Protein 7R3W (pdb70)

Radius of gyration: 42.76 Å; Cα contacts (8 Å, |Δi|>4): 1778; chains: 4; bounding box: 138×113×103 Å

Secondary structure (DSSP, 8-state):
--SPPHHHHHHHHHHHHHHHHHHHHHHSTTS---HHHHHHHTTS-TTTHHHHHHHHHSS-HHHHHHHHHHHHHHHHHHH-TTS-HHHHHHHTT-S-HHHHHHHHHHHTSS-HHHHHHS--HHHHHHT-----EEEEEEPPEEEEEEEEES-TTHHHHHHHHHHHHHHHS---TTSSS-EEEEE-S-TTTS-TTT-EEEEEEE-SS-----TTS-EEEEE--EEEEEEEEES-GGGHHHHHHHIIIIIHHHH---B-SS-EEEEESS-TTTS-GGG-EEEEEEEB-/-HHHHHHHHHHHHHHHHHHHHHHHTTTS---HHHHHHHTTS-HHHHHHHHHHHHSS-HHHHHHHHHHHHHHHHHHH-TTS-HHHHHHHHT-SSHHHHHHHHHHHHSS-HHHHHHS--HHHHHHH-----EEEEEEPPEEEEEEEEES-HHHHHHHHHHHHHHHHHHT--SSSS--EEEEE-S-TTTS-TTT-EEEEEEE-SS-----TT--EEEEE--EEEEEEEEES-STTHHHHHHHHHHHHHHHH-PPB-SS-EEEE-SS-BTTB-TTT-EEEEEEEB-/--HHHHHHHHHHHHHHHHHHHHHHTTTS---HHHHHHHTTS-TTTHHHHHHHHHSS-HHHHHHHHHHHHHHHHHHT-TTS-HHHHHHHTT-SSHHHHHHHHHHHHSS-HHHHHHS--HHHHHHH-----EEEEEEPPEEEEEEEE-S-GGGHHHHHHHHHHHHHHH--S-STT--EEEEE-S-TTTS-TTT--EEEEEE-SSPPBP-SS--EEEEE--EEEEEEEEES-GGGHHHHHHHIIIIIHHHH-PPBPSS-EEEEE-S-TTTS-STT-EEEEEEEB-/----HHHHHHHHHHHHHHHHHHHHHHSSSS---HHHHHHHHTS-TTTHHHHHHHHTSS-HHHHHHHHHHHHHHHHHHS-TTS-HHHHHHHTT-SSHHHHHHHHHHHHSS-HHHHHHS--HHHHHHHSTT------EEEEE--EEEEEEEEES-GGGHHHHHHHHHHHHHTT---TTTTS-EEEEE-S-TTTS-TTT-EEEEEEE-SSPPPP-SS--EEEEE--EEEEEEEEES-TTTHHHHHHHIIIIIHHHH-PPBPSS--EEEESS-TTTS-TTT-EEEEEEEE-

Sequence (1136 aa):
FQGASMNDLISAAYSERLRRVCDHIERHLDEPLSIEALSRMAHSSPFHFHRQFTTWSGLPLYRYIQWLRLRRASWRLAFNPQDKVIDIALDAGFQNPESFTRAFKTAFGQSPRRFRQSPDWLAWHQRVPVMDVKIVEFPPTRVAMLTHLGHPDKVNASAAKFIAWRRETGQSPIASSQTFGIAWHDPQTTPPAQFRFDICGSVRQPIAENDVGVVNSEIPGGRCAVVRHQGSLDSLPESVWYLFREWLPASGETPRDFPVFFQYLNFVHEVAEHELLTDIYLPLRASMNDLISAAYSERLRRVCDHIERHLDEPLSIEALSRMAHSSPFHFHRQFTTWSGLPLYRYIQWLRLRRASWRLAFNPQDKVIDIALDAGFQNPESFTRAFKTAFGQSPRRFRQSPDWLAWHQRVPVMDVKIVEFPPTRVAMLTHLGHPDKVNASAAKFIAWRRETGQSPIASSQTFGIAWHDPQTTPPAQFRFDICGSVRQPIAENDVGVVNSEIPGGRCAVVRHQGSLDSLPESVWYLFREWLPASGETPRDFPVFFQYLNFVHEVAEHELLTDIYLPLRASMNDLISAAYSERLRRVCDHIERHLDEPLSIEALSRMAHSSPFHFHRQFTTWSGLPLYRYIQWLRLRRASWRLAFNPQDKVIDIALDAGFQNPESFTRAFKTAFGQSPRRFRQSPDWLAWHQRVPVMDVKIVEFPPTRVAMLTHLGHPDKVNASAAKFIAWRRETGQSPIASSQTFGIAWHDPQTTPPAQFRFDICGSVRQPIAENDVGVVNSEIPGGRCAVVRHQGSLDSLPESVWYLFREWLPASGETPRDFPVFFQYLNFVHEVAEHELLTDIYLPLRQGASMNDLISAAYSERLRRVCDHIERHLDEPLSIEALSRMAHSSPFHFHRQFTTWSGLPLYRYIQWLRLRRASWRLAFNPQDKVIDIALDAGFQNPESFTRAFKTAFGQSPRRFRQSPDWLAWHQRVPKLHVMDVKIVEFPPTRVAMLTHLGHPDKVNASAAKFIAWRRETGQSPIASSQTFGIAWHDPQTTPPAQFRFDICGSVRQPIAENDVGVVNSEIPGGRCAVVRHQGSLDSLPESVWYLFREWLPASGETPRDFPVFFQYLNFVHEVAEHELLTDIYLPLR

InterPro domains:
  IPR009057 Homedomain-like superfamily [SSF46689] (10-61)
  IPR009057 Homedomain-like superfamily [SSF46689] (63-120)
  IPR010499 Bacterial transcription activator, effector binding [SM00871] (134-288)
  IPR011256 Regulatory factor, effector binding domain superfamily [G3DSA:3.20.80.10] (134-288)
  IPR011256 Regulatory factor, effector binding domain superfamily [SSF55136] (134-288)
  IPR018060 AraC-like, DNA binding HTH domain [PF12833] (33-112)
  IPR018060 AraC-like, DNA binding HTH domain [PS01124] (14-113)
  IPR018060 AraC-like, DNA binding HTH domain [SM00342] (27-111)
  IPR018062 HTH domain AraC-type, conserved site [PS00041] (64-107)
  IPR020449 Transcription regulator HTH, AraC- type, HTH domain [PR00032] (80-95)
  IPR020449 Transcription regulator HTH, AraC- type, HTH domain [PR00032] (95-111)
  IPR029442 GyrI-like small molecule binding domain [PF06445] (134-288)
  IPR050908 DNA gyrase inhibitor-like [PTHR40055] (1-288)

Solvent-accessible surface area: 65097 Å² total; per-residue (Å²): 227,166,39,96,47,128,77,87,99,44,39,51,54,27,26,102,78,6,128,155,1,12,66,51,0,86,179,74,31,100,85,133,48,56,60,115,53,4,0,136,40,1,110,7,1,28,88,0,4,73,17,3,4,8,17,97,38,59,37,11,17,86,102,33,32,75,51,35,57,4,41,146,5,0,135,74,0,22,135,53,87,156,34,133,23,104,63,3,0,98,90,8,54,23,144,70,31,98,15,0,38,143,25,0,120,109,17,18,37,65,28,6,143,139,3,50,143,74,51,81,58,138,44,69,116,130,119,72,143,186,93,102,6,123,70,58,136,13,87,88,24,124,1,0,12,17,51,16,131,16,92,34,104,141,21,121,66,14,25,54,117,1,72,39,10,36,169,129,46,61,61,61,3,85,50,98,16,81,14,3,1,5,7,58,60,26,40,156,34,12,69,61,79,107,12,75,29,1,19,0,0,9,16,173,128,89,20,85,164,53,156,56,37,3,85,69,50,86,0,59,23,21,125,0,0,12,1,123,10,112,9,24,69,123,37,6,55,114,12,10,114,32,3,6,134,75,59,4,20,32,36,46,41,52,2,28,84,25,2,2,0,15,24,37,91,54,66,54,106,50,33,40,102,139,91,2,49,1,1,0,21,0,0,2,211,100,81,126,70,94,121,58,36,62,49,52,38,102,97,6,146,180,2,9,80,38,0,51,175,78,13,74,89,122,47,56,86,100,42,6,1,166,72,15,117,25,4,33,57,1,3,70,18,7,2,7,16,82,40,65,49,23,15,89,110,38,25,47,68,3,36,8,73,103,8,2,162,56,1,20,112,46,79,142,45,139,55,100,62,4,0,102,61,3,46,22,174,96,40,128,63,0,33,177,30,0,83,98,33,2,27,46,24,10,201,168,1,39,136,73,45,60,107,136,35,44,122,118,121,46,132,193,86,92,11,128,78,58,142,16,92,103,23,142,0,0,24,15,63,25,93,6,87,77,96,102,20,79,57,12,30,54,104,3,58,49,12,15,194,141,61,53,21,37,62,154,55,54,12,84,19,5,0,4,8,81,47,8,44,149,20,28,43,71,74,104,5,60,27,3,20,1,1,17,12,190,134,103,22,94,161,77,152,35,43,7,89,69,39,96,0,55,19,34,88,0,0,17,2,136,19,97,17,29,60,123,47,5,34,85,12,6,50,45,0,3,118,96,60,10,24,35,38,48,58,61,4,30,94,24,1,1,0,12,30,34,74,45,46,62,182,123,46,57,97,149,76,8,35,2,7,0,20,0,0,3,209,127,68,117,91,84,104,75,35,55,52,28,39,74,95,4,152,162,2,14,62,56,0,68,164,63,16,98,92,137,67,64,66,99,48,8,0,152,80,7,91,14,7,35,72,0,1,60,25,3,4,26,21,95,48,61,47,25,9,149,120,28,28,42,85,5,61,9,111,114,4,8,164,48,1,26,117,40,90,152,34,159,52,109,74,1,1,98,66,8,48,36,175,75,66,110,51,0,43,159,27,0,108,107,45,6,36,36,21,9,189,157,1,50,156,71,37,53,112,131,33,77,113,116,105,60,135,182,56,121,25,137,68,65,128,14,87,95,20,107,0,0,25,24,36,27,116,15,108,39,124,121,33,121,52,14,20,52,112,7,85,47,9,29,205,150,45,40,54,18,75,112,72,84,26,91,40,1,0,4,11,64,58,20,38,121,17,13,50,78,83,112,9,50,24,1,22,0,1,13,11,210,103,23,9,20,93,57,158,49,39,5,91,41,36,100,0,50,25,16,93,0,0,11,1,126,21,125,14,29,64,131,49,10,32,126,2,18,43,45,1,1,133,118,73,6,20,26,35,47,45,60,6,38,75,19,2,2,0,11,45,45,70,38,84,73,153,125,67,49,98,139,104,7,43,1,4,0,21,0,0,0,195,246,66,87,45,137,67,79,99,58,34,57,56,22,21,105,105,0,125,154,0,16,63,49,0,76,175,86,4,93,69,118,56,68,58,108,52,7,1,189,42,2,113,17,7,44,66,0,0,80,17,3,1,20,33,96,46,53,42,15,12,116,112,29,24,56,49,0,57,6,51,102,2,0,131,74,3,18,137,82,95,128,38,72,22,44,52,2,1,105,67,7,48,40,151,76,29,118,45,6,54,187,21,0,96,89,8,8,31,51,28,13,96,149,2,56,146,80,49,66,65,125,39,8,117,108,105,25,102,176,96,161,75,109,100,7,114,26,26,84,16,25,90,29,114,1,0,20,14,53,36,116,7,80,41,121,97,21,99,61,1,16,49,108,4,60,32,8,19,186,141,41,63,34,46,72,146,94,92,11,74,14,4,0,10,9,62,56,6,62,166,20,18,51,96,64,90,9,67,23,0,16,0,1,14,8,233,134,93,34,60,179,64,151,69,33,12,71,59,40,100,0,58,24,22,52,0,0,17,1,115,19,122,16,25,106,121,28,6,46,136,12,3,36,50,1,1,112,94,59,9,12,31,30,48,54,49,8,38,78,19,6,2,1,19,23,27,80,63,56,37,151,135,62,42,90,92,81,8,38,10,6,2,16,0,0,0,196

B-factor: mean 133.56, std 21.01, range [83.93, 202.9]

Foldseek 3Di:
DPDDDPVVVVVVVLVVLVVVLVVVCVVQQVHPDDLCVSCVSSVHDSVCPQVVCCVPVVHGPVVVLLVSLLVVLLCCLQPVVVDDLQRSCVSSVHPGSVVNQVVCCVQQVDGSVVCSVPNPVVSRVVRPDDFDKDKDWFAKFKKKKAKDAAAPVCVVVVVVLVVVVCVPLVFPLPPPKWWKKFFQDDRVVDDRRGGIIITIMTGPDASPDDPSRIHIDMDHTGIKMKTKDFFDPVCVVVVVVVCVVPVCVVVVFAADPGGKMKIFPDDDPVDHRRGTIIMIITHTD/DVVVVVVVVVLVVLVVVLLVVLVVQQLHDDDQCVSCVSSPHDSVVVQVVNCVVVVDGDCVSSLVSLLVVLLCCLQPVVPDDLQVSQVSSPHPDSVVVQVVSCQQQVDGSVRCNVPNPVVSRVVRHDPFDKDKDWFAKFKKKKDKDAAADVVVVVVVVVVVVVCVVQPLDPVDQKFWKKFQQDDRPPDPRRGGMIMTIMTHPDFRPDDPPRIHIDMDHTGMKMKGKDQAAPVCVVVVVVVCCVPPCVVPVFAADPGGKMKTFPPDPPVDDRNGGMIMIITHTD/DPVVVVVVVVLVVLLVVLVVVCLVVLVPDDDLCVSCVSSVHDSVCVQVVCCVVVVHGPVVSSLVSLLVVLLCCQAVVPVDDQVNSCVSSPHPDSVVSQVVNCVQAVDGSVRCRVPNPVVSRVVRNDDWDKDKDWFAKFKKWKDKDQAAPVCPVVVVVLVVVVCVVQVFADVPVKWWKKFFQDDHPPDDRNGGMIITIMTGPDAGDDDPSRIHIDMDHTGMKMKIKDQAAPVCVVVSVVVCVPPVVVVVPFAFDPGGKMKIFPDDPVPDDRNGGMIMIITHTD/DDDDPVNVVVVVLLVLLVQLVVVCLVVLVPDDDQVVSCVSNVHDSVCPQVVNCVRVVDGPVVVSLLSLLVVLLVCLQPVPVDDLQNSCVSSPHDDSVVSQVVNCVQQVDGSNRCNVPNDVVSRVVSNVVPPQPPWDKDWFAKFKKWKAKDWAAPVCVVVLVVVVVVVCVPWPLDPPPNKWWKKFFQDDRVVDDRGGGMIMTIMTDPDDGDDDPSRTDIDIDHTGMKIKTKDQAAPVCVVVVVVVCVPPVCVVVVFAFDPGGKMKIWPPDPPPDDRRRTMMIIITHTD

Organism: Salmonella typhimurium (strain LT2 / SGSC1412 / ATCC 700720) (NCBI:txid99287)

Structure (mmCIF, N/CA/C/O backbone):
data_7R3W
#
_entry.id   7R3W
#
_cell.length_a   120.650
_cell.length_b   244.920
_cell.length_c   139.320
_cell.angle_alpha   90.000
_cell.angle_beta   90.000
_cell.angle_gamma   90.000
#
_symmetry.space_group_name_H-M   'C 2 2 21'
#
loop_
_atom_site.group_PDB
_atom_site.id
_atom_site.type_symbol
_atom_site.label_atom_id
_atom_site.label_alt_id
_atom_site.label_comp_id
_atom_site.label_asym_id
_atom_site.label_entity_id
_atom_site.label_seq_id
_atom_site.pdbx_PDB_ins_code
_atom_site.Cartn_x
_atom_site.Cartn_y
_atom_site.Cartn_z
_atom_site.occupancy
_atom_site.B_iso_or_equiv
_atom_site.auth_seq_id
_atom_site.auth_comp_id
_atom_site.auth_asym_id
_atom_site.auth_atom_id
_atom_site.pdbx_PDB_model_num
ATOM 1 N N . PHE A 1 28 ? 10.89670 -58.22469 48.27642 1.000 163.09640 -5 PHE A N 1
ATOM 2 C CA . PHE A 1 28 ? 11.96681 -57.72077 49.12678 1.000 163.43212 -5 PHE A CA 1
ATOM 3 C C . PHE A 1 28 ? 12.37039 -56.34272 48.57265 1.000 163.16696 -5 PHE A C 1
ATOM 4 O O . PHE A 1 28 ? 12.31079 -56.11367 47.36127 1.000 162.49709 -5 PHE A O 1
ATOM 12 N N . GLN A 1 29 ? 12.75936 -55.42382 49.45813 1.000 166.91078 -4 GLN A N 1
ATOM 13 C CA . GLN A 1 29 ? 13.28482 -54.11470 49.09078 1.000 166.94684 -4 GLN A CA 1
ATOM 14 C C . GLN A 1 29 ? 14.80737 -54.08145 49.01955 1.000 166.19872 -4 GLN A C 1
ATOM 15 O O . GLN A 1 29 ? 15.37342 -53.04600 48.65611 1.000 166.11467 -4 GLN A O 1
ATOM 21 N N . GLY A 1 30 ? 15.48250 -55.18259 49.35574 1.000 158.17659 -3 GLY A N 1
ATOM 22 C CA . GLY A 1 30 ? 16.92771 -55.18679 49.41609 1.000 157.56663 -3 GLY A CA 1
ATOM 23 C C . GLY A 1 30 ? 17.58886 -55.35699 48.06100 1.000 156.74088 -3 GLY A C 1
ATOM 24 O O . GLY A 1 30 ? 16.95110 -55.63546 47.04567 1.000 156.56442 -3 GLY A O 1
ATOM 25 N N . ALA A 1 31 ? 18.90770 -55.17672 48.05866 1.000 145.35420 -2 ALA A N 1
ATOM 26 C CA . ALA A 1 31 ? 19.68837 -55.35763 46.84297 1.000 144.66129 -2 ALA A CA 1
ATOM 27 C C . ALA A 1 31 ? 19.76207 -56.83711 46.48339 1.000 144.13160 -2 ALA A C 1
ATOM 28 O O . ALA A 1 31 ? 20.04530 -57.68310 47.33823 1.000 144.06508 -2 ALA A O 1
ATOM 30 N N . SER A 1 32 ? 19.50171 -57.15004 45.21771 1.000 139.23197 -1 SER A N 1
ATOM 31 C CA . SER A 1 32 ? 19.49076 -58.52624 44.74649 1.000 139.93483 -1 SER A CA 1
ATOM 32 C C . SER A 1 32 ? 20.83859 -58.88515 44.13558 1.000 139.89023 -1 SER A C 1
ATOM 33 O O . SER A 1 32 ? 21.45557 -58.07503 43.43781 1.000 139.87753 -1 SER A O 1
ATOM 36 N N . MET A 1 33 ? 21.28958 -60.10721 44.42315 1.000 133.79529 0 MET A N 1
ATOM 37 C CA . MET A 1 33 ? 22.51355 -60.64404 43.83567 1.000 133.89633 0 MET A CA 1
ATOM 38 C C . MET A 1 33 ? 22.49941 -60.55495 42.31191 1.000 135.12894 0 MET A C 1
ATOM 39 O O . MET A 1 33 ? 23.51899 -60.23675 41.68365 1.000 135.07049 0 MET A O 1
ATOM 44 N N . ASN A 1 34 ? 21.34278 -60.82696 41.70571 1.000 137.22069 1 ASN A N 1
ATOM 45 C CA . ASN A 1 34 ? 21.20336 -60.77559 40.25356 1.000 138.32711 1 ASN A CA 1
ATOM 46 C C . ASN A 1 34 ? 21.51074 -59.37503 39.72510 1.000 138.15270 1 ASN A C 1
ATOM 47 O O . ASN A 1 34 ? 22.30901 -59.20001 38.78937 1.000 138.59356 1 ASN A O 1
ATOM 52 N N . ASP A 1 35 ? 20.88927 -58.35966 40.33062 1.000 133.81702 2 ASP A N 1
ATOM 53 C CA . ASP A 1 35 ? 21.11420 -56.98403 39.90404 1.000 133.89971 2 ASP A CA 1
ATOM 54 C C . ASP A 1 35 ? 22.54689 -56.54587 40.18335 1.000 133.26880 2 ASP A C 1
ATOM 55 O O . ASP A 1 35 ? 23.13004 -55.78570 39.40236 1.000 133.82450 2 ASP A O 1
ATOM 60 N N . LEU A 1 36 ? 23.13211 -57.01807 41.28826 1.000 126.47984 3 LEU A N 1
ATOM 61 C CA . LEU A 1 36 ? 24.53034 -56.71032 41.57869 1.000 125.79142 3 LEU A CA 1
ATOM 62 C C . LEU A 1 36 ? 25.44758 -57.24075 40.48510 1.000 126.56326 3 LEU A C 1
ATOM 63 O O . LEU A 1 36 ? 26.38238 -56.55199 40.05296 1.000 126.74270 3 LEU A O 1
ATOM 68 N N . ILE A 1 37 ? 25.19287 -58.46763 40.02727 1.000 127.83338 4 ILE A N 1
ATOM 69 C CA . ILE A 1 37 ? 26.01768 -59.06093 38.98128 1.000 128.60620 4 ILE A CA 1
ATOM 70 C C . ILE A 1 37 ? 25.86362 -58.28157 37.67899 1.000 129.67857 4 ILE A C 1
ATOM 71 O O . ILE A 1 37 ? 26.85346 -57.98749 36.98928 1.000 130.09421 4 ILE A O 1
ATOM 76 N N . SER A 1 38 ? 24.62123 -57.92868 37.32438 1.000 117.30231 5 SER A N 1
ATOM 77 C CA . SER A 1 38 ? 24.40649 -57.13939 36.11204 1.000 118.02096 5 SER A CA 1
ATOM 78 C C . SER A 1 38 ? 25.11525 -55.79044 36.19971 1.000 118.01180 5 SER A C 1
ATOM 79 O O . SER A 1 38 ? 25.68528 -55.31196 35.21003 1.000 118.93588 5 SER A O 1
ATOM 82 N N . ALA A 1 39 ? 25.10848 -55.17396 37.38549 1.000 120.85876 6 ALA A N 1
ATOM 83 C CA . ALA A 1 39 ? 25.78702 -53.89464 37.57302 1.000 120.96183 6 ALA A CA 1
ATOM 84 C C . ALA A 1 39 ? 27.29752 -54.03406 37.42229 1.000 120.86773 6 ALA A C 1
ATOM 85 O O . ALA A 1 39 ? 27.94414 -53.19019 36.78817 1.000 121.77019 6 ALA A O 1
ATOM 87 N N . ALA A 1 40 ? 27.87968 -55.08453 38.00561 1.000 114.18674 7 ALA A N 1
ATOM 88 C CA . ALA A 1 40 ? 29.31749 -55.29731 37.86045 1.000 113.98693 7 ALA A CA 1
ATOM 89 C C . ALA A 1 40 ? 29.69674 -55.50896 36.39938 1.000 115.34998 7 ALA A C 1
ATOM 90 O O . ALA A 1 40 ? 30.71056 -54.97814 35.92897 1.000 115.86200 7 ALA A O 1
ATOM 92 N N . TYR A 1 41 ? 28.88206 -56.27035 35.66414 1.000 116.56473 8 TYR A N 1
ATOM 93 C CA . TYR A 1 41 ? 29.13563 -56.50479 34.24185 1.000 117.80805 8 TYR A CA 1
ATOM 94 C C . TYR A 1 41 ? 29.05958 -55.20192 33.44294 1.000 119.02030 8 TYR A C 1
ATOM 95 O O . TYR A 1 41 ? 29.94375 -54.89610 32.62178 1.000 119.86668 8 TYR A O 1
ATOM 104 N N . SER A 1 42 ? 28.01089 -54.41080 33.68942 1.000 108.71216 9 SER A N 1
ATOM 105 C CA . SER A 1 42 ? 27.85383 -53.13611 32.99801 1.000 110.00804 9 SER A CA 1
ATOM 106 C C . SER A 1 42 ? 29.01664 -52.19457 33.28821 1.000 110.29821 9 SER A C 1
ATOM 107 O O . SER A 1 42 ? 29.49148 -51.48869 32.38958 1.000 111.72968 9 SER A O 1
ATOM 110 N N . GLU A 1 43 ? 29.49836 -52.17176 34.53387 1.000 104.43505 10 GLU A N 1
ATOM 111 C CA . GLU A 1 43 ? 30.59744 -51.26858 34.86101 1.000 104.81895 10 GLU A CA 1
ATOM 112 C C . GLU A 1 43 ? 31.93590 -51.76199 34.32965 1.000 104.73612 10 GLU A C 1
ATOM 113 O O . GLU A 1 43 ? 32.80818 -50.94341 34.01892 1.000 105.24089 10 GLU A O 1
ATOM 119 N N . ARG A 1 44 ? 32.11591 -53.07907 34.21669 1.000 108.25918 11 ARG A N 1
ATOM 120 C CA . ARG A 1 44 ? 33.22355 -53.62340 33.43649 1.000 108.78900 11 ARG A CA 1
ATOM 121 C C . ARG A 1 44 ? 33.24016 -53.01745 32.04050 1.000 110.76209 11 ARG A C 1
ATOM 122 O O . ARG A 1 44 ? 34.24070 -52.43438 31.59111 1.000 111.75382 11 ARG A O 1
ATOM 130 N N . LEU A 1 45 ? 32.11839 -53.16009 31.33358 1.000 105.13745 12 LEU A N 1
ATOM 131 C CA . LEU A 1 45 ? 32.08079 -52.66105 29.96371 1.000 106.96584 12 LEU A CA 1
ATOM 132 C C . LEU A 1 45 ? 32.19257 -51.14045 29.91044 1.000 108.17871 12 LEU A C 1
ATOM 133 O O . LEU A 1 45 ? 32.68906 -50.59791 28.91987 1.000 109.78987 12 LEU A O 1
ATOM 138 N N . ARG A 1 46 ? 31.77025 -50.43771 30.96531 1.000 103.24853 13 ARG A N 1
ATOM 139 C CA . ARG A 1 46 ? 31.95162 -48.98661 30.99589 1.000 104.59434 13 ARG A CA 1
ATOM 140 C C . ARG A 1 46 ? 33.42105 -48.61153 31.15736 1.000 104.95305 13 ARG A C 1
ATOM 141 O O . ARG A 1 46 ? 33.89284 -47.64425 30.54330 1.000 106.83070 13 ARG A O 1
ATOM 149 N N . ARG A 1 47 ? 34.14994 -49.34315 32.00409 1.000 102.49312 14 ARG A N 1
ATOM 150 C CA . ARG A 1 47 ? 35.60424 -49.21997 32.03699 1.000 102.77663 14 ARG A CA 1
ATOM 151 C C . ARG A 1 47 ? 36.19442 -49.37483 30.64244 1.000 103.25897 14 ARG A C 1
ATOM 152 O O . ARG A 1 47 ? 37.07618 -48.60796 30.23103 1.000 104.70711 14 ARG A O 1
ATOM 160 N N . VAL A 1 48 ? 35.72579 -50.38635 29.90760 1.000 104.76120 15 VAL A N 1
ATOM 161 C CA . VAL A 1 48 ? 36.25566 -50.62299 28.56343 1.000 105.16079 15 VAL A CA 1
ATOM 162 C C . VAL A 1 48 ? 35.94050 -49.44765 27.63926 1.000 106.07911 15 VAL A C 1
ATOM 163 O O . VAL A 1 48 ? 36.78994 -49.01502 26.84512 1.000 106.86578 15 VAL A O 1
ATOM 167 N N . CYS A 1 49 ? 34.71021 -48.92697 27.71072 1.000 96.45045 16 CYS A N 1
ATOM 168 C CA . CYS A 1 49 ? 34.35122 -47.76405 26.89981 1.000 97.39470 16 CYS A CA 1
ATOM 169 C C . CYS A 1 49 ? 35.25845 -46.58419 27.20118 1.000 98.38901 16 CYS A C 1
ATOM 170 O O . CYS A 1 49 ? 35.69674 -45.87958 26.28544 1.000 99.38208 16 CYS A O 1
ATOM 173 N N . ASP A 1 50 ? 35.53786 -46.34088 28.48056 1.000 106.64431 17 ASP A N 1
ATOM 174 C CA . ASP A 1 50 ? 36.39232 -45.21049 28.81972 1.000 107.97319 17 ASP A CA 1
ATOM 175 C C . ASP A 1 50 ? 37.81615 -45.43380 28.32262 1.000 108.48633 17 ASP A C 1
ATOM 176 O O . ASP A 1 50 ? 38.47265 -44.48850 27.86763 1.000 110.65448 17 ASP A O 1
ATOM 181 N N . HIS A 1 51 ? 38.30639 -46.67719 28.38297 1.000 102.81852 18 HIS A N 1
ATOM 182 C CA . HIS A 1 51 ? 39.62099 -46.96489 27.81279 1.000 103.23391 18 HIS A CA 1
ATOM 183 C C . HIS A 1 51 ? 39.65043 -46.66897 26.32006 1.000 104.08642 18 HIS A C 1
ATOM 184 O O . HIS A 1 51 ? 40.64368 -46.14219 25.80397 1.000 105.08759 18 HIS A O 1
ATOM 191 N N . ILE A 1 52 ? 38.57550 -47.01318 25.60728 1.000 108.12983 19 ILE A N 1
ATOM 192 C CA . ILE A 1 52 ? 38.51155 -46.71195 24.17646 1.000 110.50761 19 ILE A CA 1
ATOM 193 C C . ILE A 1 52 ? 38.51333 -45.20428 23.95295 1.000 113.17099 19 ILE A C 1
ATOM 194 O O . ILE A 1 52 ? 39.22951 -44.68645 23.08691 1.000 115.38660 19 ILE A O 1
ATOM 199 N N . GLU A 1 53 ? 37.70840 -44.48031 24.73687 1.000 106.46265 20 GLU A N 1
ATOM 200 C CA . GLU A 1 53 ? 37.64201 -43.02649 24.61160 1.000 109.17046 20 GLU A CA 1
ATOM 201 C C . GLU A 1 53 ? 39.00956 -42.38981 24.82544 1.000 110.32959 20 GLU A C 1
ATOM 202 O O . GLU A 1 53 ? 39.35669 -41.40736 24.15895 1.000 113.25910 20 GLU A O 1
ATOM 208 N N . ARG A 1 54 ? 39.80164 -42.93603 25.74969 1.000 114.58324 21 ARG A N 1
ATOM 209 C CA . ARG A 1 54 ? 41.15227 -42.42219 25.94984 1.000 115.34325 21 ARG A CA 1
ATOM 210 C C . ARG A 1 54 ? 42.06512 -42.83459 24.80493 1.000 116.39004 21 ARG A C 1
ATOM 211 O O . ARG A 1 54 ? 42.71492 -41.99042 24.17691 1.000 118.94333 21 ARG A O 1
ATOM 219 N N . HIS A 1 55 ? 42.12303 -44.13288 24.51835 1.000 119.71938 22 HIS A N 1
ATOM 220 C CA . HIS A 1 55 ? 43.07481 -44.68163 23.55602 1.000 120.24348 22 HIS A CA 1
ATOM 221 C C . HIS A 1 55 ? 42.50658 -44.76620 22.14820 1.000 122.17006 22 HIS A C 1
ATOM 222 O O . HIS A 1 55 ? 42.79441 -45.71363 21.41084 1.000 121.59926 22 HIS A O 1
ATOM 229 N N . LEU A 1 56 ? 41.69365 -43.79251 21.74614 1.000 119.57040 23 LEU A N 1
ATOM 230 C CA . LEU A 1 56 ? 41.36839 -43.64240 20.33911 1.000 121.87434 23 LEU A CA 1
ATOM 231 C C . LEU A 1 56 ? 42.62732 -43.26538 19.56102 1.000 123.82169 23 LEU A C 1
ATOM 232 O O . LEU A 1 56 ? 43.66979 -42.93322 20.13383 1.000 123.65349 23 LEU A O 1
ATOM 237 N N . ASP A 1 57 ? 42.52449 -43.32793 18.23435 1.000 128.12559 24 ASP A N 1
ATOM 238 C CA . ASP A 1 57 ? 43.64540 -43.06005 17.33588 1.000 129.87096 24 ASP A CA 1
ATOM 239 C C . ASP A 1 57 ? 44.83205 -43.97831 17.60837 1.000 127.58165 24 ASP A C 1
ATOM 240 O O . ASP A 1 57 ? 45.96398 -43.66902 17.22334 1.000 128.25327 24 ASP A O 1
ATOM 245 N N . GLU A 1 58 ? 44.59763 -45.10213 18.27171 1.000 130.37599 25 GLU A N 1
ATOM 246 C CA . GLU A 1 58 ? 45.62588 -46.05748 18.64295 1.000 128.00471 25 GLU A CA 1
ATOM 247 C C . GLU A 1 58 ? 45.28534 -47.44444 18.11566 1.000 126.57435 25 GLU A C 1
ATOM 248 O O . GLU A 1 58 ? 44.11412 -47.75747 17.86656 1.000 126.57195 25 GLU A O 1
ATOM 254 N N . PRO A 1 59 ? 46.29428 -48.30062 17.91926 1.000 125.16890 26 PRO A N 1
ATOM 255 C CA . PRO A 1 59 ? 46.01996 -49.71294 17.62734 1.000 123.64255 26 PRO A CA 1
ATOM 256 C C . PRO A 1 59 ? 45.23064 -50.36446 18.74838 1.000 121.35700 26 PRO A C 1
ATOM 257 O O . PRO A 1 59 ? 45.77496 -50.63509 19.82343 1.000 119.50538 26 PRO A O 1
ATOM 261 N N . LEU A 1 60 ? 43.94914 -50.61484 18.51222 1.000 116.38742 27 LEU A N 1
ATOM 262 C CA . LEU A 1 60 ? 43.05190 -51.13954 19.53534 1.000 114.33989 27 LEU A CA 1
ATOM 263 C C . LEU A 1 60 ? 42.91961 -52.64285 19.32698 1.000 112.86803 27 LEU A C 1
ATOM 264 O O . LEU A 1 60 ? 42.10712 -53.10050 18.51892 1.000 113.38890 27 LEU A O 1
ATOM 269 N N . SER A 1 61 ? 43.72682 -53.40822 20.06083 1.000 118.10341 28 SER A N 1
ATOM 270 C CA . SER A 1 61 ? 43.71679 -54.86310 19.96265 1.000 116.84630 28 SER A CA 1
ATOM 271 C C . SER A 1 61 ? 42.49149 -55.41502 20.67924 1.000 115.43981 28 SER A C 1
ATOM 272 O O . SER A 1 61 ? 42.29157 -55.15223 21.86965 1.000 114.18731 28 SER A O 1
ATOM 275 N N . ILE A 1 62 ? 41.67539 -56.18312 19.95409 1.000 105.94836 29 ILE A N 1
ATOM 276 C CA . ILE A 1 62 ? 40.44723 -56.71608 20.53256 1.000 104.94294 29 ILE A CA 1
ATOM 277 C C . ILE A 1 62 ? 40.75476 -57.74049 21.61431 1.000 104.31956 29 ILE A C 1
ATOM 278 O O . ILE A 1 62 ? 39.96072 -57.93567 22.54011 1.000 103.49906 29 ILE A O 1
ATOM 283 N N . GLU A 1 63 ? 41.90114 -58.40883 21.52172 1.000 115.36613 30 GLU A N 1
ATOM 284 C CA . GLU A 1 63 ? 42.28814 -59.37123 22.54587 1.000 113.55634 30 GLU A CA 1
ATOM 285 C C . GLU A 1 63 ? 42.37989 -58.70131 23.91507 1.000 112.22524 30 GLU A C 1
ATOM 286 O O . GLU A 1 63 ? 41.79182 -59.17350 24.89804 1.000 110.82272 30 GLU A O 1
ATOM 292 N N . ALA A 1 64 ? 43.07194 -57.56031 23.97826 1.000 109.71893 31 ALA A N 1
ATOM 293 C CA . ALA A 1 64 ? 43.24421 -56.83274 25.23270 1.000 109.29845 31 ALA A CA 1
ATOM 294 C C . ALA A 1 64 ? 41.91432 -56.32246 25.77900 1.000 108.62001 31 ALA A C 1
ATOM 295 O O . ALA A 1 64 ? 41.60124 -56.52328 26.95865 1.000 107.89983 31 ALA A O 1
ATOM 297 N N . LEU A 1 65 ? 41.12911 -55.63531 24.94257 1.000 102.12260 32 LEU A N 1
ATOM 298 C CA . LEU A 1 65 ? 39.85052 -55.09670 25.40127 1.000 101.60974 32 LEU A CA 1
ATOM 299 C C . LEU A 1 65 ? 38.91642 -56.21219 25.84516 1.000 100.76956 32 LEU A C 1
ATOM 300 O O . LEU A 1 65 ? 38.15275 -56.05139 26.80487 1.000 100.18619 32 LEU A O 1
ATOM 305 N N . SER A 1 66 ? 38.95861 -57.34926 25.14794 1.000 111.71734 33 SER A N 1
ATOM 306 C CA . SER A 1 66 ? 38.19019 -58.51422 25.56556 1.000 110.62306 33 SER A CA 1
ATOM 307 C C . SER A 1 66 ? 38.62924 -58.98238 26.94266 1.000 108.86123 33 SER A C 1
ATOM 308 O O . SER A 1 66 ? 37.79617 -59.34864 27.78020 1.000 107.83380 33 SER A O 1
ATOM 311 N N . ARG A 1 67 ? 39.93981 -58.97489 27.19504 1.000 112.76478 34 ARG A N 1
ATOM 312 C CA . ARG A 1 67 ? 40.42918 -59.36911 28.51158 1.000 110.98817 34 ARG A CA 1
ATOM 313 C C . ARG A 1 67 ? 39.95273 -58.39575 29.58413 1.000 110.11799 34 ARG A C 1
ATOM 314 O O . ARG A 1 67 ? 39.56806 -58.81105 30.68425 1.000 108.64797 34 ARG A O 1
ATOM 322 N N . MET A 1 68 ? 39.94880 -57.09615 29.27308 1.000 104.77773 35 MET A N 1
ATOM 323 C CA . MET A 1 68 ? 39.48890 -56.09165 30.22701 1.000 104.51273 35 MET A CA 1
ATOM 324 C C . MET A 1 68 ? 38.01097 -56.21478 30.55999 1.000 103.99120 35 MET A C 1
ATOM 325 O O . MET A 1 68 ? 37.56216 -55.59437 31.53107 1.000 103.70193 35 MET A O 1
ATOM 330 N N . ALA A 1 69 ? 37.24536 -56.97317 29.78192 1.000 96.54342 36 ALA A N 1
ATOM 331 C CA . ALA A 1 69 ? 35.83584 -57.19395 30.06019 1.000 96.11387 36 ALA A CA 1
ATOM 332 C C . ALA A 1 69 ? 35.57446 -58.55195 30.69267 1.000 95.65505 36 ALA A C 1
ATOM 333 O O . ALA A 1 69 ? 34.40990 -58.92239 30.87230 1.000 95.34931 36 ALA A O 1
ATOM 335 N N . HIS A 1 70 ? 36.63054 -59.29192 31.03970 1.000 107.92998 37 HIS A N 1
ATOM 336 C CA . HIS A 1 70 ? 36.52168 -60.65296 31.57289 1.000 107.15665 37 HIS A CA 1
ATOM 337 C C . HIS A 1 70 ? 35.57117 -61.49998 30.73085 1.000 108.12834 37 HIS A C 1
ATOM 338 O O . HIS A 1 70 ? 34.68844 -62.19049 31.24648 1.000 107.81042 37 HIS A O 1
ATOM 345 N N . SER A 1 71 ? 35.75668 -61.43479 29.41282 1.000 99.72309 38 SER A N 1
ATOM 346 C CA . SER A 1 71 ? 34.89705 -62.14676 28.47787 1.000 100.69169 38 SER A CA 1
ATOM 347 C C . SER A 1 71 ? 35.72900 -62.61319 27.29079 1.000 101.57066 38 SER A C 1
ATOM 348 O O . SER A 1 71 ? 36.92358 -62.32248 27.18855 1.000 101.43159 38 SER A O 1
ATOM 351 N N . SER A 1 72 ? 35.07781 -63.33613 26.38361 1.000 100.75433 39 SER A N 1
ATOM 352 C CA . SER A 1 72 ? 35.77400 -64.00745 25.29416 1.000 101.53135 39 SER A CA 1
ATOM 353 C C . SER A 1 72 ? 36.08042 -63.02735 24.16430 1.000 102.70282 39 SER A C 1
ATOM 354 O O . SER A 1 72 ? 35.24882 -62.17611 23.84009 1.000 103.15521 39 SER A O 1
ATOM 357 N N . PRO A 1 73 ? 37.26467 -63.12179 23.55464 1.000 94.58695 40 PRO A N 1
ATOM 358 C CA . PRO A 1 73 ? 37.52329 -62.33583 22.33927 1.000 95.08868 40 PRO A CA 1
ATOM 359 C C . PRO A 1 73 ? 36.49089 -62.55575 21.25208 1.000 95.24550 40 PRO A C 1
ATOM 360 O O . PRO A 1 73 ? 36.21590 -61.63747 20.46958 1.000 95.45330 40 PRO A O 1
ATOM 364 N N . PHE A 1 74 ? 35.89672 -63.74805 21.18995 1.000 107.69977 41 PHE A N 1
ATOM 365 C CA . PHE A 1 74 ? 34.94229 -64.07423 20.14028 1.000 108.43302 41 PHE A CA 1
ATOM 366 C C . PHE A 1 74 ? 33.55692 -63.50731 20.40408 1.000 107.97095 41 PHE A C 1
ATOM 367 O O . PHE A 1 74 ? 32.74602 -63.43713 19.47434 1.000 108.36425 41 PHE A O 1
ATOM 375 N N . HIS A 1 75 ? 33.27082 -63.09909 21.63725 1.000 103.12857 42 HIS A N 1
ATOM 376 C CA . HIS A 1 75 ? 31.95531 -62.59661 21.99814 1.000 102.75530 42 HIS A CA 1
ATOM 377 C C . HIS A 1 75 ? 31.97329 -61.14061 22.43477 1.000 102.67988 42 HIS A C 1
ATOM 378 O O . HIS A 1 75 ? 30.92354 -60.61056 22.81705 1.000 102.39886 42 HIS A O 1
ATOM 385 N N . PHE A 1 76 ? 33.13227 -60.48151 22.38272 1.000 104.39778 43 PHE A N 1
ATOM 386 C CA . PHE A 1 76 ? 33.23681 -59.09755 22.83498 1.000 104.53115 43 PHE A CA 1
ATOM 387 C C . PHE A 1 76 ? 32.39547 -58.16816 21.96800 1.000 105.61139 43 PHE A C 1
ATOM 388 O O . PHE A 1 76 ? 31.70928 -57.27201 22.48236 1.000 105.46821 43 PHE A O 1
ATOM 396 N N . HIS A 1 77 ? 32.43691 -58.36826 20.64831 1.000 102.50227 44 HIS A N 1
ATOM 397 C CA . HIS A 1 77 ? 31.71611 -57.48053 19.74530 1.000 103.60271 44 HIS A CA 1
ATOM 398 C C . HIS A 1 77 ? 30.21674 -57.55476 19.97916 1.000 102.86512 44 HIS A C 1
ATOM 399 O O . HIS A 1 77 ? 29.53134 -56.52714 19.97881 1.000 103.20585 44 HIS A O 1
ATOM 406 N N . ARG A 1 78 ? 29.68452 -58.76322 20.16776 1.000 102.74767 45 ARG A N 1
ATOM 407 C CA . ARG A 1 78 ? 28.24744 -58.88928 20.37035 1.000 102.34181 45 ARG A CA 1
ATOM 408 C C . ARG A 1 78 ? 27.81365 -58.26911 21.68877 1.000 101.93162 45 ARG A C 1
ATOM 409 O O . ARG A 1 78 ? 26.73303 -57.68479 21.76128 1.000 101.78538 45 ARG A O 1
ATOM 417 N N . GLN A 1 79 ? 28.65109 -58.34176 22.72349 1.000 109.21460 46 GLN A N 1
ATOM 418 C CA . GLN A 1 79 ? 28.31185 -57.70485 23.99335 1.000 108.40297 46 GLN A CA 1
ATOM 419 C C . GLN A 1 79 ? 28.31866 -56.18509 23.86559 1.000 109.18379 46 GLN A C 1
ATOM 420 O O . GLN A 1 79 ? 27.40547 -55.50219 24.35590 1.000 108.88385 46 GLN A O 1
ATOM 426 N N . PHE A 1 80 ? 29.35104 -55.63457 23.21909 1.000 107.29708 47 PHE A N 1
ATOM 427 C CA . PHE A 1 80 ? 29.40121 -54.18854 23.02567 1.000 107.78073 47 PHE A CA 1
ATOM 428 C C . PHE A 1 80 ? 28.22568 -53.70923 22.18236 1.000 107.92274 47 PHE A C 1
ATOM 429 O O . PHE A 1 80 ? 27.58746 -52.70134 22.50109 1.000 108.08955 47 PHE A O 1
ATOM 437 N N . THR A 1 81 ? 27.92982 -54.42330 21.09420 1.000 113.62628 48 THR A N 1
ATOM 438 C CA . THR A 1 81 ? 26.76338 -54.11173 20.27440 1.000 114.04970 48 THR A CA 1
ATOM 439 C C . THR A 1 81 ? 25.47785 -54.20427 21.08649 1.000 112.86441 48 THR A C 1
ATOM 440 O O . THR A 1 81 ? 24.56489 -53.38592 20.92328 1.000 113.20792 48 THR A O 1
ATOM 444 N N . THR A 1 82 ? 25.39673 -55.19839 21.97009 1.000 122.36872 49 THR A N 1
ATOM 445 C CA . THR A 1 82 ? 24.21442 -55.40131 22.79285 1.000 121.29984 49 THR A CA 1
ATOM 446 C C . THR A 1 82 ? 23.96647 -54.20828 23.69979 1.000 121.23856 49 THR A C 1
ATOM 447 O O . THR A 1 82 ? 22.84008 -53.70802 23.79821 1.000 121.14587 49 THR A O 1
ATOM 451 N N . TRP A 1 83 ? 25.01039 -53.73863 24.37646 1.000 122.12368 50 TRP A N 1
ATOM 452 C CA . TRP A 1 83 ? 24.80757 -52.76238 25.43980 1.000 121.94258 50 TRP A CA 1
ATOM 453 C C . TRP A 1 83 ? 24.96865 -51.32336 24.95651 1.000 123.52412 50 TRP A C 1
ATOM 454 O O . TRP A 1 83 ? 24.10652 -50.48474 25.22795 1.000 123.64902 50 TRP A O 1
ATOM 465 N N . SER A 1 84 ? 26.05207 -51.01839 24.23714 1.000 116.99452 51 SER A N 1
ATOM 466 C CA . SER A 1 84 ? 26.20664 -49.69012 23.65292 1.000 118.75266 51 SER A CA 1
ATOM 467 C C . SER A 1 84 ? 25.12296 -49.39588 22.62218 1.000 119.35033 51 SER A C 1
ATOM 468 O O . SER A 1 84 ? 24.74169 -48.23368 22.43647 1.000 120.45395 51 SER A O 1
ATOM 471 N N . GLY A 1 85 ? 24.61492 -50.42567 21.94552 1.000 113.50208 52 GLY A N 1
ATOM 472 C CA . GLY A 1 85 ? 23.62595 -50.25191 20.90468 1.000 114.01627 52 GLY A CA 1
ATOM 473 C C . GLY A 1 85 ? 24.19041 -50.07367 19.51160 1.000 115.46229 52 GLY A C 1
ATOM 474 O O . GLY A 1 85 ? 23.41415 -50.02225 18.54771 1.000 115.77446 52 GLY A O 1
ATOM 475 N N . LEU A 1 86 ? 25.51506 -49.97797 19.37220 1.000 116.76620 53 LEU A N 1
ATOM 476 C CA . LEU A 1 86 ? 26.16341 -49.79703 18.08410 1.000 118.30024 53 LEU A CA 1
ATOM 477 C C . LEU A 1 86 ? 27.53334 -50.45558 18.14821 1.000 118.25934 53 LEU A C 1
ATOM 478 O O . LEU A 1 86 ? 28.18997 -50.39941 19.19894 1.000 117.65000 53 LEU A O 1
ATOM 483 N N . PRO A 1 87 ? 27.98342 -51.08520 17.06594 1.000 112.43610 54 PRO A N 1
ATOM 484 C CA . PRO A 1 87 ? 29.25436 -51.81860 17.10427 1.000 112.36345 54 PRO A CA 1
ATOM 485 C C . PRO A 1 87 ? 30.44825 -50.88839 17.26739 1.000 113.86994 54 PRO A C 1
ATOM 486 O O . PRO A 1 87 ? 30.34533 -49.66296 17.18880 1.000 115.34445 54 PRO A O 1
ATOM 490 N N . LEU A 1 88 ? 31.60932 -51.51018 17.49604 1.000 109.95753 55 LEU A N 1
ATOM 491 C CA . LEU A 1 88 ? 32.81765 -50.74649 17.79445 1.000 111.32010 55 LEU A CA 1
ATOM 492 C C . LEU A 1 88 ? 33.21444 -49.83218 16.64397 1.000 113.85241 55 LEU A C 1
ATOM 493 O O . LEU A 1 88 ? 33.70150 -48.72110 16.87317 1.000 115.53695 55 LEU A O 1
ATOM 498 N N . TYR A 1 89 ? 33.03453 -50.27882 15.40053 1.000 119.19688 56 TYR A N 1
ATOM 499 C CA . TYR A 1 89 ? 33.44438 -49.43810 14.28052 1.000 121.61858 56 TYR A CA 1
ATOM 500 C C . TYR A 1 89 ? 32.55014 -48.20756 14.15970 1.000 122.87884 56 TYR A C 1
ATOM 501 O O . TYR A 1 89 ? 33.05314 -47.08552 14.01568 1.000 124.90125 56 TYR A O 1
ATOM 510 N N . ARG A 1 90 ? 31.23022 -48.38331 14.28130 1.000 121.42698 57 ARG A N 1
ATOM 511 C CA . ARG A 1 90 ? 30.33230 -47.23094 14.28864 1.000 122.54781 57 ARG A CA 1
ATOM 512 C C . ARG A 1 90 ? 30.57744 -46.34399 15.50314 1.000 122.82717 57 ARG A C 1
ATOM 513 O O . ARG A 1 90 ? 30.54540 -45.11381 15.39536 1.000 124.81840 57 ARG A O 1
ATOM 521 N N . TYR A 1 91 ? 30.82383 -46.94854 16.66838 1.000 111.80299 58 TYR A N 1
ATOM 522 C CA . TYR A 1 91 ? 31.05919 -46.16342 17.87768 1.000 111.82969 58 TYR A CA 1
ATOM 523 C C . TYR A 1 91 ? 32.31086 -45.30718 17.74417 1.000 114.08007 58 TYR A C 1
ATOM 524 O O . TYR A 1 91 ? 32.29705 -44.11330 18.06123 1.000 115.68989 58 TYR A O 1
ATOM 533 N N . ILE A 1 92 ? 33.40784 -45.90803 17.28388 1.000 108.74467 59 ILE A N 1
ATOM 534 C CA . ILE A 1 92 ? 34.66114 -45.17572 17.12390 1.000 109.94521 59 ILE A CA 1
ATOM 535 C C . ILE A 1 92 ? 34.49532 -44.07570 16.08258 1.000 111.29998 59 ILE A C 1
ATOM 536 O O . ILE A 1 92 ? 34.91767 -42.92784 16.28710 1.000 112.47387 59 ILE A O 1
ATOM 541 N N . GLN A 1 93 ? 33.85756 -44.40689 14.95389 1.000 117.98288 60 GLN A N 1
ATOM 542 C CA . GLN A 1 93 ? 33.60248 -43.40650 13.92354 1.000 120.73028 60 GLN A CA 1
ATOM 543 C C . GLN A 1 93 ? 32.81198 -42.22802 14.47639 1.000 121.75119 60 GLN A C 1
ATOM 544 O O . GLN A 1 93 ? 33.15443 -41.06870 14.22911 1.000 124.50887 60 GLN A O 1
ATOM 550 N N . TRP A 1 94 ? 31.75281 -42.50302 15.23718 1.000 117.93885 61 TRP A N 1
ATOM 551 C CA . TRP A 1 94 ? 30.85124 -41.43382 15.64409 1.000 118.43776 61 TRP A CA 1
ATOM 552 C C . TRP A 1 94 ? 31.43515 -40.60798 16.78391 1.000 119.07570 61 TRP A C 1
ATOM 553 O O . TRP A 1 94 ? 31.21999 -39.39255 16.83175 1.000 120.28673 61 TRP A O 1
ATOM 564 N N . LEU A 1 95 ? 32.19971 -41.23246 17.68326 1.000 113.49681 62 LEU A N 1
ATOM 565 C CA . LEU A 1 95 ? 32.98088 -40.46787 18.65110 1.000 114.34017 62 LEU A CA 1
ATOM 566 C C . LEU A 1 95 ? 33.96145 -39.53881 17.94502 1.000 117.83985 62 LEU A C 1
ATOM 567 O O . LEU A 1 95 ? 34.12132 -38.37029 18.33121 1.000 119.93821 62 LEU A O 1
ATOM 572 N N . ARG A 1 96 ? 34.62703 -40.04515 16.90125 1.000 110.13304 63 ARG A N 1
ATOM 573 C CA . ARG A 1 96 ? 35.56550 -39.22779 16.14152 1.000 113.58974 63 ARG A CA 1
ATOM 574 C C . ARG A 1 96 ? 34.84372 -38.07817 15.44886 1.000 116.27494 63 ARG A C 1
ATOM 575 O O . ARG A 1 96 ? 35.36774 -36.96071 15.36100 1.000 119.37182 63 ARG A O 1
ATOM 583 N N . LEU A 1 97 ? 33.62679 -38.34013 14.96242 1.000 112.05143 64 LEU A N 1
ATOM 584 C CA . LEU A 1 97 ? 32.81768 -37.30414 14.32761 1.000 114.15347 64 LEU A CA 1
ATOM 585 C C . LEU A 1 97 ? 32.41462 -36.22502 15.32382 1.000 115.06005 64 LEU A C 1
ATOM 586 O O . LEU A 1 97 ? 32.40306 -35.03937 14.98475 1.000 118.01445 64 LEU A O 1
ATOM 591 N N . ARG A 1 98 ? 32.06552 -36.61370 16.55361 1.000 111.06554 65 ARG A N 1
ATOM 592 C CA . ARG A 1 98 ? 31.73575 -35.61531 17.57033 1.000 111.77127 65 ARG A CA 1
ATOM 593 C C . ARG A 1 98 ? 32.95525 -34.76994 17.92035 1.000 114.57828 65 ARG A C 1
ATOM 594 O O . ARG A 1 98 ? 32.84791 -33.54671 18.09770 1.000 117.15674 65 ARG A O 1
ATOM 602 N N . ARG A 1 99 ? 34.12591 -35.40493 18.02669 1.000 108.06916 66 ARG A N 1
ATOM 603 C CA . ARG A 1 99 ? 35.34698 -34.63877 18.25918 1.000 109.58144 66 ARG A CA 1
ATOM 604 C C . ARG A 1 99 ? 35.58966 -33.64779 17.12487 1.000 111.64301 66 ARG A C 1
ATOM 605 O O . ARG A 1 99 ? 35.91125 -32.47423 17.36342 1.000 113.43397 66 ARG A O 1
ATOM 613 N N . ALA A 1 100 ? 35.41555 -34.09921 15.88007 1.000 112.39478 67 ALA A N 1
ATOM 614 C CA . ALA A 1 100 ? 35.56306 -33.20491 14.73732 1.000 115.62950 67 ALA A CA 1
ATOM 615 C C . ALA A 1 100 ? 34.51224 -32.10408 14.74526 1.000 117.18407 67 ALA A C 1
ATOM 616 O O . ALA A 1 100 ? 34.76640 -31.00751 14.24557 1.000 120.19916 67 ALA A O 1
ATOM 618 N N . SER A 1 101 ? 33.33331 -32.37226 15.30742 1.000 106.57125 68 SER A N 1
ATOM 619 C CA . SER A 1 101 ? 32.29347 -31.35028 15.38360 1.000 107.62040 68 SER A CA 1
ATOM 620 C C . SER A 1 101 ? 32.68057 -30.24921 16.36211 1.000 109.12204 68 SER A C 1
ATOM 621 O O . SER A 1 101 ? 32.50299 -29.05517 16.07605 1.000 111.13079 68 SER A O 1
ATOM 624 N N . TRP A 1 102 ? 33.18618 -30.63604 17.53865 1.000 115.92025 69 TRP A N 1
ATOM 625 C CA . TRP A 1 102 ? 33.77462 -29.64135 18.43467 1.000 117.84887 69 TRP A CA 1
ATOM 626 C C . TRP A 1 102 ? 34.86142 -28.84288 17.72802 1.000 121.80767 69 TRP A C 1
ATOM 627 O O . TRP A 1 102 ? 34.92781 -27.61567 17.86553 1.000 124.58984 69 TRP A O 1
ATOM 638 N N . ARG A 1 103 ? 35.72280 -29.52192 16.96345 1.000 117.11828 70 ARG A N 1
ATOM 639 C CA . ARG A 1 103 ? 36.81156 -28.80979 16.29782 1.000 120.12361 70 ARG A CA 1
ATOM 640 C C . ARG A 1 103 ? 36.30154 -27.86790 15.21195 1.000 122.33385 70 ARG A C 1
ATOM 641 O O . ARG A 1 103 ? 36.90103 -26.81296 14.97584 1.000 124.80141 70 ARG A O 1
ATOM 649 N N . LEU A 1 104 ? 35.21370 -28.23227 14.53527 1.000 116.75554 71 LEU A N 1
ATOM 650 C CA . LEU A 1 104 ? 34.61652 -27.33411 13.55302 1.000 118.19751 71 LEU A CA 1
ATOM 651 C C . LEU A 1 104 ? 34.04874 -26.09552 14.22718 1.000 119.87742 71 LEU A C 1
ATOM 652 O O . LEU A 1 104 ? 34.35663 -24.96561 13.83307 1.000 122.48000 71 LEU A O 1
ATOM 657 N N . ALA A 1 105 ? 33.22160 -26.28916 15.25598 1.000 113.66384 72 ALA A N 1
ATOM 658 C CA . ALA A 1 105 ? 32.51484 -25.15391 15.83974 1.000 115.17390 72 ALA A CA 1
ATOM 659 C C . ALA A 1 105 ? 33.45535 -24.23826 16.61511 1.000 117.03054 72 ALA A C 1
ATOM 660 O O . ALA A 1 105 ? 33.33414 -23.01005 16.53471 1.000 119.38520 72 ALA A O 1
ATOM 662 N N . PHE A 1 106 ? 34.40214 -24.80659 17.36474 1.000 119.47371 73 PHE A N 1
ATOM 663 C CA . PHE A 1 106 ? 35.17090 -24.03132 18.33120 1.000 121.53710 73 PHE A CA 1
ATOM 664 C C . PHE A 1 106 ? 36.65637 -23.95072 18.00093 1.000 123.48730 73 PHE A C 1
ATOM 665 O O . PHE A 1 106 ? 37.44471 -23.52080 18.85079 1.000 125.19240 73 PHE A O 1
ATOM 673 N N . ASN A 1 107 ? 37.06240 -24.34968 16.79938 1.000 132.65036 74 ASN A N 1
ATOM 674 C CA . ASN A 1 107 ? 38.43463 -24.16137 16.32413 1.000 133.93619 74 ASN A CA 1
ATOM 675 C C . ASN A 1 107 ? 38.37412 -23.70187 14.87309 1.000 134.87949 74 ASN A C 1
ATOM 676 O O . ASN A 1 107 ? 38.73498 -24.44243 13.95074 1.000 133.56910 74 ASN A O 1
ATOM 681 N N . PRO A 1 108 ? 37.91632 -22.46725 14.63497 1.000 137.48674 75 PRO A N 1
ATOM 682 C CA . PRO A 1 108 ? 37.70794 -22.01300 13.24837 1.000 138.32514 75 PRO A CA 1
ATOM 683 C C . PRO A 1 108 ? 38.98455 -21.93047 12.43932 1.000 139.12005 75 PRO A C 1
ATOM 684 O O . PRO A 1 108 ? 38.91919 -21.90889 11.20321 1.000 139.11940 75 PRO A O 1
ATOM 688 N N . GLN A 1 109 ? 40.14184 -21.88435 13.09955 1.000 150.78246 76 GLN A N 1
ATOM 689 C CA . GLN A 1 109 ? 41.41248 -21.76726 12.39529 1.000 151.43164 76 GLN A CA 1
ATOM 690 C C . GLN A 1 109 ? 41.78209 -23.05025 11.66225 1.000 148.76471 76 GLN A C 1
ATOM 691 O O . GLN A 1 109 ? 42.52556 -23.00260 10.67680 1.000 148.97723 76 GLN A O 1
ATOM 697 N N . ASP A 1 110 ? 41.27432 -24.19152 12.11633 1.000 140.71462 77 ASP A N 1
ATOM 698 C CA . ASP A 1 110 ? 41.67910 -25.46864 11.55071 1.000 138.13289 77 ASP A CA 1
ATOM 699 C C . ASP A 1 110 ? 41.04254 -25.68897 10.18310 1.000 137.65205 77 ASP A C 1
ATOM 700 O O . ASP A 1 110 ? 39.86404 -25.39073 9.96965 1.000 137.90407 77 ASP A O 1
ATOM 705 N N . LYS A 1 111 ? 41.83673 -26.21511 9.25306 1.000 138.75620 78 LYS A N 1
ATOM 706 C CA . LYS A 1 111 ? 41.35723 -26.47946 7.90379 1.000 138.28009 78 LYS A CA 1
ATOM 707 C C . LYS A 1 111 ? 40.47610 -27.72426 7.88184 1.000 135.71327 78 LYS A C 1
ATOM 708 O O . LYS A 1 111 ? 40.70066 -28.68536 8.62261 1.000 133.84103 78 LYS A O 1
ATOM 714 N N . VAL A 1 112 ? 39.46459 -27.70136 7.01096 1.000 131.45844 79 VAL A N 1
ATOM 715 C CA . VAL A 1 112 ? 38.48771 -28.78645 6.98631 1.000 129.16733 79 VAL A CA 1
ATOM 716 C C . VAL A 1 112 ? 39.12212 -30.06952 6.45853 1.000 126.98681 79 VAL A C 1
ATOM 717 O O . VAL A 1 112 ? 38.79412 -31.17161 6.91200 1.000 124.87787 79 VAL A O 1
ATOM 721 N N . ILE A 1 113 ? 40.04058 -29.95290 5.49733 1.000 138.64637 80 ILE A N 1
ATOM 722 C CA . ILE A 1 113 ? 40.78529 -31.12680 5.04841 1.000 136.61893 80 ILE A CA 1
ATOM 723 C C . ILE A 1 113 ? 41.60718 -31.69746 6.19791 1.000 135.44463 80 ILE A C 1
ATOM 724 O O . ILE A 1 113 ? 41.65641 -32.91706 6.40812 1.000 133.23385 80 ILE A O 1
ATOM 729 N N . ASP A 1 114 ? 42.25134 -30.81952 6.96884 1.000 136.31155 81 ASP A N 1
ATOM 730 C CA . ASP A 1 114 ? 43.05594 -31.26168 8.10125 1.000 135.27992 81 ASP A CA 1
ATOM 731 C C . ASP A 1 114 ? 42.18876 -31.94066 9.15774 1.000 133.92507 81 ASP A C 1
ATOM 732 O O . ASP A 1 114 ? 42.56151 -32.98663 9.70780 1.000 131.86267 81 ASP A O 1
ATOM 737 N N . ILE A 1 115 ? 41.01533 -31.36822 9.43721 1.000 133.46592 82 ILE A N 1
ATOM 738 C CA . ILE A 1 115 ? 40.10965 -31.94697 10.42429 1.000 132.20816 82 ILE A CA 1
ATOM 739 C C . ILE A 1 115 ? 39.59550 -33.29801 9.94727 1.000 129.69292 82 ILE A C 1
ATOM 740 O O . ILE A 1 115 ? 39.49360 -34.25208 10.72790 1.000 127.71804 82 ILE A O 1
ATOM 745 N N . ALA A 1 116 ? 39.26510 -33.39935 8.65833 1.000 129.46547 83 ALA A N 1
ATOM 746 C CA . ALA A 1 116 ? 38.78494 -34.65469 8.09616 1.000 127.19271 83 ALA A CA 1
ATOM 747 C C . ALA A 1 116 ? 39.85704 -35.73353 8.12960 1.000 125.43819 83 ALA A C 1
ATOM 748 O O . ALA A 1 116 ? 39.54153 -36.91287 8.32481 1.000 123.27527 83 ALA A O 1
ATOM 750 N N . LEU A 1 117 ? 41.12136 -35.35532 7.92963 1.000 135.75703 84 LEU A N 1
ATOM 751 C CA . LEU A 1 117 ? 42.20500 -36.32449 8.05761 1.000 134.04596 84 LEU A CA 1
ATOM 752 C C . LEU A 1 117 ? 42.39443 -36.75343 9.50737 1.000 132.97314 84 LEU A C 1
ATOM 753 O O . LEU A 1 117 ? 42.67542 -37.92647 9.78059 1.000 130.88929 84 LEU A O 1
ATOM 758 N N . ASP A 1 118 ? 42.24646 -35.81771 10.45121 1.000 133.38883 85 ASP A N 1
ATOM 759 C CA . ASP A 1 118 ? 42.43074 -36.15990 11.85888 1.000 132.38302 85 ASP A CA 1
ATOM 760 C C . ASP A 1 118 ? 41.36696 -37.13713 12.34627 1.000 130.77643 85 ASP A C 1
ATOM 761 O O . ASP A 1 118 ? 41.62792 -37.93957 13.25027 1.000 128.66749 85 ASP A O 1
ATOM 766 N N . ALA A 1 119 ? 40.16988 -37.09207 11.76369 1.000 131.12973 86 ALA A N 1
ATOM 767 C CA . ALA A 1 119 ? 39.08640 -37.98972 12.14693 1.000 128.90231 86 ALA A CA 1
ATOM 768 C C . ALA A 1 119 ? 39.16622 -39.35205 11.46358 1.000 126.74014 86 ALA A C 1
ATOM 769 O O . ALA A 1 119 ? 38.20236 -40.12123 11.54044 1.000 124.28571 86 ALA A O 1
ATOM 771 N N . GLY A 1 120 ? 40.27489 -39.66532 10.79681 1.000 138.13375 87 GLY A N 1
ATOM 772 C CA . GLY A 1 120 ? 40.46408 -40.96996 10.19477 1.000 136.25714 87 GLY A CA 1
ATOM 773 C C . GLY A 1 120 ? 39.91158 -41.14106 8.79757 1.000 136.14790 87 GLY A C 1
ATOM 774 O O . GLY A 1 120 ? 39.85833 -42.27659 8.30910 1.000 134.48556 87 GLY A O 1
ATOM 775 N N . PHE A 1 121 ? 39.50694 -40.06039 8.13598 1.000 138.75843 88 PHE A N 1
ATOM 776 C CA . PHE A 1 121 ? 38.92366 -40.12836 6.80349 1.000 138.79785 88 PHE A CA 1
ATOM 777 C C . PHE A 1 121 ? 39.97307 -39.77731 5.75658 1.000 139.83846 88 PHE A C 1
ATOM 778 O O . PHE A 1 121 ? 40.76505 -38.84875 5.94275 1.000 141.48149 88 PHE A O 1
ATOM 786 N N . GLN A 1 122 ? 39.97285 -40.52703 4.65151 1.000 143.90297 89 GLN A N 1
ATOM 787 C CA . GLN A 1 122 ? 40.99005 -40.32524 3.62364 1.000 144.54246 89 GLN A CA 1
ATOM 788 C C . GLN A 1 122 ? 40.72476 -39.06136 2.81379 1.000 146.63393 89 GLN A C 1
ATOM 789 O O . GLN A 1 122 ? 41.66372 -38.34640 2.44412 1.000 148.00243 89 GLN A O 1
ATOM 795 N N . ASN A 1 123 ? 39.45816 -38.76858 2.52689 1.000 142.00880 90 ASN A N 1
ATOM 796 C CA . ASN A 1 123 ? 39.11215 -37.64266 1.67833 1.000 143.94559 90 ASN A CA 1
ATOM 797 C C . ASN A 1 123 ? 38.12047 -36.72808 2.38324 1.000 145.17396 90 ASN A C 1
ATOM 798 O O . ASN A 1 123 ? 37.23083 -37.20862 3.09597 1.000 143.99719 90 ASN A O 1
ATOM 803 N N . PRO A 1 124 ? 38.25129 -35.40799 2.21149 1.000 143.42635 91 PRO A N 1
ATOM 804 C CA . PRO A 1 124 ? 37.24216 -34.49405 2.77477 1.000 144.70006 91 PRO A CA 1
ATOM 805 C C . PRO A 1 124 ? 35.84276 -34.75736 2.25185 1.000 143.95290 91 PRO A C 1
ATOM 806 O O . PRO A 1 124 ? 34.86094 -34.48364 2.95441 1.000 144.00174 91 PRO A O 1
ATOM 810 N N . GLU A 1 125 ? 35.72754 -35.29026 1.03384 1.000 146.60619 92 GLU A N 1
ATOM 811 C CA . GLU A 1 125 ? 34.42041 -35.62628 0.48172 1.000 145.73786 92 GLU A CA 1
ATOM 812 C C . GLU A 1 125 ? 33.74775 -36.73742 1.28139 1.000 143.46220 92 GLU A C 1
ATOM 813 O O . GLU A 1 125 ? 32.54780 -36.6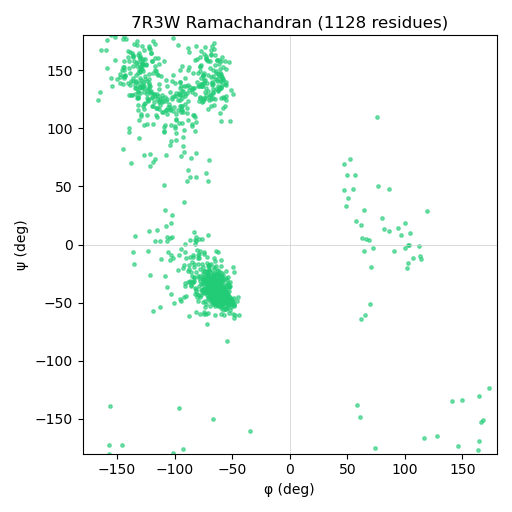6462 1.56958 1.000 143.01747 92 GLU A O 1
ATOM 819 N N . SER A 1 126 ? 34.50710 -37.76824 1.66327 1.000 147.08090 93 SER A N 1
ATOM 820 C CA . SER A 1 126 ? 33.93373 -38.85838 2.44925 1.000 144.76650 93 SER A CA 1
ATOM 821 C C . SER A 1 126 ? 33.58914 -38.40367 3.86457 1.000 144.94938 93 SER A C 1
ATOM 822 O O . SER A 1 126 ? 32.57180 -38.82632 4.43343 1.000 143.40523 93 SER A O 1
ATOM 825 N N . PHE A 1 127 ? 34.42607 -37.54364 4.44714 1.000 137.69809 94 PHE A N 1
ATOM 826 C CA . PHE A 1 127 ? 34.10046 -36.94076 5.73450 1.000 138.18282 94 PHE A CA 1
ATOM 827 C C . PHE A 1 127 ? 32.79741 -36.15717 5.65259 1.000 138.92259 94 PHE A C 1
ATOM 828 O O . PHE A 1 127 ? 31.94997 -36.24788 6.54955 1.000 137.74623 94 PHE A O 1
ATOM 836 N N . THR A 1 128 ? 32.62340 -35.38225 4.57871 1.000 138.68989 95 THR A N 1
ATOM 837 C CA . THR A 1 128 ? 31.38220 -34.64193 4.37972 1.000 139.38965 95 THR A CA 1
ATOM 838 C C . THR A 1 128 ? 30.19688 -35.58489 4.21482 1.000 136.70892 95 THR A C 1
ATOM 839 O O . THR A 1 128 ? 29.10278 -35.31265 4.72562 1.000 135.87436 95 THR A O 1
ATOM 843 N N . ARG A 1 129 ? 30.39426 -36.69218 3.49147 1.000 145.27983 96 ARG A N 1
ATOM 844 C CA . ARG A 1 129 ? 29.35699 -37.71497 3.38349 1.000 142.64256 96 ARG A CA 1
ATOM 845 C C . ARG A 1 129 ? 28.90772 -38.17704 4.76254 1.000 140.56096 96 ARG A C 1
ATOM 846 O O . ARG A 1 129 ? 27.71374 -38.16211 5.08125 1.000 139.16866 96 ARG A O 1
ATOM 854 N N . ALA A 1 130 ? 29.86386 -38.60895 5.58901 1.000 139.08447 97 ALA A N 1
ATOM 855 C CA . ALA A 1 130 ? 29.52054 -39.15544 6.89927 1.000 136.89884 97 ALA A CA 1
ATOM 856 C C . ALA A 1 130 ? 28.86399 -38.10239 7.78329 1.000 137.54811 97 ALA A C 1
ATOM 857 O O . ALA A 1 130 ? 27.90752 -38.39820 8.51440 1.000 135.40476 97 ALA A O 1
ATOM 859 N N . PHE A 1 131 ? 29.36658 -36.86668 7.72940 1.000 132.50679 98 PHE A N 1
ATOM 860 C CA . PHE A 1 131 ? 28.77546 -35.78241 8.50572 1.000 133.35608 98 PHE A CA 1
ATOM 861 C C . PHE A 1 131 ? 27.32159 -35.55639 8.11285 1.000 132.32601 98 PHE A C 1
ATOM 862 O O . PHE A 1 131 ? 26.42995 -35.54706 8.96933 1.000 130.60974 98 PHE A O 1
ATOM 870 N N . LYS A 1 132 ? 27.06230 -35.37595 6.81395 1.000 146.27679 99 LYS A N 1
ATOM 871 C CA . LYS A 1 132 ? 25.69340 -35.16493 6.35398 1.000 145.27555 99 LYS A CA 1
ATOM 872 C C . LYS A 1 132 ? 24.80824 -36.36501 6.66027 1.000 141.86499 99 LYS A C 1
ATOM 873 O O . LYS A 1 132 ? 23.60031 -36.20823 6.87366 1.000 140.50410 99 LYS A O 1
ATOM 879 N N . THR A 1 133 ? 25.38850 -37.56590 6.69216 1.000 150.01766 100 THR A N 1
ATOM 880 C CA . THR A 1 133 ? 24.59534 -38.76586 6.92847 1.000 146.84239 100 THR A CA 1
ATOM 881 C C . THR A 1 133 ? 24.14750 -38.85395 8.38190 1.000 144.94278 100 THR A C 1
ATOM 882 O O . THR A 1 133 ? 22.95839 -39.03789 8.66695 1.000 143.03621 100 THR A O 1
ATOM 886 N N . ALA A 1 134 ? 25.08324 -38.71640 9.31742 1.000 142.29940 101 ALA A N 1
ATOM 887 C CA . ALA A 1 134 ? 24.75662 -38.94911 10.71883 1.000 140.29245 101 ALA A CA 1
ATOM 888 C C . ALA A 1 134 ? 24.20498 -37.71731 11.42322 1.000 141.35264 101 ALA A C 1
ATOM 889 O O . ALA A 1 134 ? 23.37050 -37.85231 12.32707 1.000 139.42716 101 ALA A O 1
ATOM 891 N N . PHE A 1 135 ? 24.63175 -36.52186 11.02237 1.000 138.25209 102 PHE A N 1
ATOM 892 C CA . PHE A 1 135 ? 24.35439 -35.31926 11.79409 1.000 139.50533 102 PHE A CA 1
ATOM 893 C C . PHE A 1 135 ? 23.07436 -34.61684 11.35230 1.000 139.56271 102 PHE A C 1
ATOM 894 O O . PHE A 1 135 ? 22.26732 -34.21491 12.19732 1.000 138.63565 102 PHE A O 1
ATOM 902 N N . GLY A 1 136 ? 22.86581 -34.46774 10.04558 1.000 132.43871 103 GLY A N 1
ATOM 903 C CA . GLY A 1 136 ? 21.73343 -33.73704 9.51116 1.000 132.68881 103 GLY A CA 1
ATOM 904 C C . GLY A 1 136 ? 22.08662 -32.38909 8.92309 1.000 135.98057 103 GLY A C 1
ATOM 905 O O . GLY A 1 136 ? 21.23882 -31.78057 8.25727 1.000 136.40843 103 GLY A O 1
ATOM 906 N N . GLN A 1 137 ? 23.30468 -31.90202 9.15056 1.000 132.56189 104 GLN A N 1
ATOM 907 C CA . GLN A 1 137 ? 23.77887 -30.64485 8.59328 1.000 135.84924 104 GLN A CA 1
ATOM 908 C C . GLN A 1 137 ? 25.10562 -30.88206 7.88668 1.000 137.64302 104 GLN A C 1
ATOM 909 O O . GLN A 1 137 ? 25.83529 -31.82768 8.19445 1.000 136.65865 104 GLN A O 1
ATOM 915 N N . SER A 1 138 ? 25.41463 -30.01029 6.93080 1.000 123.88491 105 SER A N 1
ATOM 916 C CA . SER A 1 138 ? 26.70287 -30.07662 6.26830 1.000 124.76046 105 SER A CA 1
ATOM 917 C C . SER A 1 138 ? 27.79875 -29.61793 7.22769 1.000 125.68264 105 SER A C 1
ATOM 918 O O . SER A 1 138 ? 27.52265 -28.93829 8.21854 1.000 126.22771 105 SER A O 1
ATOM 921 N N . PRO A 1 139 ? 29.05192 -30.00336 6.96976 1.000 125.45594 106 PRO A N 1
ATOM 922 C CA . PRO A 1 139 ? 30.14295 -29.54285 7.84900 1.000 127.03685 106 PRO A CA 1
ATOM 923 C C . PRO A 1 139 ? 30.28671 -28.03053 7.90084 1.000 129.94229 106 PRO A C 1
ATOM 924 O O . PRO A 1 139 ? 30.40939 -27.45232 8.99182 1.000 130.76396 106 PRO A O 1
ATOM 928 N N . ARG A 1 140 ? 30.27515 -27.36614 6.74375 1.000 131.02031 107 ARG A N 1
ATOM 929 C CA . ARG A 1 140 ? 30.53507 -25.93082 6.72701 1.000 133.92378 107 ARG A CA 1
ATOM 930 C C . ARG A 1 140 ? 29.36939 -25.15024 7.31893 1.000 134.10644 107 ARG A C 1
ATOM 931 O O . ARG A 1 140 ? 29.57695 -24.16583 8.03852 1.000 136.03641 107 ARG A O 1
ATOM 939 N N . ARG A 1 141 ? 28.13573 -25.57556 7.03502 1.000 133.06548 108 ARG A N 1
ATOM 940 C CA . ARG A 1 141 ? 26.98518 -24.93996 7.66615 1.000 132.67770 108 ARG A CA 1
ATOM 941 C C . ARG A 1 141 ? 27.00283 -25.13567 9.17282 1.000 131.59006 108 ARG A C 1
ATOM 942 O O . ARG A 1 141 ? 26.53721 -24.26581 9.91903 1.000 132.23213 108 ARG A O 1
ATOM 950 N N . PHE A 1 142 ? 27.52326 -26.27192 9.63875 1.000 124.37010 109 PHE A N 1
ATOM 951 C CA . PHE A 1 142 ? 27.70433 -26.45636 11.07214 1.000 123.50325 109 PHE A CA 1
ATOM 952 C C . PHE A 1 142 ? 28.72416 -25.46851 11.61786 1.000 126.51478 109 PHE A C 1
ATOM 953 O O . PHE A 1 142 ? 28.50007 -24.84284 12.65783 1.000 126.88222 109 PHE A O 1
ATOM 961 N N . ARG A 1 143 ? 29.85395 -25.30920 10.92256 1.000 122.10256 110 ARG A N 1
ATOM 962 C CA . ARG A 1 143 ? 30.82244 -24.29715 11.33537 1.000 124.36586 110 ARG A CA 1
ATOM 963 C C . ARG A 1 143 ? 30.20428 -22.90476 11.36749 1.000 126.75759 110 ARG A C 1
ATOM 964 O O . ARG A 1 143 ? 30.60952 -22.06360 12.17876 1.000 128.26735 110 ARG A O 1
ATOM 972 N N . GLN A 1 144 ? 29.22465 -22.64377 10.50178 1.000 129.66345 111 GLN A N 1
ATOM 973 C CA . GLN A 1 144 ? 28.59404 -21.32802 10.46472 1.000 131.57518 111 GLN A CA 1
ATOM 974 C C . GLN A 1 144 ? 27.59578 -21.15376 11.60765 1.000 130.07938 111 GLN A C 1
ATOM 975 O O . GLN A 1 144 ? 27.74760 -20.25711 12.44503 1.000 131.81797 111 GLN A O 1
ATOM 981 N N . SER A 1 145 ? 26.57072 -22.00533 11.66556 1.000 129.70613 112 SER A N 1
ATOM 982 C CA . SER A 1 145 ? 25.55763 -21.94560 12.72040 1.000 127.78895 112 SER A CA 1
ATOM 983 C C . SER A 1 145 ? 25.35460 -23.33758 13.30151 1.000 124.36662 112 SER A C 1
ATOM 984 O O . SER A 1 145 ? 24.53872 -24.12069 12.79479 1.000 122.00951 112 SER A O 1
ATOM 987 N N . PRO A 1 146 ? 26.08329 -23.68525 14.36261 1.000 116.06301 113 PRO A N 1
ATOM 988 C CA . PRO A 1 146 ? 25.87130 -24.98743 15.00903 1.000 113.25918 113 PRO A CA 1
ATOM 989 C C . PRO A 1 146 ? 24.49725 -25.05687 15.66082 1.000 112.42493 113 PRO A C 1
ATOM 990 O O . PRO A 1 146 ? 24.13177 -24.19726 16.46487 1.000 113.68566 113 PRO A O 1
ATOM 994 N N . ASP A 1 147 ? 23.73385 -26.08707 15.30860 1.000 130.11089 114 ASP A N 1
ATOM 995 C CA . ASP A 1 147 ? 22.45864 -26.37775 15.96117 1.000 127.27255 114 ASP A CA 1
ATOM 996 C C . ASP A 1 147 ? 22.68382 -27.62120 16.81806 1.000 124.35190 114 ASP A C 1
ATOM 997 O O . ASP A 1 147 ? 22.28621 -28.73015 16.46267 1.000 121.76657 114 ASP A O 1
ATOM 1002 N N . TRP A 1 148 ? 23.33864 -27.41957 17.96649 1.000 140.90336 115 TRP A N 1
ATOM 1003 C CA . TRP A 1 148 ? 23.78330 -28.54069 18.78926 1.000 138.46942 115 TRP A CA 1
ATOM 1004 C C . TRP A 1 148 ? 22.61343 -29.31698 19.37978 1.000 134.93628 115 TRP A C 1
ATOM 1005 O O . TRP A 1 148 ? 22.73458 -30.52462 19.62836 1.000 132.41205 115 TRP A O 1
ATOM 1016 N N . LEU A 1 149 ? 21.49567 -28.63753 19.64284 1.000 149.40089 116 LEU A N 1
ATOM 1017 C CA . LEU A 1 149 ? 20.31951 -29.30591 20.18755 1.000 146.30308 116 LEU A CA 1
ATOM 1018 C C . LEU A 1 149 ? 19.89507 -30.46423 19.28821 1.000 144.32898 116 LEU A C 1
ATOM 1019 O O . LEU A 1 149 ? 19.65366 -31.58949 19.75646 1.000 141.54845 116 LEU A O 1
ATOM 1024 N N . ALA A 1 150 ? 19.83248 -30.20749 17.97921 1.000 143.24332 117 ALA A N 1
ATOM 1025 C CA . ALA A 1 150 ? 19.55897 -31.27192 17.02317 1.000 141.60734 117 ALA A CA 1
ATOM 1026 C C . ALA A 1 150 ? 20.58817 -32.38883 17.13161 1.000 140.50102 117 ALA A C 1
ATOM 1027 O O . ALA A 1 150 ? 20.22590 -33.56845 17.11735 1.000 138.08596 117 ALA A O 1
ATOM 1029 N N . TRP A 1 151 ? 21.87439 -32.04149 17.26241 1.000 146.85336 118 TRP A N 1
ATOM 1030 C CA . TRP A 1 151 ? 22.90282 -33.07713 17.33990 1.000 145.81758 118 TRP A CA 1
ATOM 1031 C C . TRP A 1 151 ? 22.65869 -34.00295 18.52264 1.000 142.82123 118 TRP A C 1
ATOM 1032 O O . TRP A 1 151 ? 22.76057 -35.22928 18.39298 1.000 140.64490 118 TRP A O 1
ATOM 1043 N N . HIS A 1 152 ? 22.34324 -33.43284 19.69037 1.000 164.51318 119 HIS A N 1
ATOM 1044 C CA . HIS A 1 152 ? 22.08793 -34.27084 20.85802 1.000 161.69444 119 HIS A CA 1
ATOM 1045 C C . HIS A 1 152 ? 20.83236 -35.10619 20.66585 1.000 159.14391 119 HIS A C 1
ATOM 1046 O O . HIS A 1 152 ? 20.74981 -36.22571 21.18526 1.000 156.67275 119 HIS A O 1
ATOM 1053 N N . GLN A 1 153 ? 19.85556 -34.59319 19.91407 1.000 163.82120 120 GLN A N 1
ATOM 1054 C CA . GLN A 1 153 ? 18.66149 -35.38844 19.64893 1.000 161.63353 120 GLN A CA 1
ATOM 1055 C C . GLN A 1 153 ? 18.85107 -36.42413 18.54157 1.000 160.95050 120 GLN A C 1
ATOM 1056 O O . GLN A 1 153 ? 17.98944 -37.29613 18.38608 1.000 158.88379 120 GLN A O 1
ATOM 1062 N N . ARG A 1 154 ? 19.94429 -36.36174 17.77768 1.000 157.12121 121 ARG A N 1
ATOM 1063 C CA . ARG A 1 154 ? 20.18728 -37.27633 16.66623 1.000 156.81616 121 ARG A CA 1
ATOM 1064 C C . ARG A 1 154 ? 21.18302 -38.37998 17.00937 1.000 155.33291 121 ARG A C 1
ATOM 1065 O O . ARG A 1 154 ? 21.82952 -38.91778 16.10350 1.000 155.10633 121 ARG A O 1
ATOM 1073 N N . VAL A 1 155 ? 21.31625 -38.73365 18.29106 1.000 161.72947 122 VAL A N 1
ATOM 1074 C CA . VAL A 1 155 ? 22.31322 -39.73566 18.68127 1.000 160.37528 122 VAL A CA 1
ATOM 1075 C C . VAL A 1 155 ? 22.05905 -41.09019 18.03123 1.000 157.81114 122 VAL A C 1
ATOM 1076 O O . VAL A 1 155 ? 23.03525 -41.75905 17.65453 1.000 156.21084 122 VAL A O 1
ATOM 1080 N N . PRO A 1 156 ? 20.80353 -41.57459 17.87404 1.000 155.08407 123 PRO A N 1
ATOM 1081 C CA . PRO A 1 156 ? 20.47914 -42.78553 17.10655 1.000 153.02190 123 PRO A CA 1
ATOM 1082 C C . PRO A 1 156 ? 21.35090 -43.03407 15.87142 1.000 152.07611 123 PRO A C 1
ATOM 1083 O O . PRO A 1 156 ? 21.81673 -44.15762 15.68122 1.000 151.69303 123 PRO A O 1
ATOM 1087 N N . VAL A 1 165 ? 10.25676 -54.03662 7.82752 1.000 162.29043 132 VAL A N 1
ATOM 1088 C CA . VAL A 1 165 ? 11.06593 -55.08607 7.22212 1.000 161.77422 132 VAL A CA 1
ATOM 1089 C C . VAL A 1 165 ? 11.02047 -55.02873 5.69355 1.000 162.10394 132 VAL A C 1
ATOM 1090 O O . VAL A 1 165 ? 12.06302 -54.97292 5.04283 1.000 162.77858 132 VAL A O 1
ATOM 1094 N N . MET A 1 166 ? 9.81996 -55.02672 5.12082 1.000 158.22748 133 MET A N 1
ATOM 1095 C CA . MET A 1 166 ? 9.63754 -55.02948 3.67552 1.000 158.42519 133 MET A CA 1
ATOM 1096 C C . MET A 1 166 ? 9.42836 -53.60687 3.17860 1.000 159.17180 133 MET A C 1
ATOM 1097 O O . MET A 1 166 ? 8.58734 -52.87406 3.71087 1.000 159.06117 133 MET A O 1
ATOM 1102 N N . ASP A 1 167 ? 10.18538 -53.22772 2.15369 1.000 154.77735 134 ASP A N 1
ATOM 1103 C CA . ASP A 1 167 ? 10.05525 -51.90202 1.56467 1.000 155.82137 134 ASP A CA 1
ATOM 1104 C C . ASP A 1 167 ? 8.80361 -51.84073 0.69750 1.000 155.37925 134 ASP A C 1
ATOM 1105 O O . ASP A 1 167 ? 8.64686 -52.63279 -0.23811 1.000 154.85841 134 ASP A O 1
ATOM 1110 N N . VAL A 1 168 ? 7.91110 -50.90648 1.01501 1.000 144.33653 135 VAL A N 1
ATOM 1111 C CA . VAL A 1 168 ? 6.71167 -50.64325 0.22990 1.000 144.10631 135 VAL A CA 1
ATOM 1112 C C . VAL A 1 168 ? 6.77019 -49.19454 -0.22839 1.000 145.44833 135 VAL A C 1
ATOM 1113 O O . VAL A 1 168 ? 7.03897 -48.29570 0.57771 1.000 146.16444 135 VAL A O 1
ATOM 1117 N N . LYS A 1 169 ? 6.52673 -48.96736 -1.51479 1.000 131.16879 136 LYS A N 1
ATOM 1118 C CA . LYS A 1 169 ? 6.69787 -47.64040 -2.08892 1.000 132.68144 136 LYS A CA 1
ATOM 1119 C C . LYS A 1 169 ? 5.39478 -47.13763 -2.69401 1.000 132.43919 136 LYS A C 1
ATOM 1120 O O . LYS A 1 169 ? 4.42515 -47.87855 -2.85084 1.000 131.12546 136 LYS A O 1
ATOM 1126 N N . ILE A 1 170 ? 5.38695 -45.84778 -3.01890 1.000 131.05099 137 ILE A N 1
ATOM 1127 C CA . ILE A 1 170 ? 4.25398 -45.18099 -3.65070 1.000 131.12912 137 ILE A CA 1
ATOM 1128 C C . ILE A 1 170 ? 4.69507 -44.73609 -5.03677 1.000 132.53231 137 ILE A C 1
ATOM 1129 O O . ILE A 1 170 ? 5.61239 -43.91568 -5.16617 1.000 134.26507 137 ILE A O 1
ATOM 1134 N N . VAL A 1 171 ? 4.05437 -45.27828 -6.07521 1.000 113.51510 138 VAL A N 1
ATOM 1135 C CA . VAL A 1 171 ? 4.33900 -44.88098 -7.44648 1.000 114.20261 138 VAL A CA 1
ATOM 1136 C C . VAL A 1 171 ? 3.02911 -44.50791 -8.12495 1.000 114.20365 138 VAL A C 1
ATOM 1137 O O . VAL A 1 171 ? 1.94184 -44.90057 -7.69708 1.000 113.48515 138 VAL A O 1
ATOM 1141 N N . GLU A 1 172 ? 3.14521 -43.74091 -9.20221 1.000 117.47338 139 GLU A N 1
ATOM 1142 C CA . GLU A 1 172 ? 1.99159 -43.35101 -10.00636 1.000 117.22234 139 GLU A CA 1
ATOM 1143 C C . GLU A 1 172 ? 1.95057 -44.26927 -11.22364 1.000 116.46413 139 GLU A C 1
ATOM 1144 O O . GLU A 1 172 ? 2.70747 -44.09329 -12.18164 1.000 117.74714 139 GLU A O 1
ATOM 1150 N N . PHE A 1 173 ? 1.06335 -45.25049 -11.17069 1.000 109.03321 140 PHE A N 1
ATOM 1151 C CA . PHE A 1 173 ? 0.95120 -46.23112 -12.24302 1.000 108.06886 140 PHE A CA 1
ATOM 1152 C C . PHE A 1 173 ? 0.28902 -45.59406 -13.45951 1.000 108.50453 140 PHE A C 1
ATOM 1153 O O . PHE A 1 173 ? -0.80522 -45.02909 -13.33746 1.000 108.08416 140 PHE A O 1
ATOM 1161 N N . PRO A 1 174 ? 0.90967 -45.65649 -14.63514 1.000 109.79380 141 PRO A N 1
ATOM 1162 C CA . PRO A 1 174 ? 0.30993 -45.05308 -15.82679 1.000 110.25874 141 PRO A CA 1
ATOM 1163 C C . PRO A 1 174 ? -0.80535 -45.92534 -16.37046 1.000 108.13868 141 PRO A C 1
ATOM 1164 O O . PRO A 1 174 ? -0.67416 -47.15848 -16.41052 1.000 106.74093 141 PRO A O 1
ATOM 1168 N N . PRO A 1 175 ? -1.91894 -45.32457 -16.78952 1.000 113.07398 142 PRO A N 1
ATOM 1169 C CA . PRO A 1 175 ? -3.02739 -46.11671 -17.33861 1.000 111.02807 142 PRO A CA 1
ATOM 1170 C C . PRO A 1 175 ? -2.56794 -46.94318 -18.52850 1.000 110.56609 142 PRO A C 1
ATOM 1171 O O . PRO A 1 175 ? -1.97839 -46.42335 -19.47821 1.000 111.93853 142 PRO A O 1
ATOM 1175 N N . THR A 1 176 ? -2.83986 -48.24274 -18.46930 1.000 113.89135 143 THR A N 1
ATOM 1176 C CA . THR A 1 176 ? -2.32951 -49.18781 -19.45300 1.000 113.30241 143 THR A CA 1
ATOM 1177 C C . THR A 1 176 ? -3.49611 -49.87205 -20.14873 1.000 111.30439 143 THR A C 1
ATOM 1178 O O . THR A 1 176 ? -4.30404 -50.53972 -19.49430 1.000 109.86437 143 THR A O 1
ATOM 1182 N N . ARG A 1 177 ? -3.59007 -49.69462 -21.46660 1.000 120.45138 144 ARG A N 1
ATOM 1183 C CA . ARG A 1 177 ? -4.52040 -50.48873 -22.25852 1.000 118.45483 144 ARG A CA 1
ATOM 1184 C C . ARG A 1 177 ? -4.03948 -51.92946 -22.30860 1.000 117.36593 144 ARG A C 1
ATOM 1185 O O . ARG A 1 177 ? -2.87752 -52.19603 -22.62890 1.000 118.22304 144 ARG A O 1
ATOM 1193 N N . VAL A 1 178 ? -4.93156 -52.86396 -21.98632 1.000 115.42448 145 VAL A N 1
ATOM 1194 C CA . VAL A 1 178 ? -4.59945 -54.27908 -21.96461 1.000 114.50597 145 VAL A CA 1
ATOM 1195 C C . VAL A 1 178 ? -5.74469 -55.06933 -22.57289 1.000 112.58996 145 VAL A C 1
ATOM 1196 O O . VAL A 1 178 ? -6.85466 -54.56709 -22.76371 1.000 111.82354 145 VAL A O 1
ATOM 1200 N N . ALA A 1 179 ? -5.44974 -56.32423 -22.87769 1.000 105.96295 146 ALA A N 1
ATOM 1201 C CA . ALA A 1 179 ? -6.44396 -57.29793 -23.29389 1.000 104.23729 146 ALA A CA 1
ATOM 1202 C C . ALA A 1 179 ? -6.52371 -58.36648 -22.21740 1.000 104.06771 146 ALA A C 1
ATOM 1203 O O . ALA A 1 179 ? -5.49325 -58.91318 -21.81505 1.000 104.95533 146 ALA A O 1
ATOM 1205 N N . MET A 1 180 ? -7.73399 -58.64994 -21.73773 1.000 101.44796 147 MET A N 1
ATOM 1206 C CA . MET A 1 180 ? -7.88810 -59.50172 -20.56888 1.000 101.23160 147 MET A CA 1
ATOM 1207 C C . MET A 1 180 ? -9.00071 -60.51927 -20.76009 1.000 101.07979 147 MET A C 1
ATOM 1208 O O . MET A 1 180 ? -9.94575 -60.31520 -21.53033 1.000 100.90071 147 MET A O 1
ATOM 1213 N N . LEU A 1 181 ? -8.85235 -61.62726 -20.03944 1.000 102.99169 148 LEU A N 1
ATOM 1214 C CA . LEU A 1 181 ? -9.86534 -62.66193 -19.90932 1.000 102.97953 148 LEU A CA 1
ATOM 1215 C C . LEU A 1 181 ? -10.27420 -62.74764 -18.44742 1.000 102.75412 148 LEU A C 1
ATOM 1216 O O . LEU A 1 181 ? -9.41613 -62.86443 -17.56216 1.000 102.87386 148 LEU A O 1
ATOM 1221 N N . THR A 1 182 ? -11.57887 -62.66889 -18.20088 1.000 115.03846 149 THR A N 1
ATOM 1222 C CA . THR A 1 182 ? -12.12280 -62.74070 -16.85319 1.000 115.61216 149 THR A CA 1
ATOM 1223 C C . THR A 1 182 ? -12.54392 -64.16827 -16.53843 1.000 115.90475 149 THR A C 1
ATOM 1224 O O . THR A 1 182 ? -13.28271 -64.79108 -17.30908 1.000 115.10586 149 THR A O 1
ATOM 1228 N N . HIS A 1 183 ? -12.07207 -64.67842 -15.40677 1.000 108.57831 150 HIS A N 1
ATOM 1229 C CA . HIS A 1 183 ? -12.48664 -65.96754 -14.88384 1.000 109.28449 150 HIS A CA 1
ATOM 1230 C C . HIS A 1 183 ? -13.48055 -65.73959 -13.75642 1.000 109.55803 150 HIS A C 1
ATOM 1231 O O . HIS A 1 183 ? -13.19361 -64.99392 -12.81125 1.000 110.13237 150 HIS A O 1
ATOM 1238 N N . LEU A 1 184 ? -14.64095 -66.38322 -13.86792 1.000 110.97438 151 LEU A N 1
ATOM 1239 C CA . LEU A 1 184 ? -15.69035 -66.37089 -12.85123 1.000 111.35368 151 LEU A CA 1
ATOM 1240 C C . LEU A 1 184 ? -16.02743 -67.82681 -12.54059 1.000 112.45723 151 LEU A C 1
ATOM 1241 O O . LEU A 1 184 ? -16.71749 -68.48988 -13.32068 1.000 111.91929 151 LEU A O 1
ATOM 1246 N N . GLY A 1 185 ? -15.53213 -68.32432 -11.41270 1.000 114.82215 152 GLY A N 1
ATOM 1247 C CA . GLY A 1 185 ? -15.80005 -69.69739 -11.02512 1.000 116.27580 152 GLY A CA 1
ATOM 1248 C C . GLY A 1 185 ? -14.86821 -70.12356 -9.90689 1.000 118.01568 152 GLY A C 1
ATOM 1249 O O . GLY A 1 185 ? -14.38912 -69.29240 -9.13400 1.000 118.03275 152 GLY A O 1
ATOM 1250 N N . HIS A 1 186 ? -14.61378 -71.42618 -9.84322 1.000 120.59516 153 HIS A N 1
ATOM 1251 C CA . HIS A 1 186 ? -13.77440 -71.96789 -8.78398 1.000 122.30200 153 HIS A CA 1
ATOM 1252 C C . HIS A 1 186 ? -12.35541 -71.40988 -8.87809 1.000 121.82488 153 HIS A C 1
ATOM 1253 O O . HIS A 1 186 ? -11.83153 -71.22444 -9.98175 1.000 120.85650 153 HIS A O 1
ATOM 1260 N N . PRO A 1 187 ? -11.70623 -71.13259 -7.74395 1.000 120.80449 154 PRO A N 1
ATOM 1261 C CA . PRO A 1 187 ? -10.33665 -70.59189 -7.79225 1.000 120.29647 154 PRO A CA 1
ATOM 1262 C C . PRO A 1 187 ? -9.33198 -71.48771 -8.49853 1.000 120.75366 154 PRO A C 1
ATOM 1263 O O . PRO A 1 187 ? -8.33501 -70.97840 -9.02326 1.000 120.04425 154 PRO A O 1
ATOM 1267 N N . ASP A 1 188 ? -9.54929 -72.80408 -8.51783 1.000 126.35250 155 ASP A N 1
ATOM 1268 C CA . ASP A 1 188 ? -8.58631 -73.70255 -9.14879 1.000 126.97497 155 ASP A CA 1
ATOM 1269 C C . ASP A 1 188 ? -8.68351 -73.62705 -10.66896 1.000 125.84149 155 ASP A C 1
ATOM 1270 O O . ASP A 1 188 ? -7.67022 -73.44472 -11.36194 1.000 125.65336 155 ASP A O 1
ATOM 1275 N N . LYS A 1 189 ? -9.90705 -73.73788 -11.20227 1.000 128.45639 156 LYS A N 1
ATOM 1276 C CA . LYS A 1 189 ? -10.14247 -73.61943 -12.63896 1.000 127.20917 156 LYS A CA 1
ATOM 1277 C C . LYS A 1 189 ? -9.47893 -72.39119 -13.25019 1.000 125.72770 156 LYS A C 1
ATOM 1278 O O . LYS A 1 189 ? -9.27343 -72.35501 -14.46959 1.000 124.78082 156 LYS A O 1
ATOM 1284 N N . VAL A 1 190 ? -9.13541 -71.39376 -12.42678 1.000 127.39472 157 VAL A N 1
ATOM 1285 C CA . VAL A 1 190 ? -8.44059 -70.19949 -12.90830 1.000 126.29495 157 VAL A CA 1
ATOM 1286 C C . VAL A 1 190 ? -7.23470 -70.58597 -13.75315 1.000 126.42980 157 VAL A C 1
ATOM 1287 O O . VAL A 1 190 ? -7.03022 -70.05299 -14.85169 1.000 125.56336 157 VAL A O 1
ATOM 1291 N N . ASN A 1 191 ? -6.42337 -71.52956 -13.25918 1.000 119.69635 158 ASN A N 1
ATOM 1292 C CA . ASN A 1 191 ? -5.25509 -71.95634 -14.02642 1.000 120.29650 158 ASN A CA 1
ATOM 1293 C C . ASN A 1 191 ? -5.65167 -72.34331 -15.44298 1.000 120.73804 158 ASN A C 1
ATOM 1294 O O . ASN A 1 191 ? -5.05511 -71.87215 -16.41925 1.000 120.67038 158 ASN A O 1
ATOM 1299 N N . ALA A 1 192 ? -6.69496 -73.16769 -15.56822 1.000 129.39651 159 ALA A N 1
ATOM 1300 C CA . ALA A 1 192 ? -7.20551 -73.54264 -16.88169 1.000 128.67561 159 ALA A CA 1
ATOM 1301 C C . ALA A 1 192 ? -7.47346 -72.31121 -17.73814 1.000 126.92061 159 ALA A C 1
ATOM 1302 O O . ALA A 1 192 ? -6.98354 -72.20878 -18.86965 1.000 126.16388 159 ALA A O 1
ATOM 1304 N N . SER A 1 193 ? -8.22453 -71.34650 -17.19577 1.000 121.17911 160 SER A N 1
ATOM 1305 C CA . SER A 1 193 ? -8.52443 -70.13381 -17.95110 1.000 119.65689 160 SER A CA 1
ATOM 1306 C C . SER A 1 193 ? -7.24506 -69.40624 -18.34682 1.000 119.55346 160 SER A C 1
ATOM 1307 O O . SER A 1 193 ? -7.13791 -68.88993 -19.46712 1.000 118.64384 160 SER A O 1
ATOM 1310 N N . ALA A 1 194 ? -6.25174 -69.37925 -17.45008 1.000 122.16569 161 ALA A N 1
ATOM 1311 C CA . ALA A 1 194 ? -4.97222 -68.76910 -17.79548 1.000 122.27914 161 ALA A CA 1
ATOM 1312 C C . ALA A 1 194 ? -4.39710 -69.40027 -19.05439 1.000 122.33715 161 ALA A C 1
ATOM 1313 O O . ALA A 1 194 ? -3.93270 -68.69185 -19.95766 1.000 121.91965 161 ALA A O 1
ATOM 1315 N N . ALA A 1 195 ? -4.46035 -70.73242 -19.14701 1.000 136.73931 162 ALA A N 1
ATOM 1316 C CA . ALA A 1 195 ? -4.00227 -71.42195 -20.34769 1.000 136.75786 162 ALA A CA 1
ATOM 1317 C C . ALA A 1 195 ? -4.66542 -70.84383 -21.58947 1.000 135.24859 162 ALA A C 1
ATOM 1318 O O . ALA A 1 195 ? -3.99093 -70.54333 -22.58300 1.000 134.74355 162 ALA A O 1
ATOM 1320 N N . LYS A 1 196 ? -5.99017 -70.65203 -21.53364 1.000 131.82870 163 LYS A N 1
ATOM 1321 C CA . LYS A 1 196 ? -6.70344 -70.03492 -22.64779 1.000 130.27925 163 LYS A CA 1
ATOM 1322 C C . LYS A 1 196 ? -5.99410 -68.76635 -23.09596 1.000 129.75889 163 LYS A C 1
ATOM 1323 O O . LYS A 1 196 ? -5.62832 -68.62566 -24.26996 1.000 129.04749 163 LYS A O 1
ATOM 1329 N N . PHE A 1 197 ? -5.72485 -67.86331 -22.14803 1.000 133.00711 164 PHE A N 1
ATOM 1330 C CA . PHE A 1 197 ? -5.03306 -66.62403 -22.48251 1.000 132.88936 164 PHE A CA 1
ATOM 1331 C C . PHE A 1 197 ? -3.71450 -66.91481 -23.18769 1.000 133.43650 164 PHE A C 1
ATOM 1332 O O . PHE A 1 197 ? -3.44500 -66.37425 -24.26842 1.000 133.03462 164 PHE A O 1
ATOM 1340 N N . ILE A 1 198 ? -2.89779 -67.80336 -22.61026 1.000 136.15269 165 ILE A N 1
ATOM 1341 C CA . ILE A 1 198 ? -1.62459 -68.15339 -23.23613 1.000 136.74819 165 ILE A CA 1
ATOM 1342 C C . ILE A 1 198 ? -1.85819 -68.63343 -24.66177 1.000 135.89313 165 ILE A C 1
ATOM 1343 O O . ILE A 1 198 ? -1.18205 -68.19675 -25.60307 1.000 135.70049 165 ILE A O 1
ATOM 1348 N N . ALA A 1 199 ? -2.85182 -69.50875 -24.84596 1.000 142.33553 166 ALA A N 1
ATOM 1349 C CA . ALA A 1 199 ? -3.16514 -69.99685 -26.18402 1.000 141.40917 166 ALA A CA 1
ATOM 1350 C C . ALA A 1 199 ? -3.46936 -68.83501 -27.11638 1.000 140.13353 166 ALA A C 1
ATOM 1351 O O . ALA A 1 199 ? -2.93874 -68.75855 -28.23294 1.000 139.62378 166 ALA A O 1
ATOM 1353 N N . TRP A 1 200 ? -4.29013 -67.89270 -26.64447 1.000 138.03404 167 TRP A N 1
ATOM 1354 C CA . TRP A 1 200 ? -4.62353 -66.71768 -27.43803 1.000 137.02382 167 TRP A CA 1
ATOM 1355 C C . TRP A 1 200 ? -3.35920 -65.99024 -27.88095 1.000 137.81893 167 TRP A C 1
ATOM 1356 O O . TRP A 1 200 ? -3.23221 -65.60391 -29.05031 1.000 137.27991 167 TRP A O 1
ATOM 1367 N N . ARG A 1 201 ? -2.37672 -65.86933 -26.98080 1.000 141.87796 168 ARG A N 1
ATOM 1368 C CA . ARG A 1 201 ? -1.15505 -65.14867 -27.32607 1.000 142.78982 168 ARG A CA 1
ATOM 1369 C C . ARG A 1 201 ? -0.39707 -65.84550 -28.44783 1.000 142.75417 168 ARG A C 1
ATOM 1370 O O . ARG A 1 201 ? 0.22477 -65.18361 -29.28818 1.000 142.82907 168 ARG A O 1
ATOM 1378 N N . ARG A 1 202 ? -0.43685 -67.18053 -28.48733 1.000 139.79272 169 ARG A N 1
ATOM 1379 C CA . ARG A 1 202 ? 0.23102 -67.86406 -29.58756 1.000 139.70286 169 ARG A CA 1
ATOM 1380 C C . ARG A 1 202 ? -0.55917 -67.72588 -30.87828 1.000 138.19735 169 ARG A C 1
ATOM 1381 O O . ARG A 1 202 ? 0.02742 -67.71207 -31.96609 1.000 138.17428 169 ARG A O 1
ATOM 1389 N N . GLU A 1 203 ? -1.88300 -67.60625 -30.77903 1.000 141.66078 170 GLU A N 1
ATOM 1390 C CA . GLU A 1 203 ? -2.73020 -67.77522 -31.95230 1.000 140.83964 170 GLU A CA 1
ATOM 1391 C C . GLU A 1 203 ? -2.96121 -66.46942 -32.70068 1.000 140.41034 170 GLU A C 1
ATOM 1392 O O . GLU A 1 203 ? -2.87476 -66.44384 -33.93330 1.000 140.97989 170 GLU A O 1
ATOM 1398 N N . THR A 1 204 ? -3.24816 -65.38302 -31.98351 1.000 146.56126 171 THR A N 1
ATOM 1399 C CA . THR A 1 204 ? -3.53760 -64.10797 -32.62637 1.000 146.09880 171 THR A CA 1
ATOM 1400 C C . THR A 1 204 ? -2.28827 -63.36096 -33.06572 1.000 147.16636 171 THR A C 1
ATOM 1401 O O . THR A 1 204 ? -2.40766 -62.34574 -33.75969 1.000 146.89744 171 THR A O 1
ATOM 1405 N N . GLY A 1 205 ? -1.10162 -63.82240 -32.68276 1.000 148.13994 172 GLY A N 1
ATOM 1406 C CA . GLY A 1 205 ? 0.09934 -63.06258 -32.94842 1.000 149.41269 172 GLY A CA 1
ATOM 1407 C C . GLY A 1 205 ? 0.26444 -61.82543 -32.09819 1.000 150.63461 172 GLY A C 1
ATOM 1408 O O . GLY A 1 205 ? 1.28221 -61.13516 -32.23381 1.000 151.90268 172 GLY A O 1
ATOM 1409 N N . GLN A 1 206 ? -0.71202 -61.50592 -31.24887 1.000 154.45335 173 GLN A N 1
ATOM 1410 C CA . GLN A 1 206 ? -0.52531 -60.46014 -30.25545 1.000 155.71454 173 GLN A CA 1
ATOM 1411 C C . GLN A 1 206 ? 0.59157 -60.87692 -29.31290 1.000 157.00389 173 GLN A C 1
ATOM 1412 O O . GLN A 1 206 ? 0.61464 -62.01142 -28.82530 1.000 156.58637 173 GLN A O 1
ATOM 1418 N N . SER A 1 207 ? 1.52640 -59.96642 -29.05638 1.000 155.33422 174 SER A N 1
ATOM 1419 C CA . SER A 1 207 ? 2.73653 -60.29754 -28.31232 1.000 156.56254 174 SER A CA 1
ATOM 1420 C C . SER A 1 207 ? 2.80440 -59.51351 -27.00615 1.000 157.69279 174 SER A C 1
ATOM 1421 O O . SER A 1 207 ? 3.60839 -58.58195 -26.87691 1.000 159.13542 174 SER A O 1
ATOM 1424 N N . PRO A 1 208 ? 1.98796 -59.86781 -26.00748 1.000 158.76722 175 PRO A N 1
ATOM 1425 C CA . PRO A 1 208 ? 2.29927 -59.43214 -24.63844 1.000 159.78393 175 PRO A CA 1
ATOM 1426 C C . PRO A 1 208 ? 3.61767 -59.98447 -24.12289 1.000 160.78260 175 PRO A C 1
ATOM 1427 O O . PRO A 1 208 ? 4.05557 -59.58159 -23.03868 1.000 161.63089 175 PRO A O 1
ATOM 1431 N N . ILE A 1 209 ? 4.26438 -60.87710 -24.87504 1.000 159.23420 176 ILE A N 1
ATOM 1432 C CA . ILE A 1 209 ? 5.48701 -61.52365 -24.41130 1.000 160.10498 176 ILE A CA 1
ATOM 1433 C C . ILE A 1 209 ? 6.64133 -60.53019 -24.35060 1.000 161.72950 176 ILE A C 1
ATOM 1434 O O . ILE A 1 209 ? 7.45206 -60.55687 -23.41634 1.000 162.64297 176 ILE A O 1
ATOM 1439 N N . ALA A 1 210 ? 6.73697 -59.64046 -25.33420 1.000 157.21226 177 ALA A N 1
ATOM 1440 C CA . ALA A 1 210 ? 7.82301 -58.67644 -25.40878 1.000 158.94374 177 ALA A CA 1
ATOM 1441 C C . ALA A 1 210 ? 7.25738 -57.28742 -25.65581 1.000 159.33089 177 ALA A C 1
ATOM 1442 O O . ALA A 1 210 ? 6.20454 -57.13308 -26.28170 1.000 158.13093 177 ALA A O 1
ATOM 1444 N N . SER A 1 211 ? 7.97866 -56.27942 -25.15520 1.000 161.80930 178 SER A N 1
ATOM 1445 C CA . SER A 1 211 ? 7.55779 -54.87690 -25.21970 1.000 162.65290 178 SER A CA 1
ATOM 1446 C C . SER A 1 211 ? 6.11769 -54.70456 -24.74725 1.000 161.34882 178 SER A C 1
ATOM 1447 O O . SER A 1 211 ? 5.37896 -53.85228 -25.24615 1.000 161.11098 178 SER A O 1
ATOM 1450 N N . SER A 1 212 ? 5.71796 -55.52843 -23.78564 1.000 155.16490 179 SER A N 1
ATOM 1451 C CA . SER A 1 212 ? 4.39042 -55.47309 -23.19598 1.000 153.88077 179 SER A CA 1
ATOM 1452 C C . SER A 1 212 ? 4.46340 -56.16875 -21.84594 1.000 153.46714 179 SER A C 1
ATOM 1453 O O . SER A 1 212 ? 5.43929 -56.85492 -21.53016 1.000 153.57390 179 SER A O 1
ATOM 1456 N N . GLN A 1 213 ? 3.42005 -55.98300 -21.04715 1.000 134.92763 180 GLN A N 1
ATOM 1457 C CA . GLN A 1 213 ? 3.40669 -56.49159 -19.68767 1.000 134.66977 180 GLN A CA 1
ATOM 1458 C C . GLN A 1 213 ? 2.23827 -57.44755 -19.50202 1.000 133.02495 180 GLN A C 1
ATOM 1459 O O . GLN A 1 213 ? 1.31281 -57.49897 -20.31536 1.000 132.14575 180 GLN A O 1
ATOM 1465 N N . THR A 1 214 ? 2.29878 -58.21654 -18.41958 1.000 126.52963 181 THR A N 1
ATOM 1466 C CA . THR A 1 214 ? 1.28764 -59.21885 -18.10789 1.000 125.26464 181 THR A CA 1
ATOM 1467 C C . THR A 1 214 ? 0.86394 -59.05206 -16.65660 1.000 125.28626 181 THR A C 1
ATOM 1468 O O . THR A 1 214 ? 1.67714 -59.23609 -15.74431 1.000 125.93184 181 THR A O 1
ATOM 1472 N N . PHE A 1 215 ? -0.40255 -58.70307 -16.44697 1.000 113.09644 182 PHE A N 1
ATOM 1473 C CA . PHE A 1 215 ? -0.93548 -58.42896 -15.12408 1.000 112.56686 182 PHE A CA 1
ATOM 1474 C C . PHE A 1 215 ? -2.03786 -59.41893 -14.76723 1.000 112.17093 182 PHE A C 1
ATOM 1475 O O . PHE A 1 215 ? -2.64397 -60.06821 -15.62892 1.000 112.23176 182 PHE A O 1
ATOM 1483 N N . GLY A 1 216 ? -2.28855 -59.50498 -13.46606 1.000 101.51123 183 GLY A N 1
ATOM 1484 C CA . GLY A 1 216 ? -3.40703 -60.23852 -12.91713 1.000 101.19559 183 GLY A CA 1
ATOM 1485 C C . GLY A 1 216 ? -4.19123 -59.37858 -11.94891 1.000 100.80652 183 GLY A C 1
ATOM 1486 O O . GLY A 1 216 ? -3.67988 -58.99917 -10.89082 1.000 100.74990 183 GLY A O 1
ATOM 1487 N N . ILE A 1 217 ? -5.41947 -59.03323 -12.32329 1.000 100.34165 184 ILE A N 1
ATOM 1488 C CA . ILE A 1 217 ? -6.31751 -58.28117 -11.45469 1.000 100.05593 184 ILE A CA 1
ATOM 1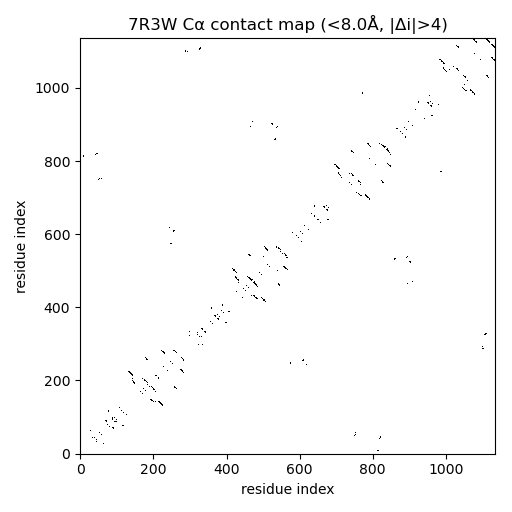489 C C . ILE A 1 217 ? -6.98727 -59.27663 -10.51769 1.000 99.93843 184 ILE A C 1
ATOM 1490 O O . ILE A 1 217 ? -7.79337 -60.10532 -10.95582 1.000 99.93920 184 ILE A O 1
ATOM 1495 N N . ALA A 1 218 ? -6.64362 -59.19977 -9.23023 1.000 98.41035 185 ALA A N 1
ATOM 1496 C CA . ALA A 1 218 ? -7.16760 -60.09359 -8.20090 1.000 98.40611 185 ALA A CA 1
ATOM 1497 C C . ALA A 1 218 ? -8.29435 -59.35595 -7.49057 1.000 98.25167 185 ALA A C 1
ATOM 1498 O O . ALA A 1 218 ? -8.08029 -58.64841 -6.50467 1.000 98.22739 185 ALA A O 1
ATOM 1500 N N . TRP A 1 219 ? -9.50941 -59.53034 -8.00808 1.000 103.62541 186 TRP A N 1
ATOM 1501 C CA . TRP A 1 219 ? -10.66171 -58.83966 -7.44500 1.000 103.48712 186 TRP A CA 1
ATOM 1502 C C . TRP A 1 219 ? -10.94277 -59.29619 -6.02072 1.000 104.11382 186 TRP A C 1
ATOM 1503 O O . TRP A 1 219 ? -11.26938 -58.48036 -5.15101 1.000 104.35782 186 TRP A O 1
ATOM 1514 N N . HIS A 1 220 ? -10.81762 -60.59346 -5.76101 1.000 108.09568 187 HIS A N 1
ATOM 1515 C CA . HIS A 1 220 ? -11.26941 -61.17488 -4.50985 1.000 108.82944 187 HIS A CA 1
ATOM 1516 C C . HIS A 1 220 ? -10.17976 -62.05786 -3.91990 1.000 109.55423 187 HIS A C 1
ATOM 1517 O O . HIS A 1 220 ? -9.22747 -62.45197 -4.59914 1.000 109.43591 187 HIS A O 1
ATOM 1524 N N . ASP A 1 221 ? -10.33091 -62.35879 -2.63254 1.000 121.68898 188 ASP A N 1
ATOM 1525 C CA . ASP A 1 221 ? -9.49148 -63.34510 -1.97348 1.000 122.45295 188 ASP A CA 1
ATOM 1526 C C . ASP A 1 221 ? -10.22489 -64.67567 -1.98937 1.000 123.19603 188 ASP A C 1
ATOM 1527 O O . ASP A 1 221 ? -11.36874 -64.74085 -1.51341 1.000 123.62556 188 ASP A O 1
ATOM 1532 N N . PRO A 1 222 ? -9.62786 -65.74870 -2.51622 1.000 120.91912 189 PRO A N 1
ATOM 1533 C CA . PRO A 1 222 ? -10.41098 -66.97163 -2.76960 1.000 121.69465 189 PRO A CA 1
ATOM 1534 C C . PRO A 1 222 ? -10.96771 -67.62527 -1.51597 1.000 123.07348 189 PRO A C 1
ATOM 1535 O O . PRO A 1 222 ? -12.05834 -68.20791 -1.57430 1.000 123.68437 189 PRO A O 1
ATOM 1539 N N . GLN A 1 223 ? -10.25926 -67.55331 -0.38440 1.000 129.46559 190 GLN A N 1
ATOM 1540 C CA . GLN A 1 223 ? -10.75701 -68.18187 0.83771 1.000 130.92819 190 GLN A CA 1
ATOM 1541 C C . GLN A 1 223 ? -11.96167 -67.43440 1.39675 1.000 131.01556 190 GLN A C 1
ATOM 1542 O O . GLN A 1 223 ? -12.97380 -68.04870 1.75211 1.000 132.23847 190 GLN A O 1
ATOM 1548 N N . THR A 1 224 ? -11.87137 -66.10620 1.48346 1.000 125.87820 191 THR A N 1
ATOM 1549 C CA . THR A 1 224 ? -12.94172 -65.32347 2.09092 1.000 125.95324 191 THR A CA 1
ATOM 1550 C C . THR A 1 224 ? -14.15557 -65.18498 1.17824 1.000 125.41013 191 THR A C 1
ATOM 1551 O O . THR A 1 224 ? -15.28943 -65.13846 1.66830 1.000 125.93265 191 THR A O 1
ATOM 1555 N N . THR A 1 225 ? -13.94638 -65.11629 -0.13685 1.000 133.26216 192 THR A N 1
ATOM 1556 C CA . THR A 1 225 ? -14.98092 -64.86292 -1.13681 1.000 132.34188 192 THR A CA 1
ATOM 1557 C C . THR A 1 225 ? -15.60422 -66.17438 -1.61747 1.000 132.92090 192 THR A C 1
ATOM 1558 O O . THR A 1 225 ? -14.88599 -67.15009 -1.85608 1.000 133.67061 192 THR A O 1
ATOM 1562 N N . PRO A 1 226 ? -16.93051 -66.21872 -1.74260 1.000 134.46602 193 PRO A N 1
ATOM 1563 C CA . PRO A 1 226 ? -17.59845 -67.41031 -2.28875 1.000 134.67072 193 PRO A CA 1
ATOM 1564 C C . PRO A 1 226 ? -17.07431 -67.75325 -3.67070 1.000 133.94549 193 PRO A C 1
ATOM 1565 O O . PRO A 1 226 ? -17.08141 -66.90248 -4.57521 1.000 132.38906 193 PRO A O 1
ATOM 1569 N N . PRO A 1 227 ? -16.61855 -68.99356 -3.87730 1.000 132.62249 194 PRO A N 1
ATOM 1570 C CA . PRO A 1 227 ? -16.04320 -69.35885 -5.18179 1.000 131.98982 194 PRO A CA 1
ATOM 1571 C C . PRO A 1 227 ? -17.03710 -69.30466 -6.33493 1.000 130.55876 194 PRO A C 1
ATOM 1572 O O . PRO A 1 227 ? -16.63278 -69.49114 -7.49169 1.000 129.83755 194 PRO A O 1
ATOM 1576 N N . ALA A 1 228 ? -18.32037 -69.05215 -6.06870 1.000 132.30412 195 ALA A N 1
ATOM 1577 C CA . ALA A 1 228 ? -19.26198 -68.83165 -7.15975 1.000 130.55868 195 ALA A CA 1
ATOM 1578 C C . ALA A 1 228 ? -19.08996 -67.45026 -7.78088 1.000 128.85032 195 ALA A C 1
ATOM 1579 O O . ALA A 1 228 ? -19.41706 -67.25863 -8.95842 1.000 127.44623 195 ALA A O 1
ATOM 1581 N N . GLN A 1 229 ? -18.56497 -66.48997 -7.01704 1.000 128.43287 196 GLN A N 1
ATOM 1582 C CA . GLN A 1 229 ? -18.37448 -65.12212 -7.48031 1.000 127.13404 196 GLN A CA 1
ATOM 1583 C C . GLN A 1 229 ? -16.92389 -64.77740 -7.78527 1.000 127.32342 196 GLN A C 1
ATOM 1584 O O . GLN A 1 229 ? -16.66686 -63.67199 -8.27574 1.000 126.44022 196 GLN A O 1
ATOM 1590 N N . PHE A 1 230 ? -15.97637 -65.67065 -7.49260 1.000 117.68457 197 PHE A N 1
ATOM 1591 C CA . PHE A 1 230 ? -14.56554 -65.32666 -7.61800 1.000 117.80062 197 PHE A CA 1
ATOM 1592 C C . PHE A 1 230 ? -14.25495 -64.83536 -9.02227 1.000 116.50685 197 PHE A C 1
ATOM 1593 O O . PHE A 1 230 ? -14.53036 -65.51881 -10.01133 1.000 115.99222 197 PHE A O 1
ATOM 1601 N N . ARG A 1 231 ? -13.69178 -63.63568 -9.10065 1.000 102.28619 198 ARG A N 1
ATOM 1602 C CA . ARG A 1 231 ? -13.33172 -63.01473 -10.36414 1.000 101.98613 198 ARG A CA 1
ATOM 1603 C C . ARG A 1 231 ? -11.82859 -62.79864 -10.39779 1.000 101.93939 198 ARG A C 1
ATOM 1604 O O . ARG A 1 231 ? -11.25223 -62.25584 -9.44971 1.000 101.81563 198 ARG A O 1
ATOM 1612 N N . PHE A 1 232 ? -11.19719 -63.24034 -11.47926 1.000 102.15002 199 PHE A N 1
ATOM 1613 C CA . PHE A 1 232 ? -9.77755 -62.97991 -11.68429 1.000 102.52082 199 PHE A CA 1
ATOM 1614 C C . PHE A 1 232 ? -9.54611 -62.61235 -13.13902 1.000 101.72968 199 PHE A C 1
ATOM 1615 O O . PHE A 1 232 ? -9.97239 -63.34149 -14.03601 1.000 101.13639 199 PHE A O 1
ATOM 1623 N N . ASP A 1 233 ? -8.87074 -61.49401 -13.38038 1.000 99.53035 200 ASP A N 1
ATOM 1624 C CA . ASP A 1 233 ? -8.65332 -61.01751 -14.74213 1.000 99.57443 200 ASP A CA 1
ATOM 1625 C C . ASP A 1 233 ? -7.19553 -61.22809 -15.13044 1.000 99.93495 200 ASP A C 1
ATOM 1626 O O . ASP A 1 233 ? -6.29881 -60.63585 -14.52599 1.000 99.95388 200 ASP A O 1
ATOM 1631 N N . ILE A 1 234 ? -6.96366 -62.07300 -16.13023 1.000 105.54145 201 ILE A N 1
ATOM 1632 C CA . ILE A 1 234 ? -5.63085 -62.29955 -16.68135 1.000 106.11744 201 ILE A CA 1
ATOM 1633 C C . ILE A 1 234 ? -5.49190 -61.37289 -17.88080 1.000 105.78275 201 ILE A C 1
ATOM 1634 O O . ILE A 1 234 ? -6.20667 -61.53281 -18.87524 1.000 104.82701 201 ILE A O 1
ATOM 1639 N N . CYS A 1 235 ? -4.59222 -60.38875 -17.80549 1.000 103.58700 202 CYS A N 1
ATOM 1640 C CA . CYS A 1 235 ? -4.48061 -59.39076 -18.85863 1.000 103.72662 202 CYS A CA 1
ATOM 1641 C C . CYS A 1 235 ? -3.04163 -59.25449 -19.32899 1.000 104.32225 202 CYS A C 1
ATOM 1642 O O . CYS A 1 235 ? -2.09600 -59.54086 -18.59260 1.000 104.50837 202 CYS A O 1
ATOM 1645 N N . GLY A 1 236 ? -2.90338 -58.82246 -20.56988 1.000 114.73539 203 GLY A N 1
ATOM 1646 C CA . GLY A 1 236 ? -1.59959 -58.52554 -21.13928 1.000 115.77628 203 GLY A CA 1
ATOM 1647 C C . GLY A 1 236 ? -1.63273 -57.19537 -21.85710 1.000 116.33882 203 GLY A C 1
ATOM 1648 O O . GLY A 1 236 ? -2.61710 -56.85534 -22.51361 1.000 115.50536 203 GLY A O 1
ATOM 1649 N N . SER A 1 237 ? -0.54791 -56.43868 -21.71369 1.000 128.06681 204 SER A N 1
ATOM 1650 C CA . SER A 1 237 ? -0.49666 -55.09114 -22.26349 1.000 129.06639 204 SER A CA 1
ATOM 1651 C C . SER A 1 237 ? -0.49916 -55.12270 -23.78634 1.000 128.68314 204 SER A C 1
ATOM 1652 O O . SER A 1 237 ? 0.14132 -55.97350 -24.40933 1.000 128.40413 204 SER A O 1
ATOM 1655 N N . VAL A 1 238 ? -1.24030 -54.18974 -24.38326 1.000 123.80158 205 VAL A N 1
ATOM 1656 C CA . VAL A 1 238 ? -1.32352 -54.04199 -25.82979 1.000 123.44505 205 VAL A CA 1
ATOM 1657 C C . VAL A 1 238 ? -1.07485 -52.58304 -26.18714 1.000 125.20394 205 VAL A C 1
ATOM 1658 O O . VAL A 1 238 ? -1.39564 -51.66936 -25.41986 1.000 126.22666 205 VAL A O 1
ATOM 1662 N N . ARG A 1 239 ? -0.47728 -52.36782 -27.35868 1.000 129.97575 206 ARG A N 1
ATOM 1663 C CA . ARG A 1 239 ? -0.23079 -51.01755 -27.84610 1.000 131.79574 206 ARG A CA 1
ATOM 1664 C C . ARG A 1 239 ? -1.41975 -50.43954 -28.59799 1.000 130.97232 206 ARG A C 1
ATOM 1665 O O . ARG A 1 239 ? -1.54270 -49.21274 -28.68805 1.000 132.48220 206 ARG A O 1
ATOM 1673 N N . GLN A 1 240 ? -2.28365 -51.28717 -29.13935 1.000 119.09942 207 GLN A N 1
ATOM 1674 C CA . GLN A 1 240 ? -3.49241 -50.88573 -29.83927 1.000 118.80320 207 GLN A CA 1
ATOM 1675 C C . GLN A 1 240 ? -4.57149 -51.90910 -29.52612 1.000 117.71133 207 GLN A C 1
ATOM 1676 O O . GLN A 1 240 ? -4.26136 -53.03806 -29.13178 1.000 117.40243 207 GLN A O 1
ATOM 1682 N N . PRO A 1 241 ? -5.85761 -51.54130 -29.67760 1.000 115.97084 208 PRO A N 1
ATOM 1683 C CA . PRO A 1 241 ? -6.93375 -52.52563 -29.48022 1.000 113.61686 208 PRO A CA 1
ATOM 1684 C C . PRO A 1 241 ? -6.73962 -53.78575 -30.30768 1.000 112.00094 208 PRO A C 1
ATOM 1685 O O . PRO A 1 241 ? -6.04797 -53.76597 -31.32958 1.000 112.18075 208 PRO A O 1
ATOM 1689 N N . ILE A 1 242 ? -7.34568 -54.88633 -29.87609 1.000 127.78065 209 ILE A N 1
ATOM 1690 C CA . ILE A 1 242 ? -7.06296 -56.20081 -30.43562 1.000 126.55193 209 ILE A CA 1
ATOM 1691 C C . ILE A 1 242 ? -8.21265 -56.70450 -31.30561 1.000 124.24899 209 ILE A C 1
ATOM 1692 O O . ILE A 1 242 ? -8.27548 -57.89720 -31.61046 1.000 123.06897 209 ILE A O 1
ATOM 1697 N N . ALA A 1 243 ? -9.11887 -55.81846 -31.70551 1.000 152.71268 210 ALA A N 1
ATOM 1698 C CA . ALA A 1 243 ? -10.34244 -56.19052 -32.43156 1.000 150.39345 210 ALA A CA 1
ATOM 1699 C C . ALA A 1 243 ? -11.15586 -57.12575 -31.53180 1.000 149.31614 210 ALA A C 1
ATOM 1700 O O . ALA A 1 243 ? -11.10938 -57.01175 -30.29973 1.000 150.31469 210 ALA A O 1
ATOM 1702 N N . GLU A 1 244 ? -11.90248 -58.05241 -32.12492 1.000 141.09469 211 GLU A N 1
ATOM 1703 C CA . GLU A 1 244 ? -12.77062 -58.93893 -31.37017 1.000 140.54063 211 GLU A CA 1
ATOM 1704 C C . GLU A 1 244 ? -12.43055 -60.38794 -31.69167 1.000 140.95514 211 GLU A C 1
ATOM 1705 O O . GLU A 1 244 ? -11.89293 -60.70558 -32.75672 1.000 141.52348 211 GLU A O 1
ATOM 1711 N N . ASN A 1 245 ? -12.74283 -61.26463 -30.74145 1.000 143.00145 212 ASN A N 1
ATOM 1712 C CA . ASN A 1 245 ? -12.31975 -62.65213 -30.81128 1.000 143.50674 212 ASN A CA 1
ATOM 1713 C C . ASN A 1 245 ? -13.28978 -63.49679 -29.99606 1.000 143.18218 212 ASN A C 1
ATOM 1714 O O . ASN A 1 245 ? -13.76729 -63.05743 -28.94598 1.000 142.58840 212 ASN A O 1
ATOM 1719 N N . ASP A 1 246 ? -13.56724 -64.71133 -30.48120 1.000 143.25171 213 ASP A N 1
ATOM 1720 C CA . ASP A 1 246 ? -14.56421 -65.58825 -29.87108 1.000 143.15490 213 ASP A CA 1
ATOM 1721 C C . ASP A 1 246 ? -14.08098 -66.29337 -28.60994 1.000 143.30488 213 ASP A C 1
ATOM 1722 O O . ASP A 1 246 ? -14.88469 -66.97458 -27.96531 1.000 143.23789 213 ASP A O 1
ATOM 1727 N N . VAL A 1 247 ? -12.80412 -66.16068 -28.24246 1.000 133.36651 214 VAL A N 1
ATOM 1728 C CA . VAL A 1 247 ? -12.30370 -66.85473 -27.06058 1.000 134.04389 214 VAL A CA 1
ATOM 1729 C C . VAL A 1 247 ? -12.80277 -66.20985 -25.77332 1.000 134.59549 214 VAL A C 1
ATOM 1730 O O . VAL A 1 247 ? -12.85539 -66.87338 -24.73028 1.000 135.65299 214 VAL A O 1
ATOM 1734 N N . GLY A 1 248 ? -13.19042 -64.93713 -25.81956 1.000 124.59392 215 GLY A N 1
ATOM 1735 C CA . GLY A 1 248 ? -13.64265 -64.21547 -24.64756 1.000 125.13535 215 GLY A CA 1
ATOM 1736 C C . GLY A 1 248 ? -12.72555 -63.09754 -24.20656 1.000 126.25060 215 GLY A C 1
ATOM 1737 O O . GLY A 1 248 ? -13.11002 -62.31596 -23.32750 1.000 126.67145 215 GLY A O 1
ATOM 1738 N N . VAL A 1 249 ? -11.52587 -62.99802 -24.77827 1.000 119.32384 216 VAL A N 1
ATOM 1739 C CA . VAL A 1 249 ? -10.62005 -61.90699 -24.44402 1.000 120.47099 216 VAL A CA 1
ATOM 1740 C C . VAL A 1 249 ? -11.21177 -60.59588 -24.94098 1.000 119.77987 216 VAL A C 1
ATOM 1741 O O . VAL A 1 249 ? -11.63633 -60.48846 -26.09938 1.000 118.52537 216 VAL A O 1
ATOM 1745 N N . VAL A 1 250 ? -11.25787 -59.59269 -24.06006 1.000 107.64908 217 VAL A N 1
ATOM 1746 C CA . VAL A 1 250 ? -11.80835 -58.28738 -24.39893 1.000 107.36643 217 VAL A CA 1
ATOM 1747 C C . VAL A 1 250 ? -10.81568 -57.20551 -23.99584 1.000 109.12259 217 VAL A C 1
ATOM 1748 O O . VAL A 1 250 ? -9.92101 -57.41914 -23.17532 1.000 110.34499 217 VAL A O 1
ATOM 1752 N N . ASN A 1 251 ? -10.99086 -56.02689 -24.58707 1.000 117.76974 218 ASN A N 1
ATOM 1753 C CA . ASN A 1 251 ? -10.15080 -54.88304 -24.26509 1.000 119.60926 218 ASN A CA 1
ATOM 1754 C C . ASN A 1 251 ? -10.57533 -54.26650 -22.93997 1.000 120.31149 218 ASN A C 1
ATOM 1755 O O . ASN A 1 251 ? -11.76667 -54.20388 -22.62217 1.000 119.30755 218 ASN A O 1
ATOM 1760 N N . SER A 1 252 ? -9.59669 -53.80624 -22.16824 1.000 103.49862 219 SER A N 1
ATOM 1761 C CA . SER A 1 252 ? -9.87300 -53.02158 -20.97398 1.000 103.40828 219 SER A CA 1
ATOM 1762 C C . SER A 1 252 ? -8.63125 -52.20074 -20.65765 1.000 103.95272 219 SER A C 1
ATOM 1763 O O . SER A 1 252 ? -7.66968 -52.17038 -21.43223 1.000 104.43311 219 SER A O 1
ATOM 1766 N N . GLU A 1 253 ? -8.64893 -51.53728 -19.50928 1.000 104.83947 220 GLU A N 1
ATOM 1767 C CA . GLU A 1 253 ? -7.58044 -50.63048 -19.13219 1.000 106.77384 220 GLU A CA 1
ATOM 1768 C C . GLU A 1 253 ? -7.35658 -50.72875 -17.63252 1.000 107.21069 220 GLU A C 1
ATOM 1769 O O . GLU A 1 253 ? -8.29592 -50.94348 -16.86232 1.000 106.37044 220 GLU A O 1
ATOM 1775 N N . ILE A 1 254 ? -6.09757 -50.59250 -17.22814 1.000 105.32914 221 ILE A N 1
ATOM 1776 C CA . ILE A 1 254 ? -5.73632 -50.45190 -15.82225 1.000 105.96471 221 ILE A CA 1
ATOM 1777 C C . ILE A 1 254 ? -5.52568 -48.96103 -15.55335 1.000 107.57330 221 ILE A C 1
ATOM 1778 O O . ILE A 1 254 ? -4.57299 -48.37574 -16.09651 1.000 108.99404 221 ILE A O 1
ATOM 1783 N N . PRO A 1 255 ? -6.38096 -48.31786 -14.76115 1.000 99.37684 222 PRO A N 1
ATOM 1784 C CA . PRO A 1 255 ? -6.22796 -46.87870 -14.51549 1.000 100.18045 222 PRO A CA 1
ATOM 1785 C C . PRO A 1 255 ? -4.94325 -46.55408 -13.77072 1.000 100.88961 222 PRO A C 1
ATOM 1786 O O . PRO A 1 255 ? -4.39341 -47.37691 -13.03477 1.000 100.45481 222 PRO A O 1
ATOM 1790 N N . GLY A 1 256 ? -4.47121 -45.32206 -13.96543 1.000 102.87274 223 GLY A N 1
ATOM 1791 C CA . GLY A 1 256 ? -3.27024 -44.84534 -13.32001 1.000 103.46716 223 GLY A CA 1
ATOM 1792 C C . GLY A 1 256 ? -3.56234 -43.95593 -12.11877 1.000 104.05033 223 GLY A C 1
ATOM 1793 O O . GLY A 1 256 ? -4.70636 -43.65931 -11.78206 1.000 103.68730 223 GLY A O 1
ATOM 1794 N N . GLY A 1 257 ? -2.47527 -43.52797 -11.46528 1.000 116.67729 224 GLY A N 1
ATOM 1795 C CA . GLY A 1 257 ? -2.52166 -42.67220 -10.29971 1.000 117.41184 224 GLY A CA 1
ATOM 1796 C C . GLY A 1 257 ? -1.71407 -43.26608 -9.16418 1.000 117.04306 224 GLY A C 1
ATOM 1797 O O . GLY A 1 257 ? -0.90488 -44.17782 -9.36585 1.000 116.71496 224 GLY A O 1
ATOM 1798 N N . ARG A 1 258 ? -1.94519 -42.74276 -7.95846 1.000 125.43011 225 ARG A N 1
ATOM 1799 C CA . ARG A 1 258 ? -1.24592 -43.23665 -6.77813 1.000 125.07082 225 ARG A CA 1
ATOM 1800 C C . ARG A 1 258 ? -1.49987 -44.72595 -6.59739 1.000 123.25198 225 ARG A C 1
ATOM 1801 O O . ARG A 1 258 ? -2.60715 -45.21903 -6.82897 1.000 122.02879 225 ARG A O 1
ATOM 1809 N N . CYS A 1 259 ? -0.46076 -45.44426 -6.18103 1.000 123.59545 226 CYS A N 1
ATOM 1810 C CA . CYS A 1 259 ? -0.55660 -46.88953 -6.06642 1.000 122.06498 226 CYS A CA 1
ATOM 1811 C C . CYS A 1 259 ? 0.61610 -47.38155 -5.23250 1.000 122.20579 226 CYS A C 1
ATOM 1812 O O . CYS A 1 259 ? 1.76818 -47.00491 -5.48190 1.000 123.39618 226 CYS A O 1
ATOM 1815 N N . ALA A 1 260 ? 0.31229 -48.21414 -4.24394 1.000 117.07884 227 ALA A N 1
ATOM 1816 C CA . ALA A 1 260 ? 1.32115 -48.80951 -3.37949 1.000 117.04740 227 ALA A CA 1
ATOM 1817 C C . ALA A 1 260 ? 1.90192 -50.05133 -4.04314 1.000 116.49215 227 ALA A C 1
ATOM 1818 O O . ALA A 1 260 ? 1.15919 -50.89425 -4.54910 1.000 115.51032 227 ALA A O 1
ATOM 1820 N N . VAL A 1 261 ? 3.22453 -50.17402 -4.01740 1.000 132.92196 228 VAL A N 1
ATOM 1821 C CA . VAL A 1 261 ? 3.93263 -51.28082 -4.64865 1.000 132.64739 228 VAL A CA 1
ATOM 1822 C C . VAL A 1 261 ? 4.72199 -52.02431 -3.58377 1.000 132.35749 228 VAL A C 1
ATOM 1823 O O . VAL A 1 261 ? 5.44725 -51.40257 -2.79549 1.000 133.07974 228 VAL A O 1
ATOM 1827 N N . VAL A 1 262 ? 4.57390 -53.34936 -3.55857 1.000 131.39970 229 VAL A N 1
ATOM 1828 C CA . VAL A 1 262 ? 5.41046 -54.21356 -2.73111 1.000 131.19481 229 VAL A CA 1
ATOM 1829 C C . VAL A 1 262 ? 5.97816 -55.32036 -3.61102 1.000 131.07470 229 VAL A C 1
ATOM 1830 O O . VAL A 1 262 ? 5.25944 -55.90860 -4.42795 1.000 130.55378 229 VAL A O 1
ATOM 1834 N N . ARG A 1 263 ? 7.27266 -55.58419 -3.46030 1.000 141.21921 230 ARG A N 1
ATOM 1835 C CA . ARG A 1 263 ? 7.96428 -56.58992 -4.25567 1.000 141.31518 230 ARG A CA 1
ATOM 1836 C C . ARG A 1 263 ? 7.87619 -57.93538 -3.54837 1.000 140.51705 230 ARG A C 1
ATOM 1837 O O . ARG A 1 263 ? 8.38891 -58.08833 -2.43439 1.000 140.51067 230 ARG A O 1
ATOM 1845 N N . HIS A 1 264 ? 7.22715 -58.90402 -4.18552 1.000 144.92556 231 HIS A N 1
ATOM 1846 C CA . HIS A 1 264 ? 7.10765 -60.24700 -3.64757 1.000 144.41694 231 HIS A CA 1
ATOM 1847 C C . HIS A 1 264 ? 8.01302 -61.18751 -4.43340 1.000 144.73843 231 HIS A C 1
ATOM 1848 O O . HIS A 1 264 ? 8.06671 -61.13516 -5.66934 1.000 145.00481 231 HIS A O 1
ATOM 1855 N N . GLN A 1 265 ? 8.72199 -62.04574 -3.70575 1.000 157.46817 232 GLN A N 1
ATOM 1856 C CA . GLN A 1 265 ? 9.73731 -62.93734 -4.26016 1.000 157.86080 232 GLN A CA 1
ATOM 1857 C C . GLN A 1 265 ? 9.30955 -64.37886 -4.00486 1.000 157.55195 232 GLN A C 1
ATOM 1858 O O . GLN A 1 265 ? 9.42301 -64.87324 -2.87899 1.000 157.53278 232 GLN A O 1
ATOM 1864 N N . GLY A 1 266 ? 8.81418 -65.05460 -5.03983 1.000 150.16039 233 GLY A N 1
ATOM 1865 C CA . GLY A 1 266 ? 8.57363 -66.47901 -4.91820 1.000 150.15250 233 GLY A CA 1
ATOM 1866 C C . GLY A 1 266 ? 7.31947 -67.02338 -5.57047 1.000 149.94809 233 GLY A C 1
ATOM 1867 O O . GLY A 1 266 ? 6.99096 -66.68643 -6.71204 1.000 149.86472 233 GLY A O 1
ATOM 1868 N N . SER A 1 267 ? 6.61107 -67.87251 -4.83317 1.000 147.28681 234 SER A N 1
ATOM 1869 C CA . SER A 1 267 ? 5.52230 -68.66466 -5.38193 1.000 147.37219 234 SER A CA 1
ATOM 1870 C C . SER A 1 267 ? 4.25051 -67.84224 -5.54278 1.000 146.80464 234 SER A C 1
ATOM 1871 O O . SER A 1 267 ? 3.98512 -66.90878 -4.78079 1.000 146.55396 234 SER A O 1
ATOM 1874 N N . LEU A 1 268 ? 3.45254 -68.21248 -6.54934 1.000 140.44392 235 LEU A N 1
ATOM 1875 C CA . LEU A 1 268 ? 2.12205 -67.63078 -6.69160 1.000 139.88542 235 LEU A CA 1
ATOM 1876 C C . LEU A 1 268 ? 1.22359 -68.01612 -5.52295 1.000 140.07394 235 LEU A C 1
ATOM 1877 O O . LEU A 1 268 ? 0.28026 -67.28654 -5.19653 1.000 139.61679 235 LEU A O 1
ATOM 1882 N N . ASP A 1 269 ? 1.49886 -69.15564 -4.88194 1.000 147.89403 236 ASP A N 1
ATOM 1883 C CA . ASP A 1 269 ? 0.78797 -69.51836 -3.66203 1.000 148.29108 236 ASP A CA 1
ATOM 1884 C C . ASP A 1 269 ? 1.18422 -68.63292 -2.48839 1.000 148.05612 236 ASP A C 1
ATOM 1885 O O . ASP A 1 269 ? 0.44862 -68.56917 -1.49734 1.000 148.15756 236 ASP A O 1
ATOM 1890 N N . SER A 1 270 ? 2.32433 -67.94892 -2.58079 1.000 149.31748 237 SER A N 1
ATOM 1891 C CA . SER A 1 270 ? 2.83755 -67.12489 -1.49541 1.000 149.09626 237 SER A CA 1
ATOM 1892 C C . SER A 1 270 ? 2.34923 -65.68123 -1.54945 1.000 148.48023 237 SER A C 1
ATOM 1893 O O . SER A 1 270 ? 2.53036 -64.94769 -0.57187 1.000 148.34646 237 SER A O 1
ATOM 1896 N N . LEU A 1 271 ? 1.73029 -65.25942 -2.65332 1.000 144.17135 238 LEU A N 1
ATOM 1897 C CA . LEU A 1 271 ? 1.30517 -63.87354 -2.83612 1.000 143.68757 238 LEU A CA 1
ATOM 1898 C C . LEU A 1 271 ? 0.19583 -63.43818 -1.87738 1.000 143.51249 238 LEU A C 1
ATOM 1899 O O . LEU A 1 271 ? 0.26339 -62.31416 -1.36049 1.000 143.37025 238 LEU A O 1
ATOM 1904 N N . PRO A 1 272 ? -0.84642 -64.25126 -1.63230 1.000 135.85244 239 PRO A N 1
ATOM 1905 C CA . PRO A 1 272 ? -1.89919 -63.81106 -0.69775 1.000 135.82405 239 PRO A CA 1
ATOM 1906 C C . PRO A 1 272 ? -1.38551 -63.38549 0.66940 1.000 135.99502 239 PRO A C 1
ATOM 1907 O O . PRO A 1 272 ? -1.94754 -62.46033 1.27188 1.000 135.82851 239 PRO A O 1
ATOM 1911 N N . GLU A 1 273 ? -0.32194 -64.01543 1.17305 1.000 139.17642 240 GLU A N 1
ATOM 1912 C CA . GLU A 1 273 ? 0.21925 -63.61189 2.46739 1.000 139.26856 240 GLU A CA 1
ATOM 1913 C C . GLU A 1 273 ? 0.85375 -62.22568 2.40079 1.000 138.93860 240 GLU A C 1
ATOM 1914 O O . GLU A 1 273 ? 0.69593 -61.42417 3.32710 1.000 138.84957 240 GLU A O 1
ATOM 1920 N N . SER A 1 274 ? 1.55790 -61.90963 1.30971 1.000 130.32204 241 SER A N 1
ATOM 1921 C CA . SER A 1 274 ? 2.12067 -60.56666 1.17750 1.000 130.30117 241 SER A CA 1
ATOM 1922 C C . SER A 1 274 ? 1.03728 -59.52643 0.90208 1.000 130.11048 241 SER A C 1
ATOM 1923 O O . SER A 1 274 ? 1.19659 -58.35380 1.26258 1.000 130.23982 241 SER A O 1
ATOM 1926 N N . VAL A 1 275 ? -0.07330 -59.93502 0.28439 1.000 129.45717 242 VAL A N 1
ATOM 1927 C CA . VAL A 1 275 ? -1.22543 -59.04355 0.15022 1.000 129.26955 242 VAL A CA 1
ATOM 1928 C C . VAL A 1 275 ? -1.80137 -58.72309 1.52662 1.000 129.34764 242 VAL A C 1
ATOM 1929 O O . VAL A 1 275 ? -2.11174 -57.56428 1.84734 1.000 129.40015 242 VAL A O 1
ATOM 1933 N N . TRP A 1 276 ? -1.96195 -59.75850 2.35618 1.000 132.26399 243 TRP A N 1
ATOM 1934 C CA . TRP A 1 276 ? -2.35681 -59.55780 3.74685 1.000 132.42251 243 TRP A CA 1
ATOM 1935 C C . TRP A 1 276 ? -1.37329 -58.64975 4.47677 1.000 132.45815 243 TRP A C 1
ATOM 1936 O O . TRP A 1 276 ? -1.77583 -57.83468 5.31357 1.000 132.46345 243 TRP A O 1
ATOM 1947 N N . TYR A 1 277 ? -0.07682 -58.79881 4.18963 1.000 129.74423 244 TYR A N 1
ATOM 1948 C CA . TYR A 1 277 ? 0.93791 -57.91272 4.75928 1.000 129.90629 244 TYR A CA 1
ATOM 1949 C C . TYR A 1 277 ? 0.67255 -56.46042 4.39139 1.000 130.03867 244 TYR A C 1
ATOM 1950 O O . TYR A 1 277 ? 0.69671 -55.57234 5.25461 1.000 130.19103 244 TYR A O 1
ATOM 1959 N N . LEU A 1 278 ? 0.47845 -56.19706 3.09730 1.000 127.13872 245 LEU A N 1
ATOM 1960 C CA . LEU A 1 278 ? 0.13501 -54.85032 2.65144 1.000 127.41825 245 LEU A CA 1
ATOM 1961 C C . LEU A 1 278 ? -1.04501 -54.30371 3.44088 1.000 127.33710 245 LEU A C 1
ATOM 1962 O O . LEU A 1 278 ? -0.96088 -53.22458 4.03695 1.000 127.70199 245 LEU A O 1
ATOM 1967 N N . PHE A 1 279 ? -2.13606 -55.06932 3.50152 1.000 126.40085 246 PHE A N 1
ATOM 1968 C CA . PHE A 1 279 ? -3.34032 -54.57311 4.16471 1.000 126.41573 246 PHE A CA 1
ATOM 1969 C C . PHE A 1 279 ? -3.12660 -54.33455 5.65751 1.000 126.59719 246 PHE A C 1
ATOM 1970 O O . PHE A 1 279 ? -3.63380 -53.35030 6.21048 1.000 126.83672 246 PHE A O 1
ATOM 1978 N N . ARG A 1 280 ? -2.38229 -55.21465 6.33022 1.000 129.99819 247 ARG A N 1
ATOM 1979 C CA . ARG A 1 280 ? -2.23001 -55.07690 7.77566 1.000 130.08146 247 ARG A CA 1
ATOM 1980 C C . ARG A 1 280 ? -1.28958 -53.93379 8.13278 1.000 130.31759 247 ARG A C 1
ATOM 1981 O O . ARG A 1 280 ? -1.51611 -53.22705 9.12155 1.000 130.45931 247 ARG A O 1
ATOM 1989 N N . GLU A 1 281 ? -0.22863 -53.73503 7.35285 1.000 137.55976 248 GLU A N 1
ATOM 1990 C CA . GLU A 1 281 ? 0.83537 -52.83051 7.76872 1.000 137.96855 248 GLU A CA 1
ATOM 1991 C C . GLU A 1 281 ? 0.80881 -51.47660 7.06626 1.000 138.54117 248 GLU A C 1
ATOM 1992 O O . GLU A 1 281 ? 1.01225 -50.45039 7.72275 1.000 138.95707 248 GLU A O 1
ATOM 1998 N N . TRP A 1 282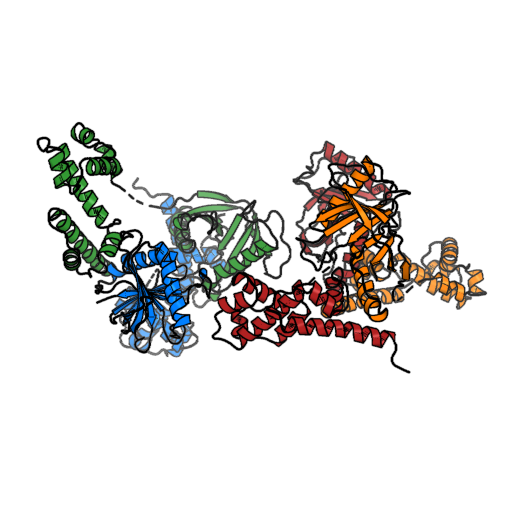 ? 0.56890 -51.43065 5.75115 1.000 136.48603 249 TRP A N 1
ATOM 1999 C CA . TRP A 1 282 ? 0.70380 -50.16799 5.03441 1.000 137.24022 249 TRP A CA 1
ATOM 2000 C C . TRP A 1 282 ? -0.52390 -49.28042 5.19189 1.000 137.37857 249 TRP A C 1
ATOM 2001 O O . TRP A 1 282 ? -0.39123 -48.05757 5.30434 1.000 138.17004 249 TRP A O 1
ATOM 2012 N N . LEU A 1 283 ? -1.72374 -49.87104 5.20076 1.000 134.42950 250 LEU A N 1
ATOM 2013 C CA . LEU A 1 283 ? -2.93501 -49.05046 5.20470 1.000 134.61547 250 LEU A CA 1
ATOM 2014 C C . LEU A 1 283 ? -3.08726 -48.23574 6.48435 1.000 134.97722 250 LEU A C 1
ATOM 2015 O O . LEU A 1 283 ? -3.34355 -47.02180 6.38851 1.000 135.65825 250 LEU A O 1
ATOM 2020 N N . PRO A 1 284 ? -2.96000 -48.80401 7.69021 1.000 124.07079 251 PRO A N 1
ATOM 2021 C CA . PRO A 1 284 ? -3.04979 -47.94725 8.88271 1.000 124.45937 251 PRO A CA 1
ATOM 2022 C C . PRO A 1 284 ? -1.93996 -46.91516 8.95899 1.000 125.21867 251 PRO A C 1
ATOM 2023 O O . PRO A 1 284 ? -2.20301 -45.75183 9.28352 1.000 125.89736 251 PRO A O 1
ATOM 2027 N N . ALA A 1 285 ? -0.70096 -47.30724 8.65261 1.000 128.23490 252 ALA A N 1
ATOM 2028 C CA . ALA A 1 285 ? 0.42931 -46.40387 8.84430 1.000 129.09123 252 ALA A CA 1
ATOM 2029 C C . ALA A 1 285 ? 0.42914 -45.27325 7.82296 1.000 130.09655 252 ALA A C 1
ATOM 2030 O O . ALA A 1 285 ? 0.74541 -44.12722 8.16095 1.000 130.95090 252 ALA A O 1
ATOM 2032 N N . SER A 1 286 ? 0.08338 -45.56988 6.56928 1.000 136.04221 253 SER A N 1
ATOM 2033 C CA . SER A 1 286 ? 0.18746 -44.55253 5.52790 1.000 137.09443 253 SER A CA 1
ATOM 2034 C C . SER A 1 286 ? -0.89520 -43.49342 5.65876 1.000 137.55945 253 SER A C 1
ATOM 2035 O O . SER A 1 286 ? -0.66755 -42.32931 5.31095 1.000 138.78474 253 SER A O 1
ATOM 2038 N N . GLY A 1 287 ? -2.07295 -43.87138 6.14738 1.000 134.98366 254 GLY A N 1
ATOM 2039 C CA . GLY A 1 287 ? -3.19999 -42.96616 6.16049 1.000 135.37065 254 GLY A CA 1
ATOM 2040 C C . GLY A 1 287 ? -3.76923 -42.63094 4.80221 1.000 135.62822 254 GLY A C 1
ATOM 2041 O O . GLY A 1 287 ? -4.68518 -41.80510 4.72511 1.000 136.13513 254 GLY A O 1
ATOM 2042 N N . GLU A 1 288 ? -3.25847 -43.23399 3.73093 1.000 127.75523 255 GLU A N 1
ATOM 2043 C CA . GLU A 1 288 ? -3.80142 -43.01118 2.40147 1.000 127.91640 255 GLU A CA 1
ATOM 2044 C C . GLU A 1 288 ? -5.04428 -43.86828 2.18177 1.000 126.74589 255 GLU A C 1
ATOM 2045 O O . GLU A 1 288 ? -5.26990 -44.86974 2.86563 1.000 125.81997 255 GLU A O 1
ATOM 2051 N N . THR A 1 289 ? -5.85863 -43.45750 1.20749 1.000 121.31333 256 THR A N 1
ATOM 2052 C CA . THR A 1 289 ? -7.13567 -44.10367 0.94649 1.000 120.34011 256 THR A CA 1
ATOM 2053 C C . THR A 1 289 ? -7.09611 -44.84161 -0.38256 1.000 119.75907 256 THR A C 1
ATOM 2054 O O . THR A 1 289 ? -6.69356 -44.25703 -1.39764 1.000 120.38931 256 THR A O 1
ATOM 2058 N N . PRO A 1 290 ? -7.47962 -46.11708 -0.41588 1.000 118.10671 257 PRO A N 1
ATOM 2059 C CA . PRO A 1 290 ? -7.51530 -46.84472 -1.68942 1.000 117.50560 257 PRO A CA 1
ATOM 2060 C C . PRO A 1 290 ? -8.62691 -46.33242 -2.59267 1.000 117.38942 257 PRO A C 1
ATOM 2061 O O . PRO A 1 290 ? -9.65515 -45.83531 -2.12713 1.000 117.41512 257 PRO A O 1
ATOM 2065 N N . ARG A 1 291 ? -8.41332 -46.46461 -3.90251 1.000 105.46395 258 ARG A N 1
ATOM 2066 C CA . ARG A 1 291 ? -9.39855 -46.05170 -4.89035 1.000 105.25064 258 ARG A CA 1
ATOM 2067 C C . ARG A 1 291 ? -10.14741 -47.27457 -5.41975 1.000 103.90955 258 ARG A C 1
ATOM 2068 O O . ARG A 1 291 ? -9.89855 -48.41547 -5.02137 1.000 103.29908 258 ARG A O 1
ATOM 2076 N N . ASP A 1 292 ? -11.06862 -47.02602 -6.34886 1.000 99.96790 259 ASP A N 1
ATOM 2077 C CA . ASP A 1 292 ? -12.04872 -48.02761 -6.76850 1.000 98.67828 259 ASP A CA 1
ATOM 2078 C C . ASP A 1 292 ? -11.51231 -48.89758 -7.91055 1.000 98.03122 259 ASP A C 1
ATOM 2079 O O . ASP A 1 292 ? -12.03421 -48.91565 -9.02534 1.000 97.25032 259 ASP A O 1
ATOM 2084 N N . PHE A 1 293 ? -10.45321 -49.64867 -7.60391 1.000 96.24808 260 PHE A N 1
ATOM 2085 C CA . PHE A 1 293 ? -9.93657 -50.63999 -8.53183 1.000 95.83922 260 PHE A CA 1
ATOM 2086 C C . PHE A 1 293 ? -9.37996 -51.78310 -7.69928 1.000 95.50427 260 PHE A C 1
ATOM 2087 O O . PHE A 1 293 ? -8.85370 -51.53806 -6.60645 1.000 95.66161 260 PHE A O 1
ATOM 2095 N N . PRO A 1 294 ? -9.51583 -53.02564 -8.15478 1.000 93.74837 261 PRO A N 1
ATOM 2096 C CA . PRO A 1 294 ? -8.98420 -54.15822 -7.38784 1.000 93.54374 261 PRO A CA 1
ATOM 2097 C C . PRO A 1 294 ? -7.46209 -54.16858 -7.35468 1.000 93.64968 261 PRO A C 1
ATOM 2098 O O . PRO A 1 294 ? -6.78296 -53.51831 -8.15304 1.000 93.86119 261 PRO A O 1
ATOM 2102 N N . VAL A 1 295 ? -6.93115 -54.93828 -6.40012 1.000 97.49890 262 VAL A N 1
ATOM 2103 C CA . VAL A 1 295 ? -5.49575 -55.17040 -6.33658 1.000 97.57977 262 VAL A CA 1
ATOM 2104 C C . VAL A 1 295 ? -5.04244 -55.82856 -7.63577 1.000 97.60840 262 VAL A C 1
ATOM 2105 O O . VAL A 1 295 ? -5.78331 -56.60193 -8.25544 1.000 97.47862 262 VAL A O 1
ATOM 2109 N N . PHE A 1 296 ? -3.81869 -55.52240 -8.06725 1.000 106.91713 263 PHE A N 1
ATOM 2110 C CA . PHE A 1 296 ? -3.32368 -56.17479 -9.27397 1.000 106.74800 263 PHE A CA 1
ATOM 2111 C C . PHE A 1 296 ? -1.83170 -56.45173 -9.16987 1.000 107.41131 263 PHE A C 1
ATOM 2112 O O . PHE A 1 296 ? -1.07687 -55.65980 -8.60205 1.000 108.11744 263 PHE A O 1
ATOM 2120 N N . PHE A 1 297 ? -1.41632 -57.59030 -9.71569 1.000 110.08278 264 PHE A N 1
ATOM 2121 C CA . PHE A 1 297 ? -0.01554 -57.98449 -9.73416 1.000 110.41478 264 PHE A CA 1
ATOM 2122 C C . PHE A 1 297 ? 0.55025 -57.85747 -11.13997 1.000 110.84308 264 PHE A C 1
ATOM 2123 O O . PHE A 1 297 ? -0.13015 -58.15795 -12.12419 1.000 110.84964 264 PHE A O 1
ATOM 2131 N N . GLN A 1 298 ? 1.79947 -57.41474 -11.22362 1.000 126.83544 265 GLN A N 1
ATOM 2132 C CA . GLN A 1 298 ? 2.55047 -57.39445 -12.47189 1.000 127.36394 265 GLN A CA 1
ATOM 2133 C C . GLN A 1 298 ? 3.68722 -58.39881 -12.34817 1.000 127.57344 265 GLN A C 1
ATOM 2134 O O . GLN A 1 298 ? 4.52212 -58.28674 -11.44213 1.000 128.07571 265 GLN A O 1
ATOM 2140 N N . TYR A 1 299 ? 3.70287 -59.38893 -13.23835 1.000 130.06971 266 TYR A N 1
ATOM 2141 C CA . TYR A 1 299 ? 4.73332 -60.42519 -13.22976 1.000 130.29505 266 TYR A CA 1
ATOM 2142 C C . TYR A 1 299 ? 5.86507 -59.97800 -14.14674 1.000 131.26982 266 TYR A C 1
ATOM 2143 O O . TYR A 1 299 ? 5.78503 -60.12214 -15.36914 1.000 131.29128 266 TYR A O 1
ATOM 2152 N N . LEU A 1 300 ? 6.92434 -59.42222 -13.55329 1.000 137.02516 267 LEU A N 1
ATOM 2153 C CA . LEU A 1 300 ? 8.10191 -59.06093 -14.33612 1.000 138.07885 267 LEU A CA 1
ATOM 2154 C C . LEU A 1 300 ? 8.82977 -60.30574 -14.82780 1.000 137.88964 267 LEU A C 1
ATOM 2155 O O . LEU A 1 300 ? 9.32743 -60.33566 -15.95903 1.000 138.09018 267 LEU A O 1
ATOM 2160 N N . ASN A 1 301 ? 8.90431 -61.33796 -13.99061 1.000 149.19204 268 ASN A N 1
ATOM 2161 C CA . ASN A 1 301 ? 9.40929 -62.64884 -14.38045 1.000 149.00783 268 ASN A CA 1
ATOM 2162 C C . ASN A 1 301 ? 8.22148 -63.58577 -14.55268 1.000 148.02043 268 ASN A C 1
ATOM 2163 O O . ASN A 1 301 ? 7.48082 -63.83241 -13.59418 1.000 147.58751 268 ASN A O 1
ATOM 2168 N N . PHE A 1 302 ? 8.03630 -64.10147 -15.76490 1.000 166.88228 269 PHE A N 1
ATOM 2169 C CA . PHE A 1 302 ? 6.91407 -64.99514 -15.99514 1.000 166.00543 269 PHE A CA 1
ATOM 2170 C C . PHE A 1 302 ? 7.12607 -66.31292 -15.25482 1.000 166.03638 269 PHE A C 1
ATOM 2171 O O . PHE A 1 302 ? 8.23500 -66.64840 -14.82960 1.000 166.49186 269 PHE A O 1
ATOM 2179 N N . VAL A 1 303 ? 6.03542 -67.06796 -15.12319 1.000 176.90376 270 VAL A N 1
ATOM 2180 C CA . VAL A 1 303 ? 5.93415 -68.19916 -14.20426 1.000 177.10576 270 VAL A CA 1
ATOM 2181 C C . VAL A 1 303 ? 7.04109 -69.22739 -14.41296 1.000 177.22776 270 VAL A C 1
ATOM 2182 O O . VAL A 1 303 ? 8.05518 -69.21353 -13.70642 1.000 176.59330 270 VAL A O 1
ATOM 2186 N N . HIS A 1 304 ? 6.85552 -70.12899 -15.37633 1.000 175.66552 271 HIS A N 1
ATOM 2187 C CA . HIS A 1 304 ? 7.67522 -71.33286 -15.44348 1.000 175.97160 271 HIS A CA 1
ATOM 2188 C C . HIS A 1 304 ? 9.00888 -71.15213 -16.15868 1.000 176.46397 271 HIS A C 1
ATOM 2189 O O . HIS A 1 304 ? 9.83521 -72.07096 -16.11074 1.000 177.20439 271 HIS A O 1
ATOM 2196 N N . GLU A 1 305 ? 9.25225 -70.01794 -16.81956 1.000 167.90106 272 GLU A N 1
ATOM 2197 C CA . GLU A 1 305 ? 10.52927 -69.86101 -17.51179 1.000 168.43369 272 GLU A CA 1
ATOM 2198 C C . GLU A 1 305 ? 11.70105 -69.83178 -16.53564 1.000 169.21497 272 GLU A C 1
ATOM 2199 O O . GLU A 1 305 ? 12.79949 -70.28658 -16.87656 1.000 169.80506 272 GLU A O 1
ATOM 2205 N N . VAL A 1 306 ? 11.48912 -69.31741 -15.32455 1.000 161.10184 273 VAL A N 1
ATOM 2206 C CA . VAL A 1 306 ? 12.47832 -69.36390 -14.25527 1.000 161.74108 273 VAL A CA 1
ATOM 2207 C C . VAL A 1 306 ? 11.82231 -70.08076 -13.06926 1.000 161.66899 273 VAL A C 1
ATOM 2208 O O . VAL A 1 306 ? 10.61504 -70.32786 -13.06378 1.000 161.31353 273 VAL A O 1
ATOM 2212 N N . ALA A 1 307 ? 12.63261 -70.42905 -12.06862 1.000 159.22188 274 ALA A N 1
ATOM 2213 C CA . ALA A 1 307 ? 12.17387 -71.24148 -10.94970 1.000 159.33934 274 ALA A CA 1
ATOM 2214 C C . ALA A 1 307 ? 11.26242 -70.44918 -10.01186 1.000 158.76344 274 ALA A C 1
ATOM 2215 O O . ALA A 1 307 ? 11.23215 -69.21566 -10.02132 1.000 158.41607 274 ALA A O 1
ATOM 2217 N N . GLU A 1 308 ? 10.51098 -71.19142 -9.18901 1.000 155.87443 275 GLU A N 1
ATOM 2218 C CA . GLU A 1 308 ? 9.63923 -70.56387 -8.19823 1.000 155.37075 275 GLU A CA 1
ATOM 2219 C C . GLU A 1 308 ? 10.44082 -69.74998 -7.19117 1.000 155.35408 275 GLU A C 1
ATOM 2220 O O . GLU A 1 308 ? 9.98331 -68.70264 -6.71692 1.000 154.85954 275 GLU A O 1
ATOM 2226 N N . HIS A 1 309 ? 11.63519 -70.22483 -6.83812 1.000 164.91688 276 HIS A N 1
ATOM 2227 C CA . HIS A 1 309 ? 12.44642 -69.53164 -5.84405 1.000 164.95043 276 HIS A CA 1
ATOM 2228 C C . HIS A 1 309 ? 12.99577 -68.20554 -6.35987 1.000 164.94947 276 HIS A C 1
ATOM 2229 O O . HIS A 1 309 ? 13.33596 -67.33558 -5.55135 1.000 164.85924 276 HIS A O 1
ATOM 2236 N N . GLU A 1 310 ? 13.08389 -68.02723 -7.67831 1.000 158.46584 277 GLU A N 1
ATOM 2237 C CA . GLU A 1 310 ? 13.55921 -66.78353 -8.27256 1.000 158.70032 277 GLU A CA 1
ATOM 2238 C C . GLU A 1 310 ? 12.44101 -65.96703 -8.90882 1.000 158.18192 277 GLU A C 1
ATOM 2239 O O . GLU A 1 310 ? 12.72104 -64.95098 -9.55413 1.000 158.46399 277 GLU A O 1
ATOM 2245 N N . LEU A 1 311 ? 11.18766 -66.38706 -8.75075 1.000 153.73229 278 LEU A N 1
ATOM 2246 C CA . LEU A 1 311 ? 10.07367 -65.66539 -9.35087 1.000 153.21038 278 LEU A CA 1
ATOM 2247 C C . LEU A 1 311 ? 9.89511 -64.30384 -8.69205 1.000 153.18912 278 LEU A C 1
ATOM 2248 O O . LEU A 1 311 ? 9.99814 -64.16664 -7.46991 1.000 153.19347 278 LEU A O 1
ATOM 2253 N N . LEU A 1 312 ? 9.61875 -63.29363 -9.51441 1.000 142.71853 279 LEU A N 1
ATOM 2254 C CA . LEU A 1 312 ? 9.47184 -61.91516 -9.06277 1.000 142.93437 279 LEU A CA 1
ATOM 2255 C C . LEU A 1 312 ? 8.10067 -61.40117 -9.47670 1.000 142.33749 279 LEU A C 1
ATOM 2256 O O . LEU A 1 312 ? 7.74911 -61.44506 -10.66046 1.000 142.18862 279 LEU A O 1
ATOM 2261 N N . THR A 1 313 ? 7.32946 -60.91552 -8.50747 1.000 140.78155 280 THR A N 1
ATOM 2262 C CA . THR A 1 313 ? 6.02744 -60.32789 -8.77247 1.000 140.21610 280 THR A CA 1
ATOM 2263 C C . THR A 1 313 ? 5.94077 -59.00084 -8.03138 1.000 140.52058 280 THR A C 1
ATOM 2264 O O . THR A 1 313 ? 6.55281 -58.82554 -6.97479 1.000 140.67810 280 THR A O 1
ATOM 2268 N N . ASP A 1 314 ? 5.21868 -58.04561 -8.61062 1.000 126.80104 281 ASP A N 1
ATOM 2269 C CA . ASP A 1 314 ? 4.98276 -56.75662 -7.97426 1.000 127.18283 281 ASP A CA 1
ATOM 2270 C C . ASP A 1 314 ? 3.50134 -56.62875 -7.65528 1.000 126.32782 281 ASP A C 1
ATOM 2271 O O . ASP A 1 314 ? 2.66786 -56.63146 -8.56695 1.000 125.89532 281 ASP A O 1
ATOM 2276 N N . ILE A 1 315 ? 3.17641 -56.52738 -6.36683 1.000 122.09811 282 ILE A N 1
ATOM 2277 C CA . ILE A 1 315 ? 1.80456 -56.30934 -5.92710 1.000 121.43638 282 ILE A CA 1
ATOM 2278 C C . ILE A 1 315 ? 1.53065 -54.81350 -5.91356 1.000 121.96048 282 ILE A C 1
ATOM 2279 O O . ILE A 1 315 ? 2.34652 -54.01690 -5.42115 1.000 122.73598 282 ILE A O 1
ATOM 2284 N N . TYR A 1 316 ? 0.36272 -54.43768 -6.43673 1.000 104.01500 283 TYR A N 1
ATOM 2285 C CA . TYR A 1 316 ? -0.03086 -53.05268 -6.64406 1.000 104.48973 283 TYR A CA 1
ATOM 2286 C C . TYR A 1 316 ? -1.39265 -52.84887 -5.99921 1.000 104.00955 283 TYR A C 1
ATOM 2287 O O . TYR A 1 316 ? -2.36981 -53.50844 -6.38049 1.000 103.70655 283 TYR A O 1
ATOM 2296 N N . LEU A 1 317 ? -1.44601 -51.94257 -5.02495 1.000 100.94040 284 LEU A N 1
ATOM 2297 C CA . LEU A 1 317 ? -2.67652 -51.55415 -4.35767 1.000 100.84438 284 LEU A CA 1
ATOM 2298 C C . LEU A 1 317 ? -3.11575 -50.19410 -4.87162 1.000 101.35784 284 LEU A C 1
ATOM 2299 O O . LEU A 1 317 ? -2.39115 -49.20329 -4.66866 1.000 101.88697 284 LEU A O 1
ATOM 2304 N N . PRO A 1 318 ? -4.26604 -50.08979 -5.53402 1.000 105.02063 285 PRO A N 1
ATOM 2305 C CA . PRO A 1 318 ? -4.71275 -48.78442 -6.03887 1.000 105.76038 285 PRO A CA 1
ATOM 2306 C C . PRO A 1 318 ? -4.99060 -47.82097 -4.89525 1.000 106.24552 285 PRO A C 1
ATOM 2307 O O . PRO A 1 318 ? -5.64613 -48.17047 -3.91150 1.000 105.53808 285 PRO A O 1
ATOM 2311 N N . LEU A 1 319 ? -4.48768 -46.59759 -5.03767 1.000 106.31101 286 LEU A N 1
ATOM 2312 C CA . LEU A 1 319 ? -4.56032 -45.58828 -3.99391 1.000 106.88514 286 LEU A CA 1
ATOM 2313 C C . LEU A 1 319 ? -5.09677 -44.29325 -4.58155 1.000 107.71155 286 LEU A C 1
ATOM 2314 O O . LEU A 1 319 ? -4.67580 -43.87161 -5.66345 1.000 108.03747 286 LEU A O 1
ATOM 2319 N N . ARG A 1 320 ? -6.02474 -43.66347 -3.86922 1.000 110.57458 287 ARG A N 1
ATOM 2320 C CA . ARG A 1 320 ? -6.65259 -42.44967 -4.37928 1.000 111.47194 287 ARG A CA 1
ATOM 2321 C C . ARG A 1 320 ? -5.90790 -41.21083 -3.90358 1.000 113.12874 287 ARG A C 1
ATOM 2322 O O . ARG A 1 320 ? -5.55602 -40.34535 -4.70242 1.000 114.52711 287 ARG A O 1
ATOM 2331 N N . ALA B 1 31 ? 46.41249 -87.95762 -19.62229 1.000 157.30004 -2 ALA B N 1
ATOM 2332 C CA . ALA B 1 31 ? 46.32641 -86.50186 -19.63990 1.000 159.44901 -2 ALA B CA 1
ATOM 2333 C C . ALA B 1 31 ? 47.71388 -85.88062 -19.54573 1.000 160.25957 -2 ALA B C 1
ATOM 2334 O O . ALA B 1 31 ? 48.69918 -86.57612 -19.30123 1.000 158.92927 -2 ALA B O 1
ATOM 2336 N N . SER B 1 32 ? 47.78204 -84.56233 -19.73574 1.000 155.48053 -1 SER B N 1
ATOM 2337 C CA . SER B 1 32 ? 49.06973 -83.87601 -19.73332 1.000 156.49154 -1 SER B CA 1
ATOM 2338 C C . SER B 1 32 ? 49.66899 -83.83108 -18.33134 1.000 155.82804 -1 SER B C 1
ATOM 2339 O O . SER B 1 32 ? 50.77313 -84.33478 -18.10142 1.000 154.91496 -1 SER B O 1
ATOM 2342 N N . MET B 1 33 ? 48.94308 -83.23674 -17.37994 1.000 143.03605 0 MET B N 1
ATOM 2343 C CA . MET B 1 33 ? 49.45004 -83.05085 -16.02083 1.000 142.81159 0 MET B CA 1
ATOM 2344 C C . MET B 1 33 ? 49.92134 -84.35841 -15.39503 1.000 140.55308 0 MET B C 1
ATOM 2345 O O . MET B 1 33 ? 50.99224 -84.41830 -14.77320 1.000 140.35634 0 MET B O 1
ATOM 2350 N N . ASN B 1 34 ? 49.10085 -85.40545 -15.50676 1.000 145.37958 1 ASN B N 1
ATOM 2351 C CA . ASN B 1 34 ? 49.43969 -86.68245 -14.89099 1.000 143.19754 1 ASN B CA 1
ATOM 2352 C C . ASN B 1 34 ? 50.73461 -87.23542 -15.46774 1.000 142.66189 1 ASN B C 1
ATOM 2353 O O . ASN B 1 34 ? 51.59929 -87.72106 -14.72716 1.000 141.84585 1 ASN B O 1
ATOM 2358 N N . ASP B 1 35 ? 50.89156 -87.14930 -16.79039 1.000 142.63141 2 ASP B N 1
ATOM 2359 C CA . ASP B 1 35 ? 52.11807 -87.61413 -17.42544 1.000 142.40026 2 ASP B CA 1
ATOM 2360 C C . ASP B 1 35 ? 53.31430 -86.77579 -16.98848 1.000 143.64579 2 ASP B C 1
ATOM 2361 O O . ASP B 1 35 ? 54.40481 -87.31166 -16.76678 1.000 143.03202 2 ASP B O 1
ATOM 2366 N N . LEU B 1 36 ? 53.12330 -85.46133 -16.83932 1.000 135.51235 3 LEU B N 1
ATOM 2367 C CA . LEU B 1 36 ? 54.20552 -84.59184 -16.38229 1.000 136.80761 3 LEU B CA 1
ATOM 2368 C C . LEU B 1 36 ? 54.70204 -85.02480 -15.00767 1.000 135.94410 3 LEU B C 1
ATOM 2369 O O . LEU B 1 36 ? 55.90784 -85.23268 -14.79198 1.000 135.81121 3 LEU B O 1
ATOM 2374 N N . ILE B 1 37 ? 53.77145 -85.16951 -14.06259 1.000 136.80967 4 ILE B N 1
ATOM 2375 C CA . ILE B 1 37 ? 54.15364 -85.48495 -12.69053 1.000 136.15494 4 ILE B CA 1
ATOM 2376 C C . ILE B 1 37 ? 54.73956 -86.89232 -12.61267 1.000 134.18408 4 ILE B C 1
ATOM 2377 O O . ILE B 1 37 ? 55.71112 -87.13464 -11.88601 1.000 133.99113 4 ILE B O 1
ATOM 2382 N N . SER B 1 38 ? 54.18526 -87.83678 -13.38309 1.000 135.51109 5 SER B N 1
ATOM 2383 C CA . SER B 1 38 ? 54.72586 -89.19310 -13.38922 1.000 133.55762 5 SER B CA 1
ATOM 2384 C C . SER B 1 38 ? 56.11709 -89.24912 -14.01133 1.000 134.05966 5 SER B C 1
ATOM 2385 O O . SER B 1 38 ? 56.95053 -90.05632 -13.58655 1.000 132.51150 5 SER B O 1
ATOM 2388 N N . ALA B 1 39 ? 56.39562 -88.39971 -15.00277 1.000 135.05458 6 ALA B N 1
ATOM 2389 C CA . ALA B 1 39 ? 57.74042 -88.34430 -15.56611 1.000 135.25815 6 ALA B CA 1
ATOM 2390 C C . ALA B 1 39 ? 58.73292 -87.77545 -14.56191 1.000 135.49242 6 ALA B C 1
ATOM 2391 O O . ALA B 1 39 ? 59.86163 -88.27216 -14.44361 1.000 134.21601 6 ALA B O 1
ATOM 2393 N N . ALA B 1 40 ? 58.33537 -86.72514 -13.83819 1.000 134.68558 7 ALA B N 1
ATOM 2394 C CA . ALA B 1 40 ? 59.18747 -86.22706 -12.76107 1.000 135.08841 7 ALA B CA 1
ATOM 2395 C C . ALA B 1 40 ? 59.44686 -87.31729 -11.72587 1.000 132.99223 7 ALA B C 1
ATOM 2396 O O . ALA B 1 40 ? 60.57276 -87.47093 -11.23399 1.000 132.25372 7 ALA B O 1
ATOM 2398 N N . TYR B 1 41 ? 58.40974 -88.08916 -11.39731 1.000 134.46150 8 TYR B N 1
ATOM 2399 C CA . TYR B 1 41 ? 58.54089 -89.22153 -10.48450 1.000 132.07651 8 TYR B CA 1
ATOM 2400 C C . TYR B 1 41 ? 59.57208 -90.22508 -11.00053 1.000 130.21389 8 TYR B C 1
ATOM 2401 O O . TYR B 1 41 ? 60.49747 -90.62633 -10.27644 1.000 129.21045 8 TYR B O 1
ATOM 2410 N N . SER B 1 42 ? 59.44570 -90.61312 -12.27216 1.000 133.69423 9 SER B N 1
ATOM 2411 C CA . SER B 1 42 ? 60.34368 -91.61260 -12.83946 1.000 132.52856 9 SER B CA 1
ATOM 2412 C C . SER B 1 42 ? 61.77846 -91.10663 -12.90431 1.000 133.55274 9 SER B C 1
ATOM 2413 O O . SER B 1 42 ? 62.72079 -91.88838 -12.73856 1.000 132.83253 9 SER B O 1
ATOM 2416 N N . GLU B 1 43 ? 61.97626 -89.80589 -13.12271 1.000 137.29888 10 GLU B N 1
ATOM 2417 C CA . GLU B 1 43 ? 63.34932 -89.31422 -13.17069 1.000 137.99847 10 GLU B CA 1
ATOM 2418 C C . GLU B 1 43 ? 63.93816 -89.14438 -11.77773 1.000 137.87152 10 GLU B C 1
ATOM 2419 O O . GLU B 1 43 ? 65.15432 -89.27218 -11.60768 1.000 137.66302 10 GLU B O 1
ATOM 2425 N N . ARG B 1 44 ? 63.10791 -88.86363 -10.77173 1.000 134.91906 11 ARG B N 1
ATOM 2426 C CA . ARG B 1 44 ? 63.58802 -88.98099 -9.39983 1.000 134.36577 11 ARG B CA 1
ATOM 2427 C C . ARG B 1 44 ? 64.08922 -90.39452 -9.13928 1.000 132.08140 11 ARG B C 1
ATOM 2428 O O . ARG B 1 44 ? 65.16087 -90.59091 -8.54903 1.000 131.75107 11 ARG B O 1
ATOM 2436 N N . LEU B 1 45 ? 63.33310 -91.39135 -9.60679 1.000 144.01622 12 LEU B N 1
ATOM 2437 C CA . LEU B 1 45 ? 63.76418 -92.78168 -9.47303 1.000 142.00788 12 LEU B CA 1
ATOM 2438 C C . LEU B 1 45 ? 65.07560 -93.03551 -10.21401 1.000 141.98725 12 LEU B C 1
ATOM 2439 O O . LEU B 1 45 ? 65.94846 -93.76082 -9.72015 1.000 141.12045 12 LEU B O 1
ATOM 2444 N N . ARG B 1 46 ? 65.22504 -92.45534 -11.40750 1.000 140.95841 13 ARG B N 1
ATOM 2445 C CA . ARG B 1 46 ? 66.46354 -92.62144 -12.16608 1.000 141.19324 13 ARG B CA 1
ATOM 2446 C C . ARG B 1 46 ? 67.65007 -91.99137 -11.44363 1.000 142.20054 13 ARG B C 1
ATOM 2447 O O . ARG B 1 46 ? 68.74599 -92.56317 -11.42520 1.000 141.83295 13 ARG B O 1
ATOM 2455 N N . ARG B 1 47 ? 67.45094 -90.81582 -10.84374 1.000 139.45621 14 ARG B N 1
ATOM 2456 C CA . ARG B 1 47 ? 68.50699 -90.19655 -10.04776 1.000 140.46820 14 ARG B CA 1
ATOM 2457 C C . ARG B 1 47 ? 68.88439 -91.07263 -8.85949 1.000 139.13491 14 ARG B C 1
ATOM 2458 O O . ARG B 1 47 ? 70.07021 -91.21905 -8.53460 1.000 139.34720 14 ARG B O 1
ATOM 2466 N N . VAL B 1 48 ? 67.88809 -91.67132 -8.20272 1.000 139.33880 15 VAL B N 1
ATOM 2467 C CA . VAL B 1 48 ? 68.17809 -92.53742 -7.06264 1.000 138.17001 15 VAL B CA 1
ATOM 2468 C C . VAL B 1 48 ? 68.97258 -93.76271 -7.50577 1.000 136.98697 15 VAL B C 1
ATOM 2469 O O . VAL B 1 48 ? 69.94983 -94.15767 -6.85355 1.000 136.89660 15 VAL B O 1
ATOM 2473 N N . CYS B 1 49 ? 68.56684 -94.38744 -8.61590 1.000 139.45951 16 CYS B N 1
ATOM 2474 C CA . CYS B 1 49 ? 69.29853 -95.55065 -9.11379 1.000 138.55466 16 CYS B CA 1
ATOM 2475 C C . CYS B 1 49 ? 70.71760 -95.17786 -9.52525 1.000 139.79410 16 CYS B C 1
ATOM 2476 O O . CYS B 1 49 ? 71.66129 -95.94146 -9.28904 1.000 139.53912 16 CYS B O 1
ATOM 2479 N N . ASP B 1 50 ? 70.89447 -94.00052 -10.12910 1.000 153.64932 17 ASP B N 1
ATOM 2480 C CA . ASP B 1 50 ? 72.23398 -93.57861 -10.52290 1.000 155.01465 17 ASP B CA 1
ATOM 2481 C C . ASP B 1 50 ? 73.10664 -93.28560 -9.30968 1.000 155.63841 17 ASP B C 1
ATOM 2482 O O . ASP B 1 50 ? 74.32039 -93.51119 -9.35580 1.000 156.16802 17 ASP B O 1
ATOM 2487 N N . HIS B 1 51 ? 72.51880 -92.79196 -8.21542 1.000 153.60296 18 HIS B N 1
ATOM 2488 C CA . HIS B 1 51 ? 73.31772 -92.59794 -7.00852 1.000 154.17547 18 HIS B CA 1
ATOM 2489 C C . HIS B 1 51 ? 73.67683 -93.92822 -6.36179 1.000 152.87180 18 HIS B C 1
ATOM 2490 O O . HIS B 1 51 ? 74.76919 -94.07317 -5.79974 1.000 153.48418 18 HIS B O 1
ATOM 2497 N N . ILE B 1 52 ? 72.76471 -94.90297 -6.40724 1.000 153.77805 19 ILE B N 1
ATOM 2498 C CA . ILE B 1 52 ? 73.12116 -96.25115 -5.96758 1.000 152.70205 19 ILE B CA 1
ATOM 2499 C C . ILE B 1 52 ? 74.28641 -96.78158 -6.79625 1.000 153.19000 19 ILE B C 1
ATOM 2500 O O . ILE B 1 52 ? 75.22144 -97.39138 -6.26238 1.000 153.46414 19 ILE B O 1
ATOM 2505 N N . GLU B 1 53 ? 74.25387 -96.54182 -8.11262 1.000 151.30886 20 GLU B N 1
ATOM 2506 C CA . GLU B 1 53 ? 75.36571 -96.92683 -8.98059 1.000 152.04891 20 GLU B CA 1
ATOM 2507 C C . GLU B 1 53 ? 76.64777 -96.18701 -8.61972 1.000 153.82166 20 GLU B C 1
ATOM 2508 O O . GLU B 1 53 ? 77.74481 -96.74204 -8.75625 1.000 154.51528 20 GLU B O 1
ATOM 2514 N N . ARG B 1 54 ? 76.53087 -94.93391 -8.17389 1.000 151.67896 21 ARG B N 1
ATOM 2515 C CA . ARG B 1 54 ? 77.70627 -94.17952 -7.75177 1.000 153.43462 21 ARG B CA 1
ATOM 2516 C C . ARG B 1 54 ? 78.33521 -94.78781 -6.50678 1.000 153.34709 21 ARG B C 1
ATOM 2517 O O . ARG B 1 54 ? 79.56366 -94.89764 -6.41513 1.000 154.38806 21 ARG B O 1
ATOM 2525 N N . HIS B 1 55 ? 77.51249 -95.18526 -5.53665 1.000 162.12316 22 HIS B N 1
ATOM 2526 C CA . HIS B 1 55 ? 77.99942 -95.67774 -4.25544 1.000 162.15655 22 HIS B CA 1
ATOM 2527 C C . HIS B 1 55 ? 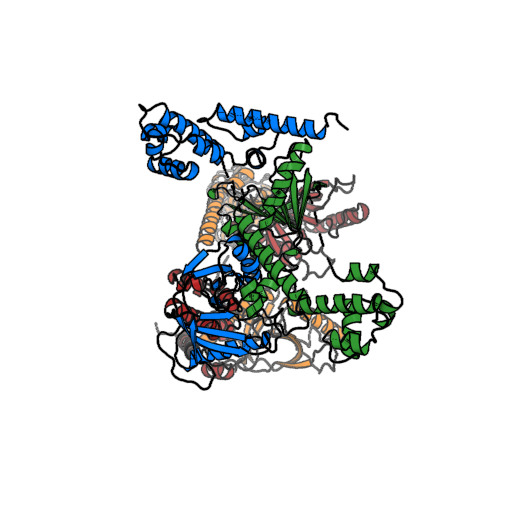77.79067 -97.18312 -4.10498 1.000 160.63767 22 HIS B C 1
ATOM 2528 O O . HIS B 1 55 ? 77.59608 -97.68003 -2.99397 1.000 159.83112 22 HIS B O 1
ATOM 2535 N N . LEU B 1 56 ? 77.80783 -97.91433 -5.21922 1.000 162.23002 23 LEU B N 1
ATOM 2536 C CA . LEU B 1 56 ? 77.96013 -99.36107 -5.15906 1.000 161.17817 23 LEU B CA 1
ATOM 2537 C C . LEU B 1 56 ? 79.28091 -99.69117 -4.48052 1.000 162.07811 23 LEU B C 1
ATOM 2538 O O . LEU B 1 56 ? 80.28882 -99.02164 -4.70976 1.000 162.27763 23 LEU B O 1
ATOM 2543 N N . ASP B 1 57 ? 79.27343 -100.72591 -3.63892 1.000 168.71983 24 ASP B N 1
ATOM 2544 C CA . ASP B 1 57 ? 80.38745 -101.10192 -2.76813 1.000 169.86398 24 ASP B CA 1
ATOM 2545 C C . ASP B 1 57 ? 80.65858 -100.05580 -1.69316 1.000 170.52420 24 ASP B C 1
ATOM 2546 O O . ASP B 1 57 ? 81.63678 -100.18332 -0.94475 1.000 171.72284 24 ASP B O 1
ATOM 2551 N N . GLU B 1 58 ? 79.82481 -99.01949 -1.60127 1.000 168.11923 25 GLU B N 1
ATOM 2552 C CA . GLU B 1 58 ? 79.83915 -98.01259 -0.55535 1.000 168.68076 25 GLU B CA 1
ATOM 2553 C C . GLU B 1 58 ? 78.52725 -98.08890 0.21822 1.000 167.22615 25 GLU B C 1
ATOM 2554 O O . GLU B 1 58 ? 77.51273 -98.53376 -0.32866 1.000 165.86070 25 GLU B O 1
ATOM 2560 N N . PRO B 1 59 ? 78.51377 -97.68002 1.48712 1.000 160.04588 26 PRO B N 1
ATOM 2561 C CA . PRO B 1 59 ? 77.31407 -97.88195 2.31080 1.000 158.88991 26 PRO B CA 1
ATOM 2562 C C . PRO B 1 59 ? 76.08326 -97.20446 1.72280 1.000 158.14385 26 PRO B C 1
ATOM 2563 O O . PRO B 1 59 ? 76.13980 -96.07060 1.24169 1.000 159.22261 26 PRO B O 1
ATOM 2567 N N . LEU B 1 60 ? 74.96473 -97.92634 1.76127 1.000 153.60101 27 LEU B N 1
ATOM 2568 C CA . LEU B 1 60 ? 73.67420 -97.45425 1.26247 1.000 152.78116 27 LEU B CA 1
ATOM 2569 C C . LEU B 1 60 ? 72.66814 -97.55982 2.40428 1.000 152.24845 27 LEU B C 1
ATOM 2570 O O . LEU B 1 60 ? 72.19474 -98.65515 2.72430 1.000 151.11934 27 LEU B O 1
ATOM 2575 N N . SER B 1 61 ? 72.34135 -96.42527 3.01617 1.000 150.51384 28 SER B N 1
ATOM 2576 C CA . SER B 1 61 ? 71.39476 -96.39159 4.12111 1.000 150.32341 28 SER B CA 1
ATOM 2577 C C . SER B 1 61 ? 69.98404 -96.16129 3.59535 1.000 149.61880 28 SER B C 1
ATOM 2578 O O . SER B 1 61 ? 69.78036 -95.41232 2.63574 1.000 150.12439 28 SER B O 1
ATOM 2581 N N . ILE B 1 62 ? 69.00819 -96.80841 4.23721 1.000 140.44026 29 ILE B N 1
ATOM 2582 C CA . ILE B 1 62 ? 67.64194 -96.77219 3.72519 1.000 140.23046 29 ILE B CA 1
ATOM 2583 C C . ILE B 1 62 ? 67.03663 -95.38081 3.86717 1.000 140.98055 29 ILE B C 1
ATOM 2584 O O . ILE B 1 62 ? 66.26126 -94.94576 3.00588 1.000 141.00976 29 ILE B O 1
ATOM 2589 N N . GLU B 1 63 ? 67.38472 -94.65202 4.93132 1.000 149.61718 30 GLU B N 1
ATOM 2590 C CA . GLU B 1 63 ? 66.78598 -93.33756 5.14720 1.000 151.06992 30 GLU B CA 1
ATOM 2591 C C . GLU B 1 63 ? 67.21048 -92.35359 4.06337 1.000 152.05819 30 GLU B C 1
ATOM 2592 O O . GLU B 1 63 ? 66.37677 -91.62898 3.51193 1.000 152.69795 30 GLU B O 1
ATOM 2598 N N . ALA B 1 64 ? 68.50454 -92.31875 3.73489 1.000 148.88943 31 ALA B N 1
ATOM 2599 C CA . ALA B 1 64 ? 68.97577 -91.38629 2.71435 1.000 149.94928 31 ALA B CA 1
ATOM 2600 C C . ALA B 1 64 ? 68.42882 -91.74680 1.33777 1.000 148.98774 31 ALA B C 1
ATOM 2601 O O . ALA B 1 64 ? 67.99966 -90.86353 0.58298 1.000 149.91895 31 ALA B O 1
ATOM 2603 N N . LEU B 1 65 ? 68.43821 -93.03922 0.99357 1.000 145.76267 32 LEU B N 1
ATOM 2604 C CA . LEU B 1 65 ? 67.88269 -93.47194 -0.28496 1.000 144.84753 32 LEU B CA 1
ATOM 2605 C C . LEU B 1 65 ? 66.39658 -93.15807 -0.37971 1.000 144.84689 32 LEU B C 1
ATOM 2606 O O . LEU B 1 65 ? 65.89420 -92.84849 -1.46624 1.000 145.05513 32 LEU B O 1
ATOM 2611 N N . SER B 1 66 ? 65.67711 -93.23309 0.74196 1.000 143.04151 33 SER B N 1
ATOM 2612 C CA . SER B 1 66 ? 64.28163 -92.81077 0.75115 1.000 143.43181 33 SER B CA 1
ATOM 2613 C C . SER B 1 66 ? 64.15525 -91.29806 0.61968 1.000 145.46678 33 SER B C 1
ATOM 2614 O O . SER B 1 66 ? 63.18621 -90.80486 0.03153 1.000 146.06783 33 SER B O 1
ATOM 2617 N N . ARG B 1 67 ? 65.12103 -90.55295 1.16142 1.000 141.57068 34 ARG B N 1
ATOM 2618 C CA . ARG B 1 67 ? 65.08541 -89.09679 1.07633 1.000 143.71241 34 ARG B CA 1
ATOM 2619 C C . ARG B 1 67 ? 65.29337 -88.61906 -0.35415 1.000 144.25110 34 ARG B C 1
ATOM 2620 O O . ARG B 1 67 ? 64.67917 -87.63344 -0.77903 1.000 145.74525 34 ARG B O 1
ATOM 2628 N N . MET B 1 68 ? 66.16098 -89.30220 -1.10830 1.000 141.37035 35 MET B N 1
ATOM 2629 C CA . MET B 1 68 ? 66.47328 -88.86018 -2.46643 1.000 141.97192 35 MET B CA 1
ATOM 2630 C C . MET B 1 68 ? 65.23849 -88.83058 -3.35783 1.000 141.83607 35 MET B C 1
ATOM 2631 O O . MET B 1 68 ? 65.15234 -88.00025 -4.26989 1.000 143.11929 35 MET B O 1
ATOM 2636 N N . ALA B 1 69 ? 64.27999 -89.71760 -3.11811 1.000 130.75160 36 ALA B N 1
ATOM 2637 C CA . ALA B 1 69 ? 63.03879 -89.72670 -3.87711 1.000 129.95104 36 ALA B CA 1
ATOM 2638 C C . ALA B 1 69 ? 61.95307 -88.86904 -3.24358 1.000 131.23268 36 ALA B C 1
ATOM 2639 O O . ALA B 1 69 ? 60.85078 -88.78819 -3.79636 1.000 130.81800 36 ALA B O 1
ATOM 2641 N N . HIS B 1 70 ? 62.24193 -88.22118 -2.11567 1.000 135.13047 37 HIS B N 1
ATOM 2642 C CA . HIS B 1 70 ? 61.24033 -87.51137 -1.32327 1.000 136.59465 37 HIS B CA 1
ATOM 2643 C C . HIS B 1 70 ? 60.05384 -88.43176 -1.02646 1.000 135.27464 37 HIS B C 1
ATOM 2644 O O . HIS B 1 70 ? 58.97434 -88.32156 -1.60666 1.000 135.85791 37 HIS B O 1
ATOM 2651 N N . SER B 1 71 ? 60.30484 -89.36610 -0.11117 1.000 142.47381 38 SER B N 1
ATOM 2652 C CA . SER B 1 71 ? 59.32185 -90.37792 0.25467 1.000 141.11525 38 SER B CA 1
ATOM 2653 C C . SER B 1 71 ? 59.73744 -91.01991 1.57171 1.000 140.28814 38 SER B C 1
ATOM 2654 O O . SER B 1 71 ? 60.86483 -90.85107 2.04291 1.000 140.57741 38 SER B O 1
ATOM 2657 N N . SER B 1 72 ? 58.80271 -91.77516 2.15688 1.000 140.98186 39 SER B N 1
ATOM 2658 C CA . SER B 1 72 ? 59.01978 -92.44760 3.42893 1.000 140.37137 39 SER B CA 1
ATOM 2659 C C . SER B 1 72 ? 59.72357 -93.78788 3.21894 1.000 138.37583 39 SER B C 1
ATOM 2660 O O . SER B 1 72 ? 59.52270 -94.44403 2.19357 1.000 137.12000 39 SER B O 1
ATOM 2663 N N . PRO B 1 73 ? 60.56006 -94.20797 4.17777 1.000 138.93272 40 PRO B N 1
ATOM 2664 C CA . PRO B 1 73 ? 61.35687 -95.43427 3.97500 1.000 137.30212 40 PRO B CA 1
ATOM 2665 C C . PRO B 1 73 ? 60.52728 -96.65759 3.61988 1.000 135.84866 40 PRO B C 1
ATOM 2666 O O . PRO B 1 73 ? 60.84224 -97.37046 2.65296 1.000 134.53931 40 PRO B O 1
ATOM 2670 N N . PHE B 1 74 ? 59.47117 -96.91275 4.39510 1.000 137.24755 41 PHE B N 1
ATOM 2671 C CA . PHE B 1 74 ? 58.56100 -98.02580 4.14908 1.000 136.02798 41 PHE B CA 1
ATOM 2672 C C . PHE B 1 74 ? 58.11748 -98.03768 2.69157 1.000 135.30458 41 PHE B C 1
ATOM 2673 O O . PHE B 1 74 ? 58.35613 -98.99181 1.92717 1.000 134.14344 41 PHE B O 1
ATOM 2681 N N . HIS B 1 75 ? 57.48874 -96.93889 2.28741 1.000 129.82333 42 HIS B N 1
ATOM 2682 C CA . HIS B 1 75 ? 56.85780 -96.89469 0.98457 1.000 129.32127 42 HIS B CA 1
ATOM 2683 C C . HIS B 1 75 ? 57.88851 -96.81080 -0.12831 1.000 129.19736 42 HIS B C 1
ATOM 2684 O O . HIS B 1 75 ? 57.63899 -97.32667 -1.21147 1.000 128.92206 42 HIS B O 1
ATOM 2691 N N . PHE B 1 76 ? 59.05688 -96.20409 0.10861 1.000 138.73357 43 PHE B N 1
ATOM 2692 C CA . PHE B 1 76 ? 60.10463 -96.23829 -0.91358 1.000 138.59306 43 PHE B CA 1
ATOM 2693 C C . PHE B 1 76 ? 60.56652 -97.66350 -1.18179 1.000 136.89171 43 PHE B C 1
ATOM 2694 O O . PHE B 1 76 ? 60.71711 -98.07898 -2.34359 1.000 136.47343 43 PHE B O 1
ATOM 2702 N N . HIS B 1 77 ? 60.83725 -98.41754 -0.11072 1.000 132.67377 44 HIS B N 1
ATOM 2703 C CA . HIS B 1 77 ? 61.29037 -99.79067 -0.28909 1.000 131.27953 44 HIS B CA 1
ATOM 2704 C C . HIS B 1 77 ? 60.23886 -100.62798 -0.99695 1.000 130.40655 44 HIS B C 1
ATOM 2705 O O . HIS B 1 77 ? 60.57661 -101.60586 -1.67376 1.000 129.72393 44 HIS B O 1
ATOM 2712 N N . ARG B 1 78 ? 58.96059 -100.26754 -0.86097 1.000 125.26197 45 ARG B N 1
ATOM 2713 C CA . ARG B 1 78 ? 57.98434 -100.98587 -1.68000 1.000 125.00173 45 ARG B CA 1
ATOM 2714 C C . ARG B 1 78 ? 57.85297 -100.42781 -3.10489 1.000 125.10752 45 ARG B C 1
ATOM 2715 O O . ARG B 1 78 ? 57.56616 -101.19645 -4.02919 1.000 124.83348 45 ARG B O 1
ATOM 2723 N N . GLN B 1 79 ? 58.05505 -99.11853 -3.31623 1.000 133.36636 46 GLN B N 1
ATOM 2724 C CA . GLN B 1 79 ? 57.85241 -98.51966 -4.64240 1.000 134.08505 46 GLN B CA 1
ATOM 2725 C C . GLN B 1 79 ? 58.93200 -98.91995 -5.63042 1.000 133.65789 46 GLN B C 1
ATOM 2726 O O . GLN B 1 79 ? 58.66185 -99.03347 -6.83598 1.000 133.54708 46 GLN B O 1
ATOM 2732 N N . PHE B 1 80 ? 60.18000 -98.99173 -5.16312 1.000 131.74228 47 PHE B N 1
ATOM 2733 C CA . PHE B 1 80 ? 61.27684 -99.34009 -6.05923 1.000 131.33037 47 PHE B CA 1
ATOM 2734 C C . PHE B 1 80 ? 60.96079 -100.63614 -6.79419 1.000 130.00239 47 PHE B C 1
ATOM 2735 O O . PHE B 1 80 ? 61.25489 -100.78367 -7.98973 1.000 129.61456 47 PHE B O 1
ATOM 2743 N N . THR B 1 81 ? 60.31027 -101.56839 -6.09589 1.000 136.27657 48 THR B N 1
ATOM 2744 C CA . THR B 1 81 ? 59.89066 -102.81693 -6.71457 1.000 135.11635 48 THR B CA 1
ATOM 2745 C C . THR B 1 81 ? 58.79915 -102.58578 -7.75335 1.000 135.14677 48 THR B C 1
ATOM 2746 O O . THR B 1 81 ? 58.81002 -103.21453 -8.81758 1.000 134.64407 48 THR B O 1
ATOM 2750 N N . THR B 1 82 ? 57.84481 -101.69469 -7.46523 1.000 125.64185 49 THR B N 1
ATOM 2751 C CA . THR B 1 82 ? 56.74879 -101.46626 -8.40395 1.000 125.74961 49 THR B CA 1
ATOM 2752 C C . THR B 1 82 ? 57.23382 -100.85618 -9.70902 1.000 125.91935 49 THR B C 1
ATOM 2753 O O . THR B 1 82 ? 56.67657 -101.15591 -10.77074 1.000 125.87229 49 THR B O 1
ATOM 2757 N N . TRP B 1 83 ? 58.25295 -99.99965 -9.65402 1.000 139.31245 50 TRP B N 1
ATOM 2758 C CA . TRP B 1 83 ? 58.67930 -99.33614 -10.88208 1.000 140.11208 50 TRP B CA 1
ATOM 2759 C C . TRP B 1 83 ? 59.77190 -100.10414 -11.61753 1.000 139.37555 50 TRP B C 1
ATOM 2760 O O . TRP B 1 83 ? 59.77694 -100.11304 -12.85380 1.000 139.31507 50 TRP B O 1
ATOM 2771 N N . SER B 1 84 ? 60.69452 -100.74733 -10.89653 1.000 145.03631 51 SER B N 1
ATOM 2772 C CA . SER B 1 84 ? 61.76212 -101.50090 -11.54318 1.000 144.61707 51 SER B CA 1
ATOM 2773 C C . SER B 1 84 ? 61.35155 -102.92723 -11.89333 1.000 143.35166 51 SER B C 1
ATOM 2774 O O . SER B 1 84 ? 61.78429 -103.45811 -12.92208 1.000 143.21365 51 SER B O 1
ATOM 2777 N N . GLY B 1 85 ? 60.51644 -103.55410 -11.06679 1.000 139.10283 52 GLY B N 1
ATOM 2778 C CA . GLY B 1 85 ? 60.14617 -104.93893 -11.22988 1.000 138.02165 52 GLY B CA 1
ATOM 2779 C C . GLY B 1 85 ? 60.84131 -105.89080 -10.27692 1.000 137.49658 52 GLY B C 1
ATOM 2780 O O . GLY B 1 85 ? 60.38518 -107.02986 -10.11521 1.000 136.71843 52 GLY B O 1
ATOM 2781 N N . LEU B 1 86 ? 61.92134 -105.45419 -9.63884 1.000 139.82984 53 LEU B N 1
ATOM 2782 C CA . LEU B 1 86 ? 62.69144 -106.28201 -8.72638 1.000 139.56622 53 LEU B CA 1
ATOM 2783 C C . LEU B 1 86 ? 62.91808 -105.54119 -7.41735 1.000 139.97447 53 LEU B C 1
ATOM 2784 O O . LEU B 1 86 ? 62.99112 -104.30849 -7.40107 1.000 140.71027 53 LEU B O 1
ATOM 2789 N N . PRO B 1 87 ? 63.01870 -106.26398 -6.30379 1.000 138.03012 54 PRO B N 1
ATOM 2790 C CA . PRO B 1 87 ? 63.23766 -105.60513 -5.00996 1.000 138.48345 54 PRO B CA 1
ATOM 2791 C C . PRO B 1 87 ? 64.59688 -104.92366 -4.95179 1.000 139.42705 54 PRO B C 1
ATOM 2792 O O . PRO B 1 87 ? 65.43989 -105.05335 -5.84129 1.000 139.72594 54 PRO B O 1
ATOM 2796 N N . LEU B 1 88 ? 64.80104 -104.18606 -3.85863 1.000 143.66974 55 LEU B N 1
ATOM 2797 C CA . LEU B 1 88 ? 65.98835 -103.34517 -3.73619 1.000 144.71141 55 LEU B CA 1
ATOM 2798 C C . LEU B 1 88 ? 67.25731 -104.18497 -3.63224 1.000 144.81093 55 LEU B C 1
ATOM 2799 O O . LEU B 1 88 ? 68.25696 -103.90882 -4.31479 1.000 145.58082 55 LEU B O 1
ATOM 2804 N N . TYR B 1 89 ? 67.23848 -105.21572 -2.77901 1.000 140.29979 56 TYR B N 1
ATOM 2805 C CA . TYR B 1 89 ? 68.42976 -106.03971 -2.61513 1.000 140.47401 56 TYR B CA 1
ATOM 2806 C C . TYR B 1 89 ? 68.78579 -106.74396 -3.91474 1.000 140.03060 56 TYR B C 1
ATOM 2807 O O . TYR B 1 89 ? 69.96819 -106.94528 -4.20272 1.000 140.66005 56 TYR B O 1
ATOM 2816 N N . ARG B 1 90 ? 67.78540 -107.06483 -4.73969 1.000 149.58519 57 ARG B N 1
ATOM 2817 C CA . ARG B 1 90 ? 68.05745 -107.69171 -6.03032 1.000 149.64189 57 ARG B CA 1
ATOM 2818 C C . ARG B 1 90 ? 68.79538 -106.74093 -6.96840 1.000 150.47792 57 ARG B C 1
ATOM 2819 O O . ARG B 1 90 ? 69.78611 -107.12731 -7.59827 1.000 151.13824 57 ARG B O 1
ATOM 2827 N N . TYR B 1 91 ? 68.32557 -105.49378 -7.08216 1.000 140.50293 58 TYR B N 1
ATOM 2828 C CA . TYR B 1 91 ? 69.00010 -104.52780 -7.94804 1.000 141.44861 58 TYR B CA 1
ATOM 2829 C C . TYR B 1 91 ? 70.42499 -104.26888 -7.47350 1.000 142.56093 58 TYR B C 1
ATOM 2830 O O . TYR B 1 91 ? 71.37651 -104.33630 -8.26474 1.000 143.34449 58 TYR B O 1
ATOM 2839 N N . ILE B 1 92 ? 70.59560 -103.98357 -6.17671 1.000 138.21469 59 ILE B N 1
ATOM 2840 C CA . ILE B 1 92 ? 71.93795 -103.70072 -5.66734 1.000 139.42948 59 ILE B CA 1
ATOM 2841 C C . ILE B 1 92 ? 72.85224 -104.90693 -5.84663 1.000 139.71062 59 ILE B C 1
ATOM 2842 O O . ILE B 1 92 ? 74.01888 -104.76179 -6.22918 1.000 140.89624 59 ILE B O 1
ATOM 2847 N N . GLN B 1 93 ? 72.33828 -106.11722 -5.60178 1.000 147.21192 60 GLN B N 1
ATOM 2848 C CA . GLN B 1 93 ? 73.18314 -107.30318 -5.67149 1.000 147.68631 60 GLN B CA 1
ATOM 2849 C C . GLN B 1 93 ? 73.55390 -107.64305 -7.10822 1.000 148.10159 60 GLN B C 1
ATOM 2850 O O . GLN B 1 93 ? 74.70042 -108.00643 -7.38265 1.000 149.33325 60 GLN B O 1
ATOM 2856 N N . TRP B 1 94 ? 72.60830 -107.52967 -8.04467 1.000 146.13325 61 TRP B N 1
ATOM 2857 C CA . TRP B 1 94 ? 72.94017 -107.83116 -9.43155 1.000 146.57424 61 TRP B CA 1
ATOM 2858 C C . TRP B 1 94 ? 73.88709 -106.78523 -10.00335 1.000 147.87963 61 TRP B C 1
ATOM 2859 O O . TRP B 1 94 ? 74.76958 -107.11928 -10.80134 1.000 148.94743 61 TRP B O 1
ATOM 2870 N N . LEU B 1 95 ? 73.73787 -105.52005 -9.59535 1.000 142.09857 62 LEU B N 1
ATOM 2871 C CA . LEU B 1 95 ? 74.67702 -104.49215 -10.03319 1.000 143.52859 62 LEU B CA 1
ATOM 2872 C C . LEU B 1 95 ? 76.06341 -104.73375 -9.44884 1.000 144.88113 62 LEU B C 1
ATOM 2873 O O . LEU B 1 95 ? 77.07945 -104.58519 -10.14502 1.000 146.23684 62 LEU B O 1
ATOM 2878 N N . ARG B 1 96 ? 76.11914 -105.09586 -8.16433 1.000 139.83443 63 ARG B N 1
ATOM 2879 C CA . ARG B 1 96 ? 77.37935 -105.45203 -7.52895 1.000 141.23391 63 ARG B CA 1
ATOM 2880 C C . ARG B 1 96 ? 78.02573 -106.62727 -8.24717 1.000 141.91836 63 ARG B C 1
ATOM 2881 O O . ARG B 1 96 ? 79.24584 -106.65949 -8.43168 1.000 143.59981 63 ARG B O 1
ATOM 2889 N N . LEU B 1 97 ? 77.20986 -107.59084 -8.68477 1.000 143.55971 64 LEU B N 1
ATOM 2890 C CA . LEU B 1 97 ? 77.72404 -108.75332 -9.39989 1.000 144.29495 64 LEU B CA 1
ATOM 2891 C C . LEU B 1 97 ? 78.23597 -108.37195 -10.78156 1.000 145.23805 64 LEU B C 1
ATOM 2892 O O . LEU B 1 97 ? 79.24257 -108.91481 -11.24366 1.000 146.81979 64 LEU B O 1
ATOM 2897 N N . ARG B 1 98 ? 77.55153 -107.44793 -11.45999 1.000 139.28585 65 ARG B N 1
ATOM 2898 C CA . ARG B 1 98 ? 78.05556 -106.93343 -12.73196 1.000 140.25224 65 ARG B CA 1
ATOM 2899 C C . ARG B 1 98 ? 79.42970 -106.30150 -12.55945 1.000 142.14163 65 ARG B C 1
ATOM 2900 O O . ARG B 1 98 ? 80.36944 -106.60169 -13.30964 1.000 143.66387 65 ARG B O 1
ATOM 2908 N N . ARG B 1 99 ? 79.54984 -105.38797 -11.59246 1.000 136.48894 66 ARG B N 1
ATOM 2909 C CA . ARG B 1 99 ? 80.81732 -104.69299 -11.39568 1.000 138.35491 66 ARG B CA 1
ATOM 2910 C C . ARG B 1 99 ? 81.90877 -105.66103 -10.95283 1.000 139.82014 66 ARG B C 1
ATOM 2911 O O . ARG B 1 99 ? 83.06780 -105.53415 -11.36840 1.000 141.73122 66 ARG B O 1
ATOM 2919 N N . ALA B 1 100 ? 81.54717 -106.66066 -10.14482 1.000 139.53758 67 ALA B N 1
ATOM 2920 C CA . ALA B 1 100 ? 82.51133 -107.66832 -9.72231 1.000 141.06407 67 ALA B CA 1
ATOM 2921 C C . ALA B 1 100 ? 82.93986 -108.55527 -10.88439 1.000 142.02795 67 ALA B C 1
ATOM 2922 O O . ALA B 1 100 ? 84.10374 -108.95413 -10.96300 1.000 144.12257 67 ALA B O 1
ATOM 2924 N N . SER B 1 101 ? 82.02275 -108.86616 -11.80390 1.000 135.90988 68 SER B N 1
ATOM 2925 C CA . SER B 1 101 ? 82.38301 -109.68634 -12.95568 1.000 136.90611 68 SER B CA 1
ATOM 2926 C C . SER B 1 101 ? 83.27403 -108.91682 -13.92027 1.000 138.66216 68 SER B C 1
ATOM 2927 O O . SER B 1 101 ? 84.19495 -109.49265 -14.51027 1.000 140.61427 68 SER B O 1
ATOM 2930 N N . TRP B 1 102 ? 83.02466 -107.61526 -14.08935 1.000 127.72865 69 TRP B N 1
ATOM 2931 C CA . TRP B 1 102 ? 83.98673 -106.77756 -14.80170 1.000 129.35447 69 TRP B CA 1
ATOM 2932 C C . TRP B 1 102 ? 85.34977 -106.86395 -14.12762 1.000 131.07501 69 TRP B C 1
ATOM 2933 O O . TRP B 1 102 ? 86.33278 -107.31693 -14.72534 1.000 132.55433 69 TRP B O 1
ATOM 2944 N N . ARG B 1 103 ? 85.41348 -106.45420 -12.85654 1.000 135.42768 70 ARG B N 1
ATOM 2945 C CA . ARG B 1 103 ? 86.67341 -106.42640 -12.12051 1.000 137.53090 70 ARG B CA 1
ATOM 2946 C C . ARG B 1 103 ? 87.37399 -107.78038 -12.15546 1.000 139.04785 70 ARG B C 1
ATOM 2947 O O . ARG B 1 103 ? 88.60645 -107.85011 -12.10081 1.000 141.45711 70 ARG B O 1
ATOM 2955 N N . LEU B 1 104 ? 86.60594 -108.86080 -12.28393 1.000 140.76822 71 LEU B N 1
ATOM 2956 C CA . LEU B 1 104 ? 87.16849 -110.20155 -12.34891 1.000 142.24612 71 LEU B CA 1
ATOM 2957 C C . LEU B 1 104 ? 87.73361 -110.50225 -13.73328 1.000 143.93348 71 LEU B C 1
ATOM 2958 O O . LEU B 1 104 ? 88.84294 -111.03231 -13.85826 1.000 146.46480 71 LEU B O 1
ATOM 2963 N N . ALA B 1 105 ? 86.99033 -110.15960 -14.78777 1.000 130.57081 72 ALA B N 1
ATOM 2964 C CA . ALA B 1 105 ? 87.41851 -110.51974 -16.13480 1.000 132.05746 72 ALA B CA 1
ATOM 2965 C C . ALA B 1 105 ? 88.55734 -109.63679 -16.63114 1.000 134.30734 72 ALA B C 1
ATOM 2966 O O . ALA B 1 105 ? 89.41761 -110.10876 -17.38293 1.000 136.58941 72 ALA B O 1
ATOM 2968 N N . PHE B 1 106 ? 88.59021 -108.36596 -16.22208 1.000 135.79365 73 PHE B N 1
ATOM 2969 C CA . PHE B 1 106 ? 89.52470 -107.39849 -16.78295 1.000 137.76731 73 PHE B CA 1
ATOM 2970 C C . PHE B 1 106 ? 90.60453 -106.93644 -15.81478 1.000 139.52803 73 PHE B C 1
ATOM 2971 O O . PHE B 1 106 ? 91.56987 -106.30187 -16.25311 1.000 141.56682 73 PHE B O 1
ATOM 2979 N N . ASN B 1 107 ? 90.47509 -107.22488 -14.52093 1.000 157.15509 74 ASN B N 1
ATOM 2980 C CA . ASN B 1 107 ? 91.48878 -106.88699 -13.52427 1.000 158.89446 74 ASN B CA 1
ATOM 2981 C C . ASN B 1 107 ? 91.98370 -108.18472 -12.89024 1.000 160.11107 74 ASN B C 1
ATOM 2982 O O . ASN B 1 107 ? 91.69686 -108.46513 -11.71811 1.000 159.23491 74 ASN B O 1
ATOM 2987 N N . PRO B 1 108 ? 92.73768 -108.99990 -13.64008 1.000 166.58691 75 PRO B N 1
ATOM 2988 C CA . PRO B 1 108 ? 93.04191 -110.35813 -13.15546 1.000 167.68855 75 PRO B CA 1
ATOM 2989 C C . PRO B 1 108 ? 94.00598 -110.39517 -11.98266 1.000 169.61005 75 PRO B C 1
ATOM 2990 O O . PRO B 1 108 ? 93.96666 -111.35454 -11.20186 1.000 169.72651 75 PRO B O 1
ATOM 2994 N N . GLN B 1 109 ? 94.87253 -109.39265 -11.83666 1.000 168.53801 76 GLN B N 1
ATOM 2995 C CA . GLN B 1 109 ? 95.84139 -109.37580 -10.74767 1.000 170.49998 76 GLN B CA 1
ATOM 2996 C C . GLN B 1 109 ? 95.22130 -109.04874 -9.39556 1.000 168.51787 76 GLN B C 1
ATOM 2997 O O . GLN B 1 109 ? 95.91422 -109.15035 -8.37713 1.000 169.69669 76 GLN B O 1
ATOM 3003 N N . ASP B 1 110 ? 93.95116 -108.65750 -9.35643 1.000 163.42687 77 ASP B N 1
ATOM 3004 C CA . ASP B 1 110 ? 93.27665 -108.40455 -8.09160 1.000 161.49005 77 ASP B CA 1
ATOM 3005 C C . ASP B 1 110 ? 92.73161 -109.70854 -7.52326 1.000 160.67832 77 ASP B C 1
ATOM 3006 O O . ASP B 1 110 ? 92.07362 -110.47714 -8.23206 1.000 159.43536 77 ASP B O 1
ATOM 3011 N N . LYS B 1 111 ? 93.01079 -109.95281 -6.24320 1.000 158.94122 78 LYS B N 1
ATOM 3012 C CA . LYS B 1 111 ? 92.60379 -111.19609 -5.60233 1.000 158.51427 78 LYS B CA 1
ATOM 3013 C C . LYS B 1 111 ? 91.08926 -111.35051 -5.63104 1.000 155.09208 78 LYS B C 1
ATOM 3014 O O . LYS B 1 111 ? 90.34532 -110.38478 -5.44004 1.000 153.14533 78 LYS B O 1
ATOM 3020 N N . VAL B 1 112 ? 90.63468 -112.58317 -5.87249 1.000 161.65573 79 VAL B N 1
ATOM 3021 C CA . VAL B 1 112 ? 89.20420 -112.87153 -5.83154 1.000 158.59889 79 VAL B CA 1
ATOM 3022 C C . VAL B 1 112 ? 88.65499 -112.61751 -4.43389 1.000 157.21583 79 VAL B C 1
ATOM 3023 O O . VAL B 1 112 ? 87.46712 -112.31210 -4.26610 1.000 154.63143 79 VAL B O 1
ATOM 3027 N N . ILE B 1 113 ? 89.51191 -112.71643 -3.41442 1.000 176.60838 80 ILE B N 1
ATOM 3028 C CA . ILE B 1 113 ? 89.08369 -112.48369 -2.03650 1.000 175.53642 80 ILE B CA 1
ATOM 3029 C C . ILE B 1 113 ? 88.61978 -111.04188 -1.85914 1.000 173.89252 80 ILE B C 1
ATOM 3030 O O . ILE B 1 113 ? 87.54977 -110.77792 -1.29596 1.000 171.67355 80 ILE B O 1
ATOM 3035 N N . ASP B 1 114 ? 89.42519 -110.08600 -2.33150 1.000 176.48082 81 ASP B N 1
ATOM 3036 C CA . ASP B 1 114 ? 89.05462 -108.67825 -2.21816 1.000 175.18848 81 ASP B CA 1
ATOM 3037 C C . ASP B 1 114 ? 87.80463 -108.37066 -3.03499 1.000 172.69947 81 ASP B C 1
ATOM 3038 O O . ASP B 1 114 ? 86.92900 -107.61779 -2.58442 1.000 170.89259 81 ASP B O 1
ATOM 3043 N N . ILE B 1 115 ? 87.70428 -108.95479 -4.23350 1.000 166.32437 82 ILE B N 1
ATOM 3044 C CA . ILE B 1 115 ? 86.52783 -108.75665 -5.07820 1.000 164.11694 82 ILE B CA 1
ATOM 3045 C C . ILE B 1 115 ? 85.27292 -109.23291 -4.35752 1.000 161.85815 82 ILE B C 1
ATOM 3046 O O . ILE B 1 115 ? 84.24238 -108.55023 -4.34578 1.000 159.83522 82 ILE B O 1
ATOM 3051 N N . ALA B 1 116 ? 85.34676 -110.41166 -3.73561 1.000 168.65349 83 ALA B N 1
ATOM 3052 C CA . ALA B 1 116 ? 84.18282 -110.96633 -3.05324 1.000 166.74375 83 ALA B CA 1
ATOM 3053 C C . ALA B 1 116 ? 83.83550 -110.16940 -1.80207 1.000 165.88877 83 ALA B C 1
ATOM 3054 O O . ALA B 1 116 ? 82.65317 -109.95933 -1.50360 1.000 163.86912 83 ALA B O 1
ATOM 3056 N N . LEU B 1 117 ? 84.84915 -109.72272 -1.05368 1.000 169.93408 84 LEU B N 1
ATOM 3057 C CA . LEU B 1 117 ? 84.58386 -108.94020 0.14999 1.000 169.34352 84 LEU B CA 1
ATOM 3058 C C . LEU B 1 117 ? 83.92129 -107.61138 -0.19157 1.000 167.99052 84 LEU B C 1
ATOM 3059 O O . LEU B 1 117 ? 82.96826 -107.19772 0.47902 1.000 166.48138 84 LEU B O 1
ATOM 3064 N N . ASP B 1 118 ? 84.40433 -106.92957 -1.23595 1.000 164.23852 85 ASP B N 1
ATOM 3065 C CA . ASP B 1 118 ? 83.73790 -105.71309 -1.68775 1.000 163.12360 85 ASP B CA 1
ATOM 3066 C C . ASP B 1 118 ? 82.38934 -106.00072 -2.33463 1.000 160.91384 85 ASP B C 1
ATOM 3067 O O . ASP B 1 118 ? 81.53149 -105.11156 -2.37237 1.000 159.65452 85 ASP B O 1
ATOM 3072 N N . ALA B 1 119 ? 82.18225 -107.22264 -2.83149 1.000 159.74427 86 ALA B N 1
ATOM 3073 C CA . ALA B 1 119 ? 81.00088 -107.53275 -3.62642 1.000 157.82212 86 ALA B CA 1
ATOM 3074 C C . ALA B 1 119 ? 79.71194 -107.49820 -2.81835 1.000 156.16329 86 ALA B C 1
ATOM 3075 O O . ALA B 1 119 ? 78.62977 -107.42850 -3.40933 1.000 154.58370 86 ALA B O 1
ATOM 3077 N N . GLY B 1 120 ? 79.79492 -107.54403 -1.49629 1.000 165.33695 87 GLY B N 1
ATOM 3078 C CA . GLY B 1 120 ? 78.61511 -107.59662 -0.66423 1.000 163.98423 87 GLY B CA 1
ATOM 3079 C C . GLY B 1 120 ? 78.26405 -108.97016 -0.14547 1.000 163.64329 87 GLY B C 1
ATOM 3080 O O . GLY B 1 120 ? 77.11224 -109.18598 0.24897 1.000 162.37048 87 GLY B O 1
ATOM 3081 N N . PHE B 1 121 ? 79.20924 -109.90484 -0.14907 1.000 163.69211 88 PHE B N 1
ATOM 3082 C CA . PHE B 1 121 ? 79.01672 -111.23293 0.41115 1.000 163.71073 88 PHE B CA 1
ATOM 3083 C C . PHE B 1 121 ? 80.08352 -111.46371 1.47065 1.000 165.54236 88 PHE B C 1
ATOM 3084 O O . PHE B 1 121 ? 81.26502 -111.18471 1.23867 1.000 167.26980 88 PHE B O 1
ATOM 3092 N N . GLN B 1 122 ? 79.66339 -111.97128 2.63119 1.000 166.89258 89 GLN B N 1
ATOM 3093 C CA . GLN B 1 122 ? 80.56535 -112.05241 3.77466 1.000 168.57421 89 GLN B CA 1
ATOM 3094 C C . GLN B 1 122 ? 81.63288 -113.12349 3.58855 1.000 170.54581 89 GLN B C 1
ATOM 3095 O O . GLN B 1 122 ? 82.75831 -112.96148 4.07347 1.000 172.44727 89 GLN B O 1
ATOM 3101 N N . ASN B 1 123 ? 81.30895 -114.21550 2.89629 1.000 167.81649 90 ASN B N 1
ATOM 3102 C CA . ASN B 1 123 ? 82.26907 -115.28315 2.67677 1.000 169.85152 90 ASN B CA 1
ATOM 3103 C C . ASN B 1 123 ? 82.46943 -115.52397 1.18502 1.000 170.00151 90 ASN B C 1
ATOM 3104 O O . ASN B 1 123 ? 81.50907 -115.44483 0.41118 1.000 168.18252 90 ASN B O 1
ATOM 3109 N N . PRO B 1 124 ? 83.69920 -115.82003 0.75338 1.000 163.22398 91 PRO B N 1
ATOM 3110 C CA . PRO B 1 124 ? 83.95504 -115.96612 -0.69089 1.000 163.59533 91 PRO B CA 1
ATOM 3111 C C . PRO B 1 124 ? 83.18264 -117.10007 -1.34138 1.000 162.78999 91 PRO B C 1
ATOM 3112 O O . PRO B 1 124 ? 82.90568 -117.04066 -2.54576 1.000 161.95230 91 PRO B O 1
ATOM 3116 N N . GLU B 1 125 ? 82.80638 -118.12434 -0.57872 1.000 179.25216 92 GLU B N 1
ATOM 3117 C CA . GLU B 1 125 ? 82.18163 -119.30375 -1.16526 1.000 178.84291 92 GLU B CA 1
ATOM 3118 C C . GLU B 1 125 ? 80.69968 -119.06911 -1.43513 1.000 176.00270 92 GLU B C 1
ATOM 3119 O O . GLU B 1 125 ? 80.17601 -119.46905 -2.48777 1.000 175.29727 92 GLU B O 1
ATOM 3125 N N . SER B 1 126 ? 80.01123 -118.43203 -0.48398 1.000 177.62248 93 SER B N 1
ATOM 3126 C CA . SER B 1 126 ? 78.65247 -117.97005 -0.73641 1.000 175.11502 93 SER B CA 1
ATOM 3127 C C . SER B 1 126 ? 78.60718 -117.06722 -1.96159 1.000 174.29054 93 SER B C 1
ATOM 3128 O O . SER B 1 126 ? 77.70256 -117.18713 -2.79816 1.000 172.92129 93 SER B O 1
ATOM 3131 N N . PHE B 1 127 ? 79.59342 -116.17549 -2.09987 1.000 168.71057 94 PHE B N 1
ATOM 3132 C CA . PHE B 1 127 ? 79.64271 -115.31858 -3.27899 1.000 168.29381 94 PHE B CA 1
ATOM 3133 C C . PHE B 1 127 ? 79.88657 -116.13420 -4.53983 1.000 169.01882 94 PHE B C 1
ATOM 3134 O O . PHE B 1 127 ? 79.33575 -115.81973 -5.59666 1.000 168.00102 94 PHE B O 1
ATOM 3142 N N . THR B 1 128 ? 80.72914 -117.16718 -4.45831 1.000 165.55902 95 THR B N 1
ATOM 3143 C CA . THR B 1 128 ? 80.98746 -117.99553 -5.63234 1.000 166.50513 95 THR B CA 1
ATOM 3144 C C . THR B 1 128 ? 79.70327 -118.65196 -6.12358 1.000 164.70314 95 THR B C 1
ATOM 3145 O O . THR B 1 128 ? 79.38237 -118.60307 -7.31882 1.000 164.23632 95 THR B O 1
ATOM 3149 N N . ARG B 1 129 ? 78.93936 -119.25383 -5.20724 1.000 169.52739 96 ARG B N 1
ATOM 3150 C CA . ARG B 1 129 ? 77.69418 -119.89314 -5.63088 1.000 167.92281 96 ARG B CA 1
ATOM 3151 C C . ARG B 1 129 ? 76.66264 -118.86991 -6.10117 1.000 165.72817 96 ARG B C 1
ATOM 3152 O O . ARG B 1 129 ? 75.92428 -119.13017 -7.05863 1.000 164.81529 96 ARG B O 1
ATOM 3160 N N . ALA B 1 130 ? 76.59998 -117.69570 -5.46345 1.000 167.05405 97 ALA B N 1
ATOM 3161 C CA . ALA B 1 130 ? 75.64897 -116.67967 -5.91468 1.000 165.22828 97 ALA B CA 1
ATOM 3162 C C . ALA B 1 130 ? 76.01739 -116.15452 -7.29823 1.000 165.57042 97 ALA B C 1
ATOM 3163 O O . ALA B 1 130 ? 75.14002 -115.91739 -8.13687 1.000 164.33795 97 ALA B O 1
ATOM 3165 N N . PHE B 1 131 ? 77.31397 -115.97202 -7.54728 1.000 165.95130 98 PHE B N 1
ATOM 3166 C CA . PHE B 1 131 ? 77.80860 -115.56715 -8.85750 1.000 166.66441 98 PHE B CA 1
ATOM 3167 C C . PHE B 1 131 ? 77.44543 -116.60271 -9.91403 1.000 166.70788 98 PHE B C 1
ATOM 3168 O O . PHE B 1 131 ? 76.94854 -116.26226 -10.99779 1.000 165.99516 98 PHE B O 1
ATOM 3176 N N . LYS B 1 132 ? 77.68141 -117.88160 -9.60290 1.000 168.25367 99 LYS B N 1
ATOM 3177 C CA . LYS B 1 132 ? 77.29373 -118.96089 -10.50595 1.000 168.44645 99 LYS B CA 1
ATOM 3178 C C . LYS B 1 132 ? 75.80134 -118.91335 -10.80745 1.000 166.25217 99 LYS B C 1
ATOM 3179 O O . LYS B 1 132 ? 75.38425 -119.02747 -11.96489 1.000 165.99347 99 LYS B O 1
ATOM 3185 N N . THR B 1 133 ? 74.97951 -118.73982 -9.77106 1.000 166.09059 100 THR B N 1
ATOM 3186 C CA . THR B 1 133 ? 73.53343 -118.75288 -9.96276 1.000 164.18110 100 THR B CA 1
ATOM 3187 C C . THR B 1 133 ? 73.07309 -117.56825 -10.80167 1.000 163.14164 100 THR B C 1
ATOM 3188 O O . THR B 1 133 ? 72.16570 -117.70178 -11.63034 1.000 162.17503 100 THR B O 1
ATOM 3192 N N . ALA B 1 134 ? 73.68950 -116.40292 -10.60766 1.000 165.47431 101 ALA B N 1
ATOM 3193 C CA . ALA B 1 134 ? 73.22927 -115.21408 -11.31376 1.000 164.61510 101 ALA B CA 1
ATOM 3194 C C . ALA B 1 134 ? 73.66450 -115.23116 -12.77343 1.000 165.47912 101 ALA B C 1
ATOM 3195 O O . ALA B 1 134 ? 72.89592 -114.83659 -13.66027 1.000 164.65304 101 ALA B O 1
ATOM 3197 N N . PHE B 1 135 ? 74.88943 -115.68194 -13.04906 1.000 162.44505 102 PHE B N 1
ATOM 3198 C CA . PHE B 1 135 ? 75.42298 -115.59321 -14.40315 1.000 163.54421 102 PHE B CA 1
ATOM 3199 C C . PHE B 1 135 ? 75.53383 -116.92786 -15.12518 1.000 164.46851 102 PHE B C 1
ATOM 3200 O O . PHE B 1 135 ? 75.47487 -116.95175 -16.35641 1.000 164.78169 102 PHE B O 1
ATOM 3208 N N . GLY B 1 136 ? 75.69042 -118.03387 -14.40418 1.000 162.98557 103 GLY B N 1
ATOM 3209 C CA . GLY B 1 136 ? 75.80149 -119.33578 -15.02569 1.000 164.09011 103 GLY B CA 1
ATOM 3210 C C . GLY B 1 136 ? 77.20328 -119.89704 -15.10518 1.000 166.63243 103 GLY B C 1
ATOM 3211 O O . GLY B 1 136 ? 77.37470 -121.01302 -15.61122 1.000 167.86108 103 GLY B O 1
ATOM 3212 N N . GLN B 1 137 ? 78.20763 -119.16776 -14.62490 1.000 156.99915 104 GLN B N 1
ATOM 3213 C CA . GLN B 1 137 ? 79.58708 -119.62577 -14.65673 1.000 159.66169 104 GLN B CA 1
ATOM 3214 C C . GLN B 1 137 ? 80.24440 -119.38983 -13.30474 1.000 160.18468 104 GLN B C 1
ATOM 3215 O O . GLN B 1 137 ? 79.82810 -118.52819 -12.52648 1.000 158.66324 104 GLN B O 1
ATOM 3221 N N . SER B 1 138 ? 81.28023 -120.17662 -13.03393 1.000 156.66329 105 SER B N 1
ATOM 3222 C CA . SER B 1 138 ? 82.07814 -119.99918 -11.83411 1.000 157.67761 105 SER B CA 1
ATOM 3223 C C . SER B 1 138 ? 83.11090 -118.89887 -12.05618 1.000 158.85872 105 SER B C 1
ATOM 3224 O O . SER B 1 138 ? 83.44199 -118.57134 -13.19803 1.000 159.56723 105 SER B O 1
ATOM 3227 N N . PRO B 1 139 ? 83.62531 -118.29777 -10.97640 1.000 154.00117 106 PRO B N 1
ATOM 3228 C CA . PRO B 1 139 ? 84.59119 -117.19755 -11.15140 1.000 155.26731 106 PRO B CA 1
ATOM 3229 C C . PRO B 1 139 ? 85.80447 -117.56462 -11.99137 1.000 158.23090 106 PRO B C 1
ATOM 3230 O O . PRO B 1 139 ? 86.21052 -116.77473 -12.85173 1.000 158.88989 106 PRO B O 1
ATOM 3234 N N . ARG B 1 140 ? 86.39120 -118.74385 -11.77784 1.000 154.05122 107 ARG B N 1
ATOM 3235 C CA . ARG B 1 140 ? 87.52928 -119.16674 -12.59042 1.000 156.11300 107 ARG B CA 1
ATOM 3236 C C . ARG B 1 140 ? 87.12627 -119.31741 -14.05357 1.000 156.01995 107 ARG B C 1
ATOM 3237 O O . ARG B 1 140 ? 87.80108 -118.80739 -14.96113 1.000 157.26161 107 ARG B O 1
ATOM 3245 N N . ARG B 1 141 ? 86.01062 -120.01312 -14.29307 1.000 164.86624 108 ARG B N 1
ATOM 3246 C CA . ARG B 1 141 ? 85.54905 -120.28471 -15.65052 1.000 164.74377 108 ARG B CA 1
ATOM 3247 C C . ARG B 1 141 ? 85.18745 -118.99708 -16.38076 1.000 163.27404 108 ARG B C 1
ATOM 3248 O O . ARG B 1 141 ? 85.51030 -118.83610 -17.56347 1.000 164.36584 108 ARG B O 1
ATOM 3256 N N . PHE B 1 142 ? 84.51362 -118.07012 -15.69354 1.000 155.41581 109 PHE B N 1
ATOM 3257 C CA . PHE B 1 142 ? 84.17547 -116.79210 -16.31232 1.000 154.11233 109 PHE B CA 1
ATOM 3258 C C . PHE B 1 142 ? 85.41967 -115.94581 -16.54697 1.000 156.13742 109 PHE B C 1
ATOM 3259 O O . PHE B 1 142 ? 85.50884 -115.23643 -17.55459 1.000 156.31662 109 PHE B O 1
ATOM 3267 N N . ARG B 1 143 ? 86.39063 -116.00414 -15.63179 1.000 143.93090 110 ARG B N 1
ATOM 3268 C CA . ARG B 1 143 ? 87.61193 -115.22547 -15.80733 1.000 146.00906 110 ARG B CA 1
ATOM 3269 C C . ARG B 1 143 ? 88.38223 -115.68097 -17.03965 1.000 148.44400 110 ARG B C 1
ATOM 3270 O O . ARG B 1 143 ? 88.81826 -114.85632 -17.85102 1.000 149.16375 110 ARG B O 1
ATOM 3278 N N . GLN B 1 144 ? 88.56276 -116.99372 -17.20323 1.000 144.85485 111 GLN B N 1
ATOM 3279 C CA . GLN B 1 144 ? 89.33821 -117.45787 -18.35222 1.000 146.76599 111 GLN B CA 1
ATOM 3280 C C . GLN B 1 144 ? 88.56605 -117.30687 -19.66020 1.000 146.09337 111 GLN B C 1
ATOM 3281 O O . GLN B 1 144 ? 89.13998 -116.89562 -20.67518 1.000 147.39503 111 GLN B O 1
ATOM 3287 N N . SER B 1 145 ? 87.27453 -117.63198 -19.66539 1.000 154.50631 112 SER B N 1
ATOM 3288 C CA . SER B 1 145 ? 86.44362 -117.49472 -20.86118 1.000 153.38747 112 SER B CA 1
ATOM 3289 C C . SER B 1 145 ? 85.07700 -116.95042 -20.46909 1.000 149.89524 112 SER B C 1
ATOM 3290 O O . SER B 1 145 ? 84.19643 -117.71332 -20.03932 1.000 148.39701 112 SER B O 1
ATOM 3293 N N . PRO B 1 146 ? 84.86493 -115.64067 -20.59071 1.000 158.39266 113 PRO B N 1
ATOM 3294 C CA . PRO B 1 146 ? 83.53478 -115.07861 -20.31877 1.000 155.29988 113 PRO B CA 1
ATOM 3295 C C . PRO B 1 146 ? 82.52893 -115.52820 -21.37045 1.000 154.26655 113 PRO B C 1
ATOM 3296 O O . PRO B 1 146 ? 82.76690 -115.39612 -22.57238 1.000 155.32308 113 PRO B O 1
ATOM 3300 N N . ASP B 1 147 ? 81.39848 -116.06576 -20.90982 1.000 170.70002 114 ASP B N 1
ATOM 3301 C CA . ASP B 1 147 ? 80.29612 -116.42363 -21.80268 1.000 169.59066 114 ASP B CA 1
ATOM 3302 C C . ASP B 1 147 ? 79.31669 -115.25453 -21.83222 1.000 167.40454 114 ASP B C 1
ATOM 3303 O O . ASP B 1 147 ? 78.24761 -115.27562 -21.21937 1.000 165.22596 114 ASP B O 1
ATOM 3308 N N . TRP B 1 148 ? 79.70761 -114.20726 -22.56637 1.000 172.85997 115 TRP B N 1
ATOM 3309 C CA . TRP B 1 148 ? 78.90942 -112.98549 -22.60722 1.000 171.23000 115 TRP B CA 1
ATOM 3310 C C . TRP B 1 148 ? 77.51864 -113.24046 -23.17341 1.000 169.51550 115 TRP B C 1
ATOM 3311 O O . TRP B 1 148 ? 76.55086 -112.59828 -22.74896 1.000 167.64372 115 TRP B O 1
ATOM 3322 N N . LEU B 1 149 ? 77.39821 -114.16820 -24.12697 1.000 194.80179 116 LEU B N 1
ATOM 3323 C CA . LEU B 1 149 ? 76.08250 -114.55646 -24.62784 1.000 193.32440 116 LEU B CA 1
ATOM 3324 C C . LEU B 1 149 ? 75.24218 -115.17113 -23.51462 1.000 191.42337 116 LEU B C 1
ATOM 3325 O O . LEU B 1 149 ? 74.10721 -114.74128 -23.26056 1.000 189.58843 116 LEU B O 1
ATOM 3330 N N . ALA B 1 150 ? 75.79570 -116.17645 -22.83020 1.000 188.35242 117 ALA B N 1
ATOM 3331 C CA . ALA B 1 150 ? 75.11089 -116.76096 -21.68362 1.000 186.76992 117 ALA B CA 1
ATOM 3332 C C . ALA B 1 150 ? 74.81973 -115.70785 -20.62312 1.000 185.30277 117 ALA B C 1
ATOM 3333 O O . ALA B 1 150 ? 73.72322 -115.67339 -20.06332 1.000 183.49723 117 ALA B O 1
ATOM 3335 N N . TRP B 1 151 ? 75.78467 -114.82914 -20.35157 1.000 182.43062 118 TRP B N 1
ATOM 3336 C CA . TRP B 1 151 ? 75.61916 -113.79431 -19.33353 1.000 181.32018 118 TRP B CA 1
ATOM 3337 C C . TRP B 1 151 ? 74.41247 -112.90505 -19.63545 1.000 179.77210 118 TRP B C 1
ATOM 3338 O O . TRP B 1 151 ? 73.49153 -112.76356 -18.81234 1.000 178.10694 118 TRP B O 1
ATOM 3349 N N . HIS B 1 152 ? 74.39780 -112.30729 -20.83113 1.000 191.64976 119 HIS B N 1
ATOM 3350 C CA . HIS B 1 152 ? 73.34101 -111.37740 -21.20808 1.000 190.54712 119 HIS B CA 1
ATOM 3351 C C . HIS B 1 152 ? 72.00261 -112.07691 -21.41560 1.000 189.10301 119 HIS B C 1
ATOM 3352 O O . HIS B 1 152 ? 70.95969 -111.42000 -21.32879 1.000 187.87118 119 HIS B O 1
ATOM 3359 N N . GLN B 1 153 ? 71.99766 -113.38943 -21.67441 1.000 193.49941 120 GLN B N 1
ATOM 3360 C CA . GLN B 1 153 ? 70.73127 -114.11421 -21.67128 1.000 192.21363 120 GLN B CA 1
ATOM 3361 C C . GLN B 1 153 ? 70.27404 -114.50241 -20.26919 1.000 190.90072 120 GLN B C 1
ATOM 3362 O O . GLN B 1 153 ? 69.07423 -114.71671 -20.06279 1.000 189.61574 120 GLN B O 1
ATOM 3368 N N . ARG B 1 154 ? 71.19218 -114.60133 -19.30815 1.000 192.50429 121 ARG B N 1
ATOM 3369 C CA . ARG B 1 154 ? 70.83401 -114.97043 -17.94426 1.000 191.45450 121 ARG B CA 1
ATOM 3370 C C . ARG B 1 154 ? 70.43883 -113.78710 -17.07409 1.000 190.32992 121 ARG B C 1
ATOM 3371 O O . ARG B 1 154 ? 69.82696 -114.00058 -16.02023 1.000 189.19167 121 ARG B O 1
ATOM 3379 N N . VAL B 1 155 ? 70.77782 -112.55817 -17.45761 1.000 192.17107 122 VAL B N 1
ATOM 3380 C CA . VAL B 1 155 ? 70.32868 -111.43263 -16.63360 1.000 191.32117 122 VAL B CA 1
ATOM 3381 C C . VAL B 1 155 ? 68.81981 -111.22242 -16.78174 1.000 190.06125 122 VAL B C 1
ATOM 3382 O O . VAL B 1 155 ? 68.08792 -111.46366 -15.81052 1.000 189.00863 122 VAL B O 1
ATOM 3386 N N . PRO B 1 156 ? 68.28266 -110.78931 -17.94642 1.000 193.45136 123 PRO B N 1
ATOM 3387 C CA . PRO B 1 156 ? 66.83133 -110.59299 -17.89096 1.000 192.35145 123 PRO B CA 1
ATOM 3388 C C . PRO B 1 156 ? 66.04192 -111.79396 -18.40845 1.000 191.94278 123 PRO B C 1
ATOM 3389 O O . PRO B 1 156 ? 66.17450 -112.88900 -17.86260 1.000 191.82706 123 PRO B O 1
ATOM 3393 N N . VAL B 1 165 ? 47.59178 -105.74117 -30.71731 1.000 153.68329 132 VAL B N 1
ATOM 3394 C CA . VAL B 1 165 ? 47.86277 -106.77464 -31.70972 1.000 154.22119 132 VAL B CA 1
ATOM 3395 C C . VAL B 1 165 ? 47.47511 -108.16085 -31.17484 1.000 153.57408 132 VAL B C 1
ATOM 3396 O O . VAL B 1 165 ? 48.11561 -108.70955 -30.27443 1.000 152.41592 132 VAL B O 1
ATOM 3400 N N . MET B 1 166 ? 46.40345 -108.71613 -31.73956 1.000 148.71323 133 MET B N 1
ATOM 3401 C CA . MET B 1 166 ? 45.83982 -109.97708 -31.27877 1.000 148.55798 133 MET B CA 1
ATOM 3402 C C . MET B 1 166 ? 45.24512 -110.71448 -32.47132 1.000 150.13137 133 MET B C 1
ATOM 3403 O O . MET B 1 166 ? 44.73838 -110.09389 -33.41026 1.000 151.36812 133 MET B O 1
ATOM 3408 N N . ASP B 1 167 ? 45.30919 -112.04472 -32.42846 1.000 128.52551 134 ASP B N 1
ATOM 3409 C CA . ASP B 1 167 ? 44.89997 -112.87080 -33.55811 1.000 130.14779 134 ASP B CA 1
ATOM 3410 C C . ASP B 1 167 ? 43.44507 -113.30069 -33.41942 1.000 131.26455 134 ASP B C 1
ATOM 3411 O O . ASP B 1 167 ? 43.02237 -113.77525 -32.35975 1.000 130.60813 134 ASP B O 1
ATOM 3416 N N . VAL B 1 168 ? 42.69097 -113.14095 -34.50178 1.000 119.36402 135 VAL B N 1
ATOM 3417 C CA . VAL B 1 168 ? 41.29253 -113.53687 -34.57569 1.000 119.69320 135 VAL B CA 1
ATOM 3418 C C . VAL B 1 168 ? 41.14815 -114.52957 -35.71677 1.000 119.97894 135 VAL B C 1
ATOM 3419 O O . VAL B 1 168 ? 41.71793 -114.32951 -36.79497 1.000 120.14661 135 VAL B O 1
ATOM 3423 N N . LYS B 1 169 ? 40.39433 -115.59923 -35.48326 1.000 111.38713 136 LYS B N 1
ATOM 3424 C CA . LYS B 1 169 ? 40.16730 -116.60523 -36.50954 1.000 113.33324 136 LYS B CA 1
ATOM 3425 C C . LYS B 1 169 ? 38.69073 -116.66643 -36.87507 1.000 115.61764 136 LYS B C 1
ATOM 3426 O O . LYS B 1 169 ? 37.83621 -116.03962 -36.24393 1.000 115.66924 136 LYS B O 1
ATOM 3432 N N . ILE B 1 170 ? 38.40600 -117.43913 -37.91732 1.000 107.94828 137 ILE B N 1
ATOM 3433 C CA . ILE B 1 170 ? 37.04467 -117.70538 -38.35804 1.000 108.48433 137 ILE B CA 1
ATOM 3434 C C . ILE B 1 170 ? 36.74602 -119.17100 -38.08171 1.000 108.52053 137 ILE B C 1
ATOM 3435 O O . ILE B 1 170 ? 37.62516 -120.03372 -38.18810 1.000 108.46251 137 ILE B O 1
ATOM 3440 N N . VAL B 1 171 ? 35.49373 -119.45353 -37.72444 1.000 108.81871 138 VAL B N 1
ATOM 3441 C CA . VAL B 1 171 ? 35.07875 -120.78752 -37.31701 1.000 108.89040 138 VAL B CA 1
ATOM 3442 C C . VAL B 1 171 ? 33.65025 -120.99490 -37.79725 1.000 109.53291 138 VAL B C 1
ATOM 3443 O O . VAL B 1 171 ? 32.88699 -120.03944 -37.95113 1.000 109.81070 138 VAL B O 1
ATOM 3447 N N . GLU B 1 172 ? 33.30031 -122.24516 -38.08961 1.000 113.96037 139 GLU B N 1
ATOM 3448 C CA . GLU B 1 172 ? 31.91181 -122.60965 -38.35171 1.000 116.94621 139 GLU B CA 1
ATOM 3449 C C . GLU B 1 172 ? 31.38242 -123.30379 -37.10180 1.000 116.41287 139 GLU B C 1
ATOM 3450 O O . GLU B 1 172 ? 31.68321 -124.47103 -36.84311 1.000 116.18567 139 GLU B O 1
ATOM 3456 N N . PHE B 1 173 ? 30.60247 -122.56248 -36.32472 1.000 110.33583 140 PHE B N 1
ATOM 3457 C CA . PHE B 1 173 ? 30.09624 -123.03478 -35.04514 1.000 110.20718 140 PHE B CA 1
ATOM 3458 C C . PHE B 1 173 ? 28.91376 -123.96749 -35.27066 1.000 110.83538 140 PHE B C 1
ATOM 3459 O O . PHE B 1 173 ? 27.93709 -123.56703 -35.91622 1.000 111.40661 140 PHE B O 1
ATOM 3467 N N . PRO B 1 174 ? 28.95973 -125.20096 -34.77639 1.000 117.83367 141 PRO B N 1
ATOM 3468 C CA . PRO B 1 174 ? 27.82935 -126.11853 -34.94591 1.000 120.03890 141 PRO B CA 1
ATOM 3469 C C . PRO B 1 174 ? 26.70010 -125.76622 -33.99602 1.000 120.11132 141 PRO B C 1
ATOM 3470 O O . PRO B 1 174 ? 26.94461 -125.47766 -32.81443 1.000 118.44069 141 PRO B O 1
ATOM 3474 N N . PRO B 1 175 ? 25.45435 -125.78102 -34.47486 1.000 127.85369 142 PRO B N 1
ATOM 3475 C CA . PRO B 1 175 ? 24.32403 -125.37186 -33.63024 1.000 128.04522 142 PRO B CA 1
ATOM 3476 C C . PRO B 1 175 ? 24.28171 -126.16836 -32.33391 1.000 127.24291 142 PRO B C 1
ATOM 3477 O O . PRO B 1 175 ? 24.48774 -127.38382 -32.32366 1.000 127.89334 142 PRO B O 1
ATOM 3481 N N . THR B 1 176 ? 24.02420 -125.47193 -31.22741 1.000 140.21735 143 THR B N 1
ATOM 3482 C CA . THR B 1 176 ? 24.14326 -126.06670 -29.90036 1.000 139.22192 143 THR B CA 1
ATOM 3483 C C . THR B 1 176 ? 22.82709 -125.94271 -29.14436 1.000 140.17983 143 THR B C 1
ATOM 3484 O O . THR B 1 176 ? 22.30834 -124.83368 -28.96599 1.000 139.99127 143 THR B O 1
ATOM 3488 N N . ARG B 1 177 ? 22.29315 -127.08524 -28.71084 1.000 153.20183 144 ARG B N 1
ATOM 3489 C CA . ARG B 1 177 ? 21.16630 -127.10880 -27.78755 1.000 153.98739 144 ARG B CA 1
ATOM 3490 C C . ARG B 1 177 ? 21.64123 -126.70338 -26.39903 1.000 151.99503 144 ARG B C 1
ATOM 3491 O O . ARG B 1 177 ? 22.61508 -127.25972 -25.88226 1.000 150.68152 144 ARG B O 1
ATOM 3499 N N . VAL B 1 178 ? 20.95782 -125.73481 -25.78555 1.000 157.38979 145 VAL B N 1
ATOM 3500 C CA . VAL B 1 178 ? 21.38541 -125.18452 -24.50696 1.000 155.65235 145 VAL B CA 1
ATOM 3501 C C . VAL B 1 178 ? 20.18928 -125.03980 -23.57744 1.000 156.65025 145 VAL B C 1
ATOM 3502 O O . VAL B 1 178 ? 19.03229 -125.04484 -24.00063 1.000 158.52098 145 VAL B O 1
ATOM 3506 N N . ALA B 1 179 ? 20.49396 -124.91119 -22.29024 1.000 158.83212 146 ALA B N 1
ATOM 3507 C CA . ALA B 1 179 ? 19.53421 -124.52213 -21.26707 1.000 159.44965 146 ALA B CA 1
ATOM 3508 C C . ALA B 1 179 ? 20.01982 -123.20796 -20.67802 1.000 157.80656 146 ALA B C 1
ATOM 3509 O O . ALA B 1 179 ? 21.15517 -123.12790 -20.19580 1.000 156.05341 146 ALA B O 1
ATOM 3511 N N . MET B 1 180 ? 19.17637 -122.17856 -20.73552 1.000 162.68732 147 MET B N 1
ATOM 3512 C CA . MET B 1 180 ? 19.59845 -120.82729 -20.40162 1.000 161.33529 147 MET B CA 1
ATOM 3513 C C . MET B 1 180 ? 18.64366 -120.16552 -19.41944 1.000 162.06187 147 MET B C 1
ATOM 3514 O O . MET B 1 180 ? 17.45188 -120.49268 -19.34650 1.000 163.90191 147 MET B O 1
ATOM 3519 N N . LEU B 1 181 ? 19.21351 -119.23414 -18.65689 1.000 155.18587 148 LEU B N 1
ATOM 3520 C CA . LEU B 1 181 ? 18.49989 -118.34680 -17.75079 1.000 155.63302 148 LEU B CA 1
ATOM 3521 C C . LEU B 1 181 ? 18.82835 -116.91950 -18.16336 1.000 154.76071 148 LEU B C 1
ATOM 3522 O O . LEU B 1 181 ? 20.00684 -116.55326 -18.26188 1.000 153.07846 148 LEU B O 1
ATOM 3527 N N . THR B 1 182 ? 17.79237 -116.12987 -18.42948 1.000 154.23674 149 THR B N 1
ATOM 3528 C CA . THR B 1 182 ? 17.95287 -114.74366 -18.84236 1.000 153.65614 149 THR B CA 1
ATOM 3529 C C . THR B 1 182 ? 17.92373 -113.83160 -17.62482 1.000 153.27371 149 THR B C 1
ATOM 3530 O O . THR B 1 182 ? 17.08927 -113.99817 -16.73072 1.000 154.43258 149 THR B O 1
ATOM 3534 N N . HIS B 1 183 ? 18.83688 -112.86388 -17.59247 1.000 151.62505 150 HIS B N 1
ATOM 3535 C CA . HIS B 1 183 ? 18.91090 -111.90102 -16.50648 1.000 151.28784 150 HIS B CA 1
ATOM 3536 C C . HIS B 1 183 ? 18.81003 -110.49460 -17.07821 1.000 151.26557 150 HIS B C 1
ATOM 3537 O O . HIS B 1 183 ? 19.50196 -110.15979 -18.04933 1.000 150.35049 150 HIS B O 1
ATOM 3544 N N . LEU B 1 184 ? 17.95391 -109.67772 -16.46518 1.000 147.65247 151 LEU B N 1
ATOM 3545 C CA . LEU B 1 184 ? 17.69629 -108.30324 -16.88258 1.000 147.92127 151 LEU B CA 1
ATOM 3546 C C . LEU B 1 184 ? 17.96692 -107.38528 -15.69782 1.000 147.60577 151 LEU B C 1
ATOM 3547 O O . LEU B 1 184 ? 17.22510 -107.40516 -14.70929 1.000 148.80476 151 LEU B O 1
ATOM 3552 N N . GLY B 1 185 ? 19.02244 -106.58091 -15.79527 1.000 142.03790 152 GLY B N 1
ATOM 3553 C CA . GLY B 1 185 ? 19.34993 -105.66445 -14.72162 1.000 141.63815 152 GLY B CA 1
ATOM 3554 C C . GLY B 1 185 ? 20.75195 -105.09806 -14.78624 1.000 139.03986 152 GLY B C 1
ATOM 3555 O O . GLY B 1 185 ? 21.19091 -104.60868 -15.83009 1.000 138.08392 152 GLY B O 1
ATOM 3556 N N . HIS B 1 186 ? 21.46220 -105.16942 -13.67172 1.000 152.34854 153 HIS B N 1
ATOM 3557 C CA . HIS B 1 186 ? 22.75552 -104.53777 -13.48230 1.000 149.37309 153 HIS B CA 1
ATOM 3558 C C . HIS B 1 186 ? 23.85611 -105.58054 -13.30725 1.000 147.32119 153 HIS B C 1
ATOM 3559 O O . HIS B 1 186 ? 23.57777 -106.74135 -12.99001 1.000 148.18302 153 HIS B O 1
ATOM 3566 N N . PRO B 1 187 ? 25.12360 -105.20136 -13.52468 1.000 158.98399 154 PRO B N 1
ATOM 3567 C CA . PRO B 1 187 ? 26.20720 -106.20902 -13.51332 1.000 156.98133 154 PRO B CA 1
ATOM 3568 C C . PRO B 1 187 ? 26.31502 -107.03341 -12.23436 1.000 156.20345 154 PRO B C 1
ATOM 3569 O O . PRO B 1 187 ? 26.46522 -108.26498 -12.30656 1.000 155.86249 154 PRO B O 1
ATOM 3573 N N . ASP B 1 188 ? 26.27806 -106.39025 -11.06195 1.000 167.69671 155 ASP B N 1
ATOM 3574 C CA . ASP B 1 188 ? 26.31394 -107.13788 -9.80569 1.000 167.05416 155 ASP B CA 1
ATOM 3575 C C . ASP B 1 188 ? 25.21160 -108.18663 -9.76888 1.000 169.42509 155 ASP B C 1
ATOM 3576 O O . ASP B 1 188 ? 25.42051 -109.32440 -9.31874 1.000 168.83840 155 ASP B O 1
ATOM 3581 N N . LYS B 1 189 ? 24.02882 -107.81917 -10.25979 1.000 161.58636 156 LYS B N 1
ATOM 3582 C CA . LYS B 1 189 ? 22.90263 -108.74005 -10.25169 1.000 164.31981 156 LYS B CA 1
ATOM 3583 C C . LYS B 1 189 ? 23.13006 -109.87139 -11.24770 1.000 164.59332 156 LYS B C 1
ATOM 3584 O O . LYS B 1 189 ? 22.66677 -110.99666 -11.02775 1.000 166.23499 156 LYS B O 1
ATOM 3590 N N . VAL B 1 190 ? 23.86485 -109.59715 -12.33120 1.000 162.70474 157 VAL B N 1
ATOM 3591 C CA . VAL B 1 190 ? 24.26414 -110.65421 -13.25845 1.000 162.90819 157 VAL B CA 1
ATOM 3592 C C . VAL B 1 190 ? 25.17130 -111.65830 -12.55876 1.000 161.35097 157 VAL B C 1
ATOM 3593 O O . VAL B 1 190 ? 25.02667 -112.87288 -12.73210 1.000 162.54152 157 VAL B O 1
ATOM 3597 N N . ASN B 1 191 ? 26.12112 -111.16916 -11.75727 1.000 156.93033 158 ASN B N 1
ATOM 3598 C CA . ASN B 1 191 ? 26.99619 -112.07669 -11.01467 1.000 155.45245 158 ASN B CA 1
ATOM 3599 C C . ASN B 1 191 ? 26.19563 -112.93202 -10.03327 1.000 157.47046 158 ASN B C 1
ATOM 3600 O O . ASN B 1 191 ? 26.41609 -114.15003 -9.91703 1.000 157.64477 158 ASN B O 1
ATOM 3605 N N . ALA B 1 192 ? 25.24613 -112.30974 -9.33020 1.000 161.09340 159 ALA B N 1
ATOM 3606 C CA . ALA B 1 192 ? 24.40214 -113.06038 -8.40143 1.000 163.30852 159 ALA B CA 1
ATOM 3607 C C . ALA B 1 192 ? 23.57297 -114.12244 -9.12439 1.000 165.74747 159 ALA B C 1
ATOM 3608 O O . ALA B 1 192 ? 23.44809 -115.25936 -8.64837 1.000 166.39042 159 ALA B O 1
ATOM 3610 N N . SER B 1 193 ? 22.99929 -113.77976 -10.28092 1.000 160.04564 160 SER B N 1
ATOM 3611 C CA . SER B 1 193 ? 22.23195 -114.77281 -11.02606 1.000 161.68426 160 SER B CA 1
ATOM 3612 C C . SER B 1 193 ? 23.12666 -115.83816 -11.64903 1.000 160.51116 160 SER B C 1
ATOM 3613 O O . SER B 1 193 ? 22.65393 -116.94299 -11.92945 1.000 161.41431 160 SER B O 1
ATOM 3616 N N . ALA B 1 194 ? 24.40747 -115.53565 -11.86793 1.000 159.44605 161 ALA B N 1
ATOM 3617 C CA . ALA B 1 194 ? 25.35125 -116.57925 -12.25336 1.000 158.05024 161 ALA B CA 1
ATOM 3618 C C . ALA B 1 194 ? 25.54884 -117.56997 -11.11631 1.000 157.80122 161 ALA B C 1
ATOM 3619 O O . ALA B 1 194 ? 25.63152 -118.78242 -11.34466 1.000 158.03248 161 ALA B O 1
ATOM 3621 N N . ALA B 1 195 ? 25.62236 -117.06970 -9.88164 1.000 162.12997 162 ALA B N 1
ATOM 3622 C CA . ALA B 1 195 ? 25.60485 -117.97485 -8.73207 1.000 162.20445 162 ALA B CA 1
ATOM 3623 C C . ALA B 1 195 ? 24.31784 -118.80036 -8.70213 1.000 164.97576 162 ALA B C 1
ATOM 3624 O O . ALA B 1 195 ? 24.33572 -119.99494 -8.36967 1.000 165.27398 162 ALA B O 1
ATOM 3626 N N . LYS B 1 196 ? 23.19095 -118.17194 -9.04648 1.000 157.56882 163 LYS B N 1
ATOM 3627 C CA . LYS B 1 196 ? 21.91207 -118.88251 -9.11357 1.000 159.79528 163 LYS B CA 1
ATOM 3628 C C . LYS B 1 196 ? 21.96321 -120.02349 -10.12979 1.000 160.03125 163 LYS B C 1
ATOM 3629 O O . LYS B 1 196 ? 21.51622 -121.14756 -9.85547 1.000 161.02105 163 LYS B O 1
ATOM 3635 N N . PHE B 1 197 ? 22.49423 -119.73935 -11.32099 1.000 162.12935 164 PHE B N 1
ATOM 3636 C CA . PHE B 1 197 ? 22.67776 -120.77288 -12.33671 1.000 162.22620 164 PHE B CA 1
ATOM 3637 C C . PHE B 1 197 ? 23.60552 -121.87531 -11.84775 1.000 161.17577 164 PHE B C 1
ATOM 3638 O O . PHE B 1 197 ? 23.39607 -123.05415 -12.15553 1.000 161.98561 164 PHE B O 1
ATOM 3646 N N . ILE B 1 198 ? 24.66167 -121.50487 -11.12203 1.000 160.19953 165 ILE B N 1
ATOM 3647 C CA . ILE B 1 198 ? 25.56062 -122.50269 -10.54967 1.000 158.92190 165 ILE B CA 1
ATOM 3648 C C . ILE B 1 198 ? 24.77817 -123.45346 -9.65228 1.000 160.46557 165 ILE B C 1
ATOM 3649 O O . ILE B 1 198 ? 24.91163 -124.68144 -9.74367 1.000 160.78541 165 ILE B O 1
ATOM 3654 N N . ALA B 1 199 ? 23.92793 -122.89325 -8.78796 1.000 165.94383 166 ALA B N 1
ATOM 3655 C CA . ALA B 1 199 ? 23.11738 -123.72542 -7.90178 1.000 167.54535 166 ALA B CA 1
ATOM 3656 C C . ALA B 1 199 ? 22.19873 -124.65118 -8.69338 1.000 169.42625 166 ALA B C 1
ATOM 3657 O O . ALA B 1 199 ? 22.08460 -125.84505 -8.38168 1.000 170.11927 166 ALA B O 1
ATOM 3659 N N . TRP B 1 200 ? 21.53916 -124.12330 -9.72717 1.000 164.06855 167 TRP B N 1
ATOM 3660 C CA . TRP B 1 200 ? 20.60856 -124.96063 -10.48211 1.000 165.91318 167 TRP B CA 1
ATOM 3661 C C . TRP B 1 200 ? 21.34160 -126.08408 -11.20990 1.000 165.44920 167 TRP B C 1
ATOM 3662 O O . TRP B 1 200 ? 20.86150 -127.22559 -11.24496 1.000 167.10189 167 TRP B O 1
ATOM 3673 N N . ARG B 1 201 ? 22.50892 -125.78435 -11.78971 1.000 169.09294 168 ARG B N 1
ATOM 3674 C CA . ARG B 1 201 ? 23.30568 -126.83176 -12.42315 1.000 168.52466 168 ARG B CA 1
ATOM 3675 C C . ARG B 1 201 ? 23.74185 -127.87624 -11.40522 1.000 168.31451 168 ARG B C 1
ATOM 3676 O O . ARG B 1 201 ? 23.83562 -129.06688 -11.72737 1.000 168.99850 168 ARG B O 1
ATOM 3684 N N . ARG B 1 202 ? 24.02450 -127.44899 -10.17177 1.000 167.25294 169 ARG B N 1
ATOM 3685 C CA . ARG B 1 202 ? 24.31836 -128.41573 -9.11871 1.000 167.22647 169 ARG B CA 1
ATOM 3686 C C . ARG B 1 202 ? 23.12257 -129.32346 -8.85900 1.000 169.63563 169 ARG B C 1
ATOM 3687 O O . ARG B 1 202 ? 23.28401 -130.52984 -8.64057 1.000 170.18056 169 ARG B O 1
ATOM 3695 N N . GLU B 1 203 ? 21.91217 -128.76139 -8.88427 1.000 167.65966 170 GLU B N 1
ATOM 3696 C CA . GLU B 1 203 ? 20.74334 -129.54915 -8.49655 1.000 169.95028 170 GLU B CA 1
ATOM 3697 C C . GLU B 1 203 ? 20.28856 -130.51681 -9.58902 1.000 171.35999 170 GLU B C 1
ATOM 3698 O O . GLU B 1 203 ? 19.89491 -131.64700 -9.27844 1.000 172.80563 170 GLU B O 1
ATOM 3704 N N . THR B 1 204 ? 20.31778 -130.11764 -10.86412 1.000 171.01383 171 THR B N 1
ATOM 3705 C CA . THR B 1 204 ? 19.82467 -131.02635 -11.90000 1.000 172.45299 171 THR B CA 1
ATOM 3706 C C . THR B 1 204 ? 20.93224 -131.69370 -12.70985 1.000 171.40966 171 THR B C 1
ATOM 3707 O O . THR B 1 204 ? 20.65030 -132.65039 -13.44028 1.000 172.53552 171 THR B O 1
ATOM 3711 N N . GLY B 1 205 ? 22.16945 -131.21571 -12.61563 1.000 167.12679 172 GLY B N 1
ATOM 3712 C CA . GLY B 1 205 ? 23.29407 -131.95337 -13.15945 1.000 166.07702 172 GLY B CA 1
ATOM 3713 C C . GLY B 1 205 ? 23.62050 -131.73235 -14.62251 1.000 165.59333 172 GLY B C 1
ATOM 3714 O O . GLY B 1 205 ? 23.81948 -132.69871 -15.36463 1.000 165.99868 172 GLY B O 1
ATOM 3715 N N . GLN B 1 206 ? 23.68046 -130.47683 -15.05836 1.000 156.66048 173 GLN B N 1
ATOM 3716 C CA . GLN B 1 206 ? 24.29510 -130.15131 -16.34447 1.000 155.93450 173 GLN B CA 1
ATOM 3717 C C . GLN B 1 206 ? 25.79373 -130.07379 -16.10571 1.000 153.50017 173 GLN B C 1
ATOM 3718 O O . GLN B 1 206 ? 26.31045 -129.04876 -15.65720 1.000 151.93065 173 GLN B O 1
ATOM 3724 N N . SER B 1 207 ? 26.48728 -131.16298 -16.40519 1.000 150.98337 174 SER B N 1
ATOM 3725 C CA . SER B 1 207 ? 27.84738 -131.37429 -15.93198 1.000 148.88216 174 SER B CA 1
ATOM 3726 C C . SER B 1 207 ? 28.78809 -130.25809 -16.36863 1.000 147.02876 174 SER B C 1
ATOM 3727 O O . SER B 1 207 ? 28.99261 -130.06814 -17.57633 1.000 147.32486 174 SER B O 1
ATOM 3730 N N . PRO B 1 208 ? 29.37284 -129.50161 -15.43668 1.000 155.20164 175 PRO B N 1
ATOM 3731 C CA . PRO B 1 208 ? 30.43925 -128.56327 -15.81926 1.000 153.13285 175 PRO B CA 1
ATOM 3732 C C . PRO B 1 208 ? 31.65899 -129.24370 -16.41280 1.000 152.01236 175 PRO B C 1
ATOM 3733 O O . PRO B 1 208 ? 32.42535 -128.59007 -17.13278 1.000 150.63251 175 PRO B O 1
ATOM 3737 N N . ILE B 1 209 ? 31.86188 -130.53440 -16.14126 1.000 161.98114 176 ILE B N 1
ATOM 3738 C CA . ILE B 1 209 ? 33.10647 -131.18868 -16.52998 1.000 160.92709 176 ILE B CA 1
ATOM 3739 C C . ILE B 1 209 ? 33.07072 -131.58759 -18.00204 1.000 161.99147 176 ILE B C 1
ATOM 3740 O O . ILE B 1 209 ? 34.04079 -131.37047 -18.73657 1.000 160.80631 176 ILE B O 1
ATOM 3745 N N . ALA B 1 210 ? 31.96371 -132.17221 -18.45740 1.000 159.78488 177 ALA B N 1
ATOM 3746 C CA . ALA B 1 210 ? 31.83640 -132.62214 -19.83894 1.000 161.07416 177 ALA B CA 1
ATOM 3747 C C . ALA B 1 210 ? 30.35619 -132.73964 -20.18070 1.000 163.49271 177 ALA B C 1
ATOM 3748 O O . ALA B 1 210 ? 29.48431 -132.52452 -19.33451 1.000 163.94744 177 ALA B O 1
ATOM 3750 N N . SER B 1 211 ? 30.08351 -133.06821 -21.44777 1.000 165.49119 178 SER B N 1
ATOM 3751 C CA . SER B 1 211 ? 28.73356 -133.22804 -21.98652 1.000 167.77731 178 SER B CA 1
ATOM 3752 C C . SER B 1 211 ? 27.94919 -131.91919 -21.96616 1.000 167.64475 178 SER B C 1
ATOM 3753 O O . SER B 1 211 ? 26.83392 -131.85092 -22.49276 1.000 169.22805 178 SER B O 1
ATOM 3756 N N . SER B 1 212 ? 28.52240 -130.87609 -21.37046 1.000 156.47162 179 SER B N 1
ATOM 3757 C CA . SER B 1 212 ? 27.91227 -129.55721 -21.34207 1.000 156.31716 179 SER B CA 1
ATOM 3758 C C . SER B 1 212 ? 28.98906 -128.50870 -21.57014 1.000 154.14069 179 SER B C 1
ATOM 3759 O O . SER B 1 212 ? 30.16248 -128.72038 -21.25138 1.000 152.38153 179 SER B O 1
ATOM 3762 N N . GLN B 1 213 ? 28.57629 -127.37467 -22.12914 1.000 148.24354 180 GLN B N 1
ATOM 3763 C CA . GLN B 1 213 ? 29.47122 -126.26312 -22.40936 1.000 146.42715 180 GLN B CA 1
ATOM 3764 C C . GLN B 1 213 ? 28.85884 -124.99346 -21.83815 1.000 146.41662 180 GLN B C 1
ATOM 3765 O O . GLN B 1 213 ? 27.65771 -124.75509 -21.99188 1.000 148.19911 180 GLN B O 1
ATOM 3771 N N . THR B 1 214 ? 29.68243 -124.18340 -21.17765 1.000 142.79635 181 THR B N 1
ATOM 3772 C CA . THR B 1 214 ? 29.21980 -122.99001 -20.47742 1.000 142.69635 181 THR B CA 1
ATOM 3773 C C . THR B 1 214 ? 29.36080 -121.77495 -21.38975 1.000 142.46052 181 THR B C 1
ATOM 3774 O O . THR B 1 214 ? 30.47274 -121.43783 -21.81273 1.000 140.73471 181 THR B O 1
ATOM 3778 N N . PHE B 1 215 ? 28.23720 -121.11573 -21.68647 1.000 139.00461 182 PHE B N 1
ATOM 3779 C CA . PHE B 1 215 ? 28.21397 -119.96048 -22.57137 1.000 139.19043 182 PHE B CA 1
ATOM 3780 C C . PHE B 1 215 ? 27.50609 -118.78849 -21.90068 1.000 139.49349 182 PHE B C 1
ATOM 3781 O O . PHE B 1 215 ? 26.65069 -118.96396 -21.02472 1.000 140.17296 182 PHE B O 1
ATOM 3789 N N . GLY B 1 216 ? 27.86844 -117.58791 -22.34729 1.000 126.21654 183 GLY B N 1
ATOM 3790 C CA . GLY B 1 216 ? 27.24255 -116.35220 -21.91749 1.000 126.27563 183 GLY B CA 1
ATOM 3791 C C . GLY B 1 216 ? 26.86247 -115.46059 -23.08387 1.000 126.53259 183 GLY B C 1
ATOM 3792 O O . GLY B 1 216 ? 27.72915 -114.87661 -23.73593 1.000 125.38786 183 GLY B O 1
ATOM 3793 N N . ILE B 1 217 ? 25.56798 -115.36646 -23.36783 1.000 122.95162 184 ILE B N 1
ATOM 3794 C CA . ILE B 1 217 ? 25.05753 -114.58041 -24.48445 1.000 123.62503 184 ILE B CA 1
ATOM 3795 C C . ILE B 1 217 ? 24.97935 -113.12632 -24.03236 1.000 122.91193 184 ILE B C 1
ATOM 3796 O O . ILE B 1 217 ? 24.15013 -112.77667 -23.18568 1.000 123.49544 184 ILE B O 1
ATOM 3801 N N . ALA B 1 218 ? 25.85447 -112.28013 -24.58607 1.000 116.10370 185 ALA B N 1
ATOM 3802 C CA . ALA B 1 218 ? 25.91565 -110.86544 -24.22408 1.000 116.25274 185 ALA B CA 1
ATOM 3803 C C . ALA B 1 218 ? 25.00789 -110.08726 -25.17057 1.000 117.01784 185 ALA B C 1
ATOM 3804 O O . ALA B 1 218 ? 25.44635 -109.45915 -26.13807 1.000 117.06770 185 ALA B O 1
ATOM 3806 N N . TRP B 1 219 ? 23.70803 -110.14041 -24.86494 1.000 126.96725 186 TRP B N 1
ATOM 3807 C CA . TRP B 1 219 ? 22.69553 -109.48690 -25.68939 1.000 128.65656 186 TRP B CA 1
ATOM 3808 C C . TRP B 1 219 ? 23.02595 -108.01732 -25.91647 1.000 128.10237 186 TRP B C 1
ATOM 3809 O O . TRP B 1 219 ? 22.95778 -107.51891 -27.04523 1.000 128.80406 186 TRP B O 1
ATOM 3820 N N . HIS B 1 220 ? 23.39892 -107.31243 -24.85250 1.000 135.23741 187 HIS B N 1
ATOM 3821 C CA . HIS B 1 220 ? 23.68696 -105.88958 -24.91253 1.000 134.64563 187 HIS B CA 1
ATOM 3822 C C . HIS B 1 220 ? 25.04485 -105.62569 -24.27979 1.000 132.30809 187 HIS B C 1
ATOM 3823 O O . HIS B 1 220 ? 25.52635 -106.40035 -23.44821 1.000 131.28749 187 HIS B O 1
ATOM 3830 N N . ASP B 1 221 ? 25.66437 -104.52668 -24.68599 1.000 136.65207 188 ASP B N 1
ATOM 3831 C CA . ASP B 1 221 ? 26.88002 -104.09050 -24.01083 1.000 134.36910 188 ASP B CA 1
ATOM 3832 C C . ASP B 1 221 ? 26.50878 -103.40157 -22.70324 1.000 134.10749 188 ASP B C 1
ATOM 3833 O O . ASP B 1 221 ? 25.69108 -102.47683 -22.70893 1.000 135.35415 188 ASP B O 1
ATOM 3838 N N . PRO B 1 222 ? 27.07481 -103.82602 -21.57091 1.000 144.51991 189 PRO B N 1
ATOM 3839 C CA . PRO B 1 222 ? 26.59899 -103.29050 -20.28360 1.000 144.53162 189 PRO B CA 1
ATOM 3840 C C . PRO B 1 222 ? 26.92345 -101.82200 -20.07323 1.000 143.85347 189 PRO B C 1
ATOM 3841 O O . PRO B 1 222 ? 26.10791 -101.09270 -19.49410 1.000 144.93579 189 PRO B O 1
ATOM 3845 N N . GLN B 1 223 ? 28.08804 -101.36100 -20.53119 1.000 145.57901 190 GLN B N 1
ATOM 3846 C CA . GLN B 1 223 ? 28.51979 -100.00266 -20.21648 1.000 144.93554 190 GLN B CA 1
ATOM 3847 C C . GLN B 1 223 ? 27.76980 -98.95169 -21.02983 1.000 146.78922 190 GLN B C 1
ATOM 3848 O O . GLN B 1 223 ? 27.41541 -97.89473 -20.49723 1.000 147.24399 190 GLN B O 1
ATOM 3854 N N . THR B 1 224 ? 27.51131 -99.22078 -22.30927 1.000 139.67375 191 THR B N 1
ATOM 3855 C CA . THR B 1 224 ? 26.92760 -98.21923 -23.19469 1.000 141.42577 191 THR B CA 1
ATOM 3856 C C . THR B 1 224 ? 25.40499 -98.20991 -23.17586 1.000 143.77792 191 THR B C 1
ATOM 3857 O O . THR B 1 224 ? 24.79921 -97.14542 -23.34764 1.000 145.11544 191 THR B O 1
ATOM 3861 N N . THR B 1 225 ? 24.77297 -99.36236 -22.97833 1.000 147.50193 192 THR B N 1
ATOM 3862 C CA . THR B 1 225 ? 23.31943 -99.49045 -22.95948 1.000 149.77744 192 THR B CA 1
ATOM 3863 C C . THR B 1 225 ? 22.78471 -99.25515 -21.54638 1.000 149.97970 192 THR B C 1
ATOM 3864 O O . THR B 1 225 ? 23.38927 -99.71716 -20.57347 1.000 148.40542 192 THR B O 1
ATOM 3868 N N . PRO B 1 226 ? 21.68296 -98.51328 -21.41939 1.000 151.40505 193 PRO B N 1
ATOM 3869 C CA . PRO B 1 226 ? 21.09140 -98.25266 -20.09738 1.000 151.87761 193 PRO B CA 1
ATOM 3870 C C . PRO B 1 226 ? 20.93698 -99.52900 -19.29117 1.000 151.64696 193 PRO B C 1
ATOM 3871 O O . PRO B 1 226 ? 20.38768 -100.52647 -19.78373 1.000 152.68532 193 PRO B O 1
ATOM 3875 N N . PRO B 1 227 ? 21.40643 -99.53354 -18.03833 1.000 147.50436 194 PRO B N 1
ATOM 3876 C CA . PRO B 1 227 ? 21.35891 -100.75870 -17.22720 1.000 147.30247 194 PRO B CA 1
ATOM 3877 C C . PRO B 1 227 ? 19.95155 -101.14596 -16.79826 1.000 149.76290 194 PRO B C 1
ATOM 3878 O O . PRO B 1 227 ? 19.77396 -102.06266 -15.98919 1.000 149.78291 194 PRO B O 1
ATOM 3882 N N . ALA B 1 228 ? 18.94231 -100.45452 -17.32774 1.000 150.12519 195 ALA B N 1
ATOM 3883 C CA . ALA B 1 228 ? 17.56368 -100.82147 -17.03076 1.000 152.44380 195 ALA B CA 1
ATOM 3884 C C . ALA B 1 228 ? 17.08856 -101.97149 -17.91258 1.000 153.04650 195 ALA B C 1
ATOM 3885 O O . ALA B 1 228 ? 16.35216 -102.84924 -17.44683 1.000 154.03588 195 ALA B O 1
ATOM 3887 N N . GLN B 1 229 ? 17.51118 -101.99266 -19.17845 1.000 153.76219 196 GLN B N 1
ATOM 3888 C CA . GLN B 1 229 ? 17.04914 -102.97822 -20.14806 1.000 154.43981 196 GLN B CA 1
ATOM 3889 C C . GLN B 1 229 ? 18.13692 -103.94344 -20.60201 1.000 152.73048 196 GLN B C 1
ATOM 3890 O O . GLN B 1 229 ? 17.87465 -104.78284 -21.47163 1.000 153.23007 196 GLN B O 1
ATOM 3896 N N . PHE B 1 230 ? 19.34171 -103.85130 -20.04312 1.000 147.63067 197 PHE B N 1
ATOM 3897 C CA . PHE B 1 230 ? 20.44538 -104.69705 -20.48009 1.000 146.01232 197 PHE B CA 1
ATOM 3898 C C . PHE B 1 230 ? 20.17992 -106.15480 -20.11749 1.000 146.42044 197 PHE B C 1
ATOM 3899 O O . PHE B 1 230 ? 19.72562 -106.46524 -19.01286 1.000 146.92915 197 PHE B O 1
ATOM 3907 N N . ARG B 1 231 ? 20.47188 -107.05053 -21.05994 1.000 145.11452 198 ARG B N 1
ATOM 3908 C CA . ARG B 1 231 ? 20.14281 -108.46572 -20.95366 1.000 145.69830 198 ARG B CA 1
ATOM 3909 C C . ARG B 1 231 ? 21.39580 -109.32235 -21.07458 1.000 144.12264 198 ARG B C 1
ATOM 3910 O O . ARG B 1 231 ? 22.26358 -109.05586 -21.91259 1.000 143.16661 198 ARG B O 1
ATOM 3918 N N . PHE B 1 232 ? 21.48012 -110.35958 -20.23996 1.000 141.06510 199 PHE B N 1
ATOM 3919 C CA . PHE B 1 232 ? 22.58396 -111.31104 -20.30323 1.000 139.86316 199 PHE B CA 1
ATOM 3920 C C . PHE B 1 232 ? 22.02306 -112.70957 -20.09189 1.000 140.93763 199 PHE B C 1
ATOM 3921 O O . PHE B 1 232 ? 21.28950 -112.94349 -19.12709 1.000 141.77472 199 PHE B O 1
ATOM 3929 N N . ASP B 1 233 ? 22.36012 -113.63661 -20.98654 1.000 139.27141 200 ASP B N 1
ATOM 3930 C CA . ASP B 1 233 ? 21.79986 -114.98597 -20.95975 1.000 140.37046 200 ASP B CA 1
ATOM 3931 C C . ASP B 1 233 ? 22.88946 -115.96706 -20.53870 1.000 139.24258 200 ASP B C 1
ATOM 3932 O O . ASP B 1 233 ? 23.85922 -116.16734 -21.27180 1.000 138.27446 200 ASP B O 1
ATOM 3937 N N . ILE B 1 234 ? 22.73661 -116.58296 -19.36931 1.000 148.53953 201 ILE B N 1
ATOM 3938 C CA . ILE B 1 234 ? 23.68791 -117.59021 -18.90396 1.000 147.63963 201 ILE B CA 1
ATOM 3939 C C . ILE B 1 234 ? 23.16538 -118.95832 -19.32179 1.000 148.76787 201 ILE B C 1
ATOM 3940 O O . ILE B 1 234 ? 22.07159 -119.35773 -18.91202 1.000 150.13250 201 ILE B O 1
ATOM 3945 N N . CYS B 1 235 ? 23.93567 -119.68571 -20.13353 1.000 147.26037 202 CYS B N 1
ATOM 3946 C CA . CYS B 1 235 ? 23.44574 -120.93991 -20.68719 1.000 148.49965 202 CYS B CA 1
ATOM 3947 C C . CYS B 1 235 ? 24.50236 -122.03214 -20.58923 1.000 147.61526 202 CYS B C 1
ATOM 3948 O O . CYS B 1 235 ? 25.70058 -121.76888 -20.46861 1.000 145.96144 202 CYS B O 1
ATOM 3951 N N . GLY B 1 236 ? 24.02227 -123.27360 -20.63484 1.000 147.59375 203 GLY B N 1
ATOM 3952 C CA . GLY B 1 236 ? 24.87286 -124.44827 -20.62884 1.000 147.06194 203 GLY B CA 1
ATOM 3953 C C . GLY B 1 236 ? 24.38373 -125.49984 -21.60367 1.000 148.67963 203 GLY B C 1
ATOM 3954 O O . GLY B 1 236 ? 23.17960 -125.75202 -21.68795 1.000 150.45139 203 GLY B O 1
ATOM 3955 N N . SER B 1 237 ? 25.29902 -126.11155 -22.35283 1.000 150.48664 204 SER B N 1
ATOM 3956 C CA . SER B 1 237 ? 24.90749 -127.09968 -23.34940 1.000 152.10428 204 SER B CA 1
ATOM 3957 C C . SER B 1 237 ? 24.27239 -128.31433 -22.68341 1.000 153.37186 204 SER B C 1
ATOM 3958 O O . SER B 1 237 ? 24.59434 -128.67020 -21.54741 1.000 152.58251 204 SER B O 1
ATOM 3961 N N . VAL B 1 238 ? 23.34792 -128.94624 -23.40232 1.000 166.35376 205 VAL B N 1
ATOM 3962 C CA . VAL B 1 238 ? 22.62476 -130.11153 -22.90536 1.000 167.88450 205 VAL B CA 1
ATOM 3963 C C . VAL B 1 238 ? 22.52133 -131.14340 -24.02117 1.000 169.54480 205 VAL B C 1
ATOM 3964 O O . VAL B 1 238 ? 22.31497 -130.79547 -25.18940 1.000 170.30602 205 VAL B O 1
ATOM 3968 N N . ARG B 1 239 ? 22.67921 -132.41988 -23.65506 1.000 175.51231 206 ARG B N 1
ATOM 3969 C CA . ARG B 1 239 ? 22.48021 -133.51255 -24.60197 1.000 177.37604 206 ARG B CA 1
ATOM 3970 C C . ARG B 1 239 ? 21.01199 -133.89106 -24.73689 1.000 179.89234 206 ARG B C 1
ATOM 3971 O O . ARG B 1 239 ? 20.59317 -134.36626 -25.79825 1.000 181.74599 206 ARG B O 1
ATOM 3979 N N . GLN B 1 240 ? 20.23152 -133.69604 -23.68518 1.000 181.21282 207 GLN B N 1
ATOM 3980 C CA . GLN B 1 240 ? 18.80841 -133.98424 -23.64483 1.000 183.55010 207 GLN B CA 1
ATOM 3981 C C . GLN B 1 240 ? 18.09106 -132.77374 -23.07201 1.000 183.12911 207 GLN B C 1
ATOM 3982 O O . GLN B 1 240 ? 18.70317 -131.95555 -22.37583 1.000 181.10316 207 GLN B O 1
ATOM 3988 N N . PRO B 1 241 ? 16.79716 -132.61613 -23.35979 1.000 187.84285 208 PRO B N 1
ATOM 3989 C CA . PRO B 1 241 ? 16.01723 -131.57441 -22.68058 1.000 187.70475 208 PRO B CA 1
ATOM 3990 C C . PRO B 1 241 ? 16.07394 -131.73278 -21.16558 1.000 186.94011 208 PRO B C 1
ATOM 3991 O O . PRO B 1 241 ? 16.34766 -132.81094 -20.63439 1.000 187.23317 208 PRO B O 1
ATOM 3995 N N . ILE B 1 242 ? 15.80725 -130.63325 -20.46531 1.000 188.96743 209 ILE B N 1
ATOM 3996 C CA . ILE B 1 242 ? 16.05705 -130.54600 -19.03234 1.000 187.96250 209 ILE B CA 1
ATOM 3997 C C . ILE B 1 242 ? 14.76838 -130.68544 -18.21921 1.000 189.81650 209 ILE B C 1
ATOM 3998 O O . ILE B 1 242 ? 14.74121 -130.31531 -17.04469 1.000 189.24318 209 ILE B O 1
ATOM 4003 N N . ALA B 1 243 ? 13.70948 -131.21727 -18.81993 1.000 195.85640 210 ALA B N 1
ATOM 4004 C CA . ALA B 1 243 ? 12.37473 -131.28715 -18.19606 1.000 197.90701 210 ALA B CA 1
ATOM 4005 C C . ALA B 1 243 ? 11.95878 -129.84879 -17.86782 1.000 197.42798 210 ALA B C 1
ATOM 4006 O O . ALA B 1 243 ? 12.17769 -128.94535 -18.68903 1.000 196.74029 210 ALA B O 1
ATOM 4008 N N . GLU B 1 244 ? 11.37204 -129.59423 -16.69951 1.000 197.09921 211 GLU B N 1
ATOM 4009 C CA . GLU B 1 244 ? 10.97347 -128.24650 -16.32112 1.000 196.85589 211 GLU B CA 1
ATOM 4010 C C . GLU B 1 244 ? 11.30665 -128.01114 -14.85550 1.000 195.90900 211 GLU B C 1
ATOM 4011 O O . GLU B 1 244 ? 11.27236 -128.93455 -14.03817 1.000 196.45777 211 GLU B O 1
ATOM 4017 N N . ASN B 1 245 ? 11.63324 -126.76111 -14.53296 1.000 196.30189 212 ASN B N 1
ATOM 4018 C CA . ASN B 1 245 ? 11.92903 -126.37122 -13.16374 1.000 195.28114 212 ASN B CA 1
ATOM 4019 C C . ASN B 1 245 ? 11.41448 -124.95671 -12.93520 1.000 195.33353 212 ASN B C 1
ATOM 4020 O O . ASN B 1 245 ? 11.32050 -124.15736 -13.87049 1.000 195.11621 212 ASN B O 1
ATOM 4025 N N . ASP B 1 246 ? 11.08409 -124.65521 -11.67684 1.000 197.76891 213 ASP B N 1
ATOM 4026 C CA . ASP B 1 246 ? 10.48292 -123.37263 -11.32497 1.000 198.15925 213 ASP B CA 1
ATOM 4027 C C . ASP B 1 246 ? 11.47581 -122.21663 -11.35134 1.000 195.85511 213 ASP B C 1
ATOM 4028 O O . ASP B 1 246 ? 11.05945 -121.06411 -11.18763 1.000 196.05840 213 ASP B O 1
ATOM 4033 N N . VAL B 1 247 ? 12.76712 -122.49148 -11.55493 1.000 189.54655 214 VAL B N 1
ATOM 4034 C CA . VAL B 1 247 ? 13.78268 -121.44632 -11.49202 1.000 187.40005 214 VAL B CA 1
ATOM 4035 C C . VAL B 1 247 ? 13.69828 -120.48918 -12.67652 1.000 187.14840 214 VAL B C 1
ATOM 4036 O O . VAL B 1 247 ? 14.12128 -119.33241 -12.56412 1.000 185.97368 214 VAL B O 1
ATOM 4040 N N . GLY B 1 248 ? 13.15116 -120.93107 -13.80440 1.000 176.74641 215 GLY B N 1
ATOM 4041 C CA . GLY B 1 248 ? 13.03096 -120.09456 -14.97775 1.000 176.74910 215 GLY B CA 1
ATOM 4042 C C . GLY B 1 248 ? 14.00640 -120.38823 -16.09483 1.000 175.53324 215 GLY B C 1
ATOM 4043 O O . GLY B 1 248 ? 14.09203 -119.59300 -17.03849 1.000 175.41180 215 GLY B O 1
ATOM 4044 N N . VAL B 1 249 ? 14.74458 -121.49372 -16.01956 1.000 170.58745 216 VAL B N 1
ATOM 4045 C CA . VAL B 1 249 ? 15.67448 -121.89496 -17.07080 1.000 169.52705 216 VAL B CA 1
ATOM 4046 C C . VAL B 1 249 ? 14.90543 -122.67597 -18.12835 1.000 171.39337 216 VAL B C 1
ATOM 4047 O O . VAL B 1 249 ? 14.11532 -123.56912 -17.79841 1.000 173.02279 216 VAL B O 1
ATOM 4051 N N . VAL B 1 250 ? 15.13216 -122.34465 -19.40333 1.000 162.74995 217 VAL B N 1
ATOM 4052 C CA . VAL B 1 250 ? 14.40574 -122.97255 -20.50096 1.000 164.62164 217 VAL B CA 1
ATOM 4053 C C . VAL B 1 250 ? 15.38546 -123.43053 -21.57361 1.000 163.74417 217 VAL B C 1
ATOM 4054 O O . VAL B 1 250 ? 16.54625 -123.01779 -21.61189 1.000 161.72441 217 VAL B O 1
ATOM 4058 N N . ASN B 1 251 ? 14.89190 -124.29236 -22.45965 1.000 168.76788 218 ASN B N 1
ATOM 4059 C CA . ASN B 1 251 ? 15.68166 -124.75940 -23.58905 1.000 168.37034 218 ASN B CA 1
ATOM 4060 C C . ASN B 1 251 ? 15.77206 -123.67968 -24.65875 1.000 168.24079 218 ASN B C 1
ATOM 4061 O O . ASN B 1 251 ? 14.82804 -122.91431 -24.87483 1.000 169.49307 218 ASN B O 1
ATOM 4066 N N . SER B 1 252 ? 16.91641 -123.62631 -25.33048 1.000 161.01133 219 SER B N 1
ATOM 4067 C CA . SER B 1 252 ? 17.14579 -122.66508 -26.39891 1.000 160.88613 219 SER B CA 1
ATOM 4068 C C . SER B 1 252 ? 18.24060 -123.20765 -27.30623 1.000 160.21870 219 SER B C 1
ATOM 4069 O O . SER B 1 252 ? 18.78877 -124.29053 -27.07980 1.000 159.91469 219 SER B O 1
ATOM 4072 N N . GLU B 1 253 ? 18.56317 -122.43425 -28.33533 1.000 150.97722 220 GLU B N 1
ATOM 4073 C CA . GLU B 1 253 ? 19.56656 -122.81805 -29.31204 1.000 150.57764 220 GLU B CA 1
ATOM 4074 C C . GLU B 1 253 ? 20.54674 -121.67541 -29.51089 1.000 148.74941 220 GLU B C 1
ATOM 4075 O O . GLU B 1 253 ? 20.15155 -120.50627 -29.55671 1.000 148.77665 220 GLU B O 1
ATOM 4081 N N . ILE B 1 254 ? 21.82661 -122.01823 -29.62030 1.000 138.05223 221 ILE B N 1
ATOM 4082 C CA . ILE B 1 254 ? 22.82713 -121.12350 -30.19086 1.000 136.70099 221 ILE B CA 1
ATOM 4083 C C . ILE B 1 254 ? 23.02772 -121.54623 -31.64718 1.000 138.02390 221 ILE B C 1
ATOM 4084 O O . ILE B 1 254 ? 23.60745 -122.61867 -31.89225 1.000 138.21538 221 ILE B O 1
ATOM 4089 N N . PRO B 1 255 ? 22.54555 -120.77147 -32.61841 1.000 133.99605 222 PRO B N 1
ATOM 4090 C CA . PRO B 1 255 ? 22.60677 -121.20777 -34.01785 1.000 135.63750 222 PRO B CA 1
ATOM 4091 C C . PRO B 1 255 ? 24.03786 -121.40229 -34.49371 1.000 134.42394 222 PRO B C 1
ATOM 4092 O O . PRO B 1 255 ? 24.98816 -120.81611 -33.96988 1.000 132.27510 222 PRO B O 1
ATOM 4096 N N . GLY B 1 256 ? 24.17912 -122.25545 -35.50908 1.000 124.65134 223 GLY B N 1
ATOM 4097 C CA . GLY B 1 256 ? 25.46252 -122.50132 -36.12688 1.000 124.20703 223 GLY B CA 1
ATOM 4098 C C . GLY B 1 256 ? 25.70261 -121.59357 -37.31787 1.000 124.39529 223 GLY B C 1
ATOM 4099 O O . GLY B 1 256 ? 24.90854 -120.71173 -37.64210 1.000 124.84892 223 GLY B O 1
ATOM 4100 N N . GLY B 1 257 ? 26.82691 -121.82541 -37.97682 1.000 131.11099 224 GLY B N 1
ATOM 4101 C CA . GLY B 1 257 ? 27.22999 -121.04531 -39.12729 1.000 131.58460 224 GLY B CA 1
ATOM 4102 C C . GLY B 1 257 ? 28.52001 -120.30076 -38.86200 1.000 129.06101 224 GLY B C 1
ATOM 4103 O O . GLY B 1 257 ? 29.23673 -120.56467 -37.89236 1.000 127.26594 224 GLY B O 1
ATOM 4104 N N . ARG B 1 258 ? 28.81742 -119.35266 -39.74911 1.000 119.20911 225 ARG B N 1
ATOM 4105 C CA . ARG B 1 258 ? 30.05007 -118.58698 -39.63297 1.000 116.71037 225 ARG B CA 1
ATOM 4106 C C . ARG B 1 258 ? 30.07790 -117.83705 -38.30548 1.000 114.48587 225 ARG B C 1
ATOM 4107 O O . ARG B 1 258 ? 29.03949 -117.43317 -37.77308 1.000 114.87970 225 ARG B O 1
ATOM 4115 N N . CYS B 1 259 ? 31.28506 -117.66964 -37.76151 1.000 117.64541 226 CYS B N 1
ATOM 4116 C CA . CYS B 1 259 ? 31.44450 -117.09366 -36.43541 1.000 115.51200 226 CYS B CA 1
ATOM 4117 C C . CYS B 1 259 ? 32.90543 -116.71199 -36.20751 1.000 112.88111 226 CYS B C 1
ATOM 4118 O O . CYS B 1 259 ? 33.80195 -117.54814 -36.35828 1.000 112.38712 226 CYS B O 1
ATOM 4121 N N . ALA B 1 260 ? 33.16324 -115.45305 -35.86347 1.000 109.14299 227 ALA B N 1
ATOM 4122 C CA . ALA B 1 260 ? 34.52462 -114.98149 -35.62839 1.000 108.60551 227 ALA B CA 1
ATOM 4123 C C . ALA B 1 260 ? 34.91328 -115.22492 -34.17465 1.000 108.07288 227 ALA B C 1
ATOM 4124 O O . ALA B 1 260 ? 34.14582 -114.90710 -33.26310 1.000 108.13542 227 ALA B O 1
ATOM 4126 N N . VAL B 1 261 ? 36.10571 -115.77563 -33.95664 1.000 107.58635 228 VAL B N 1
ATOM 4127 C CA . VAL B 1 261 ? 36.53616 -116.21879 -32.63566 1.000 107.09778 228 VAL B CA 1
ATOM 4128 C C . VAL B 1 261 ? 37.81318 -115.48705 -32.24966 1.000 106.63404 228 VAL B C 1
ATOM 4129 O O . VAL B 1 261 ? 38.76805 -115.42849 -33.03628 1.000 106.54744 228 VAL B O 1
ATOM 4133 N N . VAL B 1 262 ? 37.83213 -114.94173 -31.03381 1.000 115.42897 229 VAL B N 1
ATOM 4134 C CA . VAL B 1 262 ? 39.04000 -114.35301 -30.46353 1.000 114.97869 229 VAL B CA 1
ATOM 4135 C C . VAL B 1 262 ? 39.19407 -114.83978 -29.02810 1.000 114.59239 229 VAL B C 1
ATOM 4136 O O . VAL B 1 262 ? 38.21980 -114.90520 -28.27400 1.000 114.71642 229 VAL B O 1
ATOM 4140 N N . ARG B 1 263 ? 40.41905 -115.18499 -28.65025 1.000 138.12602 230 ARG B N 1
ATOM 4141 C CA . ARG B 1 263 ? 40.70208 -115.78234 -27.35126 1.000 136.85901 230 ARG B CA 1
ATOM 4142 C C . ARG B 1 263 ? 41.25198 -114.72399 -26.40266 1.000 135.04090 230 ARG B C 1
ATOM 4143 O O . ARG B 1 263 ? 42.21787 -114.03015 -26.73852 1.000 134.13363 230 ARG B O 1
ATOM 4151 N N . HIS B 1 264 ? 40.64426 -114.60343 -25.22026 1.000 142.69860 231 HIS B N 1
ATOM 4152 C CA . HIS B 1 264 ? 41.02542 -113.59745 -24.23861 1.000 141.20992 231 HIS B CA 1
ATOM 4153 C C . HIS B 1 264 ? 41.46862 -114.28329 -22.95389 1.000 139.94291 231 HIS B C 1
ATOM 4154 O O . HIS B 1 264 ? 40.73295 -115.10719 -22.39181 1.000 140.61579 231 HIS B O 1
ATOM 4161 N N . GLN B 1 265 ? 42.66802 -113.93289 -22.49533 1.000 142.42285 232 GLN B N 1
ATOM 4162 C CA . GLN B 1 265 ? 43.27505 -114.48142 -21.28528 1.000 141.16422 232 GLN B CA 1
ATOM 4163 C C . GLN B 1 265 ? 43.28641 -113.39001 -20.22091 1.000 140.18877 232 GLN B C 1
ATOM 4164 O O . GLN B 1 265 ? 44.13754 -112.49795 -20.24487 1.000 139.23472 232 GLN B O 1
ATOM 4170 N N . GLY B 1 266 ? 42.34146 -113.45926 -19.29022 1.000 131.34845 233 GLY B N 1
ATOM 4171 C CA . GLY B 1 266 ? 42.28973 -112.45341 -18.24070 1.000 130.58993 233 GLY B CA 1
ATOM 4172 C C . GLY B 1 266 ? 41.00126 -112.51368 -17.44932 1.000 131.52016 233 GLY B C 1
ATOM 4173 O O . GLY B 1 266 ? 40.38687 -113.57622 -17.31134 1.000 132.47001 233 GLY B O 1
ATOM 4174 N N . SER B 1 267 ? 40.60278 -111.35592 -16.92985 1.000 132.50178 234 SER B N 1
ATOM 4175 C CA . SER B 1 267 ? 39.44231 -111.27457 -16.05660 1.000 133.30906 234 SER B CA 1
ATOM 4176 C C . SER B 1 267 ? 38.14831 -111.28320 -16.86050 1.000 135.19608 234 SER B C 1
ATOM 4177 O O . SER B 1 267 ? 38.08435 -110.77225 -17.98336 1.000 135.81539 234 SER B O 1
ATOM 4180 N N . LEU B 1 268 ? 37.10545 -111.87160 -16.26461 1.000 134.72200 235 LEU B N 1
ATOM 4181 C CA . LEU B 1 268 ? 35.78264 -111.83782 -16.88132 1.000 136.79664 235 LEU B CA 1
ATOM 4182 C C . LEU B 1 268 ? 35.25694 -110.41331 -17.00099 1.000 137.19228 235 LEU B C 1
ATOM 4183 O O . LEU B 1 268 ? 34.49243 -110.10991 -17.92435 1.000 138.65836 235 LEU B O 1
ATOM 4188 N N . ASP B 1 269 ? 35.64935 -109.52991 -16.08056 1.000 140.65111 236 ASP B N 1
ATOM 4189 C CA . ASP B 1 269 ? 35.22370 -108.13903 -16.15619 1.000 141.08351 236 ASP B CA 1
ATOM 4190 C C . ASP B 1 269 ? 35.96760 -107.36464 -17.23741 1.000 140.61109 236 ASP B C 1
ATOM 4191 O O . ASP B 1 269 ? 35.40151 -106.43437 -17.82176 1.000 141.58259 236 ASP B O 1
ATOM 4196 N N . SER B 1 270 ? 37.21916 -107.72608 -17.51898 1.000 140.43723 237 SER B N 1
ATOM 4197 C CA . SER B 1 270 ? 37.99855 -107.07472 -18.56552 1.000 140.29758 237 SER B CA 1
ATOM 4198 C C . SER B 1 270 ? 37.68364 -107.60702 -19.95668 1.000 141.51957 237 SER B C 1
ATOM 4199 O O . SER B 1 270 ? 38.31311 -107.16994 -20.92664 1.000 141.60861 237 SER B O 1
ATOM 4202 N N . LEU B 1 271 ? 36.72711 -108.53195 -20.07537 1.000 132.67215 238 LEU B N 1
ATOM 4203 C CA . LEU B 1 271 ? 36.42452 -109.12067 -21.37956 1.000 134.10987 238 LEU B CA 1
ATOM 4204 C C . LEU B 1 271 ? 35.80434 -108.11770 -22.34988 1.000 135.59342 238 LEU B C 1
ATOM 4205 O O . LEU B 1 271 ? 36.21174 -108.10125 -23.52655 1.000 136.12374 238 LEU B O 1
ATOM 4210 N N . PRO B 1 272 ? 34.81836 -107.28934 -21.96195 1.000 126.16730 239 PRO B N 1
ATOM 4211 C CA . PRO B 1 272 ? 34.21621 -106.36800 -22.94439 1.000 127.58106 239 PRO B CA 1
ATOM 4212 C C . PRO B 1 272 ? 35.20996 -105.46656 -23.65530 1.000 126.85618 239 PRO B C 1
ATOM 4213 O O . PRO B 1 272 ? 34.96871 -105.08111 -24.80478 1.000 128.01998 239 PRO B O 1
ATOM 4217 N N . GLU B 1 273 ? 36.33036 -105.12693 -23.01991 1.000 130.01348 240 GLU B N 1
ATOM 4218 C CA . GLU B 1 273 ? 37.32144 -104.28863 -23.68565 1.000 129.50058 240 GLU B CA 1
ATOM 4219 C C . GLU B 1 273 ? 38.00609 -105.05272 -24.81932 1.000 129.44347 240 GLU B C 1
ATOM 4220 O O . GLU B 1 273 ? 38.27826 -104.49077 -25.89261 1.000 130.17911 240 GLU B O 1
ATOM 4226 N N . SER B 1 274 ? 38.25128 -106.35061 -24.61682 1.000 126.53026 241 SER B N 1
ATOM 4227 C CA . SER B 1 274 ? 38.74314 -107.18731 -25.70783 1.000 126.73373 241 SER B CA 1
ATOM 4228 C C . SER B 1 274 ? 37.68044 -107.36153 -26.78789 1.000 128.78239 241 SER B C 1
ATOM 4229 O O . SER B 1 274 ? 38.00432 -107.43376 -27.98099 1.000 129.39406 241 SER B O 1
ATOM 4232 N N . VAL B 1 275 ? 36.40740 -107.43834 -26.38661 1.000 121.15121 242 VAL B N 1
ATOM 4233 C CA . VAL B 1 275 ? 35.31525 -107.44327 -27.36030 1.000 123.35161 242 VAL B CA 1
ATOM 4234 C C . VAL B 1 275 ? 35.38866 -106.20050 -28.23923 1.000 123.97136 242 VAL B C 1
ATOM 4235 O O . VAL B 1 275 ? 35.21341 -106.26521 -29.46695 1.000 125.17196 242 VAL B O 1
ATOM 4239 N N . TRP B 1 276 ? 35.64067 -105.04716 -27.61889 1.000 126.38995 243 TRP B N 1
ATOM 4240 C CA . TRP B 1 276 ? 35.80871 -103.81696 -28.38407 1.000 127.06920 243 TRP B CA 1
ATOM 4241 C C . TRP B 1 276 ? 36.96321 -103.93058 -29.36942 1.000 126.63240 243 TRP B C 1
ATOM 4242 O O . TRP B 1 276 ? 36.76035 -103.75062 -30.57487 1.000 127.94308 243 TRP B O 1
ATOM 4253 N N . TYR B 1 277 ? 38.16320 -104.28650 -28.88704 1.000 121.87973 244 TYR B N 1
ATOM 4254 C CA . TYR B 1 277 ? 39.28413 -104.50109 -29.80867 1.000 121.64097 244 TYR B CA 1
ATOM 4255 C C . TYR B 1 277 ? 38.85849 -105.34216 -31.00458 1.000 121.81724 244 TYR B C 1
ATOM 4256 O O . TYR B 1 277 ? 39.15099 -105.00345 -32.16052 1.000 122.04688 244 TYR B O 1
ATOM 4265 N N . LEU B 1 278 ? 38.18333 -106.46273 -30.73290 1.000 119.85692 245 LEU B N 1
ATOM 4266 C CA . LEU B 1 278 ? 37.70636 -107.32428 -31.80809 1.000 121.33826 245 LEU B CA 1
ATOM 4267 C C . LEU B 1 278 ? 36.87449 -106.53656 -32.80673 1.000 123.33523 245 LEU B C 1
ATOM 4268 O O . LEU B 1 278 ? 37.13208 -106.58467 -34.01125 1.000 124.26509 245 LEU B O 1
ATOM 4273 N N . PHE B 1 279 ? 35.88346 -105.78603 -32.32310 1.000 120.37242 246 PHE B N 1
ATOM 4274 C CA . PHE B 1 279 ? 35.03684 -105.02334 -33.23975 1.000 122.37347 246 PHE B CA 1
ATOM 4275 C C . PHE B 1 279 ? 35.86092 -104.02886 -34.05529 1.000 122.38440 246 PHE B C 1
ATOM 4276 O O . PHE B 1 279 ? 35.92399 -104.12110 -35.29097 1.000 123.50941 246 PHE B O 1
ATOM 4284 N N . ARG B 1 280 ? 36.53567 -103.09932 -33.36230 1.000 120.96573 247 ARG B N 1
ATOM 4285 C CA . ARG B 1 280 ? 37.27292 -102.02385 -34.02330 1.000 121.55567 247 ARG B CA 1
ATOM 4286 C C . ARG B 1 280 ? 38.22961 -102.54900 -35.08446 1.000 121.57081 247 ARG B C 1
ATOM 4287 O O . ARG B 1 280 ? 38.30017 -101.99601 -36.18802 1.000 122.85341 247 ARG B O 1
ATOM 4295 N N . GLU B 1 281 ? 38.98327 -103.60996 -34.77604 1.000 125.50060 248 GLU B N 1
ATOM 4296 C CA . GLU B 1 281 ? 40.02759 -104.05089 -35.69445 1.000 125.36558 248 GLU B CA 1
ATOM 4297 C C . GLU B 1 281 ? 39.58341 -105.12759 -36.67712 1.000 126.56546 248 GLU B C 1
ATOM 4298 O O . GLU B 1 281 ? 40.22529 -105.28547 -37.72290 1.000 127.23740 248 GLU B O 1
ATOM 4304 N N . TRP B 1 282 ? 38.50470 -105.85607 -36.39714 1.000 115.16638 249 TRP B N 1
ATOM 4305 C CA . TRP B 1 282 ? 38.08665 -106.93320 -37.27841 1.000 116.47067 249 TRP B CA 1
ATOM 4306 C C . TRP B 1 282 ? 37.02061 -106.48341 -38.26690 1.000 118.79446 249 TRP B C 1
ATOM 4307 O O . TRP B 1 282 ? 37.12419 -106.78309 -39.45972 1.000 120.01705 249 TRP B O 1
ATOM 4318 N N . LEU B 1 283 ? 35.99170 -105.76920 -37.79839 1.000 114.25514 250 LEU B N 1
ATOM 4319 C CA . LEU B 1 283 ? 34.84346 -105.52168 -38.66931 1.000 116.60535 250 LEU B CA 1
ATOM 4320 C C . LEU B 1 283 ? 35.20158 -104.68792 -39.89110 1.000 117.67702 250 LEU B C 1
ATOM 4321 O O . LEU B 1 283 ? 34.76687 -105.04592 -41.00023 1.000 119.46115 250 LEU B O 1
ATOM 4326 N N . PRO B 1 284 ? 35.96118 -103.59249 -39.78398 1.000 118.54357 251 PRO B N 1
ATOM 4327 C CA . PRO B 1 284 ? 36.36417 -102.89133 -41.01679 1.000 119.76470 251 PRO B CA 1
ATOM 4328 C C . PRO B 1 284 ? 37.20674 -103.74802 -41.94933 1.000 119.83806 251 PRO B C 1
ATOM 4329 O O . PRO B 1 284 ? 36.90782 -103.83696 -43.14692 1.000 121.67773 251 PRO B O 1
ATOM 4333 N N . ALA B 1 285 ? 38.24677 -104.39893 -41.42447 1.000 122.65149 252 ALA B N 1
ATOM 4334 C CA . ALA B 1 285 ? 39.21783 -105.06799 -42.28375 1.000 122.64625 252 ALA B CA 1
ATOM 4335 C C . ALA B 1 285 ? 38.63950 -106.32369 -42.92605 1.000 123.85438 252 ALA B C 1
ATOM 4336 O O . ALA B 1 285 ? 38.96820 -106.64540 -44.07459 1.000 125.02764 252 ALA B O 1
ATOM 4338 N N . SER B 1 286 ? 37.77821 -107.04476 -42.20576 1.000 123.77868 253 SER B N 1
ATOM 4339 C CA . SER B 1 286 ? 37.30264 -108.33730 -42.69223 1.000 124.99904 253 SER B CA 1
ATOM 4340 C C . SER B 1 286 ? 36.39205 -108.17939 -43.90359 1.000 127.55936 253 SER B C 1
ATOM 4341 O O . SER B 1 286 ? 36.56597 -108.86573 -44.91694 1.000 128.77082 253 SER B O 1
ATOM 4344 N N . GLY B 1 287 ? 35.41507 -107.28323 -43.81922 1.000 120.55150 254 GLY B N 1
ATOM 4345 C CA . GLY B 1 287 ? 34.42977 -107.16681 -44.86964 1.000 123.08036 254 GLY B CA 1
ATOM 4346 C C . GLY B 1 287 ? 33.30312 -108.17015 -44.79490 1.000 124.47044 254 GLY B C 1
ATOM 4347 O O . GLY B 1 287 ? 32.56180 -108.31965 -45.77403 1.000 126.78379 254 GLY B O 1
ATOM 4348 N N . GLU B 1 288 ? 33.15088 -108.86450 -43.67075 1.000 112.14234 255 GLU B N 1
ATOM 4349 C CA . GLU B 1 288 ? 32.07777 -109.82809 -43.48686 1.000 112.37324 255 GLU B CA 1
ATOM 4350 C C . GLU B 1 288 ? 30.95755 -109.21989 -42.65221 1.000 112.65808 255 GLU B C 1
ATOM 4351 O O . GLU B 1 288 ? 31.19522 -108.41756 -41.74657 1.000 112.40156 255 GLU B O 1
ATOM 4357 N N . THR B 1 289 ? 29.72299 -109.61824 -42.97206 1.000 113.23905 256 THR B N 1
ATOM 4358 C CA . THR B 1 289 ? 28.49815 -109.05579 -42.41517 1.000 113.70816 256 THR B CA 1
ATOM 4359 C C . THR B 1 289 ? 28.01561 -109.88759 -41.23598 1.000 113.43994 256 THR B C 1
ATOM 4360 O O . THR B 1 289 ? 28.00149 -111.12379 -41.32531 1.000 113.30064 256 THR B O 1
ATOM 4364 N N . PRO B 1 290 ? 27.63106 -109.26343 -40.12428 1.000 113.39028 257 PRO B N 1
ATOM 4365 C CA . PRO B 1 290 ? 27.08994 -110.02242 -38.98762 1.000 113.20219 257 PRO B CA 1
ATOM 4366 C C . PRO B 1 290 ? 25.72481 -110.62495 -39.30718 1.000 113.88265 257 PRO B C 1
ATOM 4367 O O . PRO B 1 290 ? 25.06982 -110.27696 -40.29251 1.000 114.56025 257 PRO B O 1
ATOM 4371 N N . ARG B 1 291 ? 25.29256 -111.54097 -38.43649 1.000 114.29242 258 ARG B N 1
ATOM 4372 C CA . ARG B 1 291 ? 23.99201 -112.19689 -38.52465 1.000 114.91162 258 ARG B CA 1
ATOM 4373 C C . ARG B 1 291 ? 23.16692 -111.89066 -37.27699 1.000 115.05240 258 ARG B C 1
ATOM 4374 O O . ARG B 1 291 ? 23.64052 -111.27194 -36.31968 1.000 114.62888 258 ARG B O 1
ATOM 4382 N N . ASP B 1 292 ? 21.91502 -112.34842 -37.29176 1.000 119.51915 259 ASP B N 1
ATOM 4383 C CA . ASP B 1 292 ? 20.92933 -111.97503 -36.27679 1.000 119.94853 259 ASP B CA 1
ATOM 4384 C C . ASP B 1 292 ? 21.07917 -112.80939 -34.99781 1.000 118.50669 259 ASP B C 1
ATOM 4385 O O . ASP B 1 292 ? 20.15396 -113.48523 -34.53723 1.000 119.45707 259 ASP B O 1
ATOM 4390 N N . PHE B 1 293 ? 22.26588 -112.73778 -34.40138 1.000 117.91757 260 PHE B N 1
ATOM 4391 C CA . PHE B 1 293 ? 22.44957 -113.36717 -33.10552 1.000 116.60088 260 PHE B CA 1
ATOM 4392 C C . PHE B 1 293 ? 23.44826 -112.56324 -32.28510 1.000 114.50588 260 PHE B C 1
ATOM 4393 O O . PHE B 1 293 ? 24.45407 -112.08406 -32.82555 1.000 113.53751 260 PHE B O 1
ATOM 4401 N N . PRO B 1 294 ? 23.19030 -112.39465 -30.98841 1.000 112.87143 261 PRO B N 1
ATOM 4402 C CA . PRO B 1 294 ? 24.07897 -111.58432 -30.15177 1.000 112.33493 261 PRO B CA 1
ATOM 4403 C C . PRO B 1 294 ? 25.47722 -112.17797 -30.06979 1.000 111.49334 261 PRO B C 1
ATOM 4404 O O . PRO B 1 294 ? 25.69657 -113.36737 -30.31140 1.000 111.27419 261 PRO B O 1
ATOM 4408 N N . VAL B 1 295 ? 26.43691 -111.31601 -29.72397 1.000 111.06589 262 VAL B N 1
ATOM 4409 C CA . VAL B 1 295 ? 27.76822 -111.79566 -29.39506 1.000 110.27547 262 VAL B CA 1
ATOM 4410 C C . VAL B 1 295 ? 27.64698 -112.74930 -28.21260 1.000 109.96744 262 VAL B C 1
ATOM 4411 O O . VAL B 1 295 ? 26.79041 -112.57779 -27.33324 1.000 110.24027 262 VAL B O 1
ATOM 4415 N N . PHE B 1 296 ? 28.48772 -113.78218 -28.18917 1.000 114.18801 263 PHE B N 1
ATOM 4416 C CA . PHE B 1 296 ? 28.41682 -114.70620 -27.06664 1.000 114.17889 263 PHE B CA 1
ATOM 4417 C C . PHE B 1 296 ? 29.81014 -115.13704 -26.62771 1.000 112.20257 263 PHE B C 1
ATOM 4418 O O . PHE B 1 296 ? 30.81733 -114.88417 -27.29447 1.000 110.79857 263 PHE B O 1
ATOM 4426 N N . PHE B 1 297 ? 29.84386 -115.74175 -25.44470 1.000 130.57732 264 PHE B N 1
ATOM 4427 C CA . PHE B 1 297 ? 31.05899 -116.03691 -24.70735 1.000 128.02104 264 PHE B CA 1
ATOM 4428 C C . PHE B 1 297 ? 31.11201 -117.53259 -24.45152 1.000 128.70714 264 PHE B C 1
ATOM 4429 O O . PHE B 1 297 ? 30.10090 -118.13505 -24.08425 1.000 130.73067 264 PHE B O 1
ATOM 4437 N N . GLN B 1 298 ? 32.28468 -118.13031 -24.62082 1.000 133.73580 265 GLN B N 1
ATOM 4438 C CA . GLN B 1 298 ? 32.50684 -119.51800 -24.23941 1.000 133.77658 265 GLN B CA 1
ATOM 4439 C C . GLN B 1 298 ? 33.53975 -119.51046 -23.12309 1.000 130.99049 265 GLN B C 1
ATOM 4440 O O . GLN B 1 298 ? 34.71083 -119.18665 -23.35630 1.000 128.94461 265 GLN B O 1
ATOM 4446 N N . TYR B 1 299 ? 33.09214 -119.83373 -21.90884 1.000 136.49190 266 TYR B N 1
ATOM 4447 C CA . TYR B 1 299 ? 33.95055 -119.84538 -20.72669 1.000 134.08054 266 TYR B CA 1
ATOM 4448 C C . TYR B 1 299 ? 34.71020 -121.16775 -20.71357 1.000 133.68186 266 TYR B C 1
ATOM 4449 O O . TYR B 1 299 ? 34.36381 -122.11374 -20.00185 1.000 134.67317 266 TYR B O 1
ATOM 4458 N N . LEU B 1 300 ? 35.75914 -121.23559 -21.53985 1.000 142.41073 267 LEU B N 1
ATOM 4459 C CA . LEU B 1 300 ? 36.59001 -122.43671 -21.58238 1.000 141.96027 267 LEU B CA 1
ATOM 4460 C C . LEU B 1 300 ? 37.12315 -122.77298 -20.19623 1.000 140.51185 267 LEU B C 1
ATOM 4461 O O . LEU B 1 300 ? 36.99348 -123.90769 -19.72361 1.000 141.07334 267 LEU B O 1
ATOM 4466 N N . ASN B 1 301 ? 37.72365 -121.79230 -19.52831 1.000 146.52968 268 ASN B N 1
ATOM 4467 C CA . ASN B 1 301 ? 38.21393 -121.95546 -18.16344 1.000 145.17035 268 ASN B CA 1
ATOM 4468 C C . ASN B 1 301 ? 37.12045 -121.48972 -17.21436 1.000 145.98093 268 ASN B C 1
ATOM 4469 O O . ASN B 1 301 ? 36.89054 -120.28825 -17.05427 1.000 145.57707 268 ASN B O 1
ATOM 4474 N N . PHE B 1 302 ? 36.44146 -122.44115 -16.58040 1.000 146.20237 269 PHE B N 1
ATOM 4475 C CA . PHE B 1 302 ? 35.43535 -122.08579 -15.59631 1.000 147.03733 269 PHE B CA 1
ATOM 4476 C C . PHE B 1 302 ? 36.11785 -121.58711 -14.32212 1.000 144.97855 269 PHE B C 1
ATOM 4477 O O . PHE B 1 302 ? 37.33513 -121.68844 -14.15392 1.000 143.21506 269 PHE B O 1
ATOM 4485 N N . VAL B 1 303 ? 35.31482 -121.02861 -13.41768 1.000 157.88281 270 VAL B N 1
ATOM 4486 C CA . VAL B 1 303 ? 35.87557 -120.40475 -12.22509 1.000 156.07741 270 VAL B CA 1
ATOM 4487 C C . VAL B 1 303 ? 36.35458 -121.46706 -11.23741 1.000 155.72447 270 VAL B C 1
ATOM 4488 O O . VAL B 1 303 ? 36.01177 -122.65441 -11.32748 1.000 157.24207 270 VAL B O 1
ATOM 4492 N N . HIS B 1 304 ? 37.17807 -121.01670 -10.28458 1.000 159.79453 271 HIS B N 1
ATOM 4493 C CA . HIS B 1 304 ? 37.74013 -121.82086 -9.20088 1.000 159.19471 271 HIS B CA 1
ATOM 4494 C C . HIS B 1 304 ? 38.76990 -122.83997 -9.67597 1.000 158.85718 271 HIS B C 1
ATOM 4495 O O . HIS B 1 304 ? 39.87239 -122.90427 -9.12078 1.000 157.73414 271 HIS B O 1
ATOM 4502 N N . GLU B 1 305 ? 38.42140 -123.64861 -10.68185 1.000 146.36084 272 GLU B N 1
ATOM 4503 C CA . GLU B 1 305 ? 39.36726 -124.62767 -11.21217 1.000 146.09114 272 GLU B CA 1
ATOM 4504 C C . GLU B 1 305 ? 40.68273 -123.97482 -11.61246 1.000 144.16314 272 GLU B C 1
ATOM 4505 O O . GLU B 1 305 ? 41.74775 -124.59339 -11.50415 1.000 143.53148 272 GLU B O 1
ATOM 4511 N N . VAL B 1 306 ? 40.62336 -122.72572 -12.07689 1.000 145.61762 273 VAL B N 1
ATOM 4512 C CA . VAL B 1 306 ? 41.79660 -121.90321 -12.33600 1.000 143.87533 273 VAL B CA 1
ATOM 4513 C C . VAL B 1 306 ? 41.53578 -120.50138 -11.79929 1.000 143.00866 273 VAL B C 1
ATOM 4514 O O . VAL B 1 306 ? 40.39423 -120.10504 -11.55276 1.000 143.87534 273 VAL B O 1
ATOM 4518 N N . ALA B 1 307 ? 42.61952 -119.75435 -11.60811 1.000 146.31623 274 ALA B N 1
ATOM 4519 C CA . ALA B 1 307 ? 42.54738 -118.39984 -11.08266 1.000 145.44240 274 ALA B CA 1
ATOM 4520 C C . ALA B 1 307 ? 42.35590 -117.39340 -12.21605 1.000 145.78466 274 ALA B C 1
ATOM 4521 O O . ALA B 1 307 ? 42.48586 -117.71808 -13.39841 1.000 146.43613 274 ALA B O 1
ATOM 4523 N N . GLU B 1 308 ? 42.05515 -116.14720 -11.83285 1.000 139.24891 275 GLU B N 1
ATOM 4524 C CA . GLU B 1 308 ? 41.67592 -115.13287 -12.81458 1.000 139.63276 275 GLU B CA 1
ATOM 4525 C C . GLU B 1 308 ? 42.78464 -114.87873 -13.82774 1.000 138.83706 275 GLU B C 1
ATOM 4526 O O . GLU B 1 308 ? 42.51635 -114.74516 -15.02759 1.000 139.52782 275 GLU B O 1
ATOM 4532 N N . HIS B 1 309 ? 44.03573 -114.80319 -13.36907 1.000 140.06853 276 HIS B N 1
ATOM 4533 C CA . HIS B 1 309 ? 45.14906 -114.63841 -14.29654 1.000 139.45433 276 HIS B CA 1
ATOM 4534 C C . HIS B 1 309 ? 45.23000 -115.80010 -15.28107 1.000 140.12193 276 HIS B C 1
ATOM 4535 O O . HIS B 1 309 ? 45.76471 -115.63465 -16.38316 1.000 140.20827 276 HIS B O 1
ATOM 4542 N N . GLU B 1 310 ? 44.68374 -116.96211 -14.91743 1.000 147.87028 277 GLU B N 1
ATOM 4543 C CA . GLU B 1 310 ? 44.68384 -118.13823 -15.77585 1.000 148.73923 277 GLU B CA 1
ATOM 4544 C C . GLU B 1 310 ? 43.39210 -118.31302 -16.56354 1.000 150.40048 277 GLU B C 1
ATOM 4545 O O . GLU B 1 310 ? 43.40713 -119.00596 -17.58615 1.000 151.37785 277 GLU B O 1
ATOM 4551 N N . LEU B 1 311 ? 42.28535 -117.71548 -16.11030 1.000 142.61620 278 LEU B N 1
ATOM 4552 C CA . LEU B 1 311 ? 41.00654 -117.82884 -16.80795 1.000 144.41605 278 LEU B CA 1
ATOM 4553 C C . LEU B 1 311 ? 41.15190 -117.48050 -18.28230 1.000 144.96923 278 LEU B C 1
ATOM 4554 O O . LEU B 1 311 ? 41.76887 -116.47459 -18.64407 1.000 144.11164 278 LEU B O 1
ATOM 4559 N N . LEU B 1 312 ? 40.57896 -118.32716 -19.12900 1.000 138.55759 279 LEU B N 1
ATOM 4560 C CA . LEU B 1 312 ? 40.60380 -118.14811 -20.57062 1.000 139.40107 279 LEU B CA 1
ATOM 4561 C C . LEU B 1 312 ? 39.17942 -118.24483 -21.09259 1.000 141.57593 279 LEU B C 1
ATOM 4562 O O . LEU B 1 312 ? 38.41645 -119.11869 -20.66832 1.000 142.79000 279 LEU B O 1
ATOM 4567 N N . THR B 1 313 ? 38.81603 -117.34105 -22.00203 1.000 127.61280 280 THR B N 1
ATOM 4568 C CA . THR B 1 313 ? 37.46125 -117.32004 -22.53534 1.000 129.85936 280 THR B CA 1
ATOM 4569 C C . THR B 1 313 ? 37.50480 -116.92021 -24.00240 1.000 130.71077 280 THR B C 1
ATOM 4570 O O . THR B 1 313 ? 38.25146 -116.01586 -24.38493 1.000 129.54132 280 THR B O 1
ATOM 4574 N N . ASP B 1 314 ? 36.71130 -117.60104 -24.82389 1.000 119.48902 281 ASP B N 1
ATOM 4575 C CA . ASP B 1 314 ? 36.66538 -117.33060 -26.25553 1.000 120.24545 281 ASP B CA 1
ATOM 4576 C C . ASP B 1 314 ? 35.42129 -116.51701 -26.59541 1.000 121.16252 281 ASP B C 1
ATOM 4577 O O . ASP B 1 314 ? 34.30185 -116.91438 -26.26054 1.000 121.98317 281 ASP B O 1
ATOM 4582 N N . ILE B 1 315 ? 35.62096 -115.37875 -27.25768 1.000 111.29026 282 ILE B N 1
ATOM 4583 C CA . ILE B 1 315 ? 34.53705 -114.50055 -27.67762 1.000 112.88771 282 ILE B CA 1
ATOM 4584 C C . ILE B 1 315 ? 34.15652 -114.84477 -29.10665 1.000 114.92855 282 ILE B C 1
ATOM 4585 O O . ILE B 1 315 ? 35.02964 -115.02146 -29.97527 1.000 114.41910 282 ILE B O 1
ATOM 4590 N N . TYR B 1 316 ? 32.84728 -114.90707 -29.35455 1.000 107.72659 283 TYR B N 1
ATOM 4591 C CA . TYR B 1 316 ? 32.28027 -115.39085 -30.60309 1.000 108.60410 283 TYR B CA 1
ATOM 4592 C C . TYR B 1 316 ? 31.34260 -114.32733 -31.15210 1.000 109.77615 283 TYR B C 1
ATOM 4593 O O . TYR B 1 316 ? 30.37218 -113.94295 -30.48505 1.000 110.40159 283 TYR B O 1
ATOM 4602 N N . LEU B 1 317 ? 31.62972 -113.86887 -32.36463 1.000 108.96907 284 LEU B N 1
ATOM 4603 C CA . LEU B 1 317 ? 30.80928 -112.89948 -33.07539 1.000 109.57566 284 LEU B CA 1
ATOM 4604 C C . LEU B 1 317 ? 30.05835 -113.60966 -34.19053 1.000 110.09764 284 LEU B C 1
ATOM 4605 O O . LEU B 1 317 ? 30.69109 -114.08466 -35.14808 1.000 110.02976 284 LEU B O 1
ATOM 4610 N N . PRO B 1 318 ? 28.73282 -113.72795 -34.10677 1.000 110.65329 285 PRO B N 1
ATOM 4611 C CA . PRO B 1 318 ? 27.96802 -114.43721 -35.14546 1.000 111.20444 285 PRO B CA 1
ATOM 4612 C C . PRO B 1 318 ? 27.98792 -113.67585 -36.46377 1.000 111.61344 285 PRO B C 1
ATOM 4613 O O . PRO B 1 318 ? 27.61695 -112.50197 -36.52121 1.000 111.92776 285 PRO B O 1
ATOM 4617 N N . LEU B 1 319 ? 28.40896 -114.35465 -37.52796 1.000 111.65414 286 LEU B N 1
ATOM 4618 C CA . LEU B 1 319 ? 28.47466 -113.76820 -38.85704 1.000 112.05459 286 LEU B CA 1
ATOM 4619 C C . LEU B 1 319 ? 27.57531 -114.53166 -39.82088 1.000 112.69592 286 LEU B C 1
ATOM 4620 O O . LEU B 1 319 ? 27.23101 -115.69644 -39.59985 1.000 112.71641 286 LEU B O 1
ATOM 4625 N N . ARG B 1 320 ? 27.20090 -113.85510 -40.90130 1.000 113.25695 287 ARG B N 1
ATOM 4626 C CA . ARG B 1 320 ? 26.42241 -114.47398 -41.96496 1.000 113.91888 287 ARG B CA 1
ATOM 4627 C C . ARG B 1 320 ? 27.35040 -114.91656 -43.08513 1.000 113.81363 287 ARG B C 1
ATOM 4628 O O . ARG B 1 320 ? 27.20392 -116.00060 -43.64862 1.000 114.01884 287 ARG B O 1
ATOM 4637 N N . ALA C 1 31 ? 5.82892 -38.22734 18.83451 1.000 175.65207 -2 ALA C N 1
ATOM 4638 C CA . ALA C 1 31 ? 5.64489 -39.40015 19.68261 1.000 175.22642 -2 ALA C CA 1
ATOM 4639 C C . ALA C 1 31 ? 4.79813 -40.46183 18.98739 1.000 173.30584 -2 ALA C C 1
ATOM 4640 O O . ALA C 1 31 ? 3.62388 -40.63664 19.31563 1.000 172.59529 -2 ALA C O 1
ATOM 4642 N N . SER C 1 32 ? 5.40667 -41.16246 18.02643 1.000 177.08410 -1 SER C N 1
ATOM 4643 C CA . SER C 1 32 ? 4.75938 -42.25718 17.29913 1.000 175.28542 -1 SER C CA 1
ATOM 4644 C C . SER C 1 32 ? 3.46873 -41.78480 16.62014 1.000 174.73604 -1 SER C C 1
ATOM 4645 O O . SER C 1 32 ? 2.37499 -42.28936 16.87260 1.000 173.48914 -1 SER C O 1
ATOM 4648 N N . MET C 1 33 ? 3.62666 -40.80417 15.72757 1.000 151.72608 0 MET C N 1
ATOM 4649 C CA . MET C 1 33 ? 2.46730 -40.17293 15.11012 1.000 151.52875 0 MET C CA 1
ATOM 4650 C C . MET C 1 33 ? 1.80686 -41.11856 14.11292 1.000 149.98815 0 MET C C 1
ATOM 4651 O O . MET C 1 33 ? 0.57569 -41.09656 13.92775 1.000 149.37193 0 MET C O 1
ATOM 4656 N N . ASN C 1 34 ? 2.62185 -41.95241 13.46269 1.000 144.82251 1 ASN C N 1
ATOM 4657 C CA . ASN C 1 34 ? 2.10705 -43.04389 12.64728 1.000 143.22957 1 ASN C CA 1
ATOM 4658 C C . ASN C 1 34 ? 1.11373 -43.88260 13.43655 1.000 141.68408 1 ASN C C 1
ATOM 4659 O O . ASN C 1 34 ? 0.11096 -44.36158 12.88822 1.000 140.47386 1 ASN C O 1
ATOM 4664 N N . ASP C 1 35 ? 1.37148 -44.05557 14.73662 1.000 139.53606 2 ASP C N 1
ATOM 4665 C CA . ASP C 1 35 ? 0.44522 -44.79835 15.58323 1.000 138.27227 2 ASP C CA 1
ATOM 4666 C C . ASP C 1 35 ? -0.88347 -44.06434 15.70024 1.000 138.38098 2 ASP C C 1
ATOM 4667 O O . ASP C 1 35 ? -1.94317 -44.69217 15.78457 1.000 137.02919 2 ASP C O 1
ATOM 4672 N N . LEU C 1 36 ? -0.84723 -42.72890 15.71720 1.000 136.49218 3 LEU C N 1
ATOM 4673 C CA . LEU C 1 36 ? -2.09092 -41.96615 15.73991 1.000 136.71726 3 LEU C CA 1
ATOM 4674 C C . LEU C 1 36 ? -2.88743 -42.18764 14.4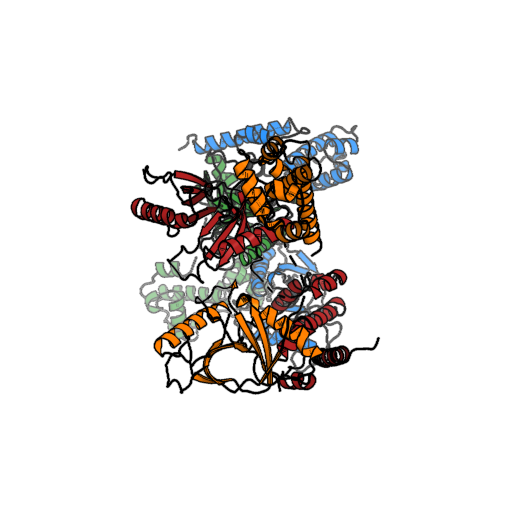6592 1.000 135.78546 3 LEU C C 1
ATOM 4675 O O . LEU C 1 36 ? -4.11474 -42.36071 14.51024 1.000 134.91867 3 LEU C O 1
ATOM 4680 N N . ILE C 1 37 ? -2.20520 -42.19156 13.31975 1.000 129.48773 4 ILE C N 1
ATOM 4681 C CA . ILE C 1 37 ? -2.90622 -42.46066 12.06625 1.000 128.63813 4 ILE C CA 1
ATOM 4682 C C . ILE C 1 37 ? -3.54135 -43.85063 12.09803 1.000 126.49044 4 ILE C C 1
ATOM 4683 O O . ILE C 1 37 ? -4.71301 -44.03295 11.72600 1.000 125.50411 4 ILE C O 1
ATOM 4688 N N . SER C 1 38 ? -2.78878 -44.84683 12.57447 1.000 127.80708 5 SER C N 1
ATOM 4689 C CA . SER C 1 38 ? -3.31088 -46.21206 12.62462 1.000 125.76252 5 SER C CA 1
ATOM 4690 C C . SER C 1 38 ? -4.48206 -46.33078 13.59818 1.000 125.17474 5 SER C C 1
ATOM 4691 O O . SER C 1 38 ? -5.44003 -47.07535 13.34825 1.000 123.70851 5 SER C O 1
ATOM 4694 N N . ALA C 1 39 ? -4.42038 -45.60669 14.71748 1.000 117.22953 6 ALA C N 1
ATOM 4695 C CA . ALA C 1 39 ? -5.49476 -45.65547 15.70240 1.000 116.81644 6 ALA C CA 1
ATOM 4696 C C . ALA C 1 39 ? -6.76783 -45.02295 15.16067 1.000 116.79189 6 ALA C C 1
ATOM 4697 O O . ALA C 1 39 ? -7.87340 -45.51942 15.41344 1.000 115.63176 6 ALA C O 1
ATOM 4699 N N . ALA C 1 40 ? -6.63266 -43.91863 14.42349 1.000 119.30530 7 ALA C N 1
ATOM 4700 C CA . ALA C 1 40 ? -7.79470 -43.34011 13.75802 1.000 119.36666 7 ALA C CA 1
ATOM 4701 C C . ALA C 1 40 ? -8.39734 -44.32230 12.75993 1.000 117.59445 7 ALA C C 1
ATOM 4702 O O . ALA C 1 40 ? -9.62338 -44.46618 12.68222 1.000 116.78024 7 ALA C O 1
ATOM 4704 N N . TYR C 1 41 ? -7.54541 -45.00476 11.98840 1.000 113.31594 8 TYR C N 1
ATOM 4705 C CA . TYR C 1 41 ? -8.00277 -46.06855 11.09143 1.000 111.48145 8 TYR C CA 1
ATOM 4706 C C . TYR C 1 41 ? -8.83823 -47.11666 11.83547 1.000 109.89551 8 TYR C C 1
ATOM 4707 O O . TYR C 1 41 ? -9.96859 -47.45182 11.43565 1.000 108.84361 8 TYR C O 1
ATOM 4716 N N . SER C 1 42 ? -8.28984 -47.63729 12.93586 1.000 108.37871 9 SER C N 1
ATOM 4717 C CA . SER C 1 42 ? -8.95864 -48.70956 13.66808 1.000 107.89042 9 SER C CA 1
ATOM 4718 C C . SER C 1 42 ? -10.26740 -48.23204 14.28842 1.000 108.27970 9 SER C C 1
ATOM 4719 O O . SER C 1 42 ? -11.25629 -48.97752 14.32812 1.000 107.77670 9 SER C O 1
ATOM 4722 N N . GLU C 1 43 ? -10.30303 -46.98662 14.76854 1.000 110.10352 10 GLU C N 1
ATOM 4723 C CA . GLU C 1 43 ? -11.53705 -46.49116 15.36698 1.000 110.18743 10 GLU C CA 1
ATOM 4724 C C . GLU C 1 43 ? -12.59573 -46.23701 14.30048 1.000 109.77832 10 GLU C C 1
ATOM 4725 O O . GLU C 1 43 ? -13.78879 -46.43353 14.55745 1.000 108.96035 10 GLU C O 1
ATOM 4731 N N . ARG C 1 44 ? -12.17595 -45.81010 13.10385 1.000 109.44608 11 ARG C N 1
ATOM 4732 C CA . ARG C 1 44 ? -13.06908 -45.78352 11.94896 1.000 108.90721 11 ARG C CA 1
ATOM 4733 C C . ARG C 1 44 ? -13.75005 -47.13097 11.77322 1.000 106.86487 11 ARG C C 1
ATOM 4734 O O . ARG C 1 44 ? -14.98461 -47.22848 11.68701 1.000 106.19324 11 ARG C O 1
ATOM 4742 N N . LEU C 1 45 ? -12.93893 -48.18922 11.71092 1.000 111.29347 12 LEU C N 1
ATOM 4743 C CA . LEU C 1 45 ? -13.49616 -49.51970 11.48402 1.000 109.47660 12 LEU C CA 1
ATOM 4744 C C . LEU C 1 45 ? -14.40894 -49.94731 12.63150 1.000 108.82218 12 LEU C C 1
ATOM 4745 O O . LEU C 1 45 ? -15.41325 -50.63686 12.41203 1.000 107.65771 12 LEU C O 1
ATOM 4750 N N . ARG C 1 46 ? -14.08903 -49.54373 13.86487 1.000 108.80323 13 ARG C N 1
ATOM 4751 C CA . ARG C 1 46 ? -14.95717 -49.92507 14.97712 1.000 108.94081 13 ARG C CA 1
ATOM 4752 C C . ARG C 1 46 ? -16.30090 -49.20671 14.89544 1.000 109.22713 13 ARG C C 1
ATOM 4753 O O . ARG C 1 46 ? -17.34281 -49.78831 15.22236 1.000 109.04217 13 ARG C O 1
ATOM 4761 N N . ARG C 1 47 ? -16.29644 -47.93264 14.48766 1.000 119.71111 14 ARG C N 1
ATOM 4762 C CA . ARG C 1 47 ? -17.55934 -47.24135 14.23402 1.000 119.82821 14 ARG C CA 1
ATOM 4763 C C . ARG C 1 47 ? -18.37201 -47.97852 13.18051 1.000 118.36874 14 ARG C C 1
ATOM 4764 O O . ARG C 1 47 ? -19.59936 -48.10674 13.29927 1.000 117.68445 14 ARG C O 1
ATOM 4772 N N . VAL C 1 48 ? -17.69823 -48.47159 12.13871 1.000 116.38635 15 VAL C N 1
ATOM 4773 C CA . VAL C 1 48 ? -18.39785 -49.24699 11.11622 1.000 115.54036 15 VAL C CA 1
ATOM 4774 C C . VAL C 1 48 ? -19.00360 -50.51066 11.72165 1.000 115.08330 15 VAL C C 1
ATOM 4775 O O . VAL C 1 48 ? -20.12901 -50.89929 11.38685 1.000 114.92195 15 VAL C O 1
ATOM 4779 N N . CYS C 1 49 ? -18.27053 -51.16894 12.62428 1.000 115.24343 16 CYS C N 1
ATOM 4780 C CA . CYS C 1 49 ? -18.80038 -52.36708 13.27747 1.000 114.16037 16 CYS C CA 1
ATOM 4781 C C . CYS C 1 49 ? -20.03351 -52.04028 14.11192 1.000 114.09394 16 CYS C C 1
ATOM 4782 O O . CYS C 1 49 ? -21.00488 -52.81101 14.14128 1.000 113.10633 16 CYS C O 1
ATOM 4785 N N . ASP C 1 50 ? -20.00051 -50.90809 14.81523 1.000 123.35788 17 ASP C N 1
ATOM 4786 C CA . ASP C 1 50 ? -21.16632 -50.48624 15.58281 1.000 123.41004 17 ASP C CA 1
ATOM 4787 C C . ASP C 1 50 ? -22.35751 -50.24797 14.66434 1.000 122.87710 17 ASP C C 1
ATOM 4788 O O . ASP C 1 50 ? -23.48619 -50.64008 14.98324 1.000 122.12541 17 ASP C O 1
ATOM 4793 N N . HIS C 1 51 ? -22.12147 -49.62101 13.50750 1.000 130.01682 18 HIS C N 1
ATOM 4794 C CA . HIS C 1 51 ? -23.20780 -49.42314 12.54993 1.000 129.59603 18 HIS C CA 1
ATOM 4795 C C . HIS C 1 51 ? -23.71535 -50.74706 11.99126 1.000 128.06211 18 HIS C C 1
ATOM 4796 O O . HIS C 1 51 ? -24.89088 -50.85233 11.62175 1.000 127.45654 18 HIS C O 1
ATOM 4803 N N . ILE C 1 52 ? -22.84571 -51.75512 11.90373 1.000 129.69168 19 ILE C N 1
ATOM 4804 C CA . ILE C 1 52 ? -23.28931 -53.08467 11.48976 1.000 128.42749 19 ILE C CA 1
ATOM 4805 C C . ILE C 1 52 ? -24.23389 -53.67269 12.53041 1.000 127.86729 19 ILE C C 1
ATOM 4806 O O . ILE C 1 52 ? -25.30847 -54.18862 12.19846 1.000 127.10068 19 ILE C O 1
ATOM 4811 N N . GLU C 1 53 ? -23.84246 -53.60679 13.80710 1.000 125.94449 20 GLU C N 1
ATOM 4812 C CA . GLU C 1 53 ? -24.74521 -54.04348 14.87180 1.000 125.59861 20 GLU C CA 1
ATOM 4813 C C . GLU C 1 53 ? -26.03660 -53.23530 14.87359 1.000 125.63932 20 GLU C C 1
ATOM 4814 O O . GLU C 1 53 ? -27.08069 -53.73241 15.31173 1.000 125.04501 20 GLU C O 1
ATOM 4820 N N . ARG C 1 54 ? -25.98149 -51.99245 14.38985 1.000 135.50002 21 ARG C N 1
ATOM 4821 C CA . ARG C 1 54 ? -27.17162 -51.15009 14.31211 1.000 135.70809 21 ARG C CA 1
ATOM 4822 C C . ARG C 1 54 ? -28.19290 -51.72316 13.33638 1.000 134.71748 21 ARG C C 1
ATOM 4823 O O . ARG C 1 54 ? -29.33025 -52.03117 13.71319 1.000 134.17405 21 ARG C O 1
ATOM 4831 N N . HIS C 1 55 ? -27.80442 -51.86323 12.06866 1.000 135.21439 22 HIS C N 1
ATOM 4832 C CA . HIS C 1 55 ? -28.76152 -52.17470 11.01529 1.000 134.57819 22 HIS C CA 1
ATOM 4833 C C . HIS C 1 55 ? -28.58740 -53.59564 10.49708 1.000 133.59733 22 HIS C C 1
ATOM 4834 O O . HIS C 1 55 ? -28.47628 -53.81234 9.28496 1.000 133.32945 22 HIS C O 1
ATOM 4841 N N . LEU C 1 56 ? -28.55913 -54.57089 11.40673 1.000 131.26356 23 LEU C N 1
ATOM 4842 C CA . LEU C 1 56 ? -28.54290 -55.96466 10.97957 1.000 130.54777 23 LEU C CA 1
ATOM 4843 C C . LEU C 1 56 ? -29.81520 -56.31009 10.21771 1.000 129.92607 23 LEU C C 1
ATOM 4844 O O . LEU C 1 56 ? -29.77110 -57.01569 9.20272 1.000 129.61864 23 LEU C O 1
ATOM 4849 N N . ASP C 1 57 ? -30.95653 -55.80436 10.68485 1.000 131.23118 24 ASP C N 1
ATOM 4850 C CA . ASP C 1 57 ? -32.25677 -56.06861 10.08389 1.000 130.69142 24 ASP C CA 1
ATOM 4851 C C . ASP C 1 57 ? -32.53846 -55.19595 8.86528 1.000 130.95154 24 ASP C C 1
ATOM 4852 O O . ASP C 1 57 ? -33.65715 -55.23055 8.34084 1.000 130.59221 24 ASP C O 1
ATOM 4857 N N . GLU C 1 58 ? -31.55946 -54.42007 8.40670 1.000 128.87296 25 GLU C N 1
ATOM 4858 C CA . GLU C 1 58 ? -31.70306 -53.60894 7.21244 1.000 129.35107 25 GLU C CA 1
ATOM 4859 C C . GLU C 1 58 ? -30.74562 -54.10724 6.13594 1.000 129.32135 25 GLU C C 1
ATOM 4860 O O . GLU C 1 58 ? -29.64919 -54.58176 6.45215 1.000 129.33949 25 GLU C O 1
ATOM 4866 N N . PRO C 1 59 ? -31.13962 -54.03257 4.86203 1.000 131.46794 26 PRO C N 1
ATOM 4867 C CA . PRO C 1 59 ? -30.27520 -54.52634 3.77547 1.000 131.48035 26 PRO C CA 1
ATOM 4868 C C . PRO C 1 59 ? -28.91310 -53.85127 3.79660 1.000 132.23289 26 PRO C C 1
ATOM 4869 O O . PRO C 1 59 ? -28.79978 -52.63057 3.66332 1.000 133.07990 26 PRO C O 1
ATOM 4873 N N . LEU C 1 60 ? -27.87328 -54.66004 3.96353 1.000 121.32812 27 LEU C N 1
ATOM 4874 C CA . LEU C 1 60 ? -26.52540 -54.15094 4.16817 1.000 121.05900 27 LEU C CA 1
ATOM 4875 C C . LEU C 1 60 ? -25.82544 -54.00298 2.82321 1.000 121.25137 27 LEU C C 1
ATOM 4876 O O . LEU C 1 60 ? -25.67338 -54.98255 2.08475 1.000 121.14695 27 LEU C O 1
ATOM 4881 N N . SER C 1 61 ? -25.40679 -52.77904 2.50988 1.000 111.24281 28 SER C N 1
ATOM 4882 C CA . SER C 1 61 ? -24.73330 -52.45541 1.25941 1.000 111.71470 28 SER C CA 1
ATOM 4883 C C . SER C 1 61 ? -23.27801 -52.11556 1.54715 1.000 112.38673 28 SER C C 1
ATOM 4884 O O . SER C 1 61 ? -22.99299 -51.23778 2.36903 1.000 113.16097 28 SER C O 1
ATOM 4887 N N . ILE C 1 62 ? -22.36226 -52.80432 0.86002 1.000 108.13939 29 ILE C N 1
ATOM 4888 C CA . ILE C 1 62 ? -20.93877 -52.64854 1.13695 1.000 108.72881 29 ILE C CA 1
ATOM 4889 C C . ILE C 1 62 ? -20.43909 -51.25182 0.78198 1.000 109.97418 29 ILE C C 1
ATOM 4890 O O . ILE C 1 62 ? -19.44701 -50.78858 1.35429 1.000 110.77099 29 ILE C O 1
ATOM 4895 N N . GLU C 1 63 ? -21.11296 -50.55067 -0.13093 1.000 109.46905 30 GLU C N 1
ATOM 4896 C CA . GLU C 1 63 ? -20.66069 -49.21271 -0.50092 1.000 110.80074 30 GLU C CA 1
ATOM 4897 C C . GLU C 1 63 ? -20.83476 -48.23235 0.65250 1.000 111.80382 30 GLU C C 1
ATOM 4898 O O . GLU C 1 63 ? -19.95216 -47.40250 0.91522 1.000 112.99335 30 GLU C O 1
ATOM 4904 N N . ALA C 1 64 ? -21.96335 -48.31921 1.35449 1.000 108.77257 31 ALA C N 1
ATOM 4905 C CA . ALA C 1 64 ? -22.17629 -47.47704 2.52371 1.000 108.92302 31 ALA C CA 1
ATOM 4906 C C . ALA C 1 64 ? -21.08935 -47.70617 3.56913 1.000 108.45407 31 ALA C C 1
ATOM 4907 O O . ALA C 1 64 ? -20.49314 -46.75180 4.08321 1.000 108.85711 31 ALA C O 1
ATOM 4909 N N . LEU C 1 65 ? -20.80824 -48.97283 3.88661 1.000 101.42581 32 LEU C N 1
ATOM 4910 C CA . LEU C 1 65 ? -19.80059 -49.27631 4.89872 1.000 101.36558 32 LEU C CA 1
ATOM 4911 C C . LEU C 1 65 ? -18.41215 -48.83303 4.45169 1.000 101.42532 32 LEU C C 1
ATOM 4912 O O . LEU C 1 65 ? -17.59798 -48.39665 5.27393 1.000 101.55195 32 LEU C O 1
ATOM 4917 N N . SER C 1 66 ? -18.12044 -48.94112 3.15299 1.000 105.38458 33 SER C N 1
ATOM 4918 C CA . SER C 1 66 ? -16.84098 -48.45785 2.64332 1.000 105.63729 33 SER C CA 1
ATOM 4919 C C . SER C 1 66 ? -16.72692 -46.94887 2.80355 1.000 106.43755 33 SER C C 1
ATOM 4920 O O . SER C 1 66 ? -15.65285 -46.42842 3.12919 1.000 106.62010 33 SER C O 1
ATOM 4923 N N . ARG C 1 67 ? -17.82775 -46.22970 2.57620 1.000 113.62217 34 ARG C N 1
ATOM 4924 C CA . ARG C 1 67 ? -17.82524 -44.78585 2.79281 1.000 115.49491 34 ARG C CA 1
ATOM 4925 C C . ARG C 1 67 ? -17.60745 -44.44837 4.26643 1.000 116.11677 34 ARG C C 1
ATOM 4926 O O . ARG C 1 67 ? -16.79463 -43.57789 4.60003 1.000 117.64080 34 ARG C O 1
ATOM 4934 N N . MET C 1 68 ? -18.32099 -45.13537 5.16614 1.000 109.47408 35 MET C N 1
ATOM 4935 C CA . MET C 1 68 ? -18.16137 -44.87123 6.59579 1.000 109.52900 35 MET C CA 1
ATOM 4936 C C . MET C 1 68 ? -16.73337 -45.12604 7.05601 1.000 109.32058 35 MET C C 1
ATOM 4937 O O . MET C 1 68 ? -16.21798 -44.41614 7.92806 1.000 110.02533 35 MET C O 1
ATOM 4942 N N . ALA C 1 69 ? -16.08210 -46.13719 6.49002 1.000 96.81865 36 ALA C N 1
ATOM 4943 C CA . ALA C 1 69 ? -14.69276 -46.42463 6.81427 1.000 96.76092 36 ALA C CA 1
ATOM 4944 C C . ALA C 1 69 ? -13.71501 -45.55649 6.03773 1.000 96.94763 36 ALA C C 1
ATOM 4945 O O . ALA C 1 69 ? -12.50233 -45.70780 6.22394 1.000 96.92452 36 ALA C O 1
ATOM 4947 N N . HIS C 1 70 ? -14.21145 -44.65338 5.19251 1.000 104.96056 37 HIS C N 1
ATOM 4948 C CA . HIS C 1 70 ? -13.38083 -43.84065 4.30538 1.000 105.16125 37 HIS C CA 1
ATOM 4949 C C . HIS C 1 70 ? -12.39435 -44.71103 3.52708 1.000 104.87316 37 HIS C C 1
ATOM 4950 O O . HIS C 1 70 ? -11.17416 -44.55723 3.61108 1.000 104.92681 37 HIS C O 1
ATOM 4957 N N . SER C 1 71 ? -12.95655 -45.64134 2.75967 1.000 113.69921 38 SER C N 1
ATOM 4958 C CA . SER C 1 71 ? -12.17203 -46.50192 1.88322 1.000 112.81395 38 SER C CA 1
ATOM 4959 C C . SER C 1 71 ? -13.06720 -46.97370 0.74240 1.000 111.78699 38 SER C C 1
ATOM 4960 O O . SER C 1 71 ? -14.25358 -46.63791 0.67646 1.000 111.66415 38 SER C O 1
ATOM 4963 N N . SER C 1 72 ? -12.48665 -47.77631 -0.15307 1.000 110.55322 39 SER C N 1
ATOM 4964 C CA . SER C 1 72 ? -13.09146 -48.14386 -1.42975 1.000 109.84870 39 SER C CA 1
ATOM 4965 C C . SER C 1 72 ? -13.82648 -49.47683 -1.32910 1.000 108.23849 39 SER C C 1
ATOM 4966 O O . SER C 1 72 ? -13.32740 -50.41396 -0.69616 1.000 107.51011 39 SER C O 1
ATOM 4969 N N . PRO C 1 73 ? -14.99872 -49.57554 -1.96572 1.000 106.12878 40 PRO C N 1
ATOM 4970 C CA . PRO C 1 73 ? -15.74201 -50.84655 -1.95549 1.000 104.71438 40 PRO C CA 1
ATOM 4971 C C . PRO C 1 73 ? -14.97602 -52.00645 -2.56484 1.000 103.95568 40 PRO C C 1
ATOM 4972 O O . PRO C 1 73 ? -15.33361 -53.16760 -2.32231 1.000 102.96116 40 PRO C O 1
ATOM 4976 N N . PHE C 1 74 ? -13.93643 -51.73378 -3.35161 1.000 111.72287 41 PHE C N 1
ATOM 4977 C CA . PHE C 1 74 ? -13.11076 -52.78069 -3.93955 1.000 111.10753 41 PHE C CA 1
ATOM 4978 C C . PHE C 1 74 ? -12.07977 -53.32969 -2.96558 1.000 110.88834 41 PHE C C 1
ATOM 4979 O O . PHE C 1 74 ? -11.37450 -54.28364 -3.30792 1.000 110.31784 41 PHE C O 1
ATOM 4987 N N . HIS C 1 75 ? -11.98377 -52.75538 -1.76588 1.000 110.59742 42 HIS C N 1
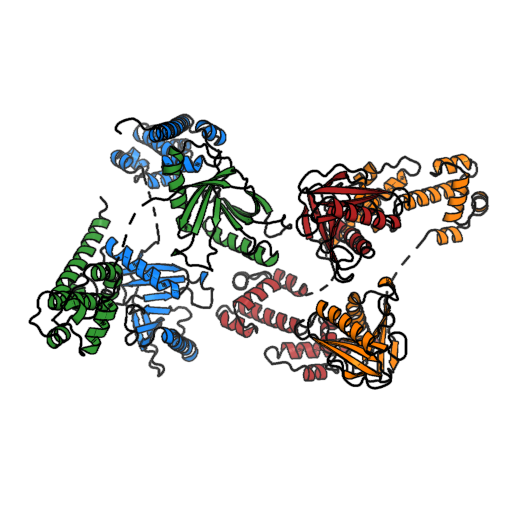ATOM 4988 C CA . HIS C 1 75 ? -10.98617 -53.16714 -0.79109 1.000 110.50767 42 HIS C CA 1
ATOM 4989 C C . HIS C 1 75 ? -11.52150 -53.29838 0.62555 1.000 110.29210 42 HIS C C 1
ATOM 4990 O O . HIS C 1 75 ? -10.77685 -53.76331 1.49357 1.000 110.21731 42 HIS C O 1
ATOM 4997 N N . PHE C 1 76 ? -12.77246 -52.91276 0.89571 1.000 110.12654 43 PHE C N 1
ATOM 4998 C CA . PHE C 1 76 ? -13.28717 -52.95766 2.26187 1.000 109.96667 43 PHE C CA 1
ATOM 4999 C C . PHE C 1 76 ? -13.44613 -54.38888 2.75589 1.000 108.81954 43 PHE C C 1
ATOM 5000 O O . PHE C 1 76 ? -13.23562 -54.66385 3.93932 1.000 108.73793 43 PHE C O 1
ATOM 5008 N N . HIS C 1 77 ? -13.83829 -55.30873 1.87602 1.000 102.31392 44 HIS C N 1
ATOM 5009 C CA . HIS C 1 77 ? -14.08193 -56.67841 2.31012 1.000 101.97900 44 HIS C CA 1
ATOM 5010 C C . HIS C 1 77 ? -12.78149 -57.31077 2.79735 1.000 101.88175 44 HIS C C 1
ATOM 5011 O O . HIS C 1 77 ? -12.70040 -57.83876 3.91882 1.000 101.87820 44 HIS C O 1
ATOM 5018 N N . ARG C 1 78 ? -11.73496 -57.22135 1.97174 1.000 102.82005 45 ARG C N 1
ATOM 5019 C CA . ARG C 1 78 ? -10.40545 -57.64985 2.38580 1.000 102.80436 45 ARG C CA 1
ATOM 5020 C C . ARG C 1 78 ? -9.91008 -56.86412 3.59150 1.000 102.95307 45 ARG C C 1
ATOM 5021 O O . ARG C 1 78 ? -9.21736 -57.42345 4.44588 1.000 102.95739 45 ARG C O 1
ATOM 5029 N N . GLN C 1 79 ? -10.26079 -55.57653 3.68397 1.000 105.38603 46 GLN C N 1
ATOM 5030 C CA . GLN C 1 79 ? -9.83229 -54.75496 4.81750 1.000 105.93288 46 GLN C CA 1
ATOM 5031 C C . GLN C 1 79 ? -10.38987 -55.28288 6.13167 1.000 105.50308 46 GLN C C 1
ATOM 5032 O O . GLN C 1 79 ? -9.65808 -55.44114 7.11653 1.000 105.81339 46 GLN C O 1
ATOM 5038 N N . PHE C 1 80 ? -11.70347 -55.50370 6.17651 1.000 106.64283 47 PHE C N 1
ATOM 5039 C CA . PHE C 1 80 ? -12.33753 -55.99978 7.38791 1.000 106.22996 47 PHE C CA 1
ATOM 5040 C C . PHE C 1 80 ? -11.82126 -57.38587 7.73618 1.000 105.72560 47 PHE C C 1
ATOM 5041 O O . PHE C 1 80 ? -11.59441 -57.69088 8.91351 1.000 105.88109 47 PHE C O 1
ATOM 5049 N N . THR C 1 81 ? -11.61129 -58.23819 6.72404 1.000 107.56638 48 THR C N 1
ATOM 5050 C CA . THR C 1 81 ? -11.04959 -59.55857 7.00502 1.000 107.32645 48 THR C CA 1
ATOM 5051 C C . THR C 1 81 ? -9.63939 -59.44936 7.58630 1.000 107.94673 48 THR C C 1
ATOM 5052 O O . THR C 1 81 ? -9.28025 -60.19710 8.50276 1.000 108.01675 48 THR C O 1
ATOM 5056 N N . THR C 1 82 ? -8.83166 -58.51327 7.07893 1.000 105.96730 49 THR C N 1
ATOM 5057 C CA . THR C 1 82 ? -7.48178 -58.31867 7.60440 1.000 106.63214 49 THR C CA 1
ATOM 5058 C C . THR C 1 82 ? -7.52087 -57.81935 9.04205 1.000 107.15626 49 THR C C 1
ATOM 5059 O O . THR C 1 82 ? -6.83735 -58.35543 9.92205 1.000 107.44825 49 THR C O 1
ATOM 5063 N N . TRP C 1 83 ? -8.32551 -56.78815 9.29349 1.000 106.80519 50 TRP C N 1
ATOM 5064 C CA . TRP C 1 83 ? -8.31821 -56.11120 10.58467 1.000 107.52473 50 TRP C CA 1
ATOM 5065 C C . TRP C 1 83 ? -8.97270 -56.96877 11.66210 1.000 107.06526 50 TRP C C 1
ATOM 5066 O O . TRP C 1 83 ? -8.33315 -57.33166 12.65579 1.000 107.45585 50 TRP C O 1
ATOM 5077 N N . SER C 1 84 ? -10.24903 -57.31482 11.47766 1.000 104.03473 51 SER C N 1
ATOM 5078 C CA . SER C 1 84 ? -10.95637 -58.09014 12.49269 1.000 104.08659 51 SER C CA 1
ATOM 5079 C C . SER C 1 84 ? -10.40136 -59.50756 12.60104 1.000 104.01449 51 SER C C 1
ATOM 5080 O O . SER C 1 84 ? -10.17769 -60.01478 13.70676 1.000 104.17031 51 SER C O 1
ATOM 5083 N N . GLY C 1 85 ? -10.16754 -60.16134 11.46469 1.000 108.94318 52 GLY C N 1
ATOM 5084 C CA . GLY C 1 85 ? -9.72561 -61.54209 11.44110 1.000 108.82105 52 GLY C CA 1
ATOM 5085 C C . GLY C 1 85 ? -10.73616 -62.51749 10.87897 1.000 108.23542 52 GLY C C 1
ATOM 5086 O O . GLY C 1 85 ? -10.43344 -63.71387 10.79432 1.000 108.32614 52 GLY C O 1
ATOM 5087 N N . LEU C 1 86 ? -11.91963 -62.05176 10.49217 1.000 111.42605 53 LEU C N 1
ATOM 5088 C CA . LEU C 1 86 ? -12.97228 -62.88006 9.92614 1.000 110.92536 53 LEU C CA 1
ATOM 5089 C C . LEU C 1 86 ? -13.70231 -62.07654 8.86064 1.000 110.46871 53 LEU C C 1
ATOM 5090 O O . LEU C 1 86 ? -13.72804 -60.84180 8.92382 1.000 110.60798 53 LEU C O 1
ATOM 5095 N N . PRO C 1 87 ? -14.28677 -62.74019 7.86579 1.000 117.46197 54 PRO C N 1
ATOM 5096 C CA . PRO C 1 87 ? -14.99261 -62.00693 6.80969 1.000 117.13176 54 PRO C CA 1
ATOM 5097 C C . PRO C 1 87 ? -16.30559 -61.42198 7.30850 1.000 116.84937 54 PRO C C 1
ATOM 5098 O O . PRO C 1 87 ? -16.87325 -61.85717 8.31308 1.000 116.76896 54 PRO C O 1
ATOM 5102 N N . LEU C 1 88 ? -16.78448 -60.40938 6.57608 1.000 120.50258 55 LEU C N 1
ATOM 5103 C CA . LEU C 1 88 ? -18.04882 -59.76425 6.92601 1.000 120.29396 55 LEU C CA 1
ATOM 5104 C C . LEU C 1 88 ? -19.19055 -60.76811 6.97077 1.000 119.77850 55 LEU C C 1
ATOM 5105 O O . LEU C 1 88 ? -20.09428 -60.65714 7.80963 1.000 119.61819 55 LEU C O 1
ATOM 5110 N N . TYR C 1 89 ? -19.17895 -61.73523 6.05265 1.000 130.58575 56 TYR C N 1
ATOM 5111 C CA . TYR C 1 89 ? -20.08133 -62.87611 6.11010 1.000 130.33692 56 TYR C CA 1
ATOM 5112 C C . TYR C 1 89 ? -20.15546 -63.43661 7.52530 1.000 130.48845 56 TYR C C 1
ATOM 5113 O O . TYR C 1 89 ? -21.21597 -63.43305 8.16485 1.000 130.29239 56 TYR C O 1
ATOM 5122 N N . ARG C 1 90 ? -19.00578 -63.87857 8.04059 1.000 131.24791 57 ARG C N 1
ATOM 5123 C CA . ARG C 1 90 ? -18.97448 -64.52336 9.34651 1.000 131.59165 57 ARG C CA 1
ATOM 5124 C C . ARG C 1 90 ? -19.24802 -63.54603 10.48112 1.000 131.59425 57 ARG C C 1
ATOM 5125 O O . ARG C 1 90 ? -19.83565 -63.93808 11.49309 1.000 131.74217 57 ARG C O 1
ATOM 5133 N N . TYR C 1 91 ? -18.84744 -62.27956 10.34382 1.000 128.92028 58 TYR C N 1
ATOM 5134 C CA . TYR C 1 91 ? -19.09896 -61.32981 11.42434 1.000 129.10596 58 TYR C CA 1
ATOM 5135 C C . TYR C 1 91 ? -20.58666 -61.05976 11.58504 1.000 128.69866 58 TYR C C 1
ATOM 5136 O O . TYR C 1 91 ? -21.11471 -61.10821 12.70061 1.000 128.82161 58 TYR C O 1
ATOM 5145 N N . ILE C 1 92 ? -21.27907 -60.76119 10.48428 1.000 126.47002 59 ILE C N 1
ATOM 5146 C CA . ILE C 1 92 ? -22.72206 -60.55248 10.56729 1.000 126.06604 59 ILE C CA 1
ATOM 5147 C C . ILE C 1 92 ? -23.42317 -61.84227 10.98137 1.000 125.90637 59 ILE C C 1
ATOM 5148 O O . ILE C 1 92 ? -24.39868 -61.81633 11.74676 1.000 125.79007 59 ILE C O 1
ATOM 5153 N N . GLN C 1 93 ? -22.91174 -62.99300 10.52772 1.000 130.76289 60 GLN C N 1
ATOM 5154 C CA . GLN C 1 93 ? -23.47268 -64.26772 10.96315 1.000 130.92978 60 GLN C CA 1
ATOM 5155 C C . GLN C 1 93 ? -23.40451 -64.41215 12.48006 1.000 131.38372 60 GLN C C 1
ATOM 5156 O O . GLN C 1 93 ? -24.41800 -64.67506 13.13607 1.000 131.39206 60 GLN C O 1
ATOM 5162 N N . TRP C 1 94 ? -22.21747 -64.22799 13.06086 1.000 126.95274 61 TRP C N 1
ATOM 5163 C CA . TRP C 1 94 ? -22.06926 -64.45554 14.49384 1.000 127.56384 61 TRP C CA 1
ATOM 5164 C C . TRP C 1 94 ? -22.75909 -63.36761 15.30621 1.000 127.42047 61 TRP C C 1
ATOM 5165 O O . TRP C 1 94 ? -23.24153 -63.63704 16.40997 1.000 127.81362 61 TRP C O 1
ATOM 5176 N N . LEU C 1 95 ? -22.83660 -62.14476 14.77944 1.000 119.45530 62 LEU C N 1
ATOM 5177 C CA . LEU C 1 95 ? -23.58113 -61.09608 15.46762 1.000 119.43911 62 LEU C CA 1
ATOM 5178 C C . LEU C 1 95 ? -25.06039 -61.45137 15.55143 1.000 119.67874 62 LEU C C 1
ATOM 5179 O O . LEU C 1 95 ? -25.68537 -61.33184 16.61537 1.000 120.10491 62 LEU C O 1
ATOM 5184 N N . ARG C 1 96 ? -25.63781 -61.90660 14.43446 1.000 123.16502 63 ARG C N 1
ATOM 5185 C CA . ARG C 1 96 ? -27.02920 -62.34021 14.46073 1.000 122.80828 63 ARG C CA 1
ATOM 5186 C C . ARG C 1 96 ? -27.20938 -63.56298 15.35228 1.000 123.31623 63 ARG C C 1
ATOM 5187 O O . ARG C 1 96 ? -28.24265 -63.69771 16.01694 1.000 123.31861 63 ARG C O 1
ATOM 5195 N N . LEU C 1 97 ? -26.20480 -64.44571 15.40660 1.000 125.77069 64 LEU C N 1
ATOM 5196 C CA . LEU C 1 97 ? -26.29115 -65.61581 16.27941 1.000 126.56419 64 LEU C CA 1
ATOM 5197 C C . LEU C 1 97 ? -26.28816 -65.22044 17.75241 1.000 127.12706 64 LEU C C 1
ATOM 5198 O O . LEU C 1 97 ? -27.04176 -65.78451 18.55055 1.000 127.60395 64 LEU C O 1
ATOM 5203 N N . ARG C 1 98 ? -25.44813 -64.25870 18.13563 1.000 115.07125 65 ARG C N 1
ATOM 5204 C CA . ARG C 1 98 ? -25.41696 -63.82725 19.52956 1.000 115.71607 65 ARG C CA 1
ATOM 5205 C C . ARG C 1 98 ? -26.69388 -63.07979 19.89943 1.000 115.32547 65 ARG C C 1
ATOM 5206 O O . ARG C 1 98 ? -27.20638 -63.22192 21.02090 1.000 115.90305 65 ARG C O 1
ATOM 5214 N N . ARG C 1 99 ? -27.23969 -62.29763 18.96345 1.000 112.71771 66 ARG C N 1
ATOM 5215 C CA . ARG C 1 99 ? -28.51830 -61.64779 19.23011 1.000 112.89833 66 ARG C CA 1
ATOM 5216 C C . ARG C 1 99 ? -29.62895 -62.68239 19.39252 1.000 113.46709 66 ARG C C 1
ATOM 5217 O O . ARG C 1 99 ? -30.49313 -62.55097 20.26969 1.000 113.99008 66 ARG C O 1
ATOM 5225 N N . ALA C 1 100 ? -29.61107 -63.73389 18.56727 1.000 120.98666 67 ALA C N 1
ATOM 5226 C CA . ALA C 1 100 ? -30.57504 -64.81597 18.73035 1.000 121.20617 67 ALA C CA 1
ATOM 5227 C C . ALA C 1 100 ? -30.35065 -65.57179 20.03269 1.000 122.39234 67 ALA C C 1
ATOM 5228 O O . ALA C 1 100 ? -31.30531 -66.08705 20.61685 1.000 122.79196 67 ALA C O 1
ATOM 5230 N N . SER C 1 101 ? -29.10528 -65.64213 20.50378 1.000 113.97443 68 SER C N 1
ATOM 5231 C CA . SER C 1 101 ? -28.83204 -66.25463 21.79976 1.000 114.87801 68 SER C CA 1
ATOM 5232 C C . SER C 1 101 ? -29.49467 -65.46670 22.92269 1.000 115.29200 68 SER C C 1
ATOM 5233 O O . SER C 1 101 ? -30.14526 -66.04468 23.80523 1.000 116.24396 68 SER C O 1
ATOM 5236 N N . TRP C 1 102 ? -29.32657 -64.14016 22.91352 1.000 109.21787 69 TRP C N 1
ATOM 5237 C CA . TRP C 1 102 ? -30.07472 -63.30868 23.85588 1.000 109.63394 69 TRP C CA 1
ATOM 5238 C C . TRP C 1 102 ? -31.57040 -63.57130 23.74165 1.000 109.93528 69 TRP C C 1
ATOM 5239 O O . TRP C 1 102 ? -32.25677 -63.77855 24.74818 1.000 110.80008 69 TRP C O 1
ATOM 5250 N N . ARG C 1 103 ? -32.09827 -63.54645 22.51731 1.000 120.37072 70 ARG C N 1
ATOM 5251 C CA . ARG C 1 103 ? -33.53666 -63.71451 22.33867 1.000 119.90499 70 ARG C CA 1
ATOM 5252 C C . ARG C 1 103 ? -34.01572 -65.08957 22.79241 1.000 120.76105 70 ARG C C 1
ATOM 5253 O O . ARG C 1 103 ? -35.18876 -65.24050 23.14975 1.000 120.81738 70 ARG C O 1
ATOM 5261 N N . LEU C 1 104 ? -33.13153 -66.08958 22.78977 1.000 122.81691 71 LEU C N 1
ATOM 5262 C CA . LEU C 1 104 ? -33.48955 -67.43134 23.23703 1.000 123.98745 71 LEU C CA 1
ATOM 5263 C C . LEU C 1 104 ? -33.48739 -67.53177 24.75579 1.000 125.26709 71 LEU C C 1
ATOM 5264 O O . LEU C 1 104 ? -34.44072 -68.04356 25.35254 1.000 125.90443 71 LEU C O 1
ATOM 5269 N N . ALA C 1 105 ? -32.42135 -67.05117 25.39787 1.000 115.09292 72 ALA C N 1
ATOM 5270 C CA . ALA C 1 105 ? -32.28049 -67.26362 26.83477 1.000 116.21294 72 ALA C CA 1
ATOM 5271 C C . ALA C 1 105 ? -33.17548 -66.33406 27.65005 1.000 116.54082 72 ALA C C 1
ATOM 5272 O O . ALA C 1 105 ? -33.81156 -66.77236 28.61379 1.000 117.69124 72 ALA C O 1
ATOM 5274 N N . PHE C 1 106 ? -33.24521 -65.05656 27.28235 1.000 122.06671 73 PHE C N 1
ATOM 5275 C CA . PHE C 1 106 ? -33.87998 -64.04441 28.11688 1.000 122.39965 73 PHE C CA 1
ATOM 5276 C C . PHE C 1 106 ? -35.28054 -63.66567 27.66189 1.000 122.13103 73 PHE C C 1
ATOM 5277 O O . PHE C 1 106 ? -35.99376 -62.98738 28.40863 1.000 122.54068 73 PHE C O 1
ATOM 5285 N N . ASN C 1 107 ? -35.68853 -64.07642 26.46447 1.000 136.18294 74 ASN C N 1
ATOM 5286 C CA . ASN C 1 107 ? -36.97624 -63.70417 25.88721 1.000 135.13516 74 ASN C CA 1
ATOM 5287 C C . ASN C 1 107 ? -37.76338 -64.97933 25.59855 1.000 135.41317 74 ASN C C 1
ATOM 5288 O O . ASN C 1 107 ? -38.01775 -65.31727 24.43469 1.000 134.63765 74 ASN C O 1
ATOM 5293 N N . PRO C 1 108 ? -38.17240 -65.70904 26.64366 1.000 148.28784 75 PRO C N 1
ATOM 5294 C CA . PRO C 1 108 ? -38.69817 -67.06830 26.43008 1.000 148.98534 75 PRO C CA 1
ATOM 5295 C C . PRO C 1 108 ? -40.05220 -67.10864 25.74739 1.000 148.05939 75 PRO C C 1
ATOM 5296 O O . PRO C 1 108 ? -40.41717 -68.15608 25.19712 1.000 148.33252 75 PRO C O 1
ATOM 5300 N N . GLN C 1 109 ? -40.80666 -66.01119 25.76431 1.000 147.94673 76 GLN C N 1
ATOM 5301 C CA . GLN C 1 109 ? -42.13945 -65.99665 25.17750 1.000 147.11225 76 GLN C CA 1
ATOM 5302 C C . GLN C 1 109 ? -42.11601 -65.95222 23.65685 1.000 145.84749 76 GLN C C 1
ATOM 5303 O O . GLN C 1 109 ? -43.12673 -66.28428 23.02864 1.000 145.35035 76 GLN C O 1
ATOM 5309 N N . ASP C 1 110 ? -41.00048 -65.54263 23.05493 1.000 147.31571 77 ASP C N 1
ATOM 5310 C CA . ASP C 1 110 ? -40.87018 -65.56958 21.60447 1.000 146.30290 77 ASP C CA 1
ATOM 5311 C C . ASP C 1 110 ? -40.65808 -67.00291 21.13839 1.000 147.02563 77 ASP C C 1
ATOM 5312 O O . ASP C 1 110 ? -39.74663 -67.69117 21.61068 1.000 148.06853 77 ASP C O 1
ATOM 5317 N N . LYS C 1 111 ? -41.49814 -67.44967 20.21145 1.000 135.11873 78 LYS C N 1
ATOM 5318 C CA . LYS C 1 111 ? -41.42704 -68.82176 19.73806 1.000 135.92784 78 LYS C CA 1
ATOM 5319 C C . LYS C 1 111 ? -40.26360 -68.98791 18.76758 1.000 135.74162 78 LYS C C 1
ATOM 5320 O O . LYS C 1 111 ? -39.82173 -68.03036 18.12505 1.000 134.75758 78 LYS C O 1
ATOM 5326 N N . VAL C 1 112 ? -39.75926 -70.22188 18.67985 1.000 133.89234 79 VAL C N 1
ATOM 5327 C CA . VAL C 1 112 ? -38.46049 -70.44588 18.05458 1.000 134.00637 79 VAL C CA 1
ATOM 5328 C C . VAL C 1 112 ? -38.54251 -70.25770 16.54185 1.000 132.98644 79 VAL C C 1
ATOM 5329 O O . VAL C 1 112 ? -37.53881 -69.93469 15.89541 1.000 132.59300 79 VAL C O 1
ATOM 5333 N N . ILE C 1 113 ? -39.72173 -70.45187 15.94592 1.000 137.12732 80 ILE C N 1
ATOM 5334 C CA . ILE C 1 113 ? -39.88616 -70.13497 14.52861 1.000 136.19543 80 ILE C CA 1
ATOM 5335 C C . ILE C 1 113 ? -39.63730 -68.64933 14.29209 1.000 135.01584 80 ILE C C 1
ATOM 5336 O O . ILE C 1 113 ? -38.92230 -68.25882 13.36027 1.000 134.57239 80 ILE C O 1
ATOM 5341 N N . ASP C 1 114 ? -40.21465 -67.80092 15.14729 1.000 130.59801 81 ASP C N 1
ATOM 5342 C CA . ASP C 1 114 ? -39.99821 -66.36262 15.03730 1.000 129.71602 81 ASP C CA 1
ATOM 5343 C C . ASP C 1 114 ? -38.52943 -66.01134 15.24570 1.000 129.92445 81 ASP C C 1
ATOM 5344 O O . ASP C 1 114 ? -37.96567 -65.19524 14.50641 1.000 129.37885 81 ASP C O 1
ATOM 5349 N N . ILE C 1 115 ? -37.89187 -66.62655 16.24524 1.000 124.47965 82 ILE C N 1
ATOM 5350 C CA . ILE C 1 115 ? -36.49566 -66.32214 16.54722 1.000 124.74391 82 ILE C CA 1
ATOM 5351 C C . ILE C 1 115 ? -35.59666 -66.73428 15.39115 1.000 124.70334 82 ILE C C 1
ATOM 5352 O O . ILE C 1 115 ? -34.62278 -66.04540 15.06549 1.000 124.42673 82 ILE C O 1
ATOM 5357 N N . ALA C 1 116 ? -35.91169 -67.85952 14.74845 1.000 131.05110 83 ALA C N 1
ATOM 5358 C CA . ALA C 1 116 ? -35.08714 -68.33825 13.64596 1.000 131.14202 83 ALA C CA 1
ATOM 5359 C C . ALA C 1 116 ? -35.30358 -67.50452 12.39034 1.000 130.19224 83 ALA C C 1
ATOM 5360 O O . ALA C 1 116 ? -34.34924 -67.22126 11.65595 1.000 130.06633 83 ALA C O 1
ATOM 5362 N N . LEU C 1 117 ? -36.54929 -67.10129 12.12568 1.000 134.32460 84 LEU C N 1
ATOM 5363 C CA . LEU C 1 117 ? -36.82439 -66.28071 10.95040 1.000 133.60116 84 LEU C CA 1
ATOM 5364 C C . LEU C 1 117 ? -36.19972 -64.89778 11.08916 1.000 133.18561 84 LEU C C 1
ATOM 5365 O O . LEU C 1 117 ? -35.54685 -64.40480 10.16216 1.000 133.04177 84 LEU C O 1
ATOM 5370 N N . ASP C 1 118 ? -36.38664 -64.25516 12.24468 1.000 129.48096 85 ASP C N 1
ATOM 5371 C CA . ASP C 1 118 ? -35.78695 -62.94548 12.46906 1.000 129.30607 85 ASP C CA 1
ATOM 5372 C C . ASP C 1 118 ? -34.26510 -63.00580 12.51092 1.000 129.68643 85 ASP C C 1
ATOM 5373 O O . ASP C 1 118 ? -33.61273 -61.97307 12.32711 1.000 129.64086 85 ASP C O 1
ATOM 5378 N N . ALA C 1 119 ? -33.68692 -64.18653 12.74345 1.000 125.50152 86 ALA C N 1
ATOM 5379 C CA . ALA C 1 119 ? -32.23821 -64.34009 12.77693 1.000 125.13876 86 ALA C CA 1
ATOM 5380 C C . ALA C 1 119 ? -31.61690 -64.39638 11.39009 1.000 124.87182 86 ALA C C 1
ATOM 5381 O O . ALA C 1 119 ? -30.38577 -64.38241 11.28055 1.000 124.53084 86 ALA C O 1
ATOM 5383 N N . GLY C 1 120 ? -32.42955 -64.46389 10.34089 1.000 139.60488 87 GLY C N 1
ATOM 5384 C CA . GLY C 1 120 ? -31.93589 -64.48501 8.98216 1.000 139.56083 87 GLY C CA 1
ATOM 5385 C C . GLY C 1 120 ? -31.80404 -65.85268 8.35116 1.000 139.95085 87 GLY C C 1
ATOM 5386 O O . GLY C 1 120 ? -31.24140 -65.95333 7.25559 1.000 139.90527 87 GLY C O 1
ATOM 5387 N N . PHE C 1 121 ? -32.29724 -66.90415 8.99942 1.000 150.29806 88 PHE C N 1
ATOM 5388 C CA . PHE C 1 121 ? -32.22161 -68.25804 8.46748 1.000 150.92410 88 PHE C CA 1
ATOM 5389 C C . PHE C 1 121 ? -33.58398 -68.66606 7.92304 1.000 150.83823 88 PHE C C 1
ATOM 5390 O O . PHE C 1 121 ? -34.60421 -68.50515 8.60187 1.000 150.62212 88 PHE C O 1
ATOM 5398 N N . GLN C 1 122 ? -33.59276 -69.19587 6.69704 1.000 167.44853 89 GLN C N 1
ATOM 5399 C CA . GLN C 1 122 ? -34.84678 -69.48201 6.00933 1.000 167.34041 89 GLN C CA 1
ATOM 5400 C C . GLN C 1 122 ? -35.53941 -70.72609 6.54770 1.000 167.92311 89 GLN C C 1
ATOM 5401 O O . GLN C 1 122 ? -36.77039 -70.82048 6.47910 1.000 167.72951 89 GLN C O 1
ATOM 5407 N N . ASN C 1 123 ? -34.78313 -71.68396 7.07576 1.000 163.40899 90 ASN C N 1
ATOM 5408 C CA . ASN C 1 123 ? -35.34638 -72.94396 7.51657 1.000 164.27616 90 ASN C CA 1
ATOM 5409 C C . ASN C 1 123 ? -35.03510 -73.16699 8.99017 1.000 164.90236 90 ASN C C 1
ATOM 5410 O O . ASN C 1 123 ? -33.89113 -72.94596 9.41381 1.000 165.03948 90 ASN C O 1
ATOM 5415 N N . PRO C 1 124 ? -36.01450 -73.58574 9.80285 1.000 154.96346 91 PRO C N 1
ATOM 5416 C CA . PRO C 1 124 ? -35.70580 -73.89845 11.21000 1.000 155.80418 91 PRO C CA 1
ATOM 5417 C C . PRO C 1 124 ? -34.60553 -74.93228 11.36099 1.000 157.08485 91 PRO C C 1
ATOM 5418 O O . PRO C 1 124 ? -33.79529 -74.84472 12.29296 1.000 157.56822 91 PRO C O 1
ATOM 5422 N N . GLU C 1 125 ? -34.55173 -75.91143 10.45696 1.000 158.05239 92 GLU C N 1
ATOM 5423 C CA . GLU C 1 125 ? -33.46974 -76.88721 10.49030 1.000 159.33598 92 GLU C CA 1
ATOM 5424 C C . GLU C 1 125 ? -32.12443 -76.22682 10.21094 1.000 158.83993 92 GLU C C 1
ATOM 5425 O O . GLU C 1 125 ? -31.12969 -76.53720 10.87460 1.000 159.67232 92 GLU C O 1
ATOM 5431 N N . SER C 1 126 ? -32.07475 -75.31223 9.23675 1.000 155.38611 93 SER C N 1
ATOM 5432 C CA . SER C 1 126 ? -30.83437 -74.59636 8.94546 1.000 154.90667 93 SER C CA 1
ATOM 5433 C C . SER C 1 126 ? -30.33903 -73.84427 10.17442 1.000 154.68060 93 SER C C 1
ATOM 5434 O O . SER C 1 126 ? -29.15299 -73.90818 10.52668 1.000 155.09638 93 SER C O 1
ATOM 5437 N N . PHE C 1 127 ? -31.24573 -73.12532 10.84039 1.000 156.08071 94 PHE C N 1
ATOM 5438 C CA . PHE C 1 127 ? -30.88141 -72.35870 12.02703 1.000 155.91134 94 PHE C CA 1
ATOM 5439 C C . PHE C 1 127 ? -30.41009 -73.27393 13.14983 1.000 157.31320 94 PHE C C 1
ATOM 5440 O O . PHE C 1 127 ? -29.39600 -73.00094 13.80275 1.000 157.57122 94 PHE C O 1
ATOM 5448 N N . THR C 1 128 ? -31.13946 -74.36728 13.39143 1.000 152.45770 95 THR C N 1
ATOM 5449 C CA . THR C 1 128 ? -30.74725 -75.29921 14.44413 1.000 154.09174 95 THR C CA 1
ATOM 5450 C C . THR C 1 128 ? -29.36903 -75.88943 14.17341 1.000 154.88202 95 THR C C 1
ATOM 5451 O O . THR C 1 128 ? -28.53759 -75.98511 15.08375 1.000 155.67161 95 THR C O 1
ATOM 5455 N N . ARG C 1 129 ? -29.10151 -76.26926 12.92142 1.000 159.33123 96 ARG C N 1
ATOM 5456 C CA . ARG C 1 129 ? -27.81311 -76.86109 12.57432 1.000 160.05946 96 ARG C CA 1
ATOM 5457 C C . ARG C 1 129 ? -26.67908 -75.85654 12.74302 1.000 159.29182 96 ARG C C 1
ATOM 5458 O O . ARG C 1 129 ? -25.63667 -76.17625 13.33062 1.000 160.17571 96 ARG C O 1
ATOM 5466 N N . ALA C 1 130 ? -26.86332 -74.63351 12.23474 1.000 156.74404 97 ALA C N 1
ATOM 5467 C CA . ALA C 1 130 ? -25.82168 -73.61987 12.37238 1.000 156.06593 97 ALA C CA 1
ATOM 5468 C C . ALA C 1 130 ? -25.55936 -73.29232 13.83774 1.000 156.47761 97 ALA C C 1
ATOM 5469 O O . ALA C 1 130 ? -24.40124 -73.14569 14.25286 1.000 156.82406 97 ALA C O 1
ATOM 5471 N N . PHE C 1 131 ? -26.62218 -73.18846 14.64054 1.000 146.91532 98 PHE C N 1
ATOM 5472 C CA . PHE C 1 131 ? -26.45777 -72.90006 16.06097 1.000 147.05066 98 PHE C CA 1
ATOM 5473 C C . PHE C 1 131 ? -25.71655 -74.02586 16.76751 1.000 147.97043 98 PHE C C 1
ATOM 5474 O O . PHE C 1 131 ? -24.79497 -73.77898 17.55360 1.000 147.79218 98 PHE C O 1
ATOM 5482 N N . LYS C 1 132 ? -26.11354 -75.27436 16.50481 1.000 149.60517 99 LYS C N 1
ATOM 5483 C CA . LYS C 1 132 ? -25.43179 -76.41126 17.11302 1.000 151.49613 99 LYS C CA 1
ATOM 5484 C C . LYS C 1 132 ? -23.95356 -76.42385 16.75201 1.000 151.59263 99 LYS C C 1
ATOM 5485 O O . LYS C 1 132 ? -23.09805 -76.66093 17.61293 1.000 152.67805 99 LYS C O 1
ATOM 5491 N N . THR C 1 133 ? -23.63154 -76.16145 15.48422 1.000 157.36070 100 THR C N 1
ATOM 5492 C CA . THR C 1 133 ? -22.23753 -76.22859 15.06100 1.000 157.49522 100 THR C CA 1
ATOM 5493 C C . THR C 1 133 ? -21.41468 -75.09954 15.67027 1.000 156.82272 100 THR C C 1
ATOM 5494 O O . THR C 1 133 ? -20.27905 -75.31944 16.10756 1.000 157.59360 100 THR C O 1
ATOM 5498 N N . ALA C 1 134 ? -21.96922 -73.88737 15.72384 1.000 160.95973 101 ALA C N 1
ATOM 5499 C CA . ALA C 1 134 ? -21.16774 -72.74908 16.15546 1.000 160.32499 101 ALA C CA 1
ATOM 5500 C C . ALA C 1 134 ? -21.09565 -72.62444 17.67230 1.000 161.15251 101 ALA C C 1
ATOM 5501 O O . ALA C 1 134 ? -20.10101 -72.11053 18.19721 1.000 161.35465 101 ALA C O 1
ATOM 5503 N N . PHE C 1 135 ? -22.11169 -73.09583 18.39022 1.000 156.60519 102 PHE C N 1
ATOM 5504 C CA . PHE C 1 135 ? -22.23143 -72.85218 19.82240 1.000 157.30974 102 PHE C CA 1
ATOM 5505 C C . PHE C 1 135 ? -21.92349 -74.06799 20.68249 1.000 159.28955 102 PHE C C 1
ATOM 5506 O O . PHE C 1 135 ? -21.34269 -73.92195 21.76035 1.000 160.03949 102 PHE C O 1
ATOM 5514 N N . GLY C 1 136 ? -22.29307 -75.26749 20.23937 1.000 154.02032 103 GLY C N 1
ATOM 5515 C CA . GLY C 1 136 ? -22.08174 -76.46987 21.01675 1.000 156.11553 103 GLY C CA 1
ATOM 5516 C C . GLY C 1 136 ? -23.29778 -76.97426 21.76199 1.000 157.14781 103 GLY C C 1
ATOM 5517 O O . GLY C 1 136 ? -23.21190 -78.02394 22.41079 1.000 159.12984 103 GLY C O 1
ATOM 5518 N N . GLN C 1 137 ? -24.42124 -76.26265 21.69645 1.000 146.83808 104 GLN C N 1
ATOM 5519 C CA . GLN C 1 137 ? -25.65887 -76.68340 22.33365 1.000 147.69691 104 GLN C CA 1
ATOM 5520 C C . GLN C 1 137 ? -26.80615 -76.54147 21.34681 1.000 146.41654 104 GLN C C 1
ATOM 5521 O O . GLN C 1 137 ? -26.75198 -75.72661 20.42287 1.000 144.65309 104 GLN C O 1
ATOM 5527 N N . SER C 1 138 ? -27.84691 -77.34401 21.54726 1.000 150.57908 105 SER C N 1
ATOM 5528 C CA . SER C 1 138 ? -29.03583 -77.21524 20.72812 1.000 149.49105 105 SER C CA 1
ATOM 5529 C C . SER C 1 138 ? -29.78617 -75.94477 21.11791 1.000 148.03463 105 SER C C 1
ATOM 5530 O O . SER C 1 138 ? -29.56913 -75.39499 22.20042 1.000 148.28986 105 SER C O 1
ATOM 5533 N N . PRO C 1 139 ? -30.66239 -75.44473 20.24077 1.000 156.15565 106 PRO C N 1
ATOM 5534 C CA . PRO C 1 139 ? -31.46864 -74.27058 20.62232 1.000 154.87889 106 PRO C CA 1
ATOM 5535 C C . PRO C 1 139 ? -32.27939 -74.49034 21.88771 1.000 155.99344 106 PRO C C 1
ATOM 5536 O O . PRO C 1 139 ? -32.26307 -73.64193 22.79077 1.000 155.74968 106 PRO C O 1
ATOM 5540 N N . ARG C 1 140 ? -32.98336 -75.61968 21.98700 1.000 156.33003 107 ARG C N 1
ATOM 5541 C CA . ARG C 1 140 ? -33.79233 -75.87105 23.17433 1.000 157.56414 107 ARG C CA 1
ATOM 5542 C C . ARG C 1 140 ? -32.92198 -76.10647 24.40392 1.000 159.15295 107 ARG C C 1
ATOM 5543 O O . ARG C 1 140 ? -33.27523 -75.67560 25.50675 1.000 159.56989 107 ARG C O 1
ATOM 5551 N N . ARG C 1 141 ? -31.77989 -76.78200 24.24022 1.000 161.12184 108 ARG C N 1
ATOM 5552 C CA . ARG C 1 141 ? -30.88666 -76.98675 25.37840 1.000 162.61346 108 ARG C CA 1
ATOM 5553 C C . ARG C 1 141 ? -30.26404 -75.67703 25.84434 1.000 161.39257 108 ARG C C 1
ATOM 5554 O O . ARG C 1 141 ? -30.00736 -75.50579 27.04142 1.000 162.38128 108 ARG C O 1
ATOM 5562 N N . PHE C 1 142 ? -30.01127 -74.74831 24.92050 1.000 155.38148 109 PHE C N 1
ATOM 5563 C CA . PHE C 1 142 ? -29.56912 -73.41652 25.31801 1.000 154.22001 109 PHE C CA 1
ATOM 5564 C C . PHE C 1 142 ? -30.67574 -72.66411 26.04640 1.000 153.82007 109 PHE C C 1
ATOM 5565 O O . PHE C 1 142 ? -30.41828 -71.99440 27.05253 1.000 154.12806 109 PHE C O 1
ATOM 5573 N N . ARG C 1 143 ? -31.91516 -72.76586 25.55786 1.000 150.52649 110 ARG C N 1
ATOM 5574 C CA . ARG C 1 143 ? -33.01575 -72.04004 26.18662 1.000 150.09810 110 ARG C CA 1
ATOM 5575 C C . ARG C 1 143 ? -33.29833 -72.55734 27.59370 1.000 152.00492 110 ARG C C 1
ATOM 5576 O O . ARG C 1 143 ? -33.49934 -71.76579 28.52237 1.000 152.06077 110 ARG C O 1
ATOM 5584 N N . GLN C 1 144 ? -33.31343 -73.87965 27.77436 1.000 150.24107 111 GLN C N 1
ATOM 5585 C CA . GLN C 1 144 ? -33.65619 -74.44383 29.07678 1.000 152.25385 111 GLN C CA 1
ATOM 5586 C C . GLN C 1 144 ? -32.56429 -74.16561 30.10373 1.000 153.20416 111 GLN C C 1
ATOM 5587 O O . GLN C 1 144 ? -32.83843 -73.64221 31.19010 1.000 153.88617 111 GLN C O 1
ATOM 5593 N N . SER C 1 145 ? -31.31943 -74.50939 29.77945 1.000 155.61365 112 SER C N 1
ATOM 5594 C CA . SER C 1 145 ? -30.18132 -74.25026 30.65926 1.000 156.46260 112 SER C CA 1
ATOM 5595 C C . SER C 1 145 ? -29.00449 -73.80160 29.80213 1.000 155.16847 112 SER C C 1
ATOM 5596 O O . SER C 1 145 ? -28.32867 -74.63435 29.17549 1.000 155.54609 112 SER C O 1
ATOM 5599 N N . PRO C 1 146 ? -28.73865 -72.49851 29.73590 1.000 153.39665 113 PRO C N 1
ATOM 5600 C CA . PRO C 1 146 ? -27.60554 -72.00956 28.93607 1.000 152.05691 113 PRO C CA 1
ATOM 5601 C C . PRO C 1 146 ? -26.27732 -72.49044 29.50139 1.000 152.68899 113 PRO C C 1
ATOM 5602 O O . PRO C 1 146 ? -25.96776 -72.27752 30.67574 1.000 153.66335 113 PRO C O 1
ATOM 5606 N N . ASP C 1 147 ? -25.48596 -73.14309 28.65037 1.000 163.95108 114 ASP C N 1
ATOM 5607 C CA . ASP C 1 147 ? -24.12976 -73.55398 29.01594 1.000 165.06955 114 ASP C CA 1
ATOM 5608 C C . ASP C 1 147 ? -23.17045 -72.39469 28.74044 1.000 163.78829 114 ASP C C 1
ATOM 5609 O O . ASP C 1 147 ? -22.40046 -72.38739 27.77787 1.000 162.99782 114 ASP C O 1
ATOM 5614 N N . TRP C 1 148 ? -23.23783 -71.39399 29.62625 1.000 171.52833 115 TRP C N 1
ATOM 5615 C CA . TRP C 1 148 ? -22.49855 -70.14986 29.41594 1.000 170.39937 115 TRP C CA 1
ATOM 5616 C C . TRP C 1 148 ? -20.99763 -70.39444 29.33487 1.000 170.89088 115 TRP C C 1
ATOM 5617 O O . TRP C 1 148 ? -20.30336 -69.78173 28.51258 1.000 169.76073 115 TRP C O 1
ATOM 5628 N N . LEU C 1 149 ? -20.47962 -71.27397 30.19339 1.000 178.86646 116 LEU C N 1
ATOM 5629 C CA . LEU C 1 149 ? -19.06203 -71.61506 30.15943 1.000 179.45999 116 LEU C CA 1
ATOM 5630 C C . LEU C 1 149 ? -18.66241 -72.12459 28.77770 1.000 178.67879 116 LEU C C 1
ATOM 5631 O O . LEU C 1 149 ? -17.68650 -71.64799 28.17636 1.000 177.86962 116 LEU C O 1
ATOM 5636 N N . ALA C 1 150 ? -19.43206 -73.08273 28.25013 1.000 180.17389 117 ALA C N 1
ATOM 5637 C CA . ALA C 1 150 ? -19.14455 -73.64428 26.93509 1.000 179.60274 117 ALA C CA 1
ATOM 5638 C C . ALA C 1 150 ? -19.23150 -72.58595 25.84423 1.000 177.52051 117 ALA C C 1
ATOM 5639 O O . ALA C 1 150 ? -18.37467 -72.53473 24.95869 1.000 176.89942 117 ALA C O 1
ATOM 5641 N N . TRP C 1 151 ? -20.25701 -71.73198 25.88908 1.000 181.46508 118 TRP C N 1
ATOM 5642 C CA . TRP C 1 151 ? -20.40782 -70.69886 24.86600 1.000 179.58150 118 TRP C CA 1
ATOM 5643 C C . TRP C 1 151 ? -19.20790 -69.75519 24.85050 1.000 179.06577 118 TRP C C 1
ATOM 5644 O O . TRP C 1 151 ? -18.62808 -69.47574 23.78625 1.000 178.13733 118 TRP C O 1
ATOM 5655 N N . HIS C 1 152 ? -18.81479 -69.25930 26.03078 1.000 186.36993 119 HIS C N 1
ATOM 5656 C CA . HIS C 1 152 ? -17.72078 -68.29550 26.08963 1.000 186.02721 119 HIS C CA 1
ATOM 5657 C C . HIS C 1 152 ? -16.40383 -68.93011 25.67096 1.000 186.46023 119 HIS C C 1
ATOM 5658 O O . HIS C 1 152 ? -15.56937 -68.26957 25.04401 1.000 185.73633 119 HIS C O 1
ATOM 5665 N N . GLN C 1 153 ? -16.18492 -70.20312 26.01570 1.000 185.70505 120 GLN C N 1
ATOM 5666 C CA . GLN C 1 153 ? -14.97633 -70.86053 25.53292 1.000 186.12070 120 GLN C CA 1
ATOM 5667 C C . GLN C 1 153 ? -15.06751 -71.25847 24.06461 1.000 185.11243 120 GLN C C 1
ATOM 5668 O O . GLN C 1 153 ? -14.03161 -71.52964 23.44595 1.000 184.86318 120 GLN C O 1
ATOM 5674 N N . ARG C 1 154 ? -16.27248 -71.29580 23.49422 1.000 185.60946 121 ARG C N 1
ATOM 5675 C CA . ARG C 1 154 ? -16.45756 -71.71851 22.11203 1.000 184.83147 121 ARG C CA 1
ATOM 5676 C C . ARG C 1 154 ? -16.26779 -70.58521 21.11469 1.000 183.16271 121 ARG C C 1
ATOM 5677 O O . ARG C 1 154 ? -15.75656 -70.82048 20.01193 1.000 182.66966 121 ARG C O 1
ATOM 5685 N N . VAL C 1 155 ? -16.67141 -69.36219 21.47253 1.000 190.12528 122 VAL C N 1
ATOM 5686 C CA . VAL C 1 155 ? -16.52835 -68.23847 20.53894 1.000 188.76953 122 VAL C CA 1
ATOM 5687 C C . VAL C 1 155 ? -15.07802 -67.96373 20.14320 1.000 188.80277 122 VAL C C 1
ATOM 5688 O O . VAL C 1 155 ? -14.81727 -67.76370 18.94561 1.000 188.14526 122 VAL C O 1
ATOM 5692 N N . PRO C 1 156 ? -14.09706 -67.93334 21.06964 1.000 191.18472 123 PRO C N 1
ATOM 5693 C CA . PRO C 1 156 ? -12.75318 -67.51855 20.63714 1.000 191.18654 123 PRO C CA 1
ATOM 5694 C C . PRO C 1 156 ? -12.06246 -68.48518 19.67620 1.000 191.91997 123 PRO C C 1
ATOM 5695 O O . PRO C 1 156 ? -11.34135 -68.01753 18.79358 1.000 192.32878 123 PRO C O 1
ATOM 5699 N N . VAL C 1 165 ? 10.69334 -62.88357 27.34791 1.000 168.84100 132 VAL C N 1
ATOM 5700 C CA . VAL C 1 165 ? 9.66528 -63.91732 27.36913 1.000 168.35358 132 VAL C CA 1
ATOM 5701 C C . VAL C 1 165 ? 10.16510 -65.20890 26.71478 1.000 167.96189 132 VAL C C 1
ATOM 5702 O O . VAL C 1 165 ? 9.38160 -65.99783 26.18194 1.000 167.18497 132 VAL C O 1
ATOM 5706 N N . MET C 1 166 ? 11.47639 -65.43103 26.78390 1.000 164.01674 133 MET C N 1
ATOM 5707 C CA . MET C 1 166 ? 12.11534 -66.60801 26.20834 1.000 163.86063 133 MET C CA 1
ATOM 5708 C C . MET C 1 166 ? 12.80585 -67.40341 27.30805 1.000 165.19832 133 MET C C 1
ATOM 5709 O O . MET C 1 166 ? 13.60904 -66.85129 28.06757 1.000 166.12644 133 MET C O 1
ATOM 5714 N N . ASP C 1 167 ? 12.49631 -68.69554 27.38732 1.000 153.75695 134 ASP C N 1
ATOM 5715 C CA . ASP C 1 167 ? 13.13382 -69.55987 28.37160 1.000 155.17463 134 ASP C CA 1
ATOM 5716 C C . ASP C 1 167 ? 14.56685 -69.87402 27.95889 1.000 155.44833 134 ASP C C 1
ATOM 5717 O O . ASP C 1 167 ? 14.86051 -70.07961 26.77770 1.000 154.57062 134 ASP C O 1
ATOM 5722 N N . VAL C 1 168 ? 15.46352 -69.90969 28.94340 1.000 138.86720 135 VAL C N 1
ATOM 5723 C CA . VAL C 1 168 ? 16.87685 -70.19364 28.72053 1.000 139.27171 135 VAL C CA 1
ATOM 5724 C C . VAL C 1 168 ? 17.29067 -71.33394 29.64002 1.000 140.74887 135 VAL C C 1
ATOM 5725 O O . VAL C 1 168 ? 16.95122 -71.33301 30.82863 1.000 141.79515 135 VAL C O 1
ATOM 5729 N N . LYS C 1 169 ? 18.01861 -72.30212 29.09071 1.000 125.13780 136 LYS C N 1
ATOM 5730 C CA . LYS C 1 169 ? 18.50859 -73.45089 29.83842 1.000 126.59511 136 LYS C CA 1
ATOM 5731 C C . LYS C 1 169 ? 20.02793 -73.51511 29.72972 1.000 127.12310 136 LYS C C 1
ATOM 5732 O O . LYS C 1 169 ? 20.64816 -72.78613 28.95426 1.000 126.22906 136 LYS C O 1
ATOM 5738 N N . ILE C 1 170 ? 20.63315 -74.40350 30.51436 1.000 123.23649 137 ILE C N 1
ATOM 5739 C CA . ILE C 1 170 ? 22.08151 -74.58438 30.53042 1.000 123.88096 137 ILE C CA 1
ATOM 5740 C C . ILE C 1 170 ? 22.38453 -76.07167 30.42942 1.000 124.74645 137 ILE C C 1
ATOM 5741 O O . ILE C 1 170 ? 21.87273 -76.86673 31.22559 1.000 125.79437 137 ILE C O 1
ATOM 5746 N N . VAL C 1 171 ? 23.21569 -76.45079 29.45603 1.000 111.08628 138 VAL C N 1
ATOM 5747 C CA . VAL C 1 171 ? 23.63082 -77.83821 29.28989 1.000 111.99532 138 VAL C CA 1
ATOM 5748 C C . VAL C 1 171 ? 25.14221 -77.88575 29.10154 1.000 112.34786 138 VAL C C 1
ATOM 5749 O O . VAL C 1 171 ? 25.81845 -76.85908 29.03123 1.000 111.69807 138 VAL C O 1
ATOM 5753 N N . GLU C 1 172 ? 25.66819 -79.10616 29.04183 1.000 106.38991 139 GLU C N 1
ATOM 5754 C CA . GLU C 1 172 ? 27.04756 -79.35619 28.63529 1.000 106.68326 139 GLU C CA 1
ATOM 5755 C C . GLU C 1 172 ? 26.98270 -79.99791 27.25541 1.000 106.02394 139 GLU C C 1
ATOM 5756 O O . GLU C 1 172 ? 26.66547 -81.18358 27.12422 1.000 106.90687 139 GLU C O 1
ATOM 5762 N N . PHE C 1 173 ? 27.26789 -79.20775 26.23512 1.000 105.94503 140 PHE C N 1
ATOM 5763 C CA . PHE C 1 173 ? 27.13315 -79.66475 24.86001 1.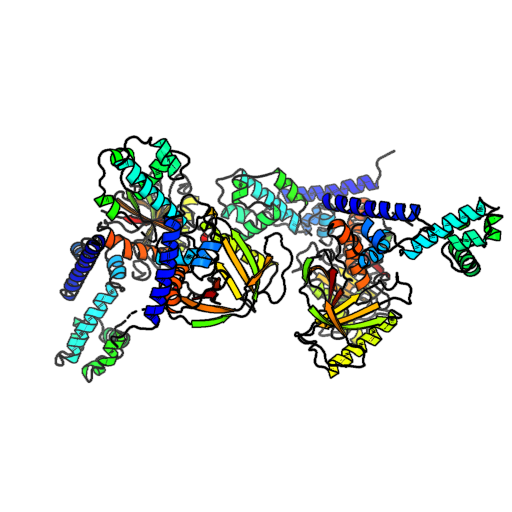000 105.22799 140 PHE C CA 1
ATOM 5764 C C . PHE C 1 173 ? 28.32461 -80.54811 24.50028 1.000 106.13307 140 PHE C C 1
ATOM 5765 O O . PHE C 1 173 ? 29.47409 -80.12329 24.66132 1.000 106.20591 140 PHE C O 1
ATOM 5773 N N . PRO C 1 174 ? 28.09256 -81.77137 24.01867 1.000 108.32390 141 PRO C N 1
ATOM 5774 C CA . PRO C 1 174 ? 29.20179 -82.69831 23.81151 1.000 109.34490 141 PRO C CA 1
ATOM 5775 C C . PRO C 1 174 ? 30.01875 -82.31125 22.58490 1.000 108.33577 141 PRO C C 1
ATOM 5776 O O . PRO C 1 174 ? 29.46977 -81.79161 21.60177 1.000 107.02179 141 PRO C O 1
ATOM 5780 N N . PRO C 1 175 ? 31.32760 -82.55916 22.60583 1.000 105.21258 142 PRO C N 1
ATOM 5781 C CA . PRO C 1 175 ? 32.16619 -82.20550 21.45019 1.000 104.00039 142 PRO C CA 1
ATOM 5782 C C . PRO C 1 175 ? 31.73626 -82.98237 20.21684 1.000 103.29662 142 PRO C C 1
ATOM 5783 O O . PRO C 1 175 ? 31.53590 -84.19812 20.26964 1.000 104.21386 142 PRO C O 1
ATOM 5787 N N . THR C 1 176 ? 31.59616 -82.27645 19.09693 1.000 105.57124 143 THR C N 1
ATOM 5788 C CA . THR C 1 176 ? 31.06329 -82.88341 17.88442 1.000 105.57564 143 THR C CA 1
ATOM 5789 C C . THR C 1 176 ? 32.03934 -82.71136 16.72992 1.000 104.62978 143 THR C C 1
ATOM 5790 O O . THR C 1 176 ? 32.51658 -81.60174 16.47531 1.000 103.13148 143 THR C O 1
ATOM 5794 N N . ARG C 1 177 ? 32.34338 -83.81373 16.04444 1.000 119.15268 144 ARG C N 1
ATOM 5795 C CA . ARG C 1 177 ? 33.05649 -83.75466 14.77468 1.000 117.93930 144 ARG C CA 1
ATOM 5796 C C . ARG C 1 177 ? 32.06197 -83.46209 13.65896 1.000 116.73469 144 ARG C C 1
ATOM 5797 O O . ARG C 1 177 ? 31.02837 -84.13166 13.55172 1.000 117.47637 144 ARG C O 1
ATOM 5805 N N . VAL C 1 178 ? 32.36529 -82.46481 12.82595 1.000 117.01268 145 VAL C N 1
ATOM 5806 C CA . VAL C 1 178 ? 31.46349 -82.03746 11.76661 1.000 115.72363 145 VAL C CA 1
ATOM 5807 C C . VAL C 1 178 ? 32.26463 -81.79280 10.49450 1.000 114.05260 145 VAL C C 1
ATOM 5808 O O . VAL C 1 178 ? 33.49327 -81.69560 10.50562 1.000 113.71356 145 VAL C O 1
ATOM 5812 N N . ALA C 1 179 ? 31.54051 -81.69985 9.38633 1.000 105.53951 146 ALA C N 1
ATOM 5813 C CA . ALA C 1 179 ? 32.08427 -81.23656 8.11612 1.000 105.23961 146 ALA C CA 1
ATOM 5814 C C . ALA C 1 179 ? 31.41414 -79.91291 7.79566 1.000 104.69496 146 ALA C C 1
ATOM 5815 O O . ALA C 1 179 ? 30.18100 -79.84310 7.75052 1.000 104.42982 146 ALA C O 1
ATOM 5817 N N . MET C 1 180 ? 32.21139 -78.86403 7.59717 1.000 109.12076 147 MET C N 1
ATOM 5818 C CA . MET C 1 180 ? 31.64675 -77.53598 7.41876 1.000 108.14447 147 MET C CA 1
ATOM 5819 C C . MET C 1 180 ? 32.20180 -76.85962 6.17672 1.000 106.72639 147 MET C C 1
ATOM 5820 O O . MET C 1 180 ? 33.32516 -77.12560 5.73671 1.000 106.35773 147 MET C O 1
ATOM 5825 N N . LEU C 1 181 ? 31.36939 -75.98945 5.61911 1.000 109.89752 148 LEU C N 1
ATOM 5826 C CA . LEU C 1 181 ? 31.73753 -75.04078 4.58105 1.000 108.80096 148 LEU C CA 1
ATOM 5827 C C . LEU C 1 181 ? 31.62821 -73.64553 5.17925 1.000 108.64130 148 LEU C C 1
ATOM 5828 O O . LEU C 1 181 ? 30.56564 -73.26619 5.68810 1.000 108.85496 148 LEU C O 1
ATOM 5833 N N . THR C 1 182 ? 32.72676 -72.89835 5.14586 1.000 111.17310 149 THR C N 1
ATOM 5834 C CA . THR C 1 182 ? 32.74705 -71.53806 5.66483 1.000 111.16383 149 THR C CA 1
ATOM 5835 C C . THR C 1 182 ? 32.47928 -70.55920 4.53106 1.000 110.65040 149 THR C C 1
ATOM 5836 O O . THR C 1 182 ? 33.12504 -70.62809 3.48033 1.000 110.23028 149 THR C O 1
ATOM 5840 N N . HIS C 1 183 ? 31.52394 -69.65623 4.74056 1.000 110.01134 150 HIS C N 1
ATOM 5841 C CA . HIS C 1 183 ? 31.19315 -68.62394 3.76844 1.000 109.70379 150 HIS C CA 1
ATOM 5842 C C . HIS C 1 183 ? 31.61902 -67.28235 4.34444 1.000 109.77404 150 HIS C C 1
ATOM 5843 O O . HIS C 1 183 ? 31.18935 -66.91119 5.44179 1.000 109.85369 150 HIS C O 1
ATOM 5850 N N . LEU C 1 184 ? 32.47638 -66.56737 3.61165 1.000 116.03070 151 LEU C N 1
ATOM 5851 C CA . LEU C 1 184 ? 33.03683 -65.29142 4.05954 1.000 116.73831 151 LEU C CA 1
ATOM 5852 C C . LEU C 1 184 ? 32.77428 -64.25614 2.97077 1.000 117.15952 151 LEU C C 1
ATOM 5853 O O . LEU C 1 184 ? 33.67243 -63.88935 2.20945 1.000 117.35167 151 LEU C O 1
ATOM 5858 N N . GLY C 1 185 ? 31.53708 -63.78140 2.90169 1.000 123.74306 152 GLY C N 1
ATOM 5859 C CA . GLY C 1 185 ? 31.19466 -62.76671 1.93075 1.000 124.35136 152 GLY C CA 1
ATOM 5860 C C . GLY C 1 185 ? 29.98631 -61.95620 2.33679 1.000 124.68601 152 GLY C C 1
ATOM 5861 O O . GLY C 1 185 ? 29.82529 -61.59429 3.50546 1.000 124.82288 152 GLY C O 1
ATOM 5862 N N . HIS C 1 186 ? 29.13910 -61.67529 1.38486 1.000 131.46307 153 HIS C N 1
ATOM 5863 C CA . HIS C 1 186 ? 27.95300 -60.87846 1.63880 1.000 131.64421 153 HIS C CA 1
ATOM 5864 C C . HIS C 1 186 ? 26.87586 -61.75261 2.27796 1.000 130.59416 153 HIS C C 1
ATOM 5865 O O . HIS C 1 186 ? 26.68471 -62.89851 1.86176 1.000 129.74835 153 HIS C O 1
ATOM 5872 N N . PRO C 1 187 ? 26.18768 -61.25461 3.30862 1.000 131.62922 154 PRO C N 1
ATOM 5873 C CA . PRO C 1 187 ? 25.07872 -62.02627 3.89397 1.000 130.72691 154 PRO C CA 1
ATOM 5874 C C . PRO C 1 187 ? 24.06507 -62.50373 2.86970 1.000 129.80488 154 PRO C C 1
ATOM 5875 O O . PRO C 1 187 ? 23.47797 -63.58277 3.03871 1.000 129.12406 154 PRO C O 1
ATOM 5879 N N . ASP C 1 188 ? 23.86481 -61.72684 1.80052 1.000 141.47205 155 ASP C N 1
ATOM 5880 C CA . ASP C 1 188 ? 22.89540 -62.06234 0.76137 1.000 140.59030 155 ASP C CA 1
ATOM 5881 C C . ASP C 1 188 ? 23.05115 -63.50345 0.29453 1.000 140.14182 155 ASP C C 1
ATOM 5882 O O . ASP C 1 188 ? 22.06681 -64.23923 0.15858 1.000 139.52709 155 ASP C O 1
ATOM 5887 N N . LYS C 1 189 ? 24.28885 -63.92282 0.05205 1.000 143.73091 156 LYS C N 1
ATOM 5888 C CA . LYS C 1 189 ? 24.57613 -65.21860 -0.54239 1.000 143.45788 156 LYS C CA 1
ATOM 5889 C C . LYS C 1 189 ? 24.66246 -66.34416 0.48000 1.000 143.25380 156 LYS C C 1
ATOM 5890 O O . LYS C 1 189 ? 24.96602 -67.47909 0.09418 1.000 143.14682 156 LYS C O 1
ATOM 5896 N N . VAL C 1 190 ? 24.39478 -66.06505 1.76179 1.000 141.25901 157 VAL C N 1
ATOM 5897 C CA . VAL C 1 190 ? 24.55885 -67.08535 2.79905 1.000 141.25607 157 VAL C CA 1
ATOM 5898 C C . VAL C 1 190 ? 23.73954 -68.32384 2.45959 1.000 140.94850 157 VAL C C 1
ATOM 5899 O O . VAL C 1 190 ? 24.26924 -69.44044 2.38344 1.000 141.15816 157 VAL C O 1
ATOM 5903 N N . ASN C 1 191 ? 22.43696 -68.13707 2.22152 1.000 139.51370 158 ASN C N 1
ATOM 5904 C CA . ASN C 1 191 ? 21.58527 -69.26159 1.85060 1.000 139.28570 158 ASN C CA 1
ATOM 5905 C C . ASN C 1 191 ? 22.14312 -69.98506 0.63113 1.000 139.41845 158 ASN C C 1
ATOM 5906 O O . ASN C 1 191 ? 22.14450 -71.22154 0.58038 1.000 139.71013 158 ASN C O 1
ATOM 5911 N N . ALA C 1 192 ? 22.66030 -69.22860 -0.34383 1.000 135.53783 159 ALA C N 1
ATOM 5912 C CA . ALA C 1 192 ? 23.25644 -69.84425 -1.52554 1.000 135.72435 159 ALA C CA 1
ATOM 5913 C C . ALA C 1 192 ? 24.34807 -70.83485 -1.14132 1.000 136.19827 159 ALA C C 1
ATOM 5914 O O . ALA C 1 192 ? 24.39197 -71.95442 -1.66685 1.000 136.39736 159 ALA C O 1
ATOM 5916 N N . SER C 1 193 ? 25.21841 -70.45523 -0.20029 1.000 131.61184 160 SER C N 1
ATOM 5917 C CA . SER C 1 193 ? 26.27765 -71.36464 0.22449 1.000 131.82569 160 SER C CA 1
ATOM 5918 C C . SER C 1 193 ? 25.71242 -72.62146 0.87296 1.000 132.22547 160 SER C C 1
ATOM 5919 O O . SER C 1 193 ? 26.28526 -73.70636 0.71588 1.000 132.47158 160 SER C O 1
ATOM 5922 N N . ALA C 1 194 ? 24.58862 -72.50356 1.58837 1.000 128.16356 161 ALA C N 1
ATOM 5923 C CA . ALA C 1 194 ? 23.92856 -73.69557 2.11076 1.000 128.74454 161 ALA C CA 1
ATOM 5924 C C . ALA C 1 194 ? 23.54092 -74.63539 0.97760 1.000 129.00936 161 ALA C C 1
ATOM 5925 O O . ALA C 1 194 ? 23.67357 -75.86021 1.09989 1.000 129.72284 161 ALA C O 1
ATOM 5927 N N . ALA C 1 195 ? 23.07329 -74.07424 -0.14099 1.000 126.24167 162 ALA C N 1
ATOM 5928 C CA . ALA C 1 195 ? 22.84800 -74.87385 -1.33831 1.000 126.44665 162 ALA C CA 1
ATOM 5929 C C . ALA C 1 195 ? 24.10746 -75.64249 -1.71299 1.000 126.08579 162 ALA C C 1
ATOM 5930 O O . ALA C 1 195 ? 24.06464 -76.85735 -1.94536 1.000 126.00311 162 ALA C O 1
ATOM 5932 N N . LYS C 1 196 ? 25.25135 -74.94929 -1.73603 1.000 120.19044 163 LYS C N 1
ATOM 5933 C CA . LYS C 1 196 ? 26.51323 -75.61431 -2.03932 1.000 119.83948 163 LYS C CA 1
ATOM 5934 C C . LYS C 1 196 ? 26.78377 -76.75676 -1.07581 1.000 120.38025 163 LYS C C 1
ATOM 5935 O O . LYS C 1 196 ? 27.36783 -77.77309 -1.46742 1.000 120.28888 163 LYS C O 1
ATOM 5941 N N . PHE C 1 197 ? 26.36133 -76.61291 0.18187 1.000 119.79736 164 PHE C N 1
ATOM 5942 C CA . PHE C 1 197 ? 26.49322 -77.71378 1.12849 1.000 120.60945 164 PHE C CA 1
ATOM 5943 C C . PHE C 1 197 ? 25.51404 -78.82940 0.79477 1.000 121.02438 164 PHE C C 1
ATOM 5944 O O . PHE C 1 197 ? 25.89367 -80.00724 0.76536 1.000 121.45577 164 PHE C O 1
ATOM 5952 N N . ILE C 1 198 ? 24.25933 -78.46895 0.50340 1.000 123.52273 165 ILE C N 1
ATOM 5953 C CA . ILE C 1 198 ? 23.23052 -79.47093 0.22790 1.000 123.78307 165 ILE C CA 1
ATOM 5954 C C . ILE C 1 198 ? 23.66148 -80.36930 -0.92400 1.000 123.18374 165 ILE C C 1
ATOM 5955 O O . ILE C 1 198 ? 23.60309 -81.60236 -0.82959 1.000 123.60639 165 ILE C O 1
ATOM 5960 N N . ALA C 1 199 ? 24.10863 -79.75961 -2.02671 1.000 129.96061 166 ALA C N 1
ATOM 5961 C CA . ALA C 1 199 ? 24.64178 -80.52427 -3.14985 1.000 129.40371 166 ALA C CA 1
ATOM 5962 C C . ALA C 1 199 ? 25.69606 -81.51695 -2.68110 1.000 129.75931 166 ALA C C 1
ATOM 5963 O O . ALA C 1 199 ? 25.64570 -82.70454 -3.02462 1.000 129.89311 166 ALA C O 1
ATOM 5965 N N . TRP C 1 200 ? 26.64850 -81.04531 -1.87032 1.000 126.63486 167 TRP C N 1
ATOM 5966 C CA . TRP C 1 200 ? 27.66856 -81.93102 -1.31953 1.000 127.08420 167 TRP C CA 1
ATOM 5967 C C . TRP C 1 200 ? 27.02350 -83.11834 -0.61785 1.000 128.23241 167 TRP C C 1
ATOM 5968 O O . TRP C 1 200 ? 27.37193 -84.27745 -0.87634 1.000 128.53309 167 TRP C O 1
ATOM 5979 N N . ARG C 1 201 ? 26.03287 -82.84343 0.23580 1.000 130.69661 168 ARG C N 1
ATOM 5980 C CA . ARG C 1 201 ? 25.38211 -83.91086 0.98532 1.000 131.91228 168 ARG C CA 1
ATOM 5981 C C . ARG C 1 201 ? 24.73484 -84.92930 0.05900 1.000 131.74009 168 ARG C C 1
ATOM 5982 O O . ARG C 1 201 ? 24.63945 -86.11143 0.40674 1.000 132.54478 168 ARG C O 1
ATOM 5990 N N . ARG C 1 202 ? 24.28924 -84.49713 -1.12322 1.000 128.02147 169 ARG C N 1
ATOM 5991 C CA . ARG C 1 202 ? 23.66059 -85.43295 -2.04562 1.000 127.78085 169 ARG C CA 1
ATOM 5992 C C . ARG C 1 202 ? 24.68383 -86.29040 -2.77314 1.000 127.49898 169 ARG C C 1
ATOM 5993 O O . ARG C 1 202 ? 24.36634 -87.41643 -3.17132 1.000 127.72833 169 ARG C O 1
ATOM 6001 N N . GLU C 1 203 ? 25.90656 -85.79231 -2.94817 1.000 122.17083 170 GLU C N 1
ATOM 6002 C CA . GLU C 1 203 ? 26.92056 -86.56302 -3.65775 1.000 121.83525 170 GLU C CA 1
ATOM 6003 C C . GLU C 1 203 ? 27.67819 -87.48334 -2.70711 1.000 122.84198 170 GLU C C 1
ATOM 6004 O O . GLU C 1 203 ? 27.63606 -88.70869 -2.85101 1.000 123.33964 170 GLU C O 1
ATOM 6010 N N . THR C 1 204 ? 28.36547 -86.90551 -1.72237 1.000 129.33599 171 THR C N 1
ATOM 6011 C CA . THR C 1 204 ? 29.18755 -87.71561 -0.83720 1.000 130.43516 171 THR C CA 1
ATOM 6012 C C . THR C 1 204 ? 28.30819 -88.54180 0.09025 1.000 131.84265 171 THR C C 1
ATOM 6013 O O . THR C 1 204 ? 28.78097 -89.51056 0.69170 1.000 133.10545 171 THR C O 1
ATOM 6017 N N . GLY C 1 205 ? 27.03195 -88.17509 0.19517 1.000 128.93945 172 GLY C N 1
ATOM 6018 C CA . GLY C 1 205 ? 26.03845 -88.94538 0.91359 1.000 130.23690 172 GLY C CA 1
ATOM 6019 C C . GLY C 1 205 ? 26.26386 -89.07051 2.40141 1.000 131.66738 172 GLY C C 1
ATOM 6020 O O . GLY C 1 205 ? 25.85588 -90.07377 2.99291 1.000 133.03115 172 GLY C O 1
ATOM 6021 N N . GLN C 1 206 ? 26.88922 -88.07724 3.02940 1.000 133.99958 173 GLN C N 1
ATOM 6022 C CA . GLN C 1 206 ? 27.24342 -88.14328 4.44137 1.000 135.48510 173 GLN C CA 1
ATOM 6023 C C . GLN C 1 206 ? 26.15264 -87.50536 5.28488 1.000 136.05007 173 GLN C C 1
ATOM 6024 O O . GLN C 1 206 ? 25.79916 -86.34089 5.07263 1.000 135.16775 173 GLN C O 1
ATOM 6030 N N . SER C 1 207 ? 25.65155 -88.26375 6.25893 1.000 140.50030 174 SER C N 1
ATOM 6031 C CA . SER C 1 207 ? 24.67352 -87.81205 7.24055 1.000 141.23361 174 SER C CA 1
ATOM 6032 C C . SER C 1 207 ? 23.52563 -87.05800 6.58018 1.000 140.65436 174 SER C C 1
ATOM 6033 O O . SER C 1 207 ? 23.41372 -85.83785 6.74069 1.000 140.70081 174 SER C O 1
ATOM 6036 N N . PRO C 1 208 ? 22.67161 -87.73137 5.81126 1.000 147.50135 175 PRO C N 1
ATOM 6037 C CA . PRO C 1 208 ? 21.50385 -87.04694 5.24639 1.000 146.89713 175 PRO C CA 1
ATOM 6038 C C . PRO C 1 208 ? 20.26733 -87.25224 6.10432 1.000 148.07209 175 PRO C C 1
ATOM 6039 O O . PRO C 1 208 ? 19.67621 -88.33713 6.09811 1.000 149.17769 175 PRO C O 1
ATOM 6043 N N . ILE C 1 209 ? 19.88495 -86.22085 6.85802 1.000 150.64931 176 ILE C N 1
ATOM 6044 C CA . ILE C 1 209 ? 18.71002 -86.24345 7.72695 1.000 151.52746 176 ILE C CA 1
ATOM 6045 C C . ILE C 1 209 ? 18.85739 -87.32209 8.79636 1.000 153.17821 176 ILE C C 1
ATOM 6046 O O . ILE C 1 209 ? 18.91211 -87.01657 9.99296 1.000 154.08760 176 ILE C O 1
ATOM 6051 N N . ALA C 1 210 ? 18.91961 -88.58595 8.38162 1.000 146.06495 177 ALA C N 1
ATOM 6052 C CA . ALA C 1 210 ? 19.06522 -89.67767 9.33581 1.000 147.63506 177 ALA C CA 1
ATOM 6053 C C . ALA C 1 210 ? 20.48818 -89.73282 9.87690 1.000 148.52140 177 ALA C C 1
ATOM 6054 O O . ALA C 1 210 ? 21.45932 -89.55839 9.13371 1.000 147.73441 177 ALA C O 1
ATOM 6056 N N . SER C 1 211 ? 20.60286 -89.98554 11.18357 1.000 143.89544 178 SER C N 1
ATOM 6057 C CA . SER C 1 211 ? 21.89206 -89.99361 11.87813 1.000 144.89460 178 SER C CA 1
ATOM 6058 C C . SER C 1 211 ? 22.68368 -88.72583 11.57225 1.000 143.90888 178 SER C C 1
ATOM 6059 O O . SER C 1 211 ? 23.90145 -88.75604 11.37422 1.000 144.09900 178 SER C O 1
ATOM 6062 N N . SER C 1 212 ? 21.97903 -87.59724 11.53050 1.000 139.73002 179 SER C N 1
ATOM 6063 C CA . SER C 1 212 ? 22.56798 -86.34271 11.09465 1.000 138.91839 179 SER C CA 1
ATOM 6064 C C . SER C 1 212 ? 21.99914 -85.18318 11.89200 1.000 138.49172 179 SER C C 1
ATOM 6065 O O . SER C 1 212 ? 20.81909 -85.17958 12.25480 1.000 138.17721 179 SER C O 1
ATOM 6068 N N . GLN C 1 213 ? 22.85412 -84.19876 12.14944 1.000 132.23805 180 GLN C N 1
ATOM 6069 C CA . GLN C 1 213 ? 22.48693 -82.95013 12.79638 1.000 131.49461 180 GLN C CA 1
ATOM 6070 C C . GLN C 1 213 ? 23.15672 -81.82165 12.02783 1.000 130.07108 180 GLN C C 1
ATOM 6071 O O . GLN C 1 213 ? 24.29746 -81.96319 11.57729 1.000 129.82387 180 GLN C O 1
ATOM 6077 N N . THR C 1 214 ? 22.43975 -80.71419 11.85812 1.000 124.35362 181 THR C N 1
ATOM 6078 C CA . THR C 1 214 ? 22.91954 -79.58392 11.07510 1.000 122.46919 181 THR C CA 1
ATOM 6079 C C . THR C 1 214 ? 23.04565 -78.35312 11.96045 1.000 121.32638 181 THR C C 1
ATOM 6080 O O . THR C 1 214 ? 22.10867 -78.00304 12.69386 1.000 121.06292 181 THR C O 1
ATOM 6084 N N . PHE C 1 215 ? 24.20895 -77.70671 11.89091 1.000 119.55401 182 PHE C N 1
ATOM 6085 C CA . PHE C 1 215 ? 24.51968 -76.56144 12.72388 1.000 118.78979 182 PHE C CA 1
ATOM 6086 C C . PHE C 1 215 ? 25.01257 -75.40785 11.85979 1.000 117.27605 182 PHE C C 1
ATOM 6087 O O . PHE C 1 215 ? 25.52109 -75.59194 10.74701 1.000 116.89374 182 PHE C O 1
ATOM 6095 N N . GLY C 1 216 ? 24.85958 -74.20968 12.41183 1.000 109.65770 183 GLY C N 1
ATOM 6096 C CA . GLY C 1 216 ? 25.39598 -72.99774 11.83071 1.000 108.57247 183 GLY C CA 1
ATOM 6097 C C . GLY C 1 216 ? 26.19582 -72.19598 12.83647 1.000 108.78246 183 GLY C C 1
ATOM 6098 O O . GLY C 1 216 ? 25.64010 -71.66159 13.79766 1.000 108.93989 183 GLY C O 1
ATOM 6099 N N . ILE C 1 217 ? 27.50878 -72.13964 12.64055 1.000 99.66426 184 ILE C N 1
ATOM 6100 C CA . ILE C 1 217 ? 28.39163 -71.32120 13.46269 1.000 99.92911 184 ILE C CA 1
ATOM 6101 C C . ILE C 1 217 ? 28.31449 -69.89210 12.94118 1.000 99.61371 184 ILE C C 1
ATOM 6102 O O . ILE C 1 217 ? 28.86393 -69.57709 11.88334 1.000 99.42602 184 ILE C O 1
ATOM 6107 N N . ALA C 1 218 ? 27.62177 -69.02905 13.67903 1.000 106.40427 185 ALA C N 1
ATOM 6108 C CA . ALA C 1 218 ? 27.51252 -67.61248 13.34025 1.000 105.98852 185 ALA C CA 1
ATOM 6109 C C . ALA C 1 218 ? 28.61500 -66.86822 14.07904 1.000 106.63373 185 ALA C C 1
ATOM 6110 O O . ALA C 1 218 ? 28.41250 -66.32994 15.17044 1.000 107.27242 185 ALA C O 1
ATOM 6112 N N . TRP C 1 219 ? 29.80274 -66.84264 13.47054 1.000 106.60896 186 TRP C N 1
ATOM 6113 C CA . TRP C 1 219 ? 30.90924 -66.07745 14.03411 1.000 107.21817 186 TRP C CA 1
ATOM 6114 C C . TRP C 1 219 ? 30.52599 -64.61870 14.21797 1.000 107.51739 186 TRP C C 1
ATOM 6115 O O . TRP C 1 219 ? 30.87861 -63.99627 15.22508 1.000 108.36107 186 TRP C O 1
ATOM 6126 N N . HIS C 1 220 ? 29.79651 -64.06150 13.25918 1.000 105.77468 187 HIS C N 1
ATOM 6127 C CA . HIS C 1 220 ? 29.50315 -62.64215 13.21455 1.000 106.22916 187 HIS C CA 1
ATOM 6128 C C . HIS C 1 220 ? 27.99754 -62.45396 13.10455 1.000 105.82980 187 HIS C C 1
ATOM 6129 O O . HIS C 1 220 ? 27.25097 -63.40009 12.84035 1.000 105.05418 187 HIS C O 1
ATOM 6136 N N . ASP C 1 221 ? 27.54902 -61.21803 13.31273 1.000 124.17826 188 ASP C N 1
ATOM 6137 C CA . ASP C 1 221 ? 26.14276 -60.93288 13.10786 1.000 123.90258 188 ASP C CA 1
ATOM 6138 C C . ASP C 1 221 ? 25.96697 -59.94809 11.95619 1.000 123.99678 188 ASP C C 1
ATOM 6139 O O . ASP C 1 221 ? 26.82594 -59.08510 11.74786 1.000 124.83953 188 ASP C O 1
ATOM 6144 N N . PRO C 1 222 ? 24.87935 -60.05937 11.18671 1.000 139.55740 189 PRO C N 1
ATOM 6145 C CA . PRO C 1 222 ? 24.86322 -59.39412 9.86828 1.000 139.70287 189 PRO C CA 1
ATOM 6146 C C . PRO C 1 222 ? 24.87351 -57.87286 9.93711 1.000 140.98216 189 PRO C C 1
ATOM 6147 O O . PRO C 1 222 ? 25.68711 -57.23517 9.25354 1.000 141.78199 189 PRO C O 1
ATOM 6151 N N . GLN C 1 223 ? 24.00681 -57.26944 10.75436 1.000 138.13603 190 GLN C N 1
ATOM 6152 C CA . GLN C 1 223 ? 23.77085 -55.82930 10.66363 1.000 139.40207 190 GLN C CA 1
ATOM 6153 C C . GLN C 1 223 ? 24.97689 -55.02423 11.13691 1.000 140.73167 190 GLN C C 1
ATOM 6154 O O . GLN C 1 223 ? 25.37769 -54.05016 10.48878 1.000 141.89199 190 GLN C O 1
ATOM 6160 N N . THR C 1 224 ? 25.56207 -55.40845 12.27113 1.000 128.10138 191 THR C N 1
ATOM 6161 C CA . THR C 1 224 ? 26.62557 -54.61005 12.87097 1.000 129.36941 191 THR C CA 1
ATOM 6162 C C . THR C 1 224 ? 27.97711 -54.87168 12.21717 1.000 129.38799 191 THR C C 1
ATOM 6163 O O . THR C 1 224 ? 28.75277 -53.93455 11.99593 1.000 130.47889 191 THR C O 1
ATOM 6167 N N . THR C 1 225 ? 28.27621 -56.12624 11.90044 1.000 126.94687 192 THR C N 1
ATOM 6168 C CA . THR C 1 225 ? 29.58472 -56.45184 11.35591 1.000 126.99241 192 THR C CA 1
ATOM 6169 C C . THR C 1 225 ? 29.68543 -55.98270 9.90579 1.000 127.21417 192 THR C C 1
ATOM 6170 O O . THR C 1 225 ? 28.70378 -56.05828 9.15821 1.000 126.74211 192 THR C O 1
ATOM 6174 N N . PRO C 1 226 ? 30.84281 -55.47226 9.49065 1.000 124.73144 193 PRO C N 1
ATOM 6175 C CA . PRO C 1 226 ? 31.04129 -55.10857 8.08611 1.000 125.17238 193 PRO C CA 1
ATOM 6176 C C . PRO C 1 226 ? 30.75938 -56.28932 7.17556 1.000 123.83295 193 PRO C C 1
ATOM 6177 O O . PRO C 1 226 ? 31.30098 -57.38567 7.38414 1.000 122.76288 193 PRO C O 1
ATOM 6181 N N . PRO C 1 227 ? 29.90536 -56.10810 6.15706 1.000 125.95760 194 PRO C N 1
ATOM 6182 C CA . PRO C 1 227 ? 29.59122 -57.21318 5.24112 1.000 124.66546 194 PRO C CA 1
ATOM 6183 C C . PRO C 1 227 ? 30.82772 -57.82551 4.60162 1.000 124.40227 194 PRO C C 1
ATOM 6184 O O . PRO C 1 227 ? 30.80616 -58.98217 4.16829 1.000 123.20621 194 PRO C O 1
ATOM 6188 N N . ALA C 1 228 ? 31.91880 -57.05938 4.54356 1.000 119.92860 195 ALA C N 1
ATOM 6189 C CA . ALA C 1 228 ? 33.16532 -57.60082 4.01497 1.000 119.55905 195 ALA C CA 1
ATOM 6190 C C . ALA C 1 228 ? 33.72679 -58.69729 4.91207 1.000 118.34610 195 ALA C C 1
ATOM 6191 O O . ALA C 1 228 ? 34.44346 -59.58389 4.43390 1.000 117.56597 195 ALA C O 1
ATOM 6193 N N . GLN C 1 229 ? 33.40092 -58.66640 6.20478 1.000 116.92052 196 GLN C N 1
ATOM 6194 C CA . GLN C 1 229 ? 34.00000 -59.55832 7.18941 1.000 116.22640 196 GLN C CA 1
ATOM 6195 C C . GLN C 1 229 ? 33.09723 -60.71172 7.60487 1.000 115.19886 196 GLN C C 1
ATOM 6196 O O . GLN C 1 229 ? 33.56452 -61.60761 8.31582 1.000 114.77923 196 GLN C O 1
ATOM 6202 N N . PHE C 1 230 ? 31.82848 -60.70760 7.19595 1.000 107.31529 197 PHE C N 1
ATOM 6203 C CA . PHE C 1 230 ? 30.87470 -61.69436 7.68829 1.000 107.20871 197 PHE C CA 1
ATOM 6204 C C . PHE C 1 230 ? 31.33763 -63.10511 7.35130 1.000 107.22248 197 PHE C C 1
ATOM 6205 O O . PHE C 1 230 ? 31.76754 -63.37990 6.22790 1.000 107.09899 197 PHE C O 1
ATOM 6213 N N . ARG C 1 231 ? 31.25792 -63.99544 8.33876 1.000 99.90488 198 ARG C N 1
ATOM 6214 C CA . ARG C 1 231 ? 31.59928 -65.40046 8.16791 1.000 99.97540 198 ARG C CA 1
ATOM 6215 C C . ARG C 1 231 ? 30.51781 -66.24727 8.81900 1.000 99.94210 198 ARG C C 1
ATOM 6216 O O . ARG C 1 231 ? 30.14657 -66.00823 9.97179 1.000 100.10415 198 ARG C O 1
ATOM 6224 N N . PHE C 1 232 ? 30.00846 -67.22586 8.07802 1.000 105.89697 199 PHE C N 1
ATOM 6225 C CA . PHE C 1 232 ? 29.00860 -68.15316 8.58865 1.000 105.87197 199 PHE C CA 1
ATOM 6226 C C . PHE C 1 232 ? 29.45669 -69.55556 8.20869 1.000 105.83135 199 PHE C C 1
ATOM 6227 O O . PHE C 1 232 ? 29.73606 -69.82060 7.03445 1.000 105.41174 199 PHE C O 1
ATOM 6235 N N . ASP C 1 233 ? 29.55791 -70.44079 9.19564 1.000 103.55372 200 ASP C N 1
ATOM 6236 C CA . ASP C 1 233 ? 30.00152 -71.81058 8.97475 1.000 103.85766 200 ASP C CA 1
ATOM 6237 C C . ASP C 1 233 ? 28.77701 -72.71547 8.94697 1.000 104.14903 200 ASP C C 1
ATOM 6238 O O . ASP C 1 233 ? 28.04400 -72.79316 9.93466 1.000 104.63696 200 ASP C O 1
ATOM 6243 N N . ILE C 1 234 ? 28.54306 -73.38362 7.82209 1.000 106.83043 201 ILE C N 1
ATOM 6244 C CA . ILE C 1 234 ? 27.48535 -74.38431 7.72020 1.000 107.34098 201 ILE C CA 1
ATOM 6245 C C . ILE C 1 234 ? 28.11901 -75.74768 7.93589 1.000 108.36914 201 ILE C C 1
ATOM 6246 O O . ILE C 1 234 ? 28.95542 -76.17672 7.13571 1.000 108.12626 201 ILE C O 1
ATOM 6251 N N . CYS C 1 235 ? 27.73468 -76.43783 9.00732 1.000 109.88051 202 CYS C N 1
ATOM 6252 C CA . CYS C 1 235 ? 28.35722 -77.70959 9.33407 1.000 111.16002 202 CYS C CA 1
ATOM 6253 C C . CYS C 1 235 ? 27.31038 -78.79057 9.55621 1.000 112.46871 202 CYS C C 1
ATOM 6254 O O . CYS C 1 235 ? 26.17356 -78.51710 9.94700 1.000 112.57499 202 CYS C O 1
ATOM 6257 N N . GLY C 1 236 ? 27.71100 -80.01682 9.27429 1.000 115.38708 203 GLY C N 1
ATOM 6258 C CA . GLY C 1 236 ? 26.85848 -81.17131 9.50126 1.000 116.82919 203 GLY C CA 1
ATOM 6259 C C . GLY C 1 236 ? 27.59309 -82.22730 10.29450 1.000 118.48520 203 GLY C C 1
ATOM 6260 O O . GLY C 1 236 ? 28.79215 -82.44348 10.10402 1.000 118.28077 203 GLY C O 1
ATOM 6261 N N . SER C 1 237 ? 26.86124 -82.87310 11.20120 1.000 126.48105 204 SER C N 1
ATOM 6262 C CA . SER C 1 237 ? 27.43800 -83.93193 12.01760 1.000 128.21093 204 SER C CA 1
ATOM 6263 C C . SER C 1 237 ? 27.90712 -85.07454 11.13116 1.000 128.30570 204 SER C C 1
ATOM 6264 O O . SER C 1 237 ? 27.21145 -85.48896 10.20040 1.000 127.84837 204 SER C O 1
ATOM 6267 N N . VAL C 1 238 ? 29.09597 -85.58683 11.42034 1.000 132.51507 205 VAL C N 1
ATOM 6268 C CA . VAL C 1 238 ? 29.64895 -86.71808 10.69098 1.000 132.46278 205 VAL C CA 1
ATOM 6269 C C . VAL C 1 238 ? 30.15188 -87.74018 11.69929 1.000 134.28358 205 VAL C C 1
ATOM 6270 O O . VAL C 1 238 ? 30.91814 -87.40185 12.60933 1.000 135.17682 205 VAL C O 1
ATOM 6274 N N . ARG C 1 239 ? 29.69239 -88.98462 11.55386 1.000 125.44187 206 ARG C N 1
ATOM 6275 C CA . ARG C 1 239 ? 30.17601 -90.05499 12.41588 1.000 127.23703 206 ARG C CA 1
ATOM 6276 C C . ARG C 1 239 ? 31.67070 -90.27511 12.23224 1.000 127.07915 206 ARG C C 1
ATOM 6277 O O . ARG C 1 239 ? 32.37048 -90.63247 13.18652 1.000 128.54734 206 ARG C O 1
ATOM 6285 N N . GLN C 1 240 ? 32.17450 -90.05013 11.02714 1.000 129.20761 207 GLN C N 1
ATOM 6286 C CA . GLN C 1 240 ? 33.57322 -90.24045 10.68326 1.000 128.72471 207 GLN C CA 1
ATOM 6287 C C . GLN C 1 240 ? 34.02599 -89.05291 9.84891 1.000 126.75320 2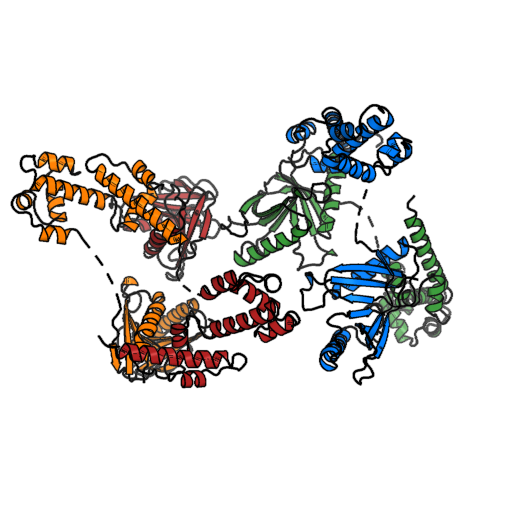07 GLN C C 1
ATOM 6288 O O . GLN C 1 240 ? 33.19412 -88.29949 9.33319 1.000 125.71476 207 GLN C O 1
ATOM 6294 N N . PRO C 1 241 ? 35.33494 -88.84544 9.71270 1.000 125.10442 208 PRO C N 1
ATOM 6295 C CA . PRO C 1 241 ? 35.81886 -87.74073 8.87804 1.000 123.11289 208 PRO C CA 1
ATOM 6296 C C . PRO C 1 241 ? 35.35901 -87.86213 7.43204 1.000 121.48646 208 PRO C C 1
ATOM 6297 O O . PRO C 1 241 ? 35.01275 -88.94017 6.94261 1.000 121.80039 208 PRO C O 1
ATOM 6301 N N . ILE C 1 242 ? 35.36002 -86.72570 6.74707 1.000 123.95380 209 ILE C N 1
ATOM 6302 C CA . ILE C 1 242 ? 34.88865 -86.64792 5.37827 1.000 122.42856 209 ILE C CA 1
ATOM 6303 C C . ILE C 1 242 ? 36.07355 -86.72953 4.42465 1.000 121.11132 209 ILE C C 1
ATOM 6304 O O . ILE C 1 242 ? 37.23337 -86.68358 4.82943 1.000 121.17919 209 ILE C O 1
ATOM 6309 N N . ALA C 1 243 ? 35.77271 -86.84416 3.13366 1.000 117.87468 210 ALA C N 1
ATOM 6310 C CA . ALA C 1 243 ? 36.77012 -86.97908 2.08706 1.000 116.64218 210 ALA C CA 1
ATOM 6311 C C . ALA C 1 243 ? 37.08964 -85.62725 1.47332 1.000 115.17998 210 ALA C C 1
ATOM 6312 O O . ALA C 1 243 ? 36.23421 -84.74232 1.40336 1.000 114.86731 210 ALA C O 1
ATOM 6314 N N . GLU C 1 244 ? 38.33169 -85.49287 1.00870 1.000 121.89201 211 GLU C N 1
ATOM 6315 C CA . GLU C 1 244 ? 38.78852 -84.24990 0.40411 1.000 120.55027 211 GLU C CA 1
ATOM 6316 C C . GLU C 1 244 ? 37.90296 -83.88254 -0.77888 1.000 119.64971 211 GLU C C 1
ATOM 6317 O O . GLU C 1 244 ? 37.44794 -84.75054 -1.53041 1.000 119.57038 211 GLU C O 1
ATOM 6323 N N . ASN C 1 245 ? 37.65288 -82.58566 -0.93922 1.000 126.75803 212 ASN C N 1
ATOM 6324 C CA . ASN C 1 245 ? 36.58161 -82.13465 -1.80882 1.000 126.24262 212 ASN C CA 1
ATOM 6325 C C . ASN C 1 245 ? 36.99067 -80.85903 -2.52693 1.000 125.34280 212 ASN C C 1
ATOM 6326 O O . ASN C 1 245 ? 37.71415 -80.02137 -1.97897 1.000 125.42531 212 ASN C O 1
ATOM 6331 N N . ASP C 1 246 ? 36.51043 -80.72348 -3.76696 1.000 130.86279 213 ASP C N 1
ATOM 6332 C CA . ASP C 1 246 ? 36.66000 -79.49100 -4.53314 1.000 130.15310 213 ASP C CA 1
ATOM 6333 C C . ASP C 1 246 ? 35.59512 -78.44894 -4.21670 1.000 130.44297 213 ASP C C 1
ATOM 6334 O O . ASP C 1 246 ? 35.73322 -77.30501 -4.65706 1.000 130.17175 213 ASP C O 1
ATOM 6339 N N . VAL C 1 247 ? 34.53967 -78.80399 -3.47989 1.000 128.76827 214 VAL C N 1
ATOM 6340 C CA . VAL C 1 247 ? 33.60511 -77.78355 -3.02271 1.000 129.03804 214 VAL C CA 1
ATOM 6341 C C . VAL C 1 247 ? 34.20578 -76.95416 -1.89403 1.000 129.29823 214 VAL C C 1
ATOM 6342 O O . VAL C 1 247 ? 33.78892 -75.80878 -1.68626 1.000 129.34492 214 VAL C O 1
ATOM 6346 N N . GLY C 1 248 ? 35.18963 -77.49384 -1.17406 1.000 123.97539 215 GLY C N 1
ATOM 6347 C CA . GLY C 1 248 ? 35.85539 -76.77835 -0.10992 1.000 124.22634 215 GLY C CA 1
ATOM 6348 C C . GLY C 1 248 ? 35.45111 -77.16541 1.29659 1.000 125.15602 215 GLY C C 1
ATOM 6349 O O . GLY C 1 248 ? 35.98303 -76.58784 2.25272 1.000 125.39593 215 GLY C O 1
ATOM 6350 N N . VAL C 1 249 ? 34.53105 -78.11645 1.45711 1.000 110.72218 216 VAL C N 1
ATOM 6351 C CA . VAL C 1 249 ? 34.09792 -78.53072 2.78657 1.000 110.93079 216 VAL C CA 1
ATOM 6352 C C . VAL C 1 249 ? 35.25199 -79.21998 3.49858 1.000 111.43514 216 VAL C C 1
ATOM 6353 O O . VAL C 1 249 ? 35.93539 -80.07994 2.92565 1.000 111.81152 216 VAL C O 1
ATOM 6357 N N . VAL C 1 250 ? 35.47792 -78.83970 4.75398 1.000 107.53696 217 VAL C N 1
ATOM 6358 C CA . VAL C 1 250 ? 36.60980 -79.32837 5.52683 1.000 108.16331 217 VAL C CA 1
ATOM 6359 C C . VAL C 1 250 ? 36.10598 -79.87500 6.85418 1.000 109.61909 217 VAL C C 1
ATOM 6360 O O . VAL C 1 250 ? 35.08538 -79.42834 7.39036 1.000 109.92674 217 VAL C O 1
ATOM 6364 N N . ASN C 1 251 ? 36.82017 -80.87457 7.36404 1.000 111.25135 218 ASN C N 1
ATOM 6365 C CA . ASN C 1 251 ? 36.55146 -81.40834 8.68878 1.000 113.07427 218 ASN C CA 1
ATOM 6366 C C . ASN C 1 251 ? 36.87231 -80.36907 9.75329 1.000 113.23764 218 ASN C C 1
ATOM 6367 O O . ASN C 1 251 ? 37.95001 -79.76618 9.74314 1.000 112.49973 218 ASN C O 1
ATOM 6372 N N . SER C 1 252 ? 35.93933 -80.16339 10.67918 1.000 109.04174 219 SER C N 1
ATOM 6373 C CA . SER C 1 252 ? 36.15497 -79.27332 11.80654 1.000 109.34352 219 SER C CA 1
ATOM 6374 C C . SER C 1 252 ? 35.48872 -79.87774 13.03495 1.000 111.09877 219 SER C C 1
ATOM 6375 O O . SER C 1 252 ? 34.84328 -80.93008 12.96998 1.000 112.12627 219 SER C O 1
ATOM 6378 N N . GLU C 1 253 ? 35.65403 -79.20545 14.16694 1.000 105.32008 220 GLU C N 1
ATOM 6379 C CA . GLU C 1 253 ? 35.03460 -79.62187 15.41265 1.000 106.85225 220 GLU C CA 1
ATOM 6380 C C . GLU C 1 253 ? 34.24750 -78.46403 16.00067 1.000 106.24830 220 GLU C C 1
ATOM 6381 O O . GLU C 1 253 ? 34.71284 -77.32067 16.00030 1.000 105.24906 220 GLU C O 1
ATOM 6387 N N . ILE C 1 254 ? 33.04286 -78.76438 16.47610 1.000 101.88973 221 ILE C N 1
ATOM 6388 C CA . ILE C 1 254 ? 32.32449 -77.89155 17.39782 1.000 101.69341 221 ILE C CA 1
ATOM 6389 C C . ILE C 1 254 ? 32.74893 -78.29062 18.80863 1.000 103.27758 221 ILE C C 1
ATOM 6390 O O . ILE C 1 254 ? 32.37483 -79.38958 19.26770 1.000 104.58806 221 ILE C O 1
ATOM 6395 N N . PRO C 1 255 ? 33.55644 -77.48200 19.49435 1.000 101.47594 222 PRO C N 1
ATOM 6396 C CA . PRO C 1 255 ? 34.05625 -77.87563 20.81307 1.000 103.05178 222 PRO C CA 1
ATOM 6397 C C . PRO C 1 255 ? 32.92562 -78.04180 21.81377 1.000 103.68164 222 PRO C C 1
ATOM 6398 O O . PRO C 1 255 ? 31.96251 -77.27106 21.83142 1.000 102.77046 222 PRO C O 1
ATOM 6402 N N . GLY C 1 256 ? 33.05377 -79.07087 22.64442 1.000 103.51343 223 GLY C N 1
ATOM 6403 C CA . GLY C 1 256 ? 32.09463 -79.31815 23.69545 1.000 103.75474 223 GLY C CA 1
ATOM 6404 C C . GLY C 1 256 ? 32.45338 -78.56521 24.96189 1.000 104.77073 223 GLY C C 1
ATOM 6405 O O . GLY C 1 256 ? 33.61490 -78.26868 25.22554 1.000 105.00996 223 GLY C O 1
ATOM 6406 N N . GLY C 1 257 ? 31.43112 -78.25456 25.74383 1.000 111.43605 224 GLY C N 1
ATOM 6407 C CA . GLY C 1 257 ? 31.62582 -77.48800 26.95654 1.000 112.04037 224 GLY C CA 1
ATOM 6408 C C . GLY C 1 257 ? 30.30000 -76.94231 27.43039 1.000 111.44538 224 GLY C C 1
ATOM 6409 O O . GLY C 1 257 ? 29.24620 -77.22794 26.85742 1.000 110.68967 224 GLY C O 1
ATOM 6410 N N . ARG C 1 258 ? 30.36689 -76.15803 28.50251 1.000 106.50922 225 ARG C N 1
ATOM 6411 C CA . ARG C 1 258 ? 29.15684 -75.52651 29.00832 1.000 106.31641 225 ARG C CA 1
ATOM 6412 C C . ARG C 1 258 ? 28.56726 -74.60106 27.94979 1.000 105.54593 225 ARG C C 1
ATOM 6413 O O . ARG C 1 258 ? 29.28398 -73.83609 27.29690 1.000 105.29279 225 ARG C O 1
ATOM 6421 N N . CYS C 1 259 ? 27.25083 -74.69013 27.76516 1.000 105.82894 226 CYS C N 1
ATOM 6422 C CA . CYS C 1 259 ? 26.55078 -73.87861 26.78331 1.000 105.12497 226 CYS C CA 1
ATOM 6423 C C . CYS C 1 259 ? 25.18933 -73.46773 27.32460 1.000 104.98405 226 CYS C C 1
ATOM 6424 O O . CYS C 1 259 ? 24.53072 -74.21681 28.05585 1.000 105.27852 226 CYS C O 1
ATOM 6427 N N . ALA C 1 260 ? 24.78501 -72.25545 26.95945 1.000 108.35478 227 ALA C N 1
ATOM 6428 C CA . ALA C 1 260 ? 23.45632 -71.73889 27.24971 1.000 108.20224 227 ALA C CA 1
ATOM 6429 C C . ALA C 1 260 ? 22.58363 -71.89407 26.01246 1.000 106.61497 227 ALA C C 1
ATOM 6430 O O . ALA C 1 260 ? 22.98772 -71.50868 24.91122 1.000 105.42175 227 ALA C O 1
ATOM 6432 N N . VAL C 1 261 ? 21.39172 -72.45254 26.19763 1.000 121.37367 228 VAL C N 1
ATOM 6433 C CA . VAL C 1 261 ? 20.48941 -72.79593 25.10610 1.000 120.29275 228 VAL C CA 1
ATOM 6434 C C . VAL C 1 261 ? 19.25658 -71.91122 25.19497 1.000 119.48530 228 VAL C C 1
ATOM 6435 O O . VAL C 1 261 ? 18.68197 -71.74066 26.27864 1.000 120.12189 228 VAL C O 1
ATOM 6439 N N . VAL C 1 262 ? 18.85041 -71.35516 24.05615 1.000 141.60812 229 VAL C N 1
ATOM 6440 C CA . VAL C 1 262 ? 17.57956 -70.64835 23.93504 1.000 140.78208 229 VAL C CA 1
ATOM 6441 C C . VAL C 1 262 ? 16.89232 -71.10811 22.65515 1.000 139.77441 229 VAL C C 1
ATOM 6442 O O . VAL C 1 262 ? 17.52488 -71.21020 21.59926 1.000 139.21525 229 VAL C O 1
ATOM 6446 N N . ARG C 1 263 ? 15.60072 -71.40257 22.74961 1.000 150.94990 230 ARG C N 1
ATOM 6447 C CA . ARG C 1 263 ? 14.84986 -71.95980 21.63310 1.000 150.15958 230 ARG C CA 1
ATOM 6448 C C . ARG C 1 263 ? 14.11594 -70.83660 20.90880 1.000 148.81200 230 ARG C C 1
ATOM 6449 O O . ARG C 1 263 ? 13.35413 -70.08606 21.52983 1.000 148.68313 230 ARG C O 1
ATOM 6457 N N . HIS C 1 264 ? 14.35187 -70.71930 19.60079 1.000 144.28310 231 HIS C N 1
ATOM 6458 C CA . HIS C 1 264 ? 13.69386 -69.73876 18.74493 1.000 142.95950 231 HIS C CA 1
ATOM 6459 C C . HIS C 1 264 ? 12.74999 -70.47903 17.80698 1.000 142.29257 231 HIS C C 1
ATOM 6460 O O . HIS C 1 264 ? 13.19361 -71.25015 16.94868 1.000 142.38570 231 HIS C O 1
ATOM 6467 N N . GLN C 1 265 ? 11.45424 -70.24765 17.97420 1.000 151.93368 232 GLN C N 1
ATOM 6468 C CA . GLN C 1 265 ? 10.43476 -70.80794 17.09406 1.000 151.32621 232 GLN C CA 1
ATOM 6469 C C . GLN C 1 265 ? 10.03435 -69.71488 16.10992 1.000 150.00967 232 GLN C C 1
ATOM 6470 O O . GLN C 1 265 ? 9.26284 -68.81387 16.44819 1.000 149.53439 232 GLN C O 1
ATOM 6476 N N . GLY C 1 266 ? 10.56869 -69.78375 14.89919 1.000 155.88853 233 GLY C N 1
ATOM 6477 C CA . GLY C 1 266 ? 10.23362 -68.80553 13.88687 1.000 154.80818 233 GLY C CA 1
ATOM 6478 C C . GLY C 1 266 ? 11.21956 -68.83976 12.73502 1.000 154.64370 233 GLY C C 1
ATOM 6479 O O . GLY C 1 266 ? 12.04261 -69.74811 12.61756 1.000 155.24309 233 GLY C O 1
ATOM 6480 N N . SER C 1 267 ? 11.10962 -67.81436 11.89075 1.000 156.84926 234 SER C N 1
ATOM 6481 C CA . SER C 1 267 ? 11.92262 -67.72133 10.68624 1.000 156.63794 234 SER C CA 1
ATOM 6482 C C . SER C 1 267 ? 13.40426 -67.63087 11.03338 1.000 157.27357 234 SER C C 1
ATOM 6483 O O . SER C 1 267 ? 13.79375 -67.06447 12.05832 1.000 157.73579 234 SER C O 1
ATOM 6486 N N . LEU C 1 268 ? 14.23528 -68.20547 10.15922 1.000 148.70438 235 LEU C N 1
ATOM 6487 C CA . LEU C 1 268 ? 15.67732 -68.18341 10.38230 1.000 149.27630 235 LEU C CA 1
ATOM 6488 C C . LEU C 1 268 ? 16.21176 -66.75649 10.37821 1.000 149.29889 235 LEU C C 1
ATOM 6489 O O . LEU C 1 268 ? 17.08404 -66.40845 11.18410 1.000 149.91240 235 LEU C O 1
ATOM 6494 N N . ASP C 1 269 ? 15.69069 -65.91105 9.48453 1.000 152.57928 236 ASP C N 1
ATOM 6495 C CA . ASP C 1 269 ? 16.07022 -64.50334 9.48436 1.000 152.90917 236 ASP C CA 1
ATOM 6496 C C . ASP C 1 269 ? 15.65966 -63.79827 10.76881 1.000 153.30487 236 ASP C C 1
ATOM 6497 O O . ASP C 1 269 ? 16.25042 -62.76886 11.11400 1.000 153.97988 236 ASP C O 1
ATOM 6502 N N . SER C 1 270 ? 14.66281 -64.32403 11.47833 1.000 145.20548 237 SER C N 1
ATOM 6503 C CA . SER C 1 270 ? 14.26462 -63.78650 12.77171 1.000 145.64218 237 SER C CA 1
ATOM 6504 C C . SER C 1 270 ? 15.13398 -64.29732 13.91359 1.000 146.43910 237 SER C C 1
ATOM 6505 O O . SER C 1 270 ? 14.85764 -63.97183 15.07366 1.000 146.98607 237 SER C O 1
ATOM 6508 N N . LEU C 1 271 ? 16.16965 -65.08384 13.61507 1.000 144.55901 238 LEU C N 1
ATOM 6509 C CA . LEU C 1 271 ? 17.05459 -65.66179 14.62294 1.000 145.40428 238 LEU C CA 1
ATOM 6510 C C . LEU C 1 271 ? 17.89117 -64.61949 15.36904 1.000 146.19778 238 LEU C C 1
ATOM 6511 O O . LEU C 1 271 ? 18.09289 -64.77363 16.58141 1.000 146.98483 238 LEU C O 1
ATOM 6516 N N . PRO C 1 272 ? 18.41962 -63.57248 14.70701 1.000 141.85961 239 PRO C N 1
ATOM 6517 C CA . PRO C 1 272 ? 19.19566 -62.56272 15.45647 1.000 142.84013 239 PRO C CA 1
ATOM 6518 C C . PRO C 1 272 ? 18.49549 -62.02164 16.69355 1.000 143.39271 239 PRO C C 1
ATOM 6519 O O . PRO C 1 272 ? 19.10592 -61.97696 17.77036 1.000 144.33052 239 PRO C O 1
ATOM 6523 N N . GLU C 1 273 ? 17.22617 -61.62050 16.56702 1.000 142.19388 240 GLU C N 1
ATOM 6524 C CA . GLU C 1 273 ? 16.47327 -61.07901 17.69594 1.000 142.72972 240 GLU C CA 1
ATOM 6525 C C . GLU C 1 273 ? 16.62082 -61.95430 18.93399 1.000 143.31066 240 GLU C C 1
ATOM 6526 O O . GLU C 1 273 ? 17.12340 -61.50694 19.97225 1.000 144.37567 240 GLU C O 1
ATOM 6532 N N . SER C 1 274 ? 16.19486 -63.21674 18.82855 1.000 133.60096 241 SER C N 1
ATOM 6533 C CA . SER C 1 274 ? 16.36362 -64.16544 19.92464 1.000 134.37048 241 SER C CA 1
ATOM 6534 C C . SER C 1 274 ? 17.79300 -64.14120 20.45436 1.000 135.33697 241 SER C C 1
ATOM 6535 O O . SER C 1 274 ? 18.01618 -63.96811 21.65928 1.000 136.37611 241 SER C O 1
ATOM 6538 N N . VAL C 1 275 ? 18.77548 -64.27493 19.55347 1.000 126.26707 242 VAL C N 1
ATOM 6539 C CA . VAL C 1 275 ? 20.18365 -64.20843 19.94811 1.000 127.11994 242 VAL C CA 1
ATOM 6540 C C . VAL C 1 275 ? 20.42911 -62.98844 20.82227 1.000 128.07076 242 VAL C C 1
ATOM 6541 O O . VAL C 1 275 ? 20.94010 -63.09522 21.94486 1.000 129.14171 242 VAL C O 1
ATOM 6545 N N . TRP C 1 276 ? 20.02657 -61.81202 20.33321 1.000 132.51905 243 TRP C N 1
ATOM 6546 C CA . TRP C 1 276 ? 20.31080 -60.58125 21.06185 1.000 133.60438 243 TRP C CA 1
ATOM 6547 C C . TRP C 1 276 ? 19.67471 -60.59788 22.44497 1.000 134.34955 243 TRP C C 1
ATOM 6548 O O . TRP C 1 276 ? 20.27740 -60.11686 23.41246 1.000 135.54060 243 TRP C O 1
ATOM 6559 N N . TYR C 1 277 ? 18.47631 -61.18011 22.57021 1.000 131.48241 244 TYR C N 1
ATOM 6560 C CA . TYR C 1 277 ? 17.84827 -61.26017 23.88535 1.000 132.21572 244 TYR C CA 1
ATOM 6561 C C . TYR C 1 277 ? 18.77238 -61.95979 24.87100 1.000 133.22123 244 TYR C C 1
ATOM 6562 O O . TYR C 1 277 ? 18.97997 -61.48508 25.99509 1.000 134.38604 244 TYR C O 1
ATOM 6571 N N . LEU C 1 278 ? 19.36948 -63.07553 24.44064 1.000 125.18052 245 LEU C N 1
ATOM 6572 C CA . LEU C 1 278 ? 20.28638 -63.81605 25.29901 1.000 126.17700 245 LEU C CA 1
ATOM 6573 C C . LEU C 1 278 ? 21.41708 -62.92479 25.79563 1.000 127.25027 245 LEU C C 1
ATOM 6574 O O . LEU C 1 278 ? 21.84163 -63.03250 26.95257 1.000 128.49994 245 LEU C O 1
ATOM 6579 N N . PHE C 1 279 ? 21.90467 -62.02446 24.94033 1.000 121.74998 246 PHE C N 1
ATOM 6580 C CA . PHE C 1 279 ? 22.97539 -61.12249 25.34469 1.000 122.81448 246 PHE C CA 1
ATOM 6581 C C . PHE C 1 279 ? 22.45946 -59.95131 26.17149 1.000 123.75721 246 PHE C C 1
ATOM 6582 O O . PHE C 1 279 ? 23.20320 -59.40820 26.99676 1.000 125.08091 246 PHE C O 1
ATOM 6590 N N . ARG C 1 280 ? 21.19923 -59.55138 25.97631 1.000 131.94071 247 ARG C N 1
ATOM 6591 C CA . ARG C 1 280 ? 20.70945 -58.34109 26.62811 1.000 132.85642 247 ARG C CA 1
ATOM 6592 C C . ARG C 1 280 ? 20.24298 -58.60085 28.05256 1.000 133.77255 247 ARG C C 1
ATOM 6593 O O . ARG C 1 280 ? 20.38064 -57.72562 28.91398 1.000 135.06475 247 ARG C O 1
ATOM 6601 N N . GLU C 1 281 ? 19.70332 -59.78534 28.32765 1.000 131.32182 248 GLU C N 1
ATOM 6602 C CA . GLU C 1 281 ? 19.11067 -60.06173 29.63001 1.000 132.19577 248 GLU C CA 1
ATOM 6603 C C . GLU C 1 281 ? 19.80599 -61.20629 30.35419 1.000 132.88510 248 GLU C C 1
ATOM 6604 O O . GLU C 1 281 ? 20.29247 -61.01140 31.47275 1.000 134.27381 248 GLU C O 1
ATOM 6610 N N . TRP C 1 282 ? 19.87545 -62.39427 29.74894 1.000 128.85258 249 TRP C N 1
ATOM 6611 C CA . TRP C 1 282 ? 20.36325 -63.56927 30.46687 1.000 129.57634 249 TRP C CA 1
ATOM 6612 C C . TRP C 1 282 ? 21.84910 -63.45465 30.79599 1.000 130.61434 249 TRP C C 1
ATOM 6613 O O . TRP C 1 282 ? 22.26320 -63.72472 31.93067 1.000 131.90959 249 TRP C O 1
ATOM 6624 N N . LEU C 1 283 ? 22.66577 -63.06864 29.81270 1.000 123.73380 250 LEU C N 1
ATOM 6625 C CA . LEU C 1 283 ? 24.11665 -63.05624 30.00273 1.000 124.58788 250 LEU C CA 1
ATOM 6626 C C . LEU C 1 283 ? 24.57516 -62.09649 31.09332 1.000 126.14769 250 LEU C C 1
ATOM 6627 O O . LEU C 1 283 ? 25.42557 -62.49347 31.91067 1.000 127.30386 250 LEU C O 1
ATOM 6632 N N . PRO C 1 284 ? 24.11001 -60.83771 31.15275 1.000 124.36525 251 PRO C N 1
ATOM 6633 C CA . PRO C 1 284 ? 24.52468 -59.97363 32.27064 1.000 126.03811 251 PRO C CA 1
ATOM 6634 C C . PRO C 1 284 ? 24.26827 -60.59907 33.62633 1.000 127.12044 251 PRO C C 1
ATOM 6635 O O . PRO C 1 284 ? 25.14819 -60.59368 34.49604 1.000 128.54691 251 PRO C O 1
ATOM 6639 N N . ALA C 1 285 ? 23.07717 -61.16622 33.81224 1.000 130.00837 252 ALA C N 1
ATOM 6640 C CA . ALA C 1 285 ? 22.67739 -61.69650 35.10859 1.000 131.05388 252 ALA C CA 1
ATOM 6641 C C . ALA C 1 285 ? 23.39415 -62.99036 35.45630 1.000 131.60296 252 ALA C C 1
ATOM 6642 O O . ALA C 1 285 ? 23.64816 -63.25043 36.63569 1.000 133.08306 252 ALA C O 1
ATOM 6644 N N . SER C 1 286 ? 23.71207 -63.81719 34.46126 1.000 126.51846 253 SER C N 1
ATOM 6645 C CA . SER C 1 286 ? 24.28820 -65.12233 34.76239 1.000 126.99675 253 SER C CA 1
ATOM 6646 C C . SER C 1 286 ? 25.59716 -64.99589 35.53040 1.000 128.52106 253 SER C C 1
ATOM 6647 O O . SER C 1 286 ? 25.90832 -65.83850 36.37801 1.000 129.68424 253 SER C O 1
ATOM 6650 N N . GLY C 1 287 ? 26.37283 -63.95460 35.25276 1.000 123.39671 254 GLY C N 1
ATOM 6651 C CA . GLY C 1 287 ? 27.74210 -63.88739 35.70991 1.000 124.71220 254 GLY C CA 1
ATOM 6652 C C . GLY C 1 287 ? 28.66967 -64.95881 35.17256 1.000 124.46524 254 GLY C C 1
ATOM 6653 O O . GLY C 1 287 ? 29.82006 -65.02331 35.61773 1.000 125.62325 254 GLY C O 1
ATOM 6654 N N . GLU C 1 288 ? 28.21336 -65.80658 34.25321 1.000 118.86047 255 GLU C N 1
ATOM 6655 C CA . GLU C 1 288 ? 29.07834 -66.78460 33.60800 1.000 118.51520 255 GLU C CA 1
ATOM 6656 C C . GLU C 1 288 ? 29.90898 -66.13419 32.50798 1.000 117.54989 255 GLU C C 1
ATOM 6657 O O . GLU C 1 288 ? 29.39627 -65.34677 31.71051 1.000 116.58079 255 GLU C O 1
ATOM 6663 N N . THR C 1 289 ? 31.19544 -66.47612 32.45744 1.000 114.78239 256 THR C N 1
ATOM 6664 C CA . THR C 1 289 ? 32.09021 -65.87689 31.47238 1.000 113.96557 256 THR C CA 1
ATOM 6665 C C . THR C 1 289 ? 32.05520 -66.70066 30.18941 1.000 112.51655 256 THR C C 1
ATOM 6666 O O . THR C 1 289 ? 32.30739 -67.91133 30.24229 1.000 112.73706 256 THR C O 1
ATOM 6670 N N . PRO C 1 290 ? 31.72489 -66.11180 29.03596 1.000 101.79545 257 PRO C N 1
ATOM 6671 C CA . PRO C 1 290 ? 31.57845 -66.91391 27.81459 1.000 101.30110 257 PRO C CA 1
ATOM 6672 C C . PRO C 1 290 ? 32.87447 -67.61143 27.42707 1.000 101.50081 257 PRO C C 1
ATOM 6673 O O . PRO C 1 290 ? 33.97288 -67.21697 27.82463 1.000 101.89535 257 PRO C O 1
ATOM 6677 N N . ARG C 1 291 ? 32.72678 -68.67157 26.63764 1.000 101.24246 258 ARG C N 1
ATOM 6678 C CA . ARG C 1 291 ? 33.84851 -69.48820 26.19950 1.000 101.41844 258 ARG C CA 1
ATOM 6679 C C . ARG C 1 291 ? 34.36073 -69.01978 24.84232 1.000 100.94241 258 ARG C C 1
ATOM 6680 O O . ARG C 1 291 ? 33.62004 -68.44626 24.03937 1.000 100.39700 258 ARG C O 1
ATOM 6688 N N . ASP C 1 292 ? 35.64373 -69.27817 24.58977 1.000 101.17819 259 ASP C N 1
ATOM 6689 C CA . ASP C 1 292 ? 36.27602 -68.87666 23.33878 1.000 100.80129 259 ASP C CA 1
ATOM 6690 C C . ASP C 1 292 ? 35.81123 -69.72582 22.15953 1.000 100.34372 259 ASP C C 1
ATOM 6691 O O . ASP C 1 292 ? 36.62196 -70.40990 21.52620 1.000 100.38890 259 ASP C O 1
ATOM 6696 N N . PHE C 1 293 ? 34.51231 -69.68850 21.84576 1.000 99.92072 260 PHE C N 1
ATOM 6697 C CA . PHE C 1 293 ? 34.04254 -70.31157 20.61572 1.000 99.45136 260 PHE C CA 1
ATOM 6698 C C . PHE C 1 293 ? 32.75701 -69.62292 20.19103 1.000 98.93572 260 PHE C C 1
ATOM 6699 O O . PHE C 1 293 ? 31.90678 -69.35540 21.04981 1.000 99.01352 260 PHE C O 1
ATOM 6707 N N . PRO C 1 294 ? 32.58407 -69.31173 18.90368 1.000 98.43605 261 PRO C N 1
ATOM 6708 C CA . PRO C 1 294 ? 31.43238 -68.51143 18.46793 1.000 97.96857 261 PRO C CA 1
ATOM 6709 C C . PRO C 1 294 ? 30.08705 -69.13469 18.81949 1.000 97.85897 261 PRO C C 1
ATOM 6710 O O . PRO C 1 294 ? 29.97065 -70.32598 19.11214 1.000 98.06128 261 PRO C O 1
ATOM 6714 N N . VAL C 1 295 ? 29.05848 -68.28342 18.79925 1.000 102.90489 262 VAL C N 1
ATOM 6715 C CA . VAL C 1 295 ? 27.68264 -68.72784 18.98391 1.000 102.69720 262 VAL C CA 1
ATOM 6716 C C . VAL C 1 295 ? 27.29234 -69.62247 17.81646 1.000 101.92113 262 VAL C C 1
ATOM 6717 O O . VAL C 1 295 ? 27.69078 -69.37482 16.67030 1.000 101.16395 262 VAL C O 1
ATOM 6721 N N . PHE C 1 296 ? 26.51429 -70.67443 18.08553 1.000 105.81014 263 PHE C N 1
ATOM 6722 C CA . PHE C 1 296 ? 26.07178 -71.51976 16.98146 1.000 105.50444 263 PHE C CA 1
ATOM 6723 C C . PHE C 1 296 ? 24.58939 -71.84746 17.11408 1.000 105.30913 263 PHE C C 1
ATOM 6724 O O . PHE C 1 296 ? 23.93141 -71.50373 18.09800 1.000 105.43117 263 PHE C O 1
ATOM 6732 N N . PHE C 1 297 ? 24.06308 -72.47875 16.06590 1.000 113.93001 264 PHE C N 1
ATOM 6733 C CA . PHE C 1 297 ? 22.66562 -72.87352 15.96547 1.000 113.74091 264 PHE C CA 1
ATOM 6734 C C . PHE C 1 297 ? 22.58681 -74.35202 15.62394 1.000 114.61173 264 PHE C C 1
ATOM 6735 O O . PHE C 1 297 ? 23.36020 -74.84104 14.79888 1.000 114.74240 264 PHE C O 1
ATOM 6743 N N . GLN C 1 298 ? 21.64298 -75.05076 16.24710 1.000 130.66334 265 GLN C N 1
ATOM 6744 C CA . GLN C 1 298 ? 21.23058 -76.38768 15.83613 1.000 131.56442 265 GLN C CA 1
ATOM 6745 C C . GLN C 1 298 ? 19.85682 -76.27322 15.19143 1.000 130.76639 265 GLN C C 1
ATOM 6746 O O . GLN C 1 298 ? 18.88729 -75.88078 15.85411 1.000 130.46651 265 GLN C O 1
ATOM 6752 N N . TYR C 1 299 ? 19.77488 -76.59194 13.90101 1.000 134.98227 266 TYR C N 1
ATOM 6753 C CA . TYR C 1 299 ? 18.50313 -76.48831 13.18872 1.000 134.19487 266 TYR C CA 1
ATOM 6754 C C . TYR C 1 299 ? 17.71789 -77.77117 13.42034 1.000 135.50415 266 TYR C C 1
ATOM 6755 O O . TYR C 1 299 ? 18.01159 -78.81187 12.82950 1.000 136.54218 266 TYR C O 1
ATOM 6764 N N . LEU C 1 300 ? 16.71386 -77.70008 14.29575 1.000 142.04860 267 LEU C N 1
ATOM 6765 C CA . LEU C 1 300 ? 15.93380 -78.89110 14.60503 1.000 143.30457 267 LEU C CA 1
ATOM 6766 C C . LEU C 1 300 ? 14.99104 -79.24723 13.46386 1.000 142.97020 267 LEU C C 1
ATOM 6767 O O . LEU C 1 300 ? 14.64013 -80.42130 13.29264 1.000 144.08670 267 LEU C O 1
ATOM 6772 N N . ASN C 1 301 ? 14.57699 -78.25944 12.67321 1.000 162.51616 268 ASN C N 1
ATOM 6773 C CA . ASN C 1 301 ? 13.64815 -78.46794 11.57122 1.000 161.96216 268 ASN C CA 1
ATOM 6774 C C . ASN C 1 301 ? 14.33399 -78.16524 10.24749 1.000 161.14689 268 ASN C C 1
ATOM 6775 O O . ASN C 1 301 ? 14.88787 -77.07581 10.06243 1.000 160.00736 268 ASN C O 1
ATOM 6780 N N . PHE C 1 302 ? 14.29691 -79.13005 9.33484 1.000 186.15324 269 PHE C N 1
ATOM 6781 C CA . PHE C 1 302 ? 14.62525 -78.86165 7.94490 1.000 185.17314 269 PHE C CA 1
ATOM 6782 C C . PHE C 1 302 ? 13.42711 -78.17074 7.30399 1.000 183.61818 269 PHE C C 1
ATOM 6783 O O . PHE C 1 302 ? 12.27786 -78.54309 7.55378 1.000 183.55726 269 PHE C O 1
ATOM 6791 N N . VAL C 1 303 ? 13.69716 -77.14797 6.48763 1.000 192.32962 270 VAL C N 1
ATOM 6792 C CA . VAL C 1 303 ? 12.65463 -76.18096 6.13625 1.000 190.91439 270 VAL C CA 1
ATOM 6793 C C . VAL C 1 303 ? 11.52989 -76.80540 5.31246 1.000 190.76336 270 VAL C C 1
ATOM 6794 O O . VAL C 1 303 ? 10.36811 -76.40123 5.44284 1.000 191.12524 270 VAL C O 1
ATOM 6798 N N . HIS C 1 304 ? 11.83393 -77.79028 4.46398 1.000 195.07641 271 HIS C N 1
ATOM 6799 C CA . HIS C 1 304 ? 10.80625 -78.33949 3.58611 1.000 194.75884 271 HIS C CA 1
ATOM 6800 C C . HIS C 1 304 ? 9.83443 -79.25651 4.32082 1.000 195.80344 271 HIS C C 1
ATOM 6801 O O . HIS C 1 304 ? 8.70534 -79.44307 3.85191 1.000 195.43150 271 HIS C O 1
ATOM 6808 N N . GLU C 1 305 ? 10.23783 -79.82676 5.45994 1.000 198.08732 272 GLU C N 1
ATOM 6809 C CA . GLU C 1 305 ? 9.41055 -80.83437 6.11787 1.000 199.32332 272 GLU C CA 1
ATOM 6810 C C . GLU C 1 305 ? 8.25908 -80.21144 6.90213 1.000 199.29166 272 GLU C C 1
ATOM 6811 O O . GLU C 1 305 ? 7.16386 -80.78283 6.95164 1.000 200.01400 272 GLU C O 1
ATOM 6817 N N . VAL C 1 306 ? 8.48006 -79.05183 7.52366 1.000 186.83041 273 VAL C N 1
ATOM 6818 C CA . VAL C 1 306 ? 7.47573 -78.40871 8.36037 1.000 186.50528 273 VAL C CA 1
ATOM 6819 C C . VAL C 1 306 ? 7.37769 -76.93650 7.98335 1.000 184.78341 273 VAL C C 1
ATOM 6820 O O . VAL C 1 306 ? 8.18508 -76.40938 7.21887 1.000 183.99018 273 VAL C O 1
ATOM 6824 N N . ALA C 1 307 ? 6.37232 -76.27406 8.54605 1.000 171.55541 274 ALA C N 1
ATOM 6825 C CA . ALA C 1 307 ? 6.05785 -74.90592 8.17148 1.000 170.05732 274 ALA C CA 1
ATOM 6826 C C . ALA C 1 307 ? 7.02489 -73.92092 8.82358 1.000 169.76371 274 ALA C C 1
ATOM 6827 O O . ALA C 1 307 ? 7.70958 -74.23423 9.80141 1.000 170.59944 274 ALA C O 1
ATOM 6829 N N . GLU C 1 308 ? 7.07560 -72.70968 8.25677 1.000 163.20227 275 GLU C N 1
ATOM 6830 C CA . GLU C 1 308 ? 7.90834 -71.65559 8.83141 1.000 162.92796 275 GLU C CA 1
ATOM 6831 C C . GLU C 1 308 ? 7.39259 -71.22395 10.19690 1.000 162.87603 275 GLU C C 1
ATOM 6832 O O . GLU C 1 308 ? 8.18419 -70.95523 11.10896 1.000 163.29798 275 GLU C O 1
ATOM 6838 N N . HIS C 1 309 ? 6.06835 -71.14886 10.35596 1.000 165.40831 276 HIS C N 1
ATOM 6839 C CA . HIS C 1 309 ? 5.49846 -70.83713 11.66160 1.000 165.44456 276 HIS C CA 1
ATOM 6840 C C . HIS C 1 309 ? 5.92048 -71.86004 12.70642 1.000 166.68013 276 HIS C C 1
ATOM 6841 O O . HIS C 1 309 ? 5.94655 -71.55315 13.90362 1.000 166.96534 276 HIS C O 1
ATOM 6848 N N . GLU C 1 310 ? 6.26170 -73.07255 12.27270 1.000 168.22290 277 GLU C N 1
ATOM 6849 C CA . GLU C 1 310 ? 6.65810 -74.14900 13.16598 1.000 169.62959 277 GLU C CA 1
ATOM 6850 C C . GLU C 1 310 ? 8.15274 -74.43598 13.13398 1.000 170.41826 277 GLU C C 1
ATOM 6851 O O . GLU C 1 310 ? 8.59776 -75.37500 13.80139 1.000 171.77611 277 GLU C O 1
ATOM 6857 N N . LEU C 1 311 ? 8.93617 -73.66862 12.37539 1.000 165.38105 278 LEU C N 1
ATOM 6858 C CA . LEU C 1 311 ? 10.38345 -73.84465 12.39216 1.000 166.09512 278 LEU C CA 1
ATOM 6859 C C . LEU C 1 311 ? 10.93111 -73.62490 13.79462 1.000 166.72591 278 LEU C C 1
ATOM 6860 O O . LEU C 1 311 ? 10.55439 -72.67667 14.48796 1.000 166.17839 278 LEU C O 1
ATOM 6865 N N . LEU C 1 312 ? 11.83242 -74.51068 14.20867 1.000 154.13944 279 LEU C N 1
ATOM 6866 C CA . LEU C 1 312 ? 12.39015 -74.48483 15.55218 1.000 154.96520 279 LEU C CA 1
ATOM 6867 C C . LEU C 1 312 ? 13.90459 -74.56195 15.44192 1.000 155.51280 279 LEU C C 1
ATOM 6868 O O . LEU C 1 312 ? 14.43281 -75.43132 14.74137 1.000 156.16701 279 LEU C O 1
ATOM 6873 N N . THR C 1 313 ? 14.59868 -73.65566 16.12680 1.000 144.67255 280 THR C N 1
ATOM 6874 C CA . THR C 1 313 ? 16.05063 -73.56977 16.05489 1.000 145.04676 280 THR C CA 1
ATOM 6875 C C . THR C 1 313 ? 16.60174 -73.34954 17.45438 1.000 145.87588 280 THR C C 1
ATOM 6876 O O . THR C 1 313 ? 16.15239 -72.44412 18.16163 1.000 145.58000 280 THR C O 1
ATOM 6880 N N . ASP C 1 314 ? 17.57207 -74.16254 17.85901 1.000 134.45942 281 ASP C N 1
ATOM 6881 C CA . ASP C 1 314 ? 18.21383 -73.96989 19.15170 1.000 135.30226 281 ASP C CA 1
ATOM 6882 C C . ASP C 1 314 ? 19.45284 -73.10229 18.97448 1.000 134.99808 281 ASP C C 1
ATOM 6883 O O . ASP C 1 314 ? 20.25946 -73.34306 18.07361 1.000 134.86586 281 ASP C O 1
ATOM 6888 N N . ILE C 1 315 ? 19.59408 -72.08544 19.82044 1.000 123.78582 282 ILE C N 1
ATOM 6889 C CA . ILE C 1 315 ? 20.74244 -71.19014 19.80234 1.000 123.69957 282 ILE C CA 1
ATOM 6890 C C . ILE C 1 315 ? 21.60546 -71.51962 21.00973 1.000 125.03287 282 ILE C C 1
ATOM 6891 O O . ILE C 1 315 ? 21.11737 -71.51808 22.14940 1.000 125.75302 282 ILE C O 1
ATOM 6896 N N . TYR C 1 316 ? 22.88079 -71.80867 20.75593 1.000 109.71826 283 TYR C N 1
ATOM 6897 C CA . TYR C 1 316 ? 23.83104 -72.23334 21.77060 1.000 111.00801 283 TYR C CA 1
ATOM 6898 C C . TYR C 1 316 ? 24.91595 -71.17817 21.91253 1.000 110.98972 283 TYR C C 1
ATOM 6899 O O . TYR C 1 316 ? 25.52458 -70.76237 20.91508 1.000 110.23763 283 TYR C O 1
ATOM 6908 N N . LEU C 1 317 ? 25.15695 -70.76863 23.15097 1.000 100.24149 284 LEU C N 1
ATOM 6909 C CA . LEU C 1 317 ? 26.20270 -69.81168 23.50196 1.000 100.46249 284 LEU C CA 1
ATOM 6910 C C . LEU C 1 317 ? 27.22887 -70.50803 24.38229 1.000 101.08347 284 LEU C C 1
ATOM 6911 O O . LEU C 1 317 ? 26.90778 -70.87940 25.52780 1.000 101.50112 284 LEU C O 1
ATOM 6916 N N . PRO C 1 318 ? 28.44965 -70.73288 23.89580 1.000 99.45383 285 PRO C N 1
ATOM 6917 C CA . PRO C 1 318 ? 29.45772 -71.45340 24.68992 1.000 100.07042 285 PRO C CA 1
ATOM 6918 C C . PRO C 1 318 ? 29.91123 -70.62435 25.88220 1.000 100.52391 285 PRO C C 1
ATOM 6919 O O . PRO C 1 318 ? 30.45681 -69.53004 25.72543 1.000 100.44892 285 PRO C O 1
ATOM 6923 N N . LEU C 1 319 ? 29.68597 -71.15657 27.07594 1.000 108.79232 286 LEU C N 1
ATOM 6924 C CA . LEU C 1 319 ? 30.12073 -70.54090 28.31771 1.000 109.99646 286 LEU C CA 1
ATOM 6925 C C . LEU C 1 319 ? 31.25770 -71.35621 28.91664 1.000 111.31091 286 LEU C C 1
ATOM 6926 O O . LEU C 1 319 ? 31.42272 -72.54268 28.61999 1.000 111.57355 286 LEU C O 1
ATOM 6931 N N . ARG C 1 320 ? 32.05156 -70.71054 29.76182 1.000 106.73879 287 ARG C N 1
ATOM 6932 C CA . ARG C 1 320 ? 33.13136 -71.42302 30.42648 1.000 107.40177 287 ARG C CA 1
ATOM 6933 C C . ARG C 1 320 ? 32.68945 -71.87304 31.80688 1.000 108.00117 287 ARG C C 1
ATOM 6934 O O . ARG C 1 320 ? 32.96458 -72.99941 32.22200 1.000 108.45179 287 ARG C O 1
ATOM 6943 N N . GLN D 1 29 ? 53.47962 -99.03780 -51.39695 1.000 158.93505 -4 GLN D N 1
ATOM 6944 C CA . GLN D 1 29 ? 53.38838 -99.06582 -52.85223 1.000 159.14251 -4 GLN D CA 1
ATOM 6945 C C . GLN D 1 29 ? 51.99506 -98.66942 -53.33329 1.000 159.64377 -4 GLN D C 1
ATOM 6946 O O . GLN D 1 29 ? 51.81449 -97.61076 -53.93576 1.000 160.17963 -4 GLN D O 1
ATOM 6952 N N . GLY D 1 30 ? 51.01025 -99.52753 -53.06638 1.000 166.30955 -3 GLY D N 1
ATOM 6953 C CA . GLY D 1 30 ? 49.64771 -99.26132 -53.46390 1.000 166.69010 -3 GLY D CA 1
ATOM 6954 C C . GLY D 1 30 ? 48.69573 -99.40904 -52.29308 1.000 166.36655 -3 GLY D C 1
ATOM 6955 O O . GLY D 1 30 ? 48.98706 -100.08228 -51.30354 1.000 165.84511 -3 GLY D O 1
ATOM 6956 N N . ALA D 1 31 ? 47.53981 -98.75808 -52.42709 1.000 153.43198 -2 ALA D N 1
ATOM 6957 C CA . ALA D 1 31 ? 46.52011 -98.81443 -51.38806 1.000 153.03742 -2 ALA D CA 1
ATOM 6958 C C . ALA D 1 31 ? 46.06511 -100.24994 -51.15988 1.000 152.42780 -2 ALA D C 1
ATOM 6959 O O . ALA D 1 31 ? 45.80899 -100.99828 -52.10650 1.000 152.17427 -2 ALA D O 1
ATOM 6961 N N . SER D 1 32 ? 45.96591 -100.63122 -49.89146 1.000 143.22304 -1 SER D N 1
ATOM 6962 C CA . SER D 1 32 ? 45.63667 -102.00185 -49.53852 1.000 142.59723 -1 SER D CA 1
ATOM 6963 C C . SER D 1 32 ? 44.14538 -102.26180 -49.70398 1.000 142.47317 -1 SER D C 1
ATOM 6964 O O . SER D 1 32 ? 43.31709 -101.35330 -49.59327 1.000 142.57487 -1 SER D O 1
ATOM 6967 N N . MET D 1 33 ? 43.81141 -103.52800 -49.96888 1.000 138.71604 0 MET D N 1
ATOM 6968 C CA . MET D 1 33 ? 42.41172 -103.91841 -50.10219 1.000 138.73182 0 MET D CA 1
ATOM 6969 C C . MET D 1 33 ? 41.66861 -103.78706 -48.77721 1.000 138.55109 0 MET D C 1
ATOM 6970 O O . MET D 1 33 ? 40.54693 -103.26260 -48.73661 1.000 138.69788 0 MET D O 1
ATOM 6975 N N . ASN D 1 34 ? 42.27498 -104.26304 -47.68363 1.000 138.28589 1 ASN D N 1
ATOM 6976 C CA . ASN D 1 34 ? 41.64543 -104.13399 -46.37251 1.000 138.10092 1 ASN D CA 1
ATOM 6977 C C . ASN D 1 34 ? 41.48019 -102.67297 -45.97469 1.000 138.14963 1 ASN D C 1
ATOM 6978 O O . ASN D 1 34 ? 40.50084 -102.32092 -45.30823 1.000 138.18607 1 ASN D O 1
ATOM 6983 N N . ASP D 1 35 ? 42.40304 -101.80792 -46.40174 1.000 131.74885 2 ASP D N 1
ATOM 6984 C CA . ASP D 1 35 ? 42.25092 -100.37474 -46.17007 1.000 131.95753 2 ASP D CA 1
ATOM 6985 C C . ASP D 1 35 ? 41.00331 -99.84045 -46.86635 1.000 132.30005 2 ASP D C 1
ATOM 6986 O O . ASP D 1 35 ? 40.21556 -99.08523 -46.27774 1.000 132.39736 2 ASP D O 1
ATOM 6991 N N . LEU D 1 36 ? 40.80623 -100.23210 -48.12725 1.000 123.02108 3 LEU D N 1
ATOM 6992 C CA . LEU D 1 36 ? 39.63942 -99.77666 -48.87411 1.000 123.35438 3 LEU D CA 1
ATOM 6993 C C . LEU D 1 36 ? 38.35181 -100.29309 -48.24451 1.000 123.27043 3 LEU D C 1
ATOM 6994 O O . LEU D 1 36 ? 37.35345 -99.56433 -48.16072 1.000 123.52716 3 LEU D O 1
ATOM 6999 N N . ILE D 1 37 ? 38.35708 -101.55120 -47.79271 1.000 123.09054 4 ILE D N 1
ATOM 7000 C CA . ILE D 1 37 ? 37.16618 -102.11913 -47.16317 1.000 123.17025 4 ILE D CA 1
ATOM 7001 C C . ILE D 1 37 ? 36.85526 -101.39351 -45.85958 1.000 123.06988 4 ILE D C 1
ATOM 7002 O O . ILE D 1 37 ? 35.69049 -101.10369 -45.55384 1.000 123.32740 4 ILE D O 1
ATOM 7007 N N . SER D 1 38 ? 37.89038 -101.08991 -45.07027 1.000 122.82219 5 SER D N 1
ATOM 7008 C CA . SER D 1 38 ? 37.68575 -100.36221 -43.82239 1.000 122.71091 5 SER D CA 1
ATOM 7009 C C . SER D 1 38 ? 37.11609 -98.97329 -44.08179 1.000 123.05207 5 SER D C 1
ATOM 7010 O O . SER D 1 38 ? 36.23910 -98.50729 -43.34401 1.000 123.14826 5 SER D O 1
ATOM 7013 N N . ALA D 1 39 ? 37.59979 -98.29854 -45.13068 1.000 114.62482 6 ALA D N 1
ATOM 7014 C CA . ALA D 1 39 ? 37.05495 -96.98853 -45.48105 1.000 115.07834 6 ALA D CA 1
ATOM 7015 C C . ALA D 1 39 ? 35.59099 -97.08608 -45.89874 1.000 115.36176 6 ALA D C 1
ATOM 7016 O O . ALA D 1 39 ? 34.75802 -96.28069 -45.45878 1.000 115.63186 6 ALA D O 1
ATOM 7018 N N . ALA D 1 40 ? 35.25866 -98.06796 -46.74235 1.000 104.68002 7 ALA D N 1
ATOM 7019 C CA . ALA D 1 40 ? 33.87338 -98.23795 -47.17381 1.000 105.01273 7 ALA D CA 1
ATOM 7020 C C . ALA D 1 40 ? 32.95611 -98.53570 -45.99289 1.000 105.07496 7 ALA D C 1
ATOM 7021 O O . ALA D 1 40 ? 31.81977 -98.05245 -45.94230 1.000 105.45201 7 ALA D O 1
ATOM 7023 N N . TYR D 1 41 ? 33.43650 -99.32712 -45.03085 1.000 110.88506 8 TYR D N 1
ATOM 7024 C CA . TYR D 1 41 ? 32.66412 -99.60999 -43.82165 1.000 110.96751 8 TYR D CA 1
ATOM 7025 C C . TYR D 1 41 ? 32.45537 -98.34981 -42.98530 1.000 110.99259 8 TYR D C 1
ATOM 7026 O O . TYR D 1 41 ? 31.32038 -98.01434 -42.59918 1.000 111.36345 8 TYR D O 1
ATOM 7035 N N . SER D 1 42 ? 33.55322 -97.65399 -42.67125 1.000 110.27223 9 SER D N 1
ATOM 7036 C CA . SER D 1 42 ? 33.46649 -96.41127 -41.91415 1.000 110.32798 9 SER D CA 1
ATOM 7037 C C . SER D 1 42 ? 32.49982 -95.42642 -42.55500 1.000 110.88987 9 SER D C 1
ATOM 7038 O O . SER D 1 42 ? 31.76921 -94.72601 -41.84628 1.000 111.12003 9 SER D O 1
ATOM 7041 N N . GLU D 1 43 ? 32.43104 -95.38246 -43.88321 1.000 108.22539 10 GLU D N 1
ATOM 7042 C CA . GLU D 1 43 ? 31.54287 -94.38975 -44.46281 1.000 108.81675 10 GLU D CA 1
ATOM 7043 C C . GLU D 1 43 ? 30.13052 -94.91377 -44.71872 1.000 109.10480 10 GLU D C 1
ATOM 7044 O O . GLU D 1 43 ? 29.20690 -94.10633 -44.85275 1.000 109.59181 10 GLU D O 1
ATOM 7050 N N . ARG D 1 44 ? 29.91565 -96.23027 -44.74595 1.000 102.82463 11 ARG D N 1
ATOM 7051 C CA . ARG D 1 44 ? 28.56859 -96.73856 -44.49822 1.000 103.06024 11 ARG D CA 1
ATOM 7052 C C . ARG D 1 44 ? 28.04116 -96.16530 -43.18894 1.000 103.20877 11 ARG D C 1
ATOM 7053 O O . ARG D 1 44 ? 26.92413 -95.62214 -43.11070 1.000 103.62198 11 ARG D O 1
ATOM 7061 N N . LEU D 1 45 ? 28.86829 -96.26296 -42.14709 1.000 113.35141 12 LEU D N 1
ATOM 7062 C CA . LEU D 1 45 ? 28.48747 -95.72203 -40.84702 1.000 113.43020 12 LEU D CA 1
ATOM 7063 C C . LEU D 1 45 ? 28.30007 -94.20802 -40.90625 1.000 113.69221 12 LEU D C 1
ATOM 7064 O O . LEU D 1 45 ? 27.39848 -93.66423 -40.26112 1.000 114.06453 12 LEU D O 1
ATOM 7069 N N . ARG D 1 46 ? 29.13293 -93.51162 -41.68356 1.000 105.19309 13 ARG D N 1
ATOM 7070 C CA . ARG D 1 46 ? 28.96366 -92.06569 -41.83324 1.000 105.59284 13 ARG D CA 1
ATOM 7071 C C . ARG D 1 46 ? 27.64617 -91.71850 -42.52418 1.000 106.07814 13 ARG D C 1
ATOM 7072 O O . ARG D 1 46 ? 26.99674 -90.72485 -42.17257 1.000 106.46961 13 ARG D O 1
ATOM 7080 N N . ARG D 1 47 ? 27.25460 -92.50497 -43.53146 1.000 108.03455 14 ARG D N 1
ATOM 7081 C CA . ARG D 1 47 ? 25.93474 -92.35869 -44.14041 1.000 109.08290 14 ARG D CA 1
ATOM 7082 C C . ARG D 1 47 ? 24.83791 -92.43968 -43.08845 1.000 109.24192 14 ARG D C 1
ATOM 7083 O O . ARG D 1 47 ? 23.90888 -91.61784 -43.06465 1.000 110.14402 14 ARG D O 1
ATOM 7091 N N . VAL D 1 48 ? 24.91791 -93.45303 -42.22314 1.000 114.60471 15 VAL D N 1
ATOM 7092 C CA . VAL D 1 48 ? 23.91531 -93.57144 -41.16287 1.000 114.98018 15 VAL D CA 1
ATOM 7093 C C . VAL D 1 48 ? 23.95784 -92.35336 -40.23972 1.000 115.04173 15 VAL D C 1
ATOM 7094 O O . VAL D 1 48 ? 22.91274 -91.83187 -39.82605 1.000 115.58158 15 VAL D O 1
ATOM 7098 N N . CYS D 1 49 ? 25.16365 -91.88175 -39.90420 1.000 109.71554 16 CYS D N 1
ATOM 7099 C CA . CYS D 1 49 ? 25.29572 -90.69965 -39.05263 1.000 109.81892 16 CYS D CA 1
ATOM 7100 C C . CYS D 1 49 ? 24.58636 -89.49848 -39.66038 1.000 110.52246 16 CYS D C 1
ATOM 7101 O O . CYS D 1 49 ? 23.89786 -88.75181 -38.95685 1.000 110.97050 16 CYS D O 1
ATOM 7104 N N . ASP D 1 50 ? 24.75520 -89.29073 -40.96665 1.000 114.96593 17 ASP D N 1
ATOM 7105 C CA . ASP D 1 50 ? 24.10480 -88.16152 -41.62539 1.000 115.74351 17 ASP D CA 1
ATOM 7106 C C . ASP D 1 50 ? 22.58990 -88.32009 -41.62258 1.000 116.28077 17 ASP D C 1
ATOM 7107 O O . ASP D 1 50 ? 21.85776 -87.36266 -41.32796 1.000 116.92757 17 ASP D O 1
ATOM 7112 N N . HIS D 1 51 ? 22.09862 -89.52106 -41.94764 1.000 111.59277 18 HIS D N 1
ATOM 7113 C CA . HIS D 1 51 ? 20.65351 -89.72426 -41.94509 1.000 111.97917 18 HIS D CA 1
ATOM 7114 C C . HIS D 1 51 ? 20.06962 -89.49093 -40.55950 1.000 112.08105 18 HIS D C 1
ATOM 7115 O O . HIS D 1 51 ? 18.92339 -89.04265 -40.43372 1.000 112.54016 18 HIS D O 1
ATOM 7122 N N . ILE D 1 52 ? 20.84202 -89.77752 -39.50952 1.000 118.36899 19 ILE D N 1
ATOM 7123 C CA . ILE D 1 52 ? 20.35868 -89.50664 -38.15829 1.000 118.59969 19 ILE D CA 1
ATOM 7124 C C . ILE D 1 52 ? 20.40942 -88.01187 -37.86959 1.000 118.93725 19 ILE D C 1
ATOM 7125 O O . ILE D 1 52 ? 19.48497 -87.44910 -37.26995 1.000 119.55378 19 ILE D O 1
ATOM 7130 N N . GLU D 1 53 ? 21.48695 -87.34548 -38.29652 1.000 106.21505 20 GLU D N 1
ATOM 7131 C CA . GLU D 1 53 ? 21.61323 -85.90792 -38.08404 1.000 106.56172 20 GLU D CA 1
ATOM 7132 C C . GLU D 1 53 ? 20.46020 -85.14746 -38.71946 1.000 107.17178 20 GLU D C 1
ATOM 7133 O O . GLU D 1 53 ? 20.05448 -84.09697 -38.20977 1.000 107.55622 20 GLU D O 1
ATOM 7139 N N . ARG D 1 54 ? 19.92078 -85.65525 -39.82894 1.000 119.87981 21 ARG D N 1
ATOM 7140 C CA . ARG D 1 54 ? 18.73421 -85.03261 -40.41032 1.000 120.75228 21 ARG D CA 1
ATOM 7141 C C . ARG D 1 54 ? 17.49014 -85.34682 -39.58711 1.000 121.10245 21 ARG D C 1
ATOM 7142 O O . ARG D 1 54 ? 16.80331 -84.43917 -39.10316 1.000 121.79262 21 ARG D O 1
ATOM 7150 N N . HIS D 1 55 ? 17.18647 -86.63020 -39.41546 1.000 130.60468 22 HIS D N 1
ATOM 7151 C CA . HIS D 1 55 ? 15.97628 -87.06337 -38.71468 1.000 131.05535 22 HIS D CA 1
ATOM 7152 C C . HIS D 1 55 ? 16.20656 -87.22176 -37.21331 1.000 130.84133 22 HIS D C 1
ATOM 7153 O O . HIS D 1 55 ? 15.94228 -88.27389 -36.63098 1.000 130.71769 22 HIS D O 1
ATOM 7160 N N . LEU D 1 56 ? 16.69751 -86.16006 -36.57008 1.000 124.64267 23 LEU D N 1
ATOM 7161 C CA . LEU D 1 56 ? 16.89451 -86.19986 -35.12461 1.000 124.10539 23 LEU D CA 1
ATOM 7162 C C . LEU D 1 56 ? 15.56049 -86.28041 -34.39417 1.000 125.03690 23 LEU D C 1
ATOM 7163 O O . LEU D 1 56 ? 15.39054 -87.09263 -33.47776 1.000 124.62508 23 LEU D O 1
ATOM 7168 N N . ASP D 1 57 ? 14.59961 -85.44292 -34.79074 1.000 131.50189 24 ASP D N 1
ATOM 7169 C CA . ASP D 1 57 ? 13.28268 -85.46907 -34.16500 1.000 132.32588 24 ASP D CA 1
ATOM 7170 C C . ASP D 1 57 ? 12.53889 -86.76179 -34.46867 1.000 132.51762 24 ASP D C 1
ATOM 7171 O O . ASP D 1 57 ? 11.67487 -87.17560 -33.68757 1.000 133.42279 24 ASP D O 1
ATOM 7176 N N . GLU D 1 58 ? 12.86443 -87.40755 -35.58234 1.000 145.84779 25 GLU D N 1
ATOM 7177 C CA . GLU D 1 58 ? 12.12548 -88.58053 -36.02110 1.000 146.22061 25 GLU D CA 1
ATOM 7178 C C . GLU D 1 58 ? 12.44713 -89.78423 -35.13555 1.000 145.96192 25 GLU D C 1
ATOM 7179 O O . GLU D 1 58 ? 13.61358 -90.02255 -34.81119 1.000 145.17658 25 GLU D O 1
ATOM 7185 N N . PRO D 1 59 ? 11.43312 -90.54177 -34.70801 1.000 154.23730 26 PRO D N 1
ATOM 7186 C CA . PRO D 1 59 ? 11.67903 -91.75403 -33.90706 1.000 154.03024 26 PRO D CA 1
ATOM 7187 C C . PRO D 1 59 ? 12.40350 -92.80406 -34.73787 1.000 153.32782 26 PRO D C 1
ATOM 7188 O O . PRO D 1 59 ? 11.89672 -93.26168 -35.76454 1.000 153.57323 26 PRO D O 1
ATOM 7192 N N . LEU D 1 60 ? 13.58751 -93.19508 -34.27849 1.000 146.91251 27 LEU D N 1
ATOM 7193 C CA . LEU D 1 60 ? 14.50095 -94.01130 -35.06698 1.000 146.15393 27 LEU D CA 1
ATOM 7194 C C . LEU D 1 60 ? 14.29563 -95.48731 -34.74224 1.000 146.32020 27 LEU D C 1
ATOM 7195 O O . LEU D 1 60 ? 14.53551 -95.91828 -33.60844 1.000 146.10381 27 LEU D O 1
ATOM 7200 N N . SER D 1 61 ? 13.85640 -96.25730 -35.73689 1.000 137.95968 28 SER D N 1
ATOM 7201 C CA . SER D 1 61 ? 13.72016 -97.70205 -35.60365 1.000 138.30448 28 SER D CA 1
ATOM 7202 C C . SER D 1 61 ? 15.01540 -98.36815 -36.05206 1.000 137.29040 28 SER D C 1
ATOM 7203 O O . SER D 1 61 ? 15.50973 -98.09906 -37.15134 1.000 136.80998 28 SER D O 1
ATOM 7206 N N . ILE D 1 62 ? 15.55800 -99.23969 -35.19752 1.000 130.21173 29 ILE D N 1
ATOM 7207 C CA . ILE D 1 62 ? 16.90805 -99.75926 -35.40967 1.000 129.17222 29 ILE D CA 1
ATOM 7208 C C . ILE D 1 62 ? 17.00447 -100.53724 -36.71471 1.000 129.28300 29 ILE D C 1
ATOM 7209 O O . ILE D 1 62 ? 18.04615 -100.52483 -37.37541 1.000 128.42179 29 ILE D O 1
ATOM 7214 N N . GLU D 1 63 ? 15.93647 -101.23633 -37.10249 1.000 134.39384 30 GLU D N 1
ATOM 7215 C CA . GLU D 1 63 ? 16.03549 -102.13204 -38.25200 1.000 134.62586 30 GLU D CA 1
ATOM 7216 C C . GLU D 1 63 ? 16.36506 -101.36710 -39.53018 1.000 134.05896 30 GLU D C 1
ATOM 7217 O O . GLU D 1 63 ? 17.20942 -101.80286 -40.32521 1.000 133.47985 30 GLU D O 1
ATOM 7223 N N . ALA D 1 64 ? 15.72477 -100.21448 -39.73752 1.000 133.17482 31 ALA D N 1
ATOM 7224 C CA . ALA D 1 64 ? 16.03758 -99.40562 -40.91076 1.000 132.75835 31 ALA D CA 1
ATOM 7225 C C . ALA D 1 64 ? 17.46189 -98.86691 -40.84516 1.000 131.58105 31 ALA D C 1
ATOM 7226 O O . ALA D 1 64 ? 18.14681 -98.77660 -41.87139 1.000 131.10638 31 ALA D O 1
ATOM 7228 N N . LEU D 1 65 ? 17.92929 -98.51427 -39.64544 1.000 121.74705 32 LEU D N 1
ATOM 7229 C CA . LEU D 1 65 ? 19.28308 -97.98762 -39.50225 1.000 120.60980 32 LEU D CA 1
ATOM 7230 C C . LEU D 1 65 ? 20.33117 -99.07499 -39.70470 1.000 119.75588 32 LEU D C 1
ATOM 7231 O O . LEU D 1 65 ? 21.46349 -98.78199 -40.10616 1.000 119.09388 32 LEU D O 1
ATOM 7236 N N . SER D 1 66 ? 19.97265 -100.32767 -39.42575 1.000 120.23727 33 SER D N 1
ATOM 7237 C CA . SER D 1 66 ? 20.84830 -101.45984 -39.69414 1.000 119.80373 33 SER D CA 1
ATOM 7238 C C . SER D 1 66 ? 20.87642 -101.77914 -41.18065 1.000 119.87274 33 SER D C 1
ATOM 7239 O O . SER D 1 66 ? 21.92890 -102.12805 -41.72797 1.000 119.18776 33 SER D O 1
ATOM 7242 N N . ARG D 1 67 ? 19.72187 -101.66854 -41.84111 1.000 121.38796 34 ARG D N 1
ATOM 7243 C CA . ARG D 1 67 ? 19.68544 -101.76745 -43.29615 1.000 121.89495 34 ARG D CA 1
ATOM 7244 C C . ARG D 1 67 ? 20.58694 -100.71627 -43.93156 1.000 121.42928 34 ARG D C 1
ATOM 7245 O O . ARG D 1 67 ? 21.37518 -101.01935 -44.83462 1.000 121.16263 34 ARG D O 1
ATOM 7253 N N . MET D 1 68 ? 20.48769 -99.46873 -43.45991 1.000 118.88769 35 MET D N 1
ATOM 7254 C CA . MET D 1 68 ? 21.35684 -98.40672 -43.96048 1.000 118.37519 35 MET D CA 1
ATOM 7255 C C . MET D 1 68 ? 22.82594 -98.70978 -43.70198 1.000 117.47542 35 MET D C 1
ATOM 7256 O O . MET D 1 68 ? 23.69920 -98.22554 -44.43192 1.000 117.08500 35 MET D O 1
ATOM 7261 N N . ALA D 1 69 ? 23.11909 -99.49511 -42.66980 1.000 110.84554 36 ALA D N 1
ATOM 7262 C CA . ALA D 1 69 ? 24.48955 -99.85575 -42.34569 1.000 110.33782 36 ALA D CA 1
ATOM 7263 C C . ALA D 1 69 ? 24.93563 -101.14583 -43.01549 1.000 110.06497 36 ALA D C 1
ATOM 7264 O O . ALA D 1 69 ? 26.12033 -101.48755 -42.92933 1.000 109.65004 36 ALA D O 1
ATOM 7266 N N . HIS D 1 70 ? 24.02297 -101.85107 -43.68702 1.000 122.10369 37 HIS D N 1
ATOM 7267 C CA . HIS D 1 70 ? 24.30075 -103.15230 -44.29737 1.000 122.12322 37 HIS D CA 1
ATOM 7268 C C . HIS D 1 70 ? 24.85648 -104.12482 -43.25975 1.000 121.83131 37 HIS D C 1
ATOM 7269 O O . HIS D 1 70 ? 25.86319 -104.80350 -43.47660 1.000 121.28868 37 HIS D O 1
ATOM 7276 N N . SER D 1 71 ? 24.18326 -104.18255 -42.11376 1.000 112.48290 38 SER D N 1
ATOM 7277 C CA . SER D 1 71 ? 24.61547 -105.01304 -40.99922 1.000 112.27235 38 SER D CA 1
ATOM 7278 C C . SER D 1 71 ? 23.37965 -105.53704 -40.27534 1.000 113.23113 38 SER D C 1
ATOM 7279 O O . SER D 1 71 ? 22.24529 -105.34352 -40.72359 1.000 114.02592 38 SER D O 1
ATOM 7282 N N . SER D 1 72 ? 23.60401 -106.19645 -39.13950 1.000 103.90178 39 SER D N 1
ATOM 7283 C CA . SER D 1 72 ? 22.53582 -106.86422 -38.41036 1.000 104.18505 39 SER D CA 1
ATOM 7284 C C . SER D 1 72 ? 22.09126 -106.04419 -37.20903 1.000 104.34174 39 SER D C 1
ATOM 7285 O O . SER D 1 72 ? 22.92742 -105.45504 -36.51386 1.000 104.08571 39 SER D O 1
ATOM 7288 N N . PRO D 1 73 ? 20.77995 -106.01709 -36.95762 1.000 111.16401 40 PRO D N 1
ATOM 7289 C CA . PRO D 1 73 ? 20.26702 -105.25138 -35.81061 1.000 111.33166 40 PRO D CA 1
ATOM 7290 C C . PRO D 1 73 ? 20.85467 -105.68469 -34.48178 1.000 110.83842 40 PRO D C 1
ATOM 7291 O O . PRO D 1 73 ? 20.92146 -104.87607 -33.54806 1.000 110.48057 40 PRO D O 1
ATOM 7295 N N . PHE D 1 74 ? 21.28548 -106.94088 -34.36283 1.000 110.89703 41 PHE D N 1
ATOM 7296 C CA . PHE D 1 74 ? 21.83638 -107.41957 -33.10282 1.000 110.36638 41 PHE D CA 1
ATOM 7297 C C . PHE D 1 74 ? 23.20606 -106.83384 -32.80088 1.000 108.83504 41 PHE D C 1
ATOM 7298 O O . PHE D 1 74 ? 23.68605 -106.98987 -31.67303 1.000 108.24303 41 PHE D O 1
ATOM 7306 N N . HIS D 1 75 ? 23.83610 -106.15964 -33.76516 1.000 103.06892 42 HIS D N 1
ATOM 7307 C CA . HIS D 1 75 ? 25.18361 -105.64892 -33.55730 1.000 102.68388 42 HIS D CA 1
ATOM 7308 C C . HIS D 1 75 ? 25.36952 -104.21158 -34.02426 1.000 102.73702 42 HIS D C 1
ATOM 7309 O O . HIS D 1 75 ? 26.50853 -103.73003 -34.03162 1.000 102.44503 42 HIS D O 1
ATOM 7316 N N . PHE D 1 76 ? 24.30306 -103.51128 -34.41809 1.000 104.58198 43 PHE D N 1
ATOM 7317 C CA . PHE D 1 76 ? 24.46502 -102.14492 -34.90792 1.000 104.67442 43 PHE D CA 1
ATOM 7318 C C . PHE D 1 76 ? 24.92654 -101.21614 -33.79432 1.000 104.61954 43 PHE D C 1
ATOM 7319 O O . PHE D 1 76 ? 25.82024 -100.38741 -33.99847 1.000 104.46467 43 PHE D O 1
ATOM 7327 N N . HIS D 1 77 ? 24.30603 -101.31883 -32.61652 1.000 104.47021 44 HIS D N 1
ATOM 7328 C CA . HIS D 1 77 ? 24.68764 -100.44503 -31.51356 1.000 104.08119 44 HIS D CA 1
ATOM 7329 C C . HIS D 1 77 ? 26.16762 -100.57879 -31.19363 1.000 103.04660 44 HIS D C 1
ATOM 7330 O O . HIS D 1 77 ? 26.85212 -99.57578 -30.96328 1.000 102.61535 44 HIS D O 1
ATOM 7337 N N . ARG D 1 78 ? 26.68550 -101.80723 -31.19762 1.000 98.22940 45 ARG D N 1
ATOM 7338 C CA . ARG D 1 78 ? 28.09235 -102.00274 -30.87392 1.000 97.82927 45 ARG D CA 1
ATOM 7339 C C . ARG D 1 78 ? 28.99258 -101.48939 -31.99229 1.000 97.64122 45 ARG D C 1
ATOM 7340 O O . ARG D 1 78 ? 30.04744 -100.90503 -31.72288 1.000 97.44467 45 ARG D O 1
ATOM 7348 N N . GLN D 1 79 ? 28.58145 -101.66513 -33.25187 1.000 99.49110 46 GLN D N 1
ATOM 7349 C CA . GLN D 1 79 ? 29.35942 -101.11903 -34.36231 1.000 99.36162 46 GLN D CA 1
ATOM 7350 C C . GLN D 1 79 ? 29.44456 -99.60205 -34.27127 1.000 99.54652 46 GLN D C 1
ATOM 7351 O O . GLN D 1 79 ? 30.51789 -99.01109 -34.44655 1.000 99.36790 46 GLN D O 1
ATOM 7357 N N . PHE D 1 80 ? 28.30932 -98.95302 -34.00929 1.000 103.33529 47 PHE D N 1
ATOM 7358 C CA . PHE D 1 80 ? 28.28810 -97.49792 -33.92841 1.000 103.26817 47 PHE D CA 1
ATOM 7359 C C . PHE D 1 80 ? 29.07395 -97.00129 -32.72275 1.000 102.50403 47 PHE D C 1
ATOM 7360 O O . PHE D 1 80 ? 29.80457 -96.01035 -32.81979 1.000 102.14089 47 PHE D O 1
ATOM 7368 N N . THR D 1 81 ? 28.93192 -97.66673 -31.57378 1.000 98.18717 48 THR D N 1
ATOM 7369 C CA . THR D 1 81 ? 29.73672 -97.30481 -30.41367 1.000 98.05009 48 THR D CA 1
ATOM 7370 C C . THR D 1 81 ? 31.22291 -97.47722 -30.70171 1.000 97.66928 48 THR D C 1
ATOM 7371 O O . THR D 1 81 ? 32.05173 -96.71691 -30.18944 1.000 97.61545 48 THR D O 1
ATOM 7375 N N . THR D 1 82 ? 31.57236 -98.45760 -31.53451 1.000 101.86100 49 THR D N 1
ATOM 7376 C CA . THR D 1 82 ? 32.95810 -98.64027 -31.94692 1.000 101.19403 49 THR D CA 1
ATOM 7377 C C . THR D 1 82 ? 33.43759 -97.48991 -32.82449 1.000 101.28033 49 THR D C 1
ATOM 7378 O O . THR D 1 82 ? 34.55191 -96.98366 -32.64335 1.000 100.76342 49 THR D O 1
ATOM 7382 N N . TRP D 1 83 ? 32.60832 -97.06482 -33.77756 1.000 113.34977 50 TRP D N 1
ATOM 7383 C CA . TRP D 1 83 ? 33.04303 -96.08791 -34.77402 1.000 113.52161 50 TRP D CA 1
ATOM 7384 C C . TRP D 1 83 ? 32.98889 -94.65783 -34.24149 1.000 113.60342 50 TRP D C 1
ATOM 7385 O O . TRP D 1 83 ? 34.00301 -93.95161 -34.23024 1.000 113.39009 50 TRP D O 1
ATOM 7396 N N . SER D 1 84 ? 31.80755 -94.20918 -33.81184 1.000 108.27304 51 SER D N 1
ATOM 7397 C CA . SER D 1 84 ? 31.65822 -92.83342 -33.34678 1.000 108.50669 51 SER D CA 1
ATOM 7398 C C . SER D 1 84 ? 32.46034 -92.59273 -32.07484 1.000 107.89807 51 SER D C 1
ATOM 7399 O O . SER D 1 84 ? 33.23194 -91.63070 -31.98637 1.000 107.88120 51 SER D O 1
ATOM 7402 N N . GLY D 1 85 ? 32.29846 -93.46498 -31.08316 1.000 98.19099 52 GLY D N 1
ATOM 7403 C CA . GLY D 1 85 ? 32.84272 -93.26021 -29.75687 1.000 98.12285 52 GLY D CA 1
ATOM 7404 C C . GLY D 1 85 ? 31.78462 -93.07823 -28.69273 1.000 98.39131 52 GLY D C 1
ATOM 7405 O O . GLY D 1 85 ? 32.10965 -93.12869 -27.49907 1.000 98.33019 52 GLY D O 1
ATOM 7406 N N . LEU D 1 86 ? 30.53146 -92.86282 -29.08834 1.000 98.70465 53 LEU D N 1
ATOM 7407 C CA . LEU D 1 86 ? 29.39263 -92.78214 -28.19345 1.000 98.98297 53 LEU D CA 1
ATOM 7408 C C . LEU D 1 86 ? 28.29389 -93.69849 -28.71010 1.000 99.05129 53 LEU D C 1
ATOM 7409 O O . LEU D 1 86 ? 28.11867 -93.82744 -29.92739 1.000 99.06631 53 LEU D O 1
ATOM 7414 N N . PRO D 1 87 ? 27.54878 -94.35406 -27.82314 1.000 107.56428 54 PRO D N 1
ATOM 7415 C CA . PRO D 1 87 ? 26.33796 -95.05274 -28.26576 1.000 108.37822 54 PRO D CA 1
ATOM 7416 C C . PRO D 1 87 ? 25.33206 -94.06135 -28.83069 1.000 109.20357 54 PRO D C 1
ATOM 7417 O O . PRO D 1 87 ? 25.38075 -92.86229 -28.55065 1.000 109.24857 54 PRO D O 1
ATOM 7421 N N . LEU D 1 88 ? 24.41599 -94.57618 -29.65513 1.000 110.40473 55 LEU D N 1
ATOM 7422 C CA . LEU D 1 88 ? 23.37727 -93.72100 -30.22545 1.000 110.85060 55 LEU D CA 1
ATOM 7423 C C . LEU D 1 88 ? 22.58832 -93.01611 -29.13244 1.000 111.19037 55 LEU D C 1
ATOM 7424 O O . LEU D 1 88 ? 22.21466 -91.84493 -29.27780 1.000 111.52483 55 LEU D O 1
ATOM 7429 N N . TYR D 1 89 ? 22.32863 -93.72612 -28.03407 1.000 123.42630 56 TYR D N 1
ATOM 7430 C CA . TYR D 1 89 ? 21.76352 -93.19918 -26.79789 1.000 123.80180 56 TYR D CA 1
ATOM 7431 C C . TYR D 1 89 ? 22.42946 -91.88698 -26.39656 1.000 123.39360 56 TYR D C 1
ATOM 7432 O O . TYR D 1 89 ? 21.74931 -90.92047 -26.03405 1.000 124.00339 56 TYR D O 1
ATOM 7441 N N . ARG D 1 90 ? 23.75828 -91.84106 -26.47716 1.000 119.27500 57 ARG D N 1
ATOM 7442 C CA . ARG D 1 90 ? 24.51289 -90.64853 -26.11628 1.000 118.89778 57 ARG D CA 1
ATOM 7443 C C . ARG D 1 90 ? 24.73950 -89.71317 -27.29828 1.000 119.05230 57 ARG D C 1
ATOM 7444 O O . ARG D 1 90 ? 24.78105 -88.49042 -27.11401 1.000 119.33692 57 ARG D O 1
ATOM 7452 N N . TYR D 1 91 ? 24.88275 -90.25950 -28.50900 1.000 107.55846 58 TYR D N 1
ATOM 7453 C CA . TYR D 1 91 ? 25.17585 -89.43332 -29.67840 1.000 107.71865 58 TYR D CA 1
ATOM 7454 C C . TYR D 1 91 ? 23.99747 -88.53751 -30.03652 1.000 108.73285 58 TYR D C 1
ATOM 7455 O O . TYR D 1 91 ? 24.17322 -87.34320 -30.30326 1.000 109.00497 58 TYR D O 1
ATOM 7464 N N . ILE D 1 92 ? 22.78920 -89.10304 -30.07079 1.000 108.30472 59 ILE D N 1
ATOM 7465 C CA . ILE D 1 92 ? 21.59828 -88.30055 -30.33588 1.000 109.50874 59 ILE D CA 1
ATOM 7466 C C . ILE D 1 92 ? 21.41434 -87.25072 -29.24666 1.000 109.97699 59 ILE D C 1
ATOM 7467 O O . ILE D 1 92 ? 21.02364 -86.10652 -29.51918 1.000 110.86498 59 ILE D O 1
ATOM 7472 N N . GLN D 1 93 ? 21.69878 -87.62038 -27.99647 1.000 113.40032 60 GLN D N 1
ATOM 7473 C CA . GLN D 1 93 ? 21.61205 -86.65971 -26.90324 1.000 113.64598 60 GLN D CA 1
ATOM 7474 C C . GLN D 1 93 ? 22.55500 -85.48420 -27.13123 1.000 113.40773 60 GLN D C 1
ATOM 7475 O O . GLN D 1 93 ? 22.16258 -84.32112 -26.98260 1.000 114.10420 60 GLN D O 1
ATOM 7481 N N . TRP D 1 94 ? 23.80631 -85.76861 -27.50228 1.000 105.94112 61 TRP D N 1
ATOM 7482 C CA . TRP D 1 94 ? 24.76673 -84.68812 -27.71061 1.000 106.00846 61 TRP D CA 1
ATOM 7483 C C . TRP D 1 94 ? 24.39899 -83.83632 -28.92089 1.000 106.36944 61 TRP D C 1
ATOM 7484 O O . TRP D 1 94 ? 24.60153 -82.61562 -28.91349 1.000 106.68986 61 TRP D O 1
ATOM 7495 N N . LEU D 1 95 ? 23.86702 -84.46022 -29.97277 1.000 107.95068 62 LEU D N 1
ATOM 7496 C CA . LEU D 1 95 ? 23.40343 -83.69380 -31.12504 1.000 108.68637 62 LEU D CA 1
ATOM 7497 C C . LEU D 1 95 ? 22.28501 -82.73776 -30.73133 1.000 109.69445 62 LEU D C 1
ATOM 7498 O O . LEU D 1 95 ? 22.28336 -81.56617 -31.13191 1.000 110.34092 62 LEU D O 1
ATOM 7503 N N . ARG D 1 96 ? 21.32341 -83.22132 -29.94299 1.000 106.62028 63 ARG D N 1
ATOM 7504 C CA . ARG D 1 96 ? 20.22848 -82.36244 -29.50989 1.000 107.15243 63 ARG D CA 1
ATOM 7505 C C . ARG D 1 96 ? 20.72145 -81.26638 -28.57320 1.000 107.32197 63 ARG D C 1
ATOM 7506 O O . ARG D 1 96 ? 20.18717 -80.15203 -28.58378 1.000 107.81786 63 ARG D O 1
ATOM 7514 N N . LEU D 1 97 ? 21.75223 -81.55178 -27.77456 1.000 105.35980 64 LEU D N 1
ATOM 7515 C CA . LEU D 1 97 ? 22.31625 -80.51332 -26.91845 1.000 105.52453 64 LEU D CA 1
ATOM 7516 C C . LEU D 1 97 ? 23.06718 -79.46390 -27.72919 1.000 105.71269 64 LEU D C 1
ATOM 7517 O O . LEU D 1 97 ? 23.07405 -78.28966 -27.35548 1.000 106.10286 64 LEU D O 1
ATOM 7522 N N . ARG D 1 98 ? 23.69133 -79.85800 -28.84095 1.000 103.83425 65 ARG D N 1
ATOM 7523 C CA . ARG D 1 98 ? 24.29739 -78.87314 -29.73603 1.000 104.06849 65 ARG D CA 1
ATOM 7524 C C . ARG D 1 98 ? 23.22601 -78.01656 -30.40732 1.000 104.65729 65 ARG D C 1
ATOM 7525 O O . ARG D 1 98 ? 23.38004 -76.79204 -30.54072 1.000 105.07867 65 ARG D O 1
ATOM 7533 N N . ARG D 1 99 ? 22.14189 -78.65867 -30.84812 1.000 104.99364 66 ARG D N 1
ATOM 7534 C CA . ARG D 1 99 ? 20.95045 -77.94991 -31.30613 1.000 105.66477 66 ARG D CA 1
ATOM 7535 C C . ARG D 1 99 ? 20.51738 -76.89566 -30.29127 1.000 106.63520 66 ARG D C 1
ATOM 7536 O O . ARG D 1 99 ? 20.28002 -75.72996 -30.63590 1.000 107.93090 66 ARG D O 1
ATOM 7544 N N . ALA D 1 100 ? 20.41463 -77.29856 -29.02367 1.000 107.40759 67 ALA D N 1
ATOM 7545 C CA . ALA D 1 100 ? 19.96714 -76.38115 -27.98435 1.000 108.19234 67 ALA D CA 1
ATOM 7546 C C . ALA D 1 100 ? 20.99511 -75.29060 -27.71071 1.000 108.47044 67 ALA D C 1
ATOM 7547 O O . ALA D 1 100 ? 20.62055 -74.16019 -27.39258 1.000 109.72063 67 ALA D O 1
ATOM 7549 N N . SER D 1 101 ? 22.28554 -75.60518 -27.82177 1.000 105.64780 68 SER D N 1
ATOM 7550 C CA . SER D 1 101 ? 23.31735 -74.58529 -27.66539 1.000 105.79889 68 SER D CA 1
ATOM 7551 C C . SER D 1 101 ? 23.15238 -73.49018 -28.70843 1.000 106.32302 68 SER D C 1
ATOM 7552 O O . SER D 1 101 ? 23.20024 -72.29374 -28.39137 1.000 106.79026 68 SER D O 1
ATOM 7555 N N . TRP D 1 102 ? 22.96023 -73.88878 -29.96707 1.000 106.27499 69 TRP D N 1
ATOM 7556 C CA . TRP D 1 102 ? 22.67318 -72.91326 -31.01549 1.000 106.80950 69 TRP D CA 1
ATOM 7557 C C . TRP D 1 102 ? 21.42913 -72.09882 -30.68506 1.000 107.41802 69 TRP D C 1
ATOM 7558 O O . TRP D 1 102 ? 21.46495 -70.86251 -30.67815 1.000 107.94023 69 TRP D O 1
ATOM 7569 N N . ARG D 1 103 ? 20.31577 -72.77964 -30.40185 1.000 107.38210 70 ARG D N 1
ATOM 7570 C CA . ARG D 1 103 ? 19.05216 -72.07899 -30.19055 1.000 107.97136 70 ARG D CA 1
ATOM 7571 C C . ARG D 1 103 ? 19.07377 -71.19008 -28.94670 1.000 108.25172 70 ARG D C 1
ATOM 7572 O O . ARG D 1 103 ? 18.26355 -70.26240 -28.84697 1.000 108.84256 70 ARG D O 1
ATOM 7580 N N . LEU D 1 104 ? 19.97520 -71.45472 -27.99841 1.000 107.86115 71 LEU D N 1
ATOM 7581 C CA . LEU D 1 104 ? 20.23030 -70.53444 -26.89171 1.000 108.12902 71 LEU D CA 1
ATOM 7582 C C . LEU D 1 104 ? 21.03158 -69.32057 -27.33759 1.000 108.49913 71 LEU D C 1
ATOM 7583 O O . LEU D 1 104 ? 20.57787 -68.17974 -27.20215 1.000 109.10707 71 LEU D O 1
ATOM 7588 N N . ALA D 1 105 ? 22.23367 -69.55526 -27.86746 1.000 108.15847 72 ALA D N 1
ATOM 7589 C CA . ALA D 1 105 ? 23.19623 -68.46968 -28.02734 1.000 108.45533 72 ALA D CA 1
ATOM 7590 C C . ALA D 1 105 ? 22.74770 -67.43289 -29.05155 1.000 109.10076 72 ALA D C 1
ATOM 7591 O O . ALA D 1 105 ? 23.08119 -66.24910 -28.91341 1.000 109.59128 72 ALA D O 1
ATOM 7593 N N . PHE D 1 106 ? 21.99469 -67.84096 -30.07662 1.000 109.14503 73 PHE D N 1
ATOM 7594 C CA . PHE D 1 106 ? 21.72017 -66.95548 -31.19760 1.000 109.71844 73 PHE D CA 1
ATOM 7595 C C . PHE D 1 106 ? 20.24426 -66.71159 -31.47125 1.000 110.19456 73 PHE D C 1
ATOM 7596 O O . PHE D 1 106 ? 19.92785 -65.88431 -32.33172 1.000 110.75298 73 PHE D O 1
ATOM 7604 N N . ASN D 1 107 ? 19.33291 -67.39001 -30.77550 1.000 116.75180 74 ASN D N 1
ATOM 7605 C CA . ASN D 1 107 ? 17.89440 -67.17515 -30.92507 1.000 117.63737 74 ASN D CA 1
ATOM 7606 C C . ASN D 1 107 ? 17.32456 -66.77567 -29.57008 1.000 117.96803 74 ASN D C 1
ATOM 7607 O O . ASN D 1 107 ? 16.69793 -67.59576 -28.88239 1.000 117.35114 74 ASN D O 1
ATOM 7612 N N . PRO D 1 108 ? 17.51264 -65.52139 -29.15573 1.000 117.99308 75 PRO D N 1
ATOM 7613 C CA . PRO D 1 108 ? 17.17936 -65.15721 -27.77125 1.000 118.32817 75 PRO D CA 1
ATOM 7614 C C . PRO D 1 108 ? 15.69019 -65.12862 -27.46224 1.000 119.34848 75 PRO D C 1
ATOM 7615 O O . PRO D 1 108 ? 15.33378 -65.17171 -26.27874 1.000 119.24064 75 PRO D O 1
ATOM 7619 N N . GLN D 1 109 ? 14.80973 -65.06408 -28.46029 1.000 126.75884 76 GLN D N 1
ATOM 7620 C CA . GLN D 1 109 ? 13.38723 -64.93487 -28.16926 1.000 127.51499 76 GLN D CA 1
ATOM 7621 C C . GLN D 1 109 ? 12.68990 -66.27402 -27.93962 1.000 126.44296 76 GLN D C 1
ATOM 7622 O O . GLN D 1 109 ? 11.54626 -66.28668 -27.46877 1.000 126.90264 76 GLN D O 1
ATOM 7628 N N . ASP D 1 110 ? 13.34269 -67.39603 -28.23480 1.000 124.21708 77 ASP D N 1
ATOM 7629 C CA . ASP D 1 110 ? 12.72563 -68.69416 -27.99056 1.000 123.19138 77 ASP D CA 1
ATOM 7630 C C . ASP D 1 110 ? 12.63440 -68.97234 -26.49467 1.000 122.67917 77 ASP D C 1
ATOM 7631 O O . ASP D 1 110 ? 13.63241 -68.88516 -25.77100 1.000 121.86932 77 ASP D O 1
ATOM 7636 N N . LYS D 1 111 ? 11.42821 -69.30570 -26.03761 1.000 130.97099 78 LYS D N 1
ATOM 7637 C CA . LYS D 1 111 ? 11.20380 -69.59202 -24.62835 1.000 130.80161 78 LYS D CA 1
ATOM 7638 C C . LYS D 1 111 ? 12.03611 -70.79097 -24.18939 1.000 129.39206 78 LYS D C 1
ATOM 7639 O O . LYS D 1 111 ? 12.26533 -71.73189 -24.95365 1.000 128.59484 78 LYS D O 1
ATOM 7645 N N . VAL D 1 112 ? 12.50122 -70.74369 -22.93955 1.000 125.86666 79 VAL D N 1
ATOM 7646 C CA . VAL D 1 112 ? 13.36305 -71.80767 -22.43573 1.000 125.18958 79 VAL D CA 1
ATOM 7647 C C . VAL D 1 112 ? 12.58713 -73.10668 -22.26034 1.000 124.91551 79 VAL D C 1
ATOM 7648 O O . VAL D 1 112 ? 13.15514 -74.19696 -22.39096 1.000 124.36041 79 VAL D O 1
ATOM 7652 N N . ILE D 1 113 ? 11.28911 -73.02258 -21.96250 1.000 134.80634 80 ILE D N 1
ATOM 7653 C CA . ILE D 1 113 ? 10.46151 -74.22490 -21.91485 1.000 134.53584 80 ILE D CA 1
ATOM 7654 C C . ILE D 1 113 ? 10.38998 -74.86242 -23.29447 1.000 134.15348 80 ILE D C 1
ATOM 7655 O O . ILE D 1 113 ? 10.48445 -76.08946 -23.44081 1.000 133.36412 80 ILE D O 1
ATOM 7660 N N . ASP D 1 114 ? 10.22042 -74.03358 -24.32821 1.000 133.21445 81 ASP D N 1
ATOM 7661 C CA . ASP D 1 114 ? 10.12885 -74.54430 -25.69019 1.000 132.92053 81 ASP D CA 1
ATOM 7662 C C . ASP D 1 114 ? 11.40771 -75.26568 -26.09339 1.000 131.74767 81 ASP D C 1
ATOM 7663 O O . ASP D 1 114 ? 11.35680 -76.34818 -26.68701 1.000 131.15239 81 ASP D O 1
ATOM 7668 N N . ILE D 1 115 ? 12.56562 -74.69610 -25.76241 1.000 124.68078 82 ILE D N 1
ATOM 7669 C CA . ILE D 1 115 ? 13.81245 -75.34758 -26.14261 1.000 124.09800 82 ILE D CA 1
ATOM 7670 C C . ILE D 1 115 ? 14.09997 -76.56446 -25.26881 1.000 123.55229 82 ILE D C 1
ATOM 7671 O O . ILE D 1 115 ? 14.72515 -77.52699 -25.73054 1.000 123.06431 82 ILE D O 1
ATOM 7676 N N . ALA D 1 116 ? 13.65284 -76.56063 -24.01200 1.000 126.92055 83 ALA D N 1
ATOM 7677 C CA . ALA D 1 116 ? 13.83052 -77.74365 -23.17695 1.000 126.45603 83 ALA D CA 1
ATOM 7678 C C . ALA D 1 116 ? 12.98764 -78.90584 -23.68397 1.000 126.35446 83 ALA D C 1
ATOM 7679 O O . ALA D 1 116 ? 13.42510 -80.06121 -23.63902 1.000 125.87213 83 ALA D O 1
ATOM 7681 N N . LEU D 1 117 ? 11.77406 -78.62116 -24.16558 1.000 129.46142 84 LEU D N 1
ATOM 7682 C CA . LEU D 1 117 ? 10.95699 -79.67367 -24.76455 1.000 129.46232 84 LEU D CA 1
ATOM 7683 C C . LEU D 1 117 ? 11.52328 -80.11383 -26.10867 1.000 128.84011 84 LEU D C 1
ATOM 7684 O O . LEU D 1 117 ? 11.51268 -81.30747 -26.43337 1.000 128.29085 84 LEU D O 1
ATOM 7689 N N . ASP D 1 118 ? 12.02107 -79.16264 -26.90318 1.000 134.99544 85 ASP D N 1
ATOM 7690 C CA . ASP D 1 118 ? 12.53434 -79.49118 -28.22822 1.000 134.48805 85 ASP D CA 1
ATOM 7691 C C . ASP D 1 118 ? 13.80798 -80.32353 -28.15398 1.000 133.36940 85 ASP D C 1
ATOM 7692 O O . ASP D 1 118 ? 14.07101 -81.13136 -29.05264 1.000 132.83001 85 ASP D O 1
ATOM 7697 N N . ALA D 1 119 ? 14.60389 -80.14826 -27.10061 1.000 131.58591 86 ALA D N 1
ATOM 7698 C CA . ALA D 1 119 ? 15.80541 -80.94942 -26.90917 1.000 130.54811 86 ALA D CA 1
ATOM 7699 C C . ALA D 1 119 ? 15.50626 -82.35634 -26.40879 1.000 130.17059 86 ALA D C 1
ATOM 7700 O O . ALA D 1 119 ? 16.44610 -83.10361 -26.11636 1.000 129.34557 86 ALA D O 1
ATOM 7702 N N . GLY D 1 120 ? 14.23367 -82.73082 -26.29381 1.000 131.06306 87 GLY D N 1
ATOM 7703 C CA . GLY D 1 120 ? 13.87836 -84.08098 -25.90707 1.000 130.89380 87 GLY D CA 1
ATOM 7704 C C . GLY D 1 120 ? 13.94714 -84.37305 -24.42739 1.000 130.97735 87 GLY D C 1
ATOM 7705 O O . GLY D 1 120 ? 14.08353 -85.53952 -24.04524 1.000 130.76500 87 GLY D O 1
ATOM 7706 N N . PHE D 1 121 ? 13.85645 -83.35523 -23.57819 1.000 134.94715 88 PHE D N 1
ATOM 7707 C CA . PHE D 1 121 ? 13.89643 -83.53449 -22.13550 1.000 135.08738 88 PHE D CA 1
ATOM 7708 C C . PHE D 1 121 ? 12.54368 -83.16550 -21.54385 1.000 136.12920 88 PHE D C 1
ATOM 7709 O O . PHE D 1 121 ? 11.92926 -82.17225 -21.94576 1.000 136.75253 88 PHE D O 1
ATOM 7717 N N . GLN D 1 122 ? 12.08132 -83.97642 -20.59037 1.000 149.00528 89 GLN D N 1
ATOM 7718 C CA . GLN D 1 122 ? 10.72466 -83.81506 -20.07745 1.000 150.05375 89 GLN D CA 1
ATOM 7719 C C . GLN D 1 122 ? 10.57087 -82.52436 -19.28116 1.000 150.62365 89 GLN D C 1
ATOM 7720 O O . GLN D 1 122 ? 9.53388 -81.85629 -19.37018 1.000 151.52008 89 GLN D O 1
ATOM 7726 N N . ASN D 1 123 ? 11.58483 -82.15291 -18.50141 1.000 151.40307 90 ASN D N 1
ATOM 7727 C CA . ASN D 1 123 ? 11.45254 -81.01364 -17.60930 1.000 151.98342 90 ASN D CA 1
ATOM 7728 C C . ASN D 1 123 ? 12.57040 -80.00691 -17.84380 1.000 151.59471 90 ASN D C 1
ATOM 7729 O O . ASN D 1 123 ? 13.70423 -80.39374 -18.15412 1.000 150.72700 90 ASN D O 1
ATOM 7734 N N . PRO D 1 124 ? 12.27914 -78.70917 -17.70387 1.000 140.08642 91 PRO D N 1
ATOM 7735 C CA . PRO D 1 124 ? 13.32283 -77.69287 -17.92243 1.000 139.84494 91 PRO D CA 1
ATOM 7736 C C . PRO D 1 124 ? 14.50941 -77.83547 -16.99092 1.000 139.22828 91 PRO D C 1
ATOM 7737 O O . PRO D 1 124 ? 15.63731 -77.50854 -17.37813 1.000 138.60560 91 PRO D O 1
ATOM 7741 N N . GLU D 1 125 ? 14.29064 -78.31735 -15.76964 1.000 142.71611 92 GLU D N 1
ATOM 7742 C CA . GLU D 1 125 ? 15.39011 -78.48769 -14.83022 1.000 142.15320 92 GLU D CA 1
ATOM 7743 C C . GLU D 1 125 ? 16.20972 -79.73762 -15.13263 1.000 141.11834 92 GLU D C 1
ATOM 7744 O O . GLU D 1 125 ? 17.42410 -79.74462 -14.90163 1.000 140.20746 92 GLU D O 1
ATOM 7750 N N . SER D 1 126 ? 15.58036 -80.78548 -15.67281 1.000 141.15398 93 SER D N 1
ATOM 7751 C CA . SER D 1 126 ? 16.33941 -81.92685 -16.17934 1.000 140.00051 93 SER D CA 1
ATOM 7752 C C . SER D 1 126 ? 17.26654 -81.49741 -17.31017 1.000 139.27923 93 SER D C 1
ATOM 7753 O O . SER D 1 126 ? 18.44988 -81.86681 -17.34465 1.000 138.12519 93 SER D O 1
ATOM 7756 N N . PHE D 1 127 ? 16.73258 -80.71596 -18.25306 1.000 140.33023 94 PHE D N 1
ATOM 7757 C CA . PHE D 1 127 ? 17.54564 -80.18464 -19.34069 1.000 139.77781 94 PHE D CA 1
ATOM 7758 C C . PHE D 1 127 ? 18.63992 -79.26943 -18.80874 1.000 139.41711 94 PHE D C 1
ATOM 7759 O O . PHE D 1 127 ? 19.76434 -79.27556 -19.32025 1.000 138.53561 94 PHE D O 1
ATOM 7767 N N . THR D 1 128 ? 18.33142 -78.48458 -17.77284 1.000 137.87465 95 THR D N 1
ATOM 7768 C CA . THR D 1 128 ? 19.33803 -77.62507 -17.15653 1.000 137.65326 95 THR D CA 1
ATOM 7769 C C . THR D 1 128 ? 20.48731 -78.44997 -16.58811 1.000 136.45281 95 THR D C 1
ATOM 7770 O O . THR D 1 128 ? 21.66430 -78.13722 -16.80955 1.000 135.74533 95 THR D O 1
ATOM 7774 N N . ARG D 1 129 ? 20.15771 -79.51287 -15.84997 1.000 138.87743 96 ARG D N 1
ATOM 7775 C CA . ARG D 1 129 ? 21.18217 -80.39202 -15.29347 1.000 137.73965 96 ARG D CA 1
ATOM 7776 C C . ARG D 1 129 ? 22.04522 -80.99967 -16.39264 1.000 136.64469 96 ARG D C 1
ATOM 7777 O O . ARG D 1 129 ? 23.28140 -80.96623 -16.31838 1.000 135.76045 96 ARG D O 1
ATOM 7785 N N . ALA D 1 130 ? 21.40514 -81.57718 -17.41554 1.000 133.79413 97 ALA D N 1
ATOM 7786 C CA . ALA D 1 130 ? 22.15747 -82.21833 -18.49187 1.000 132.83775 97 ALA D CA 1
ATOM 7787 C C . ALA D 1 130 ? 23.06223 -81.22162 -19.20449 1.000 132.62667 97 ALA D C 1
ATOM 7788 O O . ALA D 1 130 ? 24.23518 -81.51389 -19.47069 1.000 131.67015 97 ALA D O 1
ATOM 7790 N N . PHE D 1 131 ? 22.53321 -80.03550 -19.51166 1.000 131.65655 98 PHE D N 1
ATOM 7791 C CA . PHE D 1 131 ? 23.31910 -78.99504 -20.16318 1.000 131.68857 98 PHE D CA 1
ATOM 7792 C C . PHE D 1 131 ? 24.52724 -78.61142 -19.31876 1.000 131.11051 98 PHE D C 1
ATOM 7793 O O . PHE D 1 131 ? 25.65010 -78.51203 -19.82943 1.000 130.42137 98 PHE D O 1
ATOM 7801 N N . LYS D 1 132 ? 24.31658 -78.39784 -18.01575 1.000 134.73306 99 LYS D N 1
ATOM 7802 C CA . LYS D 1 132 ? 25.41104 -77.94581 -17.16386 1.000 134.25968 99 LYS D CA 1
ATOM 7803 C C . LYS D 1 132 ? 26.49041 -79.01289 -17.03814 1.000 132.89124 99 LYS D C 1
ATOM 7804 O O . LYS D 1 132 ? 27.68591 -78.69965 -17.08313 1.000 132.23867 99 LYS D O 1
ATOM 7810 N N . THR D 1 133 ? 26.09569 -80.28115 -16.89247 1.000 133.83720 100 THR D N 1
ATOM 7811 C CA . THR D 1 133 ? 27.10492 -81.33109 -16.77971 1.000 132.59376 100 THR D CA 1
ATOM 7812 C C . THR D 1 133 ? 27.81332 -81.58530 -18.10423 1.000 131.95884 100 THR D C 1
ATOM 7813 O O . THR D 1 133 ? 28.98677 -81.97394 -18.10770 1.000 131.01118 100 THR D O 1
ATOM 7817 N N . ALA D 1 134 ? 27.13877 -81.36340 -19.23248 1.000 134.61532 101 ALA D N 1
ATOM 7818 C CA . ALA D 1 134 ? 27.73489 -81.68219 -20.52231 1.000 134.09955 101 ALA D CA 1
ATOM 7819 C C . ALA D 1 134 ? 28.55761 -80.54460 -21.11292 1.000 134.21598 101 ALA D C 1
ATOM 7820 O O . ALA D 1 134 ? 29.43091 -80.80379 -21.94955 1.000 133.59112 101 ALA D O 1
ATOM 7822 N N . PHE D 1 135 ? 28.30996 -79.29960 -20.70644 1.000 130.16056 102 PHE D N 1
ATOM 7823 C CA . PHE D 1 135 ? 28.98950 -78.15950 -21.30612 1.000 130.47761 102 PHE D CA 1
ATOM 7824 C C . PHE D 1 135 ? 29.78517 -77.32076 -20.31918 1.000 130.31809 102 PHE D C 1
ATOM 7825 O O . PHE D 1 135 ? 30.75726 -76.67862 -20.72546 1.000 130.09447 102 PHE D O 1
ATOM 7833 N N . GLY D 1 136 ? 29.41575 -77.31691 -19.04024 1.000 133.53813 103 GLY D N 1
ATOM 7834 C CA . GLY D 1 136 ? 30.14758 -76.60425 -18.01755 1.000 133.41890 103 GLY D CA 1
ATOM 7835 C C . GLY D 1 136 ? 29.52814 -75.28859 -17.59243 1.000 134.74185 103 GLY D C 1
ATOM 7836 O O . GLY D 1 136 ? 29.84751 -74.79543 -16.50441 1.000 134.90961 103 GLY D O 1
ATOM 7837 N N . GLN D 1 137 ? 28.65771 -74.70878 -18.41515 1.000 122.82035 104 GLN D N 1
ATOM 7838 C CA . GLN D 1 137 ? 27.99050 -73.45517 -18.10303 1.000 124.17789 104 GLN D CA 1
ATOM 7839 C C . GLN D 1 137 ? 26.49011 -73.68500 -17.99387 1.000 125.01155 104 GLN D C 1
ATOM 7840 O O . GLN D 1 137 ? 25.93293 -74.56903 -18.65312 1.000 124.74113 104 GLN D O 1
ATOM 7846 N N . SER D 1 138 ? 25.83489 -72.88651 -17.15267 1.000 114.98058 105 SER D N 1
ATOM 7847 C CA . SER D 1 138 ? 24.38702 -72.96618 -17.05524 1.000 115.22150 105 SER D CA 1
ATOM 7848 C C . SER D 1 138 ? 23.77915 -72.52687 -18.38510 1.000 115.48780 105 SER D C 1
ATOM 7849 O O . SER D 1 138 ? 24.46306 -71.91569 -19.20818 1.000 115.59090 105 SER D O 1
ATOM 7852 N N . PRO D 1 139 ? 22.50406 -72.84037 -18.63371 1.000 111.94719 106 PRO D N 1
ATOM 7853 C CA . PRO D 1 139 ? 21.90046 -72.38209 -19.89831 1.000 112.24846 106 PRO D CA 1
ATOM 7854 C C . PRO D 1 139 ? 21.83559 -70.86492 -20.01932 1.000 112.87466 106 PRO D C 1
ATOM 7855 O O . PRO D 1 139 ? 22.18358 -70.31328 -21.07401 1.000 113.04130 106 PRO D O 1
ATOM 7859 N N . ARG D 1 140 ? 21.40936 -70.16401 -18.96353 1.000 116.78098 107 ARG D N 1
ATOM 7860 C CA . ARG D 1 140 ? 21.29359 -68.70959 -19.05042 1.000 118.43230 107 ARG D CA 1
ATOM 7861 C C . ARG D 1 140 ? 22.66374 -68.04038 -19.07939 1.000 118.41019 107 ARG D C 1
ATOM 7862 O O . ARG D 1 140 ? 22.89060 -67.11559 -19.87026 1.000 119.45859 107 ARG D O 1
ATOM 7870 N N . ARG D 1 141 ? 23.59362 -68.49493 -18.23589 1.000 116.45050 108 ARG D N 1
ATOM 7871 C CA . ARG D 1 141 ? 24.95415 -67.97310 -18.30154 1.000 116.40390 108 ARG D CA 1
ATOM 7872 C C . ARG D 1 141 ? 25.62265 -68.27773 -19.63584 1.000 115.79819 108 ARG D C 1
ATOM 7873 O O . ARG D 1 141 ? 26.54733 -67.55813 -20.02905 1.000 116.35951 108 ARG D O 1
ATOM 7881 N N . PHE D 1 142 ? 25.18585 -69.32882 -20.33735 1.000 110.65266 109 PHE D N 1
ATOM 7882 C CA . PHE D 1 142 ? 25.73794 -69.61842 -21.65760 1.000 110.19612 109 PHE D CA 1
ATOM 7883 C C . PHE D 1 142 ? 25.13753 -68.70883 -22.72173 1.000 111.65927 109 PHE D C 1
ATOM 7884 O O . PHE D 1 142 ? 25.86122 -68.19832 -23.58240 1.000 112.06104 109 PHE D O 1
ATOM 7892 N N . ARG D 1 143 ? 23.81802 -68.50429 -22.68592 1.000 108.08937 110 ARG D N 1
ATOM 7893 C CA . ARG D 1 143 ? 23.19799 -67.55390 -23.60440 1.000 108.67058 110 ARG D CA 1
ATOM 7894 C C . ARG D 1 143 ? 23.79298 -66.16119 -23.44223 1.000 110.05312 110 ARG D C 1
ATOM 7895 O O . ARG D 1 143 ? 24.03084 -65.45997 -24.43192 1.000 111.00539 110 ARG D O 1
ATOM 7903 N N . GLN D 1 144 ? 24.05765 -65.74814 -22.20243 1.000 111.49035 111 GLN D N 1
ATOM 7904 C CA . GLN D 1 144 ? 24.51704 -64.38297 -21.97599 1.000 113.01739 111 GLN D CA 1
ATOM 7905 C C . GLN D 1 144 ? 25.97549 -64.19642 -22.38422 1.000 112.69197 111 GLN D C 1
ATOM 7906 O O . GLN D 1 144 ? 26.32346 -63.17728 -22.98889 1.000 114.01359 111 GLN D O 1
ATOM 7912 N N . SER D 1 145 ? 26.84034 -65.16087 -22.08068 1.000 116.06805 112 SER D N 1
ATOM 7913 C CA . SER D 1 145 ? 28.25781 -65.08796 -22.44240 1.000 115.43002 112 SER D CA 1
ATOM 7914 C C . SER D 1 145 ? 28.76754 -66.47738 -22.78246 1.000 113.84550 112 SER D C 1
ATOM 7915 O O . SER D 1 145 ? 29.39338 -67.15074 -21.95450 1.000 112.74289 112 SER D O 1
ATOM 7918 N N . PRO D 1 146 ? 28.53242 -66.93690 -24.00729 1.000 108.77289 113 PRO D N 1
ATOM 7919 C CA . PRO D 1 146 ? 28.95528 -68.29181 -24.37162 1.000 107.32289 113 PRO D CA 1
ATOM 7920 C C . PRO D 1 146 ? 30.45381 -68.36184 -24.61863 1.000 107.06595 113 PRO D C 1
ATOM 7921 O O . PRO D 1 146 ? 31.04049 -67.48682 -25.25956 1.000 107.49567 113 PRO D O 1
ATOM 7925 N N . ASP D 1 147 ? 31.07195 -69.41636 -24.09386 1.000 122.42739 114 ASP D N 1
ATOM 7926 C CA . ASP D 1 147 ? 32.47792 -69.72571 -24.34148 1.000 121.42002 114 ASP D CA 1
ATOM 7927 C C . ASP D 1 147 ? 32.50124 -70.96796 -25.22206 1.000 120.57416 114 ASP D C 1
ATOM 7928 O O . ASP D 1 147 ? 32.39436 -72.09147 -24.72447 1.000 119.58200 114 ASP D O 1
ATOM 7933 N N . TRP D 1 148 ? 32.63693 -70.76406 -26.53307 1.000 123.71372 115 TRP D N 1
ATOM 7934 C CA . TRP D 1 148 ? 32.63684 -71.88756 -27.46008 1.000 123.02283 115 TRP D CA 1
ATOM 7935 C C . TRP D 1 148 ? 33.96657 -72.63089 -27.47535 1.000 121.65272 115 TRP D C 1
ATOM 7936 O O . TRP D 1 148 ? 33.99989 -73.79780 -27.87571 1.000 120.82961 115 TRP D O 1
ATOM 7947 N N . LEU D 1 149 ? 35.05438 -71.98992 -27.04288 1.000 128.90950 116 LEU D N 1
ATOM 7948 C CA . LEU D 1 149 ? 36.30439 -72.71092 -26.82400 1.000 127.55569 116 LEU D CA 1
ATOM 7949 C C . LEU D 1 149 ? 36.13434 -73.76805 -25.73825 1.000 126.43814 116 LEU D C 1
ATOM 7950 O O . LEU D 1 149 ? 36.45657 -74.94741 -25.93662 1.000 125.38845 116 LEU D O 1
ATOM 7955 N N . ALA D 1 150 ? 35.61411 -73.35918 -24.57972 1.000 138.06314 117 ALA D N 1
ATOM 7956 C CA . ALA D 1 150 ? 35.33982 -74.30688 -23.50642 1.000 137.21591 117 ALA D CA 1
ATOM 7957 C C . ALA D 1 150 ? 34.27419 -75.31677 -23.91085 1.000 137.20946 117 ALA D C 1
ATOM 7958 O O . ALA D 1 150 ? 34.32123 -76.47941 -23.48703 1.000 136.26315 117 ALA D O 1
ATOM 7960 N N . TRP D 1 151 ? 33.30737 -74.88793 -24.72290 1.000 129.89429 118 TRP D N 1
ATOM 7961 C CA . TRP D 1 151 ? 32.29488 -75.79993 -25.24128 1.000 130.00229 118 TRP D CA 1
ATOM 7962 C C . TRP D 1 151 ? 32.94062 -76.90696 -26.07015 1.000 129.09420 118 TRP D C 1
ATOM 7963 O O . TRP D 1 151 ? 32.67184 -78.09672 -25.86321 1.000 128.40150 118 TRP D O 1
ATOM 7974 N N . HIS D 1 152 ? 33.83795 -76.53023 -26.98418 1.000 133.79839 119 HIS D N 1
ATOM 7975 C CA . HIS D 1 152 ? 34.54150 -77.50934 -27.80676 1.000 133.01079 119 HIS D CA 1
ATOM 7976 C C . HIS D 1 152 ? 35.50829 -78.35629 -26.98828 1.000 131.58435 119 HIS D C 1
ATOM 7977 O O . HIS D 1 152 ? 35.85768 -79.46464 -27.40274 1.000 130.80058 119 HIS D O 1
ATOM 7984 N N . GLN D 1 153 ? 35.97665 -77.85598 -25.84198 1.000 142.29992 120 GLN D N 1
ATOM 7985 C CA . GLN D 1 153 ? 36.90051 -78.66951 -25.05533 1.000 140.93127 120 GLN D CA 1
ATOM 7986 C C . GLN D 1 153 ? 36.17214 -79.64502 -24.13440 1.000 140.43827 120 GLN D C 1
ATOM 7987 O O . GLN D 1 153 ? 36.72465 -80.69841 -23.79598 1.000 139.26498 120 GLN D O 1
ATOM 7993 N N . ARG D 1 154 ? 34.95044 -79.32333 -23.70781 1.000 140.04012 121 ARG D N 1
ATOM 7994 C CA . ARG D 1 154 ? 34.18767 -80.27101 -22.90144 1.000 139.75078 121 ARG D CA 1
ATOM 7995 C C . ARG D 1 154 ? 33.36300 -81.23829 -23.74438 1.000 139.97214 121 ARG D C 1
ATOM 7996 O O . ARG D 1 154 ? 33.01936 -82.32339 -23.25887 1.000 139.48050 121 ARG D O 1
ATOM 8004 N N . VAL D 1 155 ? 33.06105 -80.89084 -24.99765 1.000 147.95198 122 VAL D N 1
ATOM 8005 C CA . VAL D 1 155 ? 32.33249 -81.81316 -25.88056 1.000 148.12938 122 VAL D CA 1
ATOM 8006 C C . VAL D 1 155 ? 33.01652 -83.17676 -26.00965 1.000 147.07794 122 VAL D C 1
ATOM 8007 O O . VAL D 1 155 ? 32.36236 -84.20047 -25.74652 1.000 146.94527 122 VAL D O 1
ATOM 8011 N N . PRO D 1 156 ? 34.29500 -83.27703 -26.40123 1.000 153.93418 123 PRO D N 1
ATOM 8012 C CA . PRO D 1 156 ? 34.84864 -84.59905 -26.72227 1.000 153.08460 123 PRO D CA 1
ATOM 8013 C C . PRO D 1 156 ? 35.22731 -85.43323 -25.50874 1.000 152.03667 123 PRO D C 1
ATOM 8014 O O . PRO D 1 156 ? 35.48448 -86.63494 -25.66687 1.000 151.48142 123 PRO D O 1
ATOM 8018 N N . LYS D 1 157 ? 35.26759 -84.84924 -24.31042 1.000 154.26442 124 LYS D N 1
ATOM 8019 C CA . LYS D 1 157 ? 35.47665 -85.62488 -23.09369 1.000 153.38887 124 LYS D CA 1
ATOM 8020 C C . LYS D 1 157 ? 34.20990 -86.32766 -22.61838 1.000 153.89818 124 LYS D C 1
ATOM 8021 O O . LYS D 1 157 ? 34.22965 -86.95334 -21.55230 1.000 153.38820 124 LYS D O 1
ATOM 8027 N N . LEU D 1 158 ? 33.12083 -86.24163 -23.37759 1.000 149.35224 125 LEU D N 1
ATOM 8028 C CA . LEU D 1 158 ? 31.87620 -86.92683 -23.04516 1.000 149.85880 125 LEU D CA 1
ATOM 8029 C C . LEU D 1 158 ? 31.80583 -88.29115 -23.72785 1.000 149.55618 125 LEU D C 1
ATOM 8030 O O . LEU D 1 158 ? 31.37515 -89.27730 -23.12988 1.000 149.44627 125 LEU D O 1
ATOM 8035 N N . HIS D 1 164 ? 37.41931 -99.03364 -14.25196 1.000 157.99420 131 HIS D N 1
ATOM 8036 C CA . HIS D 1 164 ? 38.26553 -99.76366 -13.31631 1.000 157.11695 131 HIS D CA 1
ATOM 8037 C C . HIS D 1 164 ? 38.15729 -99.14105 -11.92377 1.000 157.34252 131 HIS D C 1
ATOM 8038 O O . HIS D 1 164 ? 37.35786 -98.22797 -11.71128 1.000 158.19731 131 HIS D O 1
ATOM 8045 N N . VAL D 1 165 ? 38.95585 -99.63705 -10.97719 1.000 157.10094 132 VAL D N 1
ATOM 8046 C CA . VAL D 1 165 ? 38.96969 -99.10197 -9.61794 1.000 157.36343 132 VAL D CA 1
ATOM 8047 C C . VAL D 1 165 ? 39.93815 -97.92724 -9.54347 1.000 156.85208 132 VAL D C 1
ATOM 8048 O O . VAL D 1 165 ? 40.89288 -97.93515 -8.75694 1.000 156.23964 132 VAL D O 1
ATOM 8052 N N . MET D 1 166 ? 39.69311 -96.90647 -10.36419 1.000 154.82077 133 MET D N 1
ATOM 8053 C CA . MET D 1 166 ? 40.49591 -95.69277 -10.35778 1.000 154.53733 133 MET D CA 1
ATOM 8054 C C . MET D 1 166 ? 40.04036 -94.68142 -9.31349 1.000 155.48725 133 MET D C 1
ATOM 8055 O O . MET D 1 166 ? 40.79609 -93.75476 -9.00409 1.000 155.46958 133 MET D O 1
ATOM 8060 N N . ASP D 1 167 ? 38.83744 -94.83563 -8.75886 1.000 147.35604 134 ASP D N 1
ATOM 8061 C CA . ASP D 1 167 ? 38.33903 -93.89827 -7.75925 1.000 148.48171 134 ASP D CA 1
ATOM 8062 C C . ASP D 1 167 ? 39.09507 -94.04007 -6.44503 1.000 148.23921 134 ASP D C 1
ATOM 8063 O O . ASP D 1 167 ? 38.55500 -94.56654 -5.46765 1.000 148.56733 134 ASP D O 1
ATOM 8068 N N . VAL D 1 168 ? 40.34269 -93.57518 -6.41071 1.000 140.83888 135 VAL D N 1
ATOM 8069 C CA . VAL D 1 168 ? 41.13249 -93.54601 -5.18026 1.000 140.68557 135 VAL D CA 1
ATOM 8070 C C . VAL D 1 168 ? 40.77181 -92.25786 -4.44619 1.000 141.73562 135 VAL D C 1
ATOM 8071 O O . VAL D 1 168 ? 41.24251 -91.17740 -4.80444 1.000 141.52547 135 VAL D O 1
ATOM 8075 N N . LYS D 1 169 ? 39.93028 -92.36206 -3.42168 1.000 125.53001 136 LYS D N 1
ATOM 8076 C CA . LYS D 1 169 ? 39.58030 -91.17602 -2.65857 1.000 126.74781 136 LYS D CA 1
ATOM 8077 C C . LYS D 1 169 ? 40.73096 -90.81502 -1.72363 1.000 126.71497 136 LYS D C 1
ATOM 8078 O O . LYS D 1 169 ? 41.65966 -91.59482 -1.51869 1.000 125.99372 136 LYS D O 1
ATOM 8084 N N . ILE D 1 170 ? 40.68460 -89.60852 -1.16479 1.000 111.79235 137 ILE D N 1
ATOM 8085 C CA . ILE D 1 170 ? 41.66183 -89.18906 -0.16421 1.000 111.99898 137 ILE D CA 1
ATOM 8086 C C . ILE D 1 170 ? 40.90371 -88.70515 1.06252 1.000 112.41115 137 ILE D C 1
ATOM 8087 O O . ILE D 1 170 ? 40.10332 -87.76657 0.97257 1.000 112.66085 137 ILE D O 1
ATOM 8092 N N . VAL D 1 171 ? 41.14827 -89.34859 2.20416 1.000 111.69622 138 VAL D N 1
ATOM 8093 C CA . VAL D 1 171 ? 40.46633 -89.01441 3.44557 1.000 113.54879 138 VAL D CA 1
ATOM 8094 C C . VAL D 1 171 ? 41.50895 -88.83869 4.53796 1.000 113.82559 138 VAL D C 1
ATOM 8095 O O . VAL D 1 171 ? 42.63402 -89.33061 4.44118 1.000 112.63032 138 VAL D O 1
ATOM 8099 N N . GLU D 1 172 ? 41.11047 -88.15673 5.60501 1.000 118.04330 139 GLU D N 1
ATOM 8100 C CA . GLU D 1 172 ? 41.95838 -87.99869 6.77904 1.000 118.64413 139 GLU D CA 1
ATOM 8101 C C . GLU D 1 172 ? 41.52551 -89.02403 7.82196 1.000 119.87121 139 GLU D C 1
ATOM 8102 O O . GLU D 1 172 ? 40.45205 -88.89875 8.42146 1.000 121.30746 139 GLU D O 1
ATOM 8108 N N . PHE D 1 173 ? 42.35299 -90.04302 8.01698 1.000 110.30438 140 PHE D N 1
ATOM 8109 C CA . PHE D 1 173 ? 42.08518 -91.07479 9.00951 1.000 110.39630 140 PHE D CA 1
ATOM 8110 C C . PHE D 1 173 ? 42.23898 -90.51448 10.41464 1.000 110.86243 140 PHE D C 1
ATOM 8111 O O . PHE D 1 173 ? 43.30215 -89.97030 10.74269 1.000 110.99477 140 PHE D O 1
ATOM 8119 N N . PRO D 1 174 ? 41.22535 -90.61950 11.26551 1.000 118.89811 141 PRO D N 1
ATOM 8120 C CA . PRO D 1 174 ? 41.37399 -90.19670 12.66119 1.000 119.99331 141 PRO D CA 1
ATOM 8121 C C . PRO D 1 174 ? 42.35388 -91.09373 13.39548 1.000 119.77428 141 PRO D C 1
ATOM 8122 O O . PRO D 1 174 ? 42.42200 -92.30258 13.12482 1.000 118.91436 141 PRO D O 1
ATOM 8126 N N . PRO D 1 175 ? 43.13971 -90.53882 14.32980 1.000 126.74539 142 PRO D N 1
ATOM 8127 C CA . PRO D 1 175 ? 44.04773 -91.37737 15.12737 1.000 126.65623 142 PRO D CA 1
ATOM 8128 C C . PRO D 1 175 ? 43.28291 -92.41647 15.92749 1.000 126.98074 142 PRO D C 1
ATOM 8129 O O . PRO D 1 175 ? 42.54099 -92.05978 16.84819 1.000 127.99675 142 PRO D O 1
ATOM 8133 N N . THR D 1 176 ? 43.44325 -93.69548 15.59996 1.000 115.52671 143 THR D N 1
ATOM 8134 C CA . THR D 1 176 ? 42.60924 -94.73738 16.18781 1.000 115.62944 143 THR D CA 1
ATOM 8135 C C . THR D 1 176 ? 43.43198 -95.59835 17.13499 1.000 115.80182 143 THR D C 1
ATOM 8136 O O . THR D 1 176 ? 44.44891 -96.17197 16.73673 1.000 115.56400 143 THR D O 1
ATOM 8140 N N . ARG D 1 177 ? 42.98724 -95.68491 18.38461 1.000 130.45856 144 ARG D N 1
ATOM 8141 C CA . ARG D 1 177 ? 43.58474 -96.61306 19.33359 1.000 130.82823 144 ARG D CA 1
ATOM 8142 C C . ARG D 1 177 ? 43.15706 -98.03245 18.98238 1.000 130.18394 144 ARG D C 1
ATOM 8143 O O . ARG D 1 177 ? 41.97038 -98.29279 18.75930 1.000 130.30845 144 ARG D O 1
ATOM 8151 N N . VAL D 1 178 ? 44.11931 -98.95589 18.92235 1.000 129.08911 145 VAL D N 1
ATOM 8152 C CA . VAL D 1 178 ? 43.85022 -100.32374 18.50440 1.000 128.40854 145 VAL D CA 1
ATOM 8153 C C . VAL D 1 178 ? 44.63193 -101.30029 19.37286 1.000 128.89333 145 VAL D C 1
ATOM 8154 O O . VAL D 1 178 ? 45.63367 -100.95464 20.00758 1.000 129.38186 145 VAL D O 1
ATOM 8158 N N . ALA D 1 179 ? 44.13994 -102.53655 19.39647 1.000 126.36417 146 ALA D N 1
ATOM 8159 C CA . ALA D 1 179 ? 44.85430 -103.67656 19.95166 1.000 126.50807 146 ALA D CA 1
ATOM 8160 C C . ALA D 1 179 ? 45.39125 -104.50045 18.79081 1.000 126.04381 146 ALA D C 1
ATOM 8161 O O . ALA D 1 179 ? 44.61201 -105.02784 17.99038 1.000 125.79723 146 ALA D O 1
ATOM 8163 N N . MET D 1 180 ? 46.71311 -104.59538 18.69354 1.000 136.14497 147 MET D N 1
ATOM 8164 C CA . MET D 1 180 ? 47.36605 -105.24886 17.57004 1.000 134.75948 147 MET D CA 1
ATOM 8165 C C . MET D 1 180 ? 48.25298 -106.39096 18.04348 1.000 135.09567 147 MET D C 1
ATOM 8166 O O . MET D 1 180 ? 48.84757 -106.33764 19.12390 1.000 136.23871 147 MET D O 1
ATOM 8171 N N . LEU D 1 181 ? 48.33827 -107.42268 17.21332 1.000 130.54010 148 LEU D N 1
ATOM 8172 C CA . LEU D 1 181 ? 49.28757 -108.50857 17.40010 1.000 130.72160 148 LEU D CA 1
ATOM 8173 C C . LEU D 1 181 ? 50.30006 -108.44604 16.26420 1.000 129.35159 148 LEU D C 1
ATOM 8174 O O . LEU D 1 181 ? 49.91903 -108.42801 15.08603 1.000 128.11583 148 LEU D O 1
ATOM 8179 N N . THR D 1 182 ? 51.58058 -108.38517 16.63039 1.000 138.69279 149 THR D N 1
ATOM 8180 C CA . THR D 1 182 ? 52.69376 -108.33893 15.68983 1.000 137.62091 149 THR D CA 1
ATOM 8181 C C . THR D 1 182 ? 53.15877 -109.75622 15.38475 1.000 137.56382 149 THR D C 1
ATOM 8182 O O . THR D 1 182 ? 53.41656 -110.53581 16.30833 1.000 138.73855 149 THR D O 1
ATOM 8186 N N . HIS D 1 183 ? 53.28190 -110.09003 14.09914 1.000 132.94865 150 HIS D N 1
ATOM 8187 C CA . HIS D 1 183 ? 53.77985 -111.40148 13.71472 1.000 132.83800 150 HIS D CA 1
ATOM 8188 C C . HIS D 1 183 ? 54.94217 -111.28120 12.74294 1.000 132.46122 150 HIS D C 1
ATOM 8189 O O . HIS D 1 183 ? 54.91749 -110.46105 11.81514 1.000 132.11041 150 HIS D O 1
ATOM 8196 N N . LEU D 1 184 ? 55.94772 -112.12158 12.97759 1.000 143.37173 151 LEU D N 1
ATOM 8197 C CA . LEU D 1 184 ? 57.10158 -112.30528 12.11518 1.000 142.72820 151 LEU D CA 1
ATOM 8198 C C . LEU D 1 184 ? 57.21651 -113.77414 11.74325 1.000 142.90333 151 LEU D C 1
ATOM 8199 O O . LEU D 1 184 ? 56.99107 -114.65788 12.57622 1.000 144.07050 151 LEU D O 1
ATOM 8204 N N . GLY D 1 185 ? 57.57163 -114.02272 10.50496 1.000 142.11401 152 GLY D N 1
ATOM 8205 C CA . GLY D 1 185 ? 57.83173 -115.35796 10.04265 1.000 142.29933 152 GLY D CA 1
ATOM 8206 C C . GLY D 1 185 ? 57.48773 -115.44303 8.56917 1.000 140.88644 152 GLY D C 1
ATOM 8207 O O . GLY D 1 185 ? 57.85206 -114.56335 7.78732 1.000 139.81518 152 GLY D O 1
ATOM 8208 N N . HIS D 1 186 ? 56.76898 -116.51746 8.21049 1.000 146.64440 153 HIS D N 1
ATOM 8209 C CA . HIS D 1 186 ? 56.30850 -116.75763 6.85650 1.000 145.56830 153 HIS D CA 1
ATOM 8210 C C . HIS D 1 186 ? 54.95151 -116.09316 6.63727 1.000 144.88200 153 HIS D C 1
ATOM 8211 O O . HIS D 1 186 ? 54.17912 -115.91608 7.58460 1.000 145.56779 153 HIS D O 1
ATOM 8218 N N . PRO D 1 187 ? 54.64914 -115.68098 5.40149 1.000 153.62608 154 PRO D N 1
ATOM 8219 C CA . PRO D 1 187 ? 53.29302 -115.17850 5.11769 1.000 153.06561 154 PRO D CA 1
ATOM 8220 C C . PRO D 1 187 ? 52.20893 -116.20002 5.41213 1.000 153.75748 154 PRO D C 1
ATOM 8221 O O . PRO D 1 187 ? 51.12669 -115.83029 5.88761 1.000 153.97094 154 PRO D O 1
ATOM 8225 N N . ASP D 1 188 ? 52.48083 -117.48398 5.15109 1.000 146.69102 155 ASP D N 1
ATOM 8226 C CA . ASP D 1 188 ? 51.51279 -118.53805 5.44064 1.000 147.52918 155 ASP D CA 1
ATOM 8227 C C . ASP D 1 188 ? 51.10289 -118.53926 6.90556 1.000 148.73187 155 ASP D C 1
ATOM 8228 O O . ASP D 1 188 ? 49.97478 -118.92211 7.23642 1.000 149.35073 155 ASP D O 1
ATOM 8233 N N . LYS D 1 189 ? 52.00340 -118.11315 7.79159 1.000 147.19394 156 LYS D N 1
ATOM 8234 C CA . LYS D 1 189 ? 51.72811 -118.09294 9.22125 1.000 148.44184 156 LYS D CA 1
ATOM 8235 C C . LYS D 1 189 ? 50.69751 -117.03615 9.60238 1.000 148.24259 156 LYS D C 1
ATOM 8236 O O . LYS D 1 189 ? 50.10651 -117.13167 10.68591 1.000 149.36118 156 LYS D O 1
ATOM 8242 N N . VAL D 1 190 ? 50.45428 -116.05425 8.72475 1.000 145.87144 157 VAL D N 1
ATOM 8243 C CA . VAL D 1 190 ? 49.64639 -114.88376 9.07870 1.000 145.74171 157 VAL D CA 1
ATOM 8244 C C . VAL D 1 190 ? 48.30188 -115.31476 9.65349 1.000 146.67946 157 VAL D C 1
ATOM 8245 O O . VAL D 1 190 ? 47.97090 -115.00790 10.80723 1.000 147.65392 157 VAL D O 1
ATOM 8249 N N . ASN D 1 191 ? 47.52322 -116.06433 8.86265 1.000 144.90785 158 ASN D N 1
ATOM 8250 C CA . ASN D 1 191 ? 46.18894 -116.46928 9.29665 1.000 145.88688 158 ASN D CA 1
ATOM 8251 C C . ASN D 1 191 ? 46.22618 -117.13784 10.66219 1.000 147.49073 158 ASN D C 1
ATOM 8252 O O . ASN D 1 191 ? 45.32587 -116.92947 11.48552 1.000 148.45251 158 ASN D O 1
ATOM 8257 N N . ALA D 1 192 ? 47.27691 -117.92081 10.92875 1.000 147.02831 159 ALA D N 1
ATOM 8258 C CA . ALA D 1 192 ? 47.45221 -118.52225 12.24601 1.000 148.67715 159 ALA D CA 1
ATOM 8259 C C . ALA D 1 192 ? 47.26897 -117.48047 13.34236 1.000 149.20184 159 ALA D C 1
ATOM 8260 O O . ALA D 1 192 ? 46.32041 -117.54917 14.13508 1.000 150.33539 159 ALA D O 1
ATOM 8262 N N . SER D 1 193 ? 48.14739 -116.47300 13.36532 1.000 141.58485 160 SER D N 1
ATOM 8263 C CA . SER D 1 193 ? 48.02672 -115.42057 14.36825 1.000 142.16396 160 SER D CA 1
ATOM 8264 C C . SER D 1 193 ? 46.66565 -114.74291 14.28939 1.000 142.07426 160 SER D C 1
ATOM 8265 O O . SER D 1 193 ? 46.07608 -114.40197 15.32335 1.000 143.17939 160 SER D O 1
ATOM 8268 N N . ALA D 1 194 ? 46.13460 -114.57541 13.07286 1.000 138.62431 161 ALA D N 1
ATOM 8269 C CA . ALA D 1 194 ? 44.80300 -114.00054 12.91757 1.000 138.63930 161 ALA D CA 1
ATOM 8270 C C . ALA D 1 194 ? 43.79494 -114.74426 13.77779 1.000 140.16259 161 ALA D C 1
ATOM 8271 O O . ALA D 1 194 ? 43.05406 -114.13322 14.55840 1.000 141.01792 161 ALA D O 1
ATOM 8273 N N . ALA D 1 195 ? 43.79315 -116.07644 13.68320 1.000 149.38159 162 ALA D N 1
ATOM 8274 C CA . ALA D 1 195 ? 42.88324 -116.87121 14.49844 1.000 150.99297 162 ALA D CA 1
ATOM 8275 C C . ALA D 1 195 ? 43.04302 -116.53363 15.97398 1.000 152.36539 162 ALA D C 1
ATOM 8276 O O . ALA D 1 195 ? 42.05125 -116.28758 16.67386 1.000 153.45640 162 ALA D O 1
ATOM 8278 N N . LYS D 1 196 ? 44.29342 -116.47666 16.45427 1.000 147.37694 163 LYS D N 1
ATOM 8279 C CA . LYS D 1 196 ? 44.53370 -116.11639 17.84866 1.000 148.71203 163 LYS D CA 1
ATOM 8280 C C . LYS D 1 196 ? 43.77933 -114.84638 18.21031 1.000 148.77308 163 LYS D C 1
ATOM 8281 O O . LYS D 1 196 ? 43.03708 -114.81223 19.19977 1.000 150.16392 163 LYS D O 1
ATOM 8287 N N . PHE D 1 197 ? 43.91147 -113.80763 17.37850 1.000 148.42616 164 PHE D N 1
ATOM 8288 C CA . PHE D 1 197 ? 43.25316 -112.54406 17.68367 1.000 148.54562 164 PHE D CA 1
ATOM 8289 C C . PHE D 1 197 ? 41.74810 -112.73670 17.79862 1.000 149.37591 164 PHE D C 1
ATOM 8290 O O . PHE D 1 197 ? 41.12182 -112.25041 18.74899 1.000 150.54381 164 PHE D O 1
ATOM 8298 N N . ILE D 1 198 ? 41.15178 -113.46934 16.85219 1.000 140.95849 165 ILE D N 1
ATOM 8299 C CA . ILE D 1 198 ? 39.72092 -113.74244 16.94008 1.000 141.90943 165 ILE D CA 1
ATOM 8300 C C . ILE D 1 198 ? 39.40455 -114.39686 18.27649 1.000 143.93892 165 ILE D C 1
ATOM 8301 O O . ILE D 1 198 ? 38.50384 -113.95946 19.00539 1.000 144.88723 165 ILE D O 1
ATOM 8306 N N . ALA D 1 199 ? 40.19094 -115.41358 18.64605 1.000 150.16952 166 ALA D N 1
ATOM 8307 C CA . ALA D 1 199 ? 40.01985 -116.05007 19.94670 1.000 152.09900 166 ALA D CA 1
ATOM 8308 C C . ALA D 1 199 ? 40.11108 -115.02178 21.06404 1.000 152.88919 166 ALA D C 1
ATOM 8309 O O . ALA D 1 199 ? 39.25564 -114.98278 21.95776 1.000 154.43258 166 ALA D O 1
ATOM 8311 N N . TRP D 1 200 ? 41.12784 -114.15293 21.00437 1.000 156.25059 167 TRP D N 1
ATOM 8312 C CA . TRP D 1 200 ? 41.27151 -113.10405 22.00814 1.000 156.98602 167 TRP D CA 1
ATOM 8313 C C . TRP D 1 200 ? 39.99322 -112.28922 22.12600 1.000 157.42198 167 TRP D C 1
ATOM 8314 O O . TRP D 1 200 ? 39.52144 -112.01576 23.23734 1.000 158.92903 167 TRP D O 1
ATOM 8325 N N . ARG D 1 201 ? 39.39017 -111.93148 20.98880 1.000 154.71099 168 ARG D N 1
ATOM 8326 C CA . ARG D 1 201 ? 38.15136 -111.16860 21.04939 1.000 155.19822 168 ARG D CA 1
ATOM 8327 C C . ARG D 1 201 ? 37.05515 -111.99067 21.70704 1.000 156.83221 168 ARG D C 1
ATOM 8328 O O . ARG D 1 201 ? 36.36527 -111.50498 22.61506 1.000 158.05543 168 ARG D O 1
ATOM 8336 N N . ARG D 1 202 ? 36.93922 -113.26705 21.31607 1.000 152.98993 169 ARG D N 1
ATOM 8337 C CA . ARG D 1 202 ? 36.00917 -114.18404 21.96317 1.000 154.69924 169 ARG D CA 1
ATOM 8338 C C . ARG D 1 202 ? 36.11487 -114.14881 23.47884 1.000 156.50193 169 ARG D C 1
ATOM 8339 O O . ARG D 1 202 ? 35.14924 -114.50295 24.16306 1.000 158.08731 169 ARG D O 1
ATOM 8347 N N . GLU D 1 203 ? 37.26072 -113.73114 24.02337 1.000 165.14757 170 GLU D N 1
ATOM 8348 C CA . GLU D 1 203 ? 37.48010 -113.76894 25.46404 1.000 166.86787 170 GLU D CA 1
ATOM 8349 C C . GLU D 1 203 ? 37.81364 -112.40784 26.06923 1.000 166.91705 170 GLU D C 1
ATOM 8350 O O . GLU D 1 203 ? 38.21865 -112.35469 27.23787 1.000 168.20684 170 GLU D O 1
ATOM 8356 N N . THR D 1 204 ? 37.65473 -111.30259 25.32510 1.000 154.95141 171 THR D N 1
ATOM 8357 C CA . THR D 1 204 ? 37.98543 -109.98742 25.87614 1.000 155.06997 171 THR D CA 1
ATOM 8358 C C . THR D 1 204 ? 36.95742 -108.89704 25.60736 1.000 154.99284 171 THR D C 1
ATOM 8359 O O . THR D 1 204 ? 37.00557 -107.85897 26.27687 1.000 155.48973 171 THR D O 1
ATOM 8363 N N . GLY D 1 205 ? 36.04498 -109.08616 24.66160 1.000 153.74524 172 GLY D N 1
ATOM 8364 C CA . GLY D 1 205 ? 34.96977 -108.13731 24.46033 1.000 153.86799 172 GLY D CA 1
ATOM 8365 C C . GLY D 1 205 ? 35.36625 -106.86650 23.73717 1.000 152.48062 172 GLY D C 1
ATOM 8366 O O . GLY D 1 205 ? 35.08465 -105.76240 24.21327 1.000 153.00035 172 GLY D O 1
ATOM 8367 N N . GLN D 1 206 ? 36.03090 -107.00546 22.59285 1.000 150.31807 173 GLN D N 1
ATOM 8368 C CA . GLN D 1 206 ? 36.28003 -105.88895 21.67982 1.000 149.00124 173 GLN D CA 1
ATOM 8369 C C . GLN D 1 206 ? 35.29039 -106.04161 20.53262 1.000 148.28057 173 GLN D C 1
ATOM 8370 O O . GLN D 1 206 ? 35.58984 -106.67224 19.52191 1.000 146.86468 173 GLN D O 1
ATOM 8376 N N . SER D 1 207 ? 34.10582 -105.45500 20.69185 1.000 151.74942 174 SER D N 1
ATOM 8377 C CA . SER D 1 207 ? 32.96646 -105.73755 19.82320 1.000 151.58366 174 SER D CA 1
ATOM 8378 C C . SER D 1 207 ? 33.30779 -105.60238 18.34329 1.000 149.80190 174 SER D C 1
ATOM 8379 O O . SER D 1 207 ? 33.45603 -104.48091 17.84307 1.000 149.41592 174 SER D O 1
ATOM 8382 N N . PRO D 1 208 ? 33.43518 -106.71585 17.61081 1.000 157.81502 175 PRO D N 1
ATOM 8383 C CA . PRO D 1 208 ? 33.71695 -106.59735 16.17009 1.000 156.13055 175 PRO D CA 1
ATOM 8384 C C . PRO D 1 208 ? 32.57492 -105.95376 15.41447 1.000 156.21441 175 PRO D C 1
ATOM 8385 O O . PRO D 1 208 ? 32.80835 -105.20125 14.46056 1.000 155.12841 175 PRO D O 1
ATOM 8389 N N . ILE D 1 209 ? 31.33976 -106.23523 15.82224 1.000 155.95771 176 ILE D N 1
ATOM 8390 C CA . ILE D 1 209 ? 30.16728 -105.65232 15.18336 1.000 156.19068 176 ILE D CA 1
ATOM 8391 C C . ILE D 1 209 ? 30.09969 -104.17523 15.54826 1.000 156.37311 176 ILE D C 1
ATOM 8392 O O . ILE D 1 209 ? 29.97152 -103.81963 16.72533 1.000 156.48388 176 ILE D O 1
ATOM 8397 N N . ALA D 1 210 ? 30.21827 -103.30987 14.53999 1.000 167.46286 177 ALA D N 1
ATOM 8398 C CA . ALA D 1 210 ? 29.99378 -101.87274 14.67907 1.000 167.86949 177 ALA D CA 1
ATOM 8399 C C . ALA D 1 210 ? 31.00044 -101.17605 15.59019 1.000 167.49207 177 ALA D C 1
ATOM 8400 O O . ALA D 1 210 ? 31.71986 -100.27739 15.14274 1.000 166.42957 177 ALA D O 1
ATOM 8402 N N . SER D 1 211 ? 31.05579 -101.57554 16.86511 1.000 155.65919 178 SER D N 1
ATOM 8403 C CA . SER D 1 211 ? 31.78604 -100.79188 17.85998 1.000 155.62794 178 SER D CA 1
ATOM 8404 C C . SER D 1 211 ? 33.27646 -100.71368 17.54364 1.000 154.22443 178 SER D C 1
ATOM 8405 O O . SER D 1 211 ? 33.91261 -99.67898 17.77871 1.000 153.69356 178 SER D O 1
ATOM 8408 N N . SER D 1 212 ? 33.85316 -101.78897 17.01450 1.000 144.72870 179 SER D N 1
ATOM 8409 C CA . SER D 1 212 ? 35.26008 -101.80506 16.64640 1.000 143.39330 179 SER D CA 1
ATOM 8410 C C . SER D 1 212 ? 35.41387 -102.10045 15.16073 1.000 141.84887 179 SER D C 1
ATOM 8411 O O . SER D 1 212 ? 34.48180 -102.55603 14.49181 1.000 141.71582 179 SER D O 1
ATOM 8414 N N . GLN D 1 213 ? 36.61345 -101.82899 14.65359 1.000 136.64530 180 GLN D N 1
ATOM 8415 C CA . GLN D 1 213 ? 36.96251 -102.07735 13.26525 1.000 135.12211 180 GLN D CA 1
ATOM 8416 C C . GLN D 1 213 ? 38.21684 -102.93909 13.22198 1.000 134.18340 180 GLN D C 1
ATOM 8417 O O . GLN D 1 213 ? 38.97276 -103.01805 14.19391 1.000 134.66747 180 GLN D O 1
ATOM 8423 N N . THR D 1 214 ? 38.43383 -103.59177 12.08234 1.000 128.81865 181 THR D N 1
ATOM 8424 C CA . THR D 1 214 ? 39.52852 -104.54244 11.92310 1.000 127.91535 181 THR D CA 1
ATOM 8425 C C . THR D 1 214 ? 40.46703 -104.06687 10.82206 1.000 126.47026 181 THR D C 1
ATOM 8426 O O . THR D 1 214 ? 40.05595 -103.92015 9.66022 1.000 125.67726 181 THR D O 1
ATOM 8430 N N . PHE D 1 215 ? 41.72446 -103.82614 11.19615 1.000 123.48866 182 PHE D N 1
ATOM 8431 C CA . PHE D 1 215 ? 42.75009 -103.31584 10.30448 1.000 122.25640 182 PHE D CA 1
ATOM 8432 C C . PHE D 1 215 ? 43.90180 -104.30882 10.20405 1.000 121.56046 182 PHE D C 1
ATOM 8433 O O . PHE D 1 215 ? 44.11929 -105.15007 11.08381 1.000 122.26120 182 PHE D O 1
ATOM 8441 N N . GLY D 1 216 ? 44.64654 -104.17810 9.11309 1.000 113.19401 183 GLY D N 1
ATOM 8442 C CA . GLY D 1 216 ? 45.86271 -104.93374 8.89401 1.000 112.91605 183 GLY D CA 1
ATOM 8443 C C . GLY D 1 216 ? 47.00042 -104.04036 8.44702 1.000 112.14557 183 GLY D C 1
ATOM 8444 O O . GLY D 1 216 ? 46.89505 -103.36686 7.42157 1.000 111.25712 183 GLY D O 1
ATOM 8445 N N . ILE D 1 217 ? 48.08135 -104.01073 9.21805 1.000 114.83639 184 ILE D N 1
ATOM 8446 C CA . ILE D 1 217 ? 49.25930 -103.21018 8.90919 1.000 114.37555 184 ILE D CA 1
ATOM 8447 C C . ILE D 1 217 ? 50.21743 -104.09608 8.12481 1.000 113.40174 184 ILE D C 1
ATOM 8448 O O . ILE D 1 217 ? 50.74236 -105.08089 8.66472 1.000 113.82663 184 ILE D O 1
ATOM 8453 N N . ALA D 1 218 ? 50.44304 -103.73993 6.85376 1.000 117.25639 185 ALA D N 1
ATOM 8454 C CA . ALA D 1 218 ? 51.25005 -104.54002 5.93248 1.000 116.91095 185 ALA D CA 1
ATOM 8455 C C . ALA D 1 218 ? 52.61400 -103.87461 5.78089 1.000 116.86459 185 ALA D C 1
ATOM 8456 O O . ALA D 1 218 ? 52.86786 -103.10465 4.85360 1.000 116.64227 185 ALA D O 1
ATOM 8458 N N . TRP D 1 219 ? 53.51065 -104.20673 6.71239 1.000 135.41055 186 TRP D N 1
ATOM 8459 C CA . TRP D 1 219 ? 54.81139 -103.54798 6.76560 1.000 135.54604 186 TRP D CA 1
ATOM 8460 C C . TRP D 1 219 ? 55.61649 -103.78425 5.49541 1.000 134.47393 186 TRP D C 1
ATOM 8461 O O . TRP D 1 219 ? 56.31453 -102.88099 5.01891 1.000 134.15584 186 TRP D O 1
ATOM 8472 N N . HIS D 1 220 ? 55.53708 -104.98792 4.93407 1.000 145.25042 187 HIS D N 1
ATOM 8473 C CA . HIS D 1 220 ? 56.34019 -105.34562 3.77691 1.000 144.46337 187 HIS D CA 1
ATOM 8474 C C . HIS D 1 220 ? 55.53330 -106.24612 2.85388 1.000 143.66204 187 HIS D C 1
ATOM 8475 O O . HIS D 1 220 ? 54.66462 -106.99996 3.30118 1.000 143.83174 187 HIS D O 1
ATOM 8482 N N . ASP D 1 221 ? 55.82842 -106.15841 1.55899 1.000 156.05057 188 ASP D N 1
ATOM 8483 C CA . ASP D 1 221 ? 55.15987 -107.01544 0.59224 1.000 155.40092 188 ASP D CA 1
ATOM 8484 C C . ASP D 1 221 ? 55.66618 -108.44942 0.74013 1.000 155.81297 188 ASP D C 1
ATOM 8485 O O . ASP D 1 221 ? 56.86671 -108.66547 0.93190 1.000 156.21807 188 ASP D O 1
ATOM 8490 N N . PRO D 1 222 ? 54.77855 -109.44690 0.66270 1.000 159.12119 189 PRO D N 1
ATOM 8491 C CA . PRO D 1 222 ? 55.21158 -110.82873 0.95518 1.000 159.75376 189 PRO D CA 1
ATOM 8492 C C . PRO D 1 222 ? 56.29301 -111.35370 0.02156 1.000 159.59513 189 PRO D C 1
ATOM 8493 O O . PRO D 1 222 ? 57.26374 -111.96350 0.48957 1.000 160.31538 189 PRO D O 1
ATOM 8497 N N . GLN D 1 223 ? 56.15995 -111.13416 -1.28830 1.000 162.37999 190 GLN D N 1
ATOM 8498 C CA . GLN D 1 223 ? 57.12501 -111.69608 -2.22860 1.000 162.36322 190 GLN D CA 1
ATOM 8499 C C . GLN D 1 223 ? 58.44121 -110.92495 -2.22758 1.000 162.53777 190 GLN D C 1
ATOM 8500 O O . GLN D 1 223 ? 59.51508 -111.53119 -2.31707 1.000 163.08118 190 GLN D O 1
ATOM 8506 N N . THR D 1 224 ? 58.38371 -109.59342 -2.13207 1.000 161.56897 191 THR D N 1
ATOM 8507 C CA . THR D 1 224 ? 59.60893 -108.79930 -2.16355 1.000 161.76604 191 THR D CA 1
ATOM 8508 C C . THR D 1 224 ? 60.48412 -109.05919 -0.94430 1.000 162.75181 191 THR D C 1
ATOM 8509 O O . THR D 1 224 ? 61.71545 -109.01931 -1.04507 1.000 163.25143 191 THR D O 1
ATOM 8513 N N . THR D 1 225 ? 59.87557 -109.33470 0.19860 1.000 159.48516 192 THR D N 1
ATOM 8514 C CA . THR D 1 225 ? 60.58794 -109.39584 1.46621 1.000 160.53719 192 THR D CA 1
ATOM 8515 C C . THR D 1 225 ? 61.35803 -110.70751 1.59266 1.000 161.34036 192 THR D C 1
ATOM 8516 O O . THR D 1 225 ? 60.83081 -111.77022 1.25317 1.000 161.20743 192 THR D O 1
ATOM 8520 N N . PRO D 1 226 ? 62.60284 -110.66317 2.05947 1.000 158.20536 193 PRO D N 1
ATOM 8521 C CA . PRO D 1 226 ? 63.25676 -111.88763 2.51783 1.000 159.24402 193 PRO D CA 1
ATOM 8522 C C . PRO D 1 226 ? 62.41615 -112.55258 3.59239 1.000 159.70002 193 PRO D C 1
ATOM 8523 O O . PRO D 1 226 ? 61.86550 -111.86975 4.46944 1.000 159.87948 193 PRO D O 1
ATOM 8527 N N . PRO D 1 227 ? 62.27911 -113.88100 3.54930 1.000 158.02122 194 PRO D N 1
ATOM 8528 C CA . PRO D 1 227 ? 61.25368 -114.55077 4.37033 1.000 158.44970 194 PRO D CA 1
ATOM 8529 C C . PRO D 1 227 ? 61.39371 -114.34616 5.87354 1.000 159.73372 194 PRO D C 1
ATOM 8530 O O . PRO D 1 227 ? 60.44081 -114.64952 6.60296 1.000 160.23090 194 PRO D O 1
ATOM 8534 N N . ALA D 1 228 ? 62.52605 -113.83804 6.36184 1.000 157.66287 195 ALA D N 1
ATOM 8535 C CA . ALA D 1 228 ? 62.74635 -113.81177 7.80256 1.000 158.92519 195 ALA D CA 1
ATOM 8536 C C . ALA D 1 228 ? 62.16639 -112.57083 8.47235 1.000 158.72808 195 ALA D C 1
ATOM 8537 O O . ALA D 1 228 ? 61.73375 -112.65351 9.62735 1.000 159.64565 195 ALA D O 1
ATOM 8539 N N . GLN D 1 229 ? 62.13853 -111.42432 7.78977 1.000 152.97587 196 GLN D N 1
ATOM 8540 C CA . GLN D 1 229 ? 61.76148 -110.17488 8.44127 1.000 152.93434 196 GLN D CA 1
ATOM 8541 C C . GLN D 1 229 ? 60.34958 -109.70779 8.10920 1.000 152.00861 196 GLN D C 1
ATOM 8542 O O . GLN D 1 229 ? 59.97995 -108.59941 8.51038 1.000 151.98599 196 GLN D O 1
ATOM 8548 N N . PHE D 1 230 ? 59.55799 -110.49521 7.37970 1.000 141.44968 197 PHE D N 1
ATOM 8549 C CA . PHE D 1 230 ? 58.18842 -110.08174 7.09870 1.000 140.68751 197 PHE D CA 1
ATOM 8550 C C . PHE D 1 230 ? 57.42173 -109.90024 8.39998 1.000 141.60790 197 PHE D C 1
ATOM 8551 O O . PHE D 1 230 ? 57.37462 -110.80402 9.23906 1.000 142.65490 197 PHE D O 1
ATOM 8559 N N . ARG D 1 231 ? 56.82643 -108.72296 8.56880 1.000 130.17971 198 ARG D N 1
ATOM 8560 C CA . ARG D 1 231 ? 56.07208 -108.39652 9.76937 1.000 131.10685 198 ARG D CA 1
ATOM 8561 C C . ARG D 1 231 ? 54.68289 -107.93206 9.36615 1.000 130.47921 198 ARG D C 1
ATOM 8562 O O . ARG D 1 231 ? 54.53940 -107.08885 8.47570 1.000 129.49718 198 ARG D O 1
ATOM 8570 N N . PHE D 1 232 ? 53.66527 -108.48988 10.01093 1.000 116.49434 199 PHE D N 1
ATOM 8571 C CA . PHE D 1 232 ? 52.28639 -108.09390 9.75721 1.000 116.44688 199 PHE D CA 1
ATOM 8572 C C . PHE D 1 232 ? 51.61609 -107.85328 11.09952 1.000 116.91577 199 PHE D C 1
ATOM 8573 O O . PHE D 1 232 ? 51.74214 -108.67897 12.01292 1.000 117.22426 199 PHE D O 1
ATOM 8581 N N . ASP D 1 233 ? 50.93412 -106.71498 11.23489 1.000 120.65258 200 ASP D N 1
ATOM 8582 C CA . ASP D 1 233 ? 50.22386 -106.39671 12.47187 1.000 121.96746 200 ASP D CA 1
ATOM 8583 C C . ASP D 1 233 ? 48.72538 -106.52713 12.24099 1.000 121.93067 200 ASP D C 1
ATOM 8584 O O . ASP D 1 233 ? 48.17268 -105.88499 11.34498 1.000 121.04908 200 ASP D O 1
ATOM 8589 N N . ILE D 1 234 ? 48.07048 -107.35304 13.04661 1.000 128.04545 201 ILE D N 1
ATOM 8590 C CA . ILE D 1 234 ? 46.62370 -107.52362 12.96911 1.000 128.33543 201 ILE D CA 1
ATOM 8591 C C . ILE D 1 234 ? 46.00469 -106.70760 14.09319 1.000 129.63170 201 ILE D C 1
ATOM 8592 O O . ILE D 1 234 ? 46.24002 -106.99416 15.27297 1.000 130.80848 201 ILE D O 1
ATOM 8597 N N . CYS D 1 235 ? 45.23465 -105.67736 13.73630 1.000 120.22921 202 CYS D N 1
ATOM 8598 C CA . CYS D 1 235 ? 44.75911 -104.69228 14.69234 1.000 121.46289 202 CYS D CA 1
ATOM 8599 C C . CYS D 1 235 ? 43.23682 -104.68773 14.74074 1.000 121.98056 202 CYS D C 1
ATOM 8600 O O . CYS D 1 235 ? 42.56311 -104.92144 13.73298 1.000 121.17851 202 CYS D O 1
ATOM 8603 N N . GLY D 1 236 ? 42.70440 -104.40465 15.92527 1.000 128.28530 203 GLY D N 1
ATOM 8604 C CA . GLY D 1 236 ? 41.27866 -104.21955 16.11164 1.000 129.07061 203 GLY D CA 1
ATOM 8605 C C . GLY D 1 236 ? 40.99446 -102.98610 16.94273 1.000 130.14250 203 GLY D C 1
ATOM 8606 O O . GLY D 1 236 ? 41.64780 -102.76901 17.96677 1.000 130.96658 203 GLY D O 1
ATOM 8607 N N . SER D 1 237 ? 40.03473 -102.16838 16.51333 1.000 130.71733 204 SER D N 1
ATOM 8608 C CA . SER D 1 237 ? 39.74759 -100.91943 17.20805 1.000 131.73398 204 SER D CA 1
ATOM 8609 C C . SER D 1 237 ? 39.35452 -101.17344 18.65729 1.000 133.37696 204 SER D C 1
ATOM 8610 O O . SER D 1 237 ? 38.71029 -102.17507 18.97754 1.000 133.90832 204 SER D O 1
ATOM 8613 N N . VAL D 1 238 ? 39.76357 -100.26169 19.53768 1.000 140.82653 205 VAL D N 1
ATOM 8614 C CA . VAL D 1 238 ? 39.45933 -100.34366 20.96199 1.000 142.42482 205 VAL D CA 1
ATOM 8615 C C . VAL D 1 238 ? 39.13670 -98.94436 21.47151 1.000 143.31815 205 VAL D C 1
ATOM 8616 O O . VAL D 1 238 ? 39.79085 -97.96602 21.09422 1.000 142.81326 205 VAL D O 1
ATOM 8620 N N . ARG D 1 239 ? 38.11888 -98.84953 22.33047 1.000 141.19858 206 ARG D N 1
ATOM 8621 C CA . ARG D 1 239 ? 37.76874 -97.56892 22.93633 1.000 142.21895 206 ARG D CA 1
ATOM 8622 C C . ARG D 1 239 ? 38.62261 -97.26306 24.16001 1.000 143.11551 206 ARG D C 1
ATOM 8623 O O . ARG D 1 239 ? 38.91117 -96.09253 24.43283 1.000 143.48899 206 ARG D O 1
ATOM 8631 N N . GLN D 1 240 ? 39.03245 -98.28701 24.89433 1.000 145.89305 207 GLN D N 1
ATOM 8632 C CA . GLN D 1 240 ? 39.76586 -98.16582 26.14301 1.000 146.87554 207 GLN D CA 1
ATOM 8633 C C . GLN D 1 240 ? 40.99250 -99.06262 26.08958 1.000 146.16069 207 GLN D C 1
ATOM 8634 O O . GLN D 1 240 ? 41.07422 -99.95977 25.24354 1.000 145.11509 207 GLN D O 1
ATOM 8640 N N . PRO D 1 241 ? 41.97738 -98.83592 26.96437 1.000 141.88977 208 PRO D N 1
ATOM 8641 C CA . PRO D 1 241 ? 43.14550 -99.72596 26.99702 1.000 141.43470 208 PRO D CA 1
ATOM 8642 C C . PRO D 1 241 ? 42.74903 -101.17308 27.25594 1.000 141.84220 208 PRO D C 1
ATOM 8643 O O . PRO D 1 241 ? 41.72156 -101.46374 27.87322 1.000 142.86631 208 PRO D O 1
ATOM 8647 N N . ILE D 1 242 ? 43.58394 -102.08611 26.76985 1.000 137.41796 209 ILE D N 1
ATOM 8648 C CA . ILE D 1 242 ? 43.20998 -103.48895 26.67729 1.000 137.51757 209 ILE D CA 1
ATOM 8649 C C . ILE D 1 242 ? 43.53121 -104.20885 27.97925 1.000 138.95065 209 ILE D C 1
ATOM 8650 O O . ILE D 1 242 ? 44.26829 -103.71552 28.83802 1.000 139.54263 209 ILE D O 1
ATOM 8655 N N . ALA D 1 243 ? 42.96588 -105.40492 28.11367 1.000 133.61993 210 ALA D N 1
ATOM 8656 C CA . ALA D 1 243 ? 43.25506 -106.25439 29.25620 1.000 135.28557 210 ALA D CA 1
ATOM 8657 C C . ALA D 1 243 ? 44.63223 -106.88577 29.10839 1.000 134.86829 210 ALA D C 1
ATOM 8658 O O . ALA D 1 243 ? 45.06877 -107.20747 27.99963 1.000 133.44159 210 ALA D O 1
ATOM 8660 N N . GLU D 1 244 ? 45.31915 -107.05294 30.23740 1.000 141.07236 211 GLU D N 1
ATOM 8661 C CA . GLU D 1 244 ? 46.60857 -107.73026 30.24018 1.000 140.71048 211 GLU D CA 1
ATOM 8662 C C . GLU D 1 244 ? 46.45756 -109.13868 29.68506 1.000 140.41317 211 GLU D C 1
ATOM 8663 O O . GLU D 1 244 ? 45.44816 -109.80968 29.91656 1.000 141.29130 211 GLU D O 1
ATOM 8669 N N . ASN D 1 245 ? 47.46705 -109.58854 28.94624 1.000 149.07465 212 ASN D N 1
ATOM 8670 C CA . ASN D 1 245 ? 47.38120 -110.89890 28.32318 1.000 148.71926 212 ASN D CA 1
ATOM 8671 C C . ASN D 1 245 ? 48.77661 -111.40660 28.00283 1.000 148.12870 212 ASN D C 1
ATOM 8672 O O . ASN D 1 245 ? 49.70414 -110.62388 27.78127 1.000 147.19333 212 ASN D O 1
ATOM 8677 N N . ASP D 1 246 ? 48.90725 -112.73212 27.98772 1.000 163.62292 213 ASP D N 1
ATOM 8678 C CA . ASP D 1 246 ? 50.12941 -113.39939 27.56788 1.000 163.17239 213 ASP D CA 1
ATOM 8679 C C . ASP D 1 246 ? 50.09219 -113.83441 26.11028 1.000 161.51483 213 ASP D C 1
ATOM 8680 O O . ASP D 1 246 ? 51.12521 -114.25486 25.57926 1.000 160.88291 213 ASP D O 1
ATOM 8685 N N . VAL D 1 247 ? 48.93211 -113.74096 25.45455 1.000 161.15532 214 VAL D N 1
ATOM 8686 C CA . VAL D 1 247 ? 48.82779 -114.06224 24.03618 1.000 159.64877 214 VAL D CA 1
ATOM 8687 C C . VAL D 1 247 ? 49.60320 -113.09515 23.15801 1.000 158.02914 214 VAL D C 1
ATOM 8688 O O . VAL D 1 247 ? 49.78189 -113.36349 21.96439 1.000 156.78574 214 VAL D O 1
ATOM 8692 N N . GLY D 1 248 ? 50.06241 -111.97755 23.71260 1.000 155.02402 215 GLY D N 1
ATOM 8693 C CA . GLY D 1 248 ? 50.84088 -111.01844 22.96342 1.000 153.68024 215 GLY D CA 1
ATOM 8694 C C . GLY D 1 248 ? 50.05450 -109.89017 22.33860 1.000 152.77874 215 GLY D C 1
ATOM 8695 O O . GLY D 1 248 ? 50.59254 -109.19432 21.47037 1.000 151.56019 215 GLY D O 1
ATOM 8696 N N . VAL D 1 249 ? 48.79986 -109.68843 22.74062 1.000 151.33287 216 VAL D N 1
ATOM 8697 C CA . VAL D 1 249 ? 48.02175 -108.57131 22.22266 1.000 150.67032 216 VAL D CA 1
ATOM 8698 C C . VAL D 1 249 ? 48.52379 -107.28121 22.85737 1.000 151.15544 216 VAL D C 1
ATOM 8699 O O . VAL D 1 249 ? 48.58445 -107.15583 24.08789 1.000 152.56281 216 VAL D O 1
ATOM 8703 N N . VAL D 1 250 ? 48.89388 -106.31658 22.01662 1.000 135.74745 217 VAL D N 1
ATOM 8704 C CA . VAL D 1 250 ? 49.53972 -105.08268 22.44830 1.000 136.10753 217 VAL D CA 1
ATOM 8705 C C . VAL D 1 250 ? 48.61048 -103.90793 22.18621 1.000 135.86252 217 VAL D C 1
ATOM 8706 O O . VAL D 1 250 ? 47.73748 -103.96214 21.31419 1.000 134.99671 217 VAL D O 1
ATOM 8710 N N . ASN D 1 251 ? 48.80377 -102.83864 22.95512 1.000 135.42355 218 ASN D N 1
ATOM 8711 C CA . ASN D 1 251 ? 48.14866 -101.56194 22.70185 1.000 135.30521 218 ASN D CA 1
ATOM 8712 C C . ASN D 1 251 ? 49.00847 -100.72997 21.76044 1.000 134.24433 218 ASN D C 1
ATOM 8713 O O . ASN D 1 251 ? 50.21335 -100.57734 21.98591 1.000 134.24950 218 ASN D O 1
ATOM 8718 N N . SER D 1 252 ? 48.39435 -100.19229 20.70921 1.000 125.32495 219 SER D N 1
ATOM 8719 C CA . SER D 1 252 ? 49.09770 -99.28809 19.81278 1.000 124.52098 219 SER D CA 1
ATOM 8720 C C . SER D 1 252 ? 48.08610 -98.33049 19.20475 1.000 124.35851 219 SER D C 1
ATOM 8721 O O . SER D 1 252 ? 46.88697 -98.40517 19.47718 1.000 124.84700 219 SER D O 1
ATOM 8724 N N . GLU D 1 253 ? 48.58129 -97.41451 18.38638 1.000 127.39775 220 GLU D N 1
ATOM 8725 C CA . GLU D 1 253 ? 47.73773 -96.42613 17.73773 1.000 127.31364 220 GLU D CA 1
ATOM 8726 C C . GLU D 1 253 ? 48.04650 -96.39111 16.25285 1.000 125.93700 220 GLU D C 1
ATOM 8727 O O . GLU D 1 253 ? 49.21341 -96.42582 15.85269 1.000 125.43200 220 GLU D O 1
ATOM 8733 N N . ILE D 1 254 ? 46.99439 -96.34671 15.44293 1.000 127.39798 221 ILE D N 1
ATOM 8734 C CA . ILE D 1 254 ? 47.11944 -96.01367 14.02989 1.000 126.19516 221 ILE D CA 1
ATOM 8735 C C . ILE D 1 254 ? 47.12310 -94.49243 13.95289 1.000 126.99148 221 ILE D C 1
ATOM 8736 O O . ILE D 1 254 ? 46.09849 -93.85516 14.25718 1.000 127.79126 221 ILE D O 1
ATOM 8741 N N . PRO D 1 255 ? 48.25188 -93.87784 13.59565 1.000 124.10918 222 PRO D N 1
ATOM 8742 C CA . PRO D 1 255 ? 48.33280 -92.41382 13.59220 1.000 125.05103 222 PRO D CA 1
ATOM 8743 C C . PRO D 1 255 ? 47.33254 -91.80670 12.62137 1.000 124.75953 222 PRO D C 1
ATOM 8744 O O . PRO D 1 255 ? 47.18047 -92.26688 11.48715 1.000 123.30957 222 PRO D O 1
ATOM 8748 N N . GLY D 1 256 ? 46.64152 -90.76799 13.07918 1.000 115.28309 223 GLY D N 1
ATOM 8749 C CA . GLY D 1 256 ? 45.77764 -90.02229 12.19248 1.000 115.08605 223 GLY D CA 1
ATOM 8750 C C . GLY D 1 256 ? 46.57031 -89.19358 11.20291 1.000 113.94309 223 GLY D C 1
ATOM 8751 O O . GLY D 1 256 ? 47.73890 -88.86499 11.40938 1.000 113.59102 223 GLY D O 1
ATOM 8752 N N . GLY D 1 257 ? 45.92040 -88.85779 10.10656 1.000 113.62482 224 GLY D N 1
ATOM 8753 C CA . GLY D 1 257 ? 46.55678 -88.09868 9.05443 1.000 112.46440 224 GLY D CA 1
ATOM 8754 C C . GLY D 1 257 ? 46.01416 -88.52062 7.70633 1.000 110.91336 224 GLY D C 1
ATOM 8755 O O . GLY D 1 257 ? 45.08158 -89.30775 7.61120 1.000 110.76629 224 GLY D O 1
ATOM 8756 N N . ARG D 1 258 ? 46.63348 -87.98438 6.66255 1.000 117.84094 225 ARG D N 1
ATOM 8757 C CA . ARG D 1 258 ? 46.13840 -88.19532 5.31098 1.000 116.44388 225 ARG D CA 1
ATOM 8758 C C . ARG D 1 258 ? 46.32096 -89.64391 4.87839 1.000 115.27143 225 ARG D C 1
ATOM 8759 O O . ARG D 1 258 ? 47.32863 -90.27841 5.19602 1.000 114.97837 225 ARG D O 1
ATOM 8767 N N . CYS D 1 259 ? 45.35810 -90.15097 4.10963 1.000 112.13384 226 CYS D N 1
ATOM 8768 C CA . CYS D 1 259 ? 45.46389 -91.46386 3.49452 1.000 110.97662 226 CYS D CA 1
ATOM 8769 C C . CYS D 1 259 ? 44.64554 -91.49118 2.21201 1.000 110.71571 226 CYS D C 1
ATOM 8770 O O . CYS D 1 259 ? 43.73258 -90.68503 2.00687 1.000 110.98859 226 CYS D O 1
ATOM 8773 N N . ALA D 1 260 ? 44.99835 -92.43938 1.34964 1.000 112.18762 227 ALA D N 1
ATOM 8774 C CA . ALA D 1 260 ? 44.28860 -92.70190 0.10549 1.000 111.45930 227 ALA D CA 1
ATOM 8775 C C . ALA D 1 260 ? 43.52131 -94.01092 0.23208 1.000 111.38673 227 ALA D C 1
ATOM 8776 O O . ALA D 1 260 ? 44.10104 -95.04141 0.59610 1.000 110.94281 227 ALA D O 1
ATOM 8778 N N . VAL D 1 261 ? 42.22508 -93.95260 -0.06792 1.000 125.32777 228 VAL D N 1
ATOM 8779 C CA . VAL D 1 261 ? 41.30655 -95.08193 0.01193 1.000 125.53435 228 VAL D CA 1
ATOM 8780 C C . VAL D 1 261 ? 41.12835 -95.67271 -1.37734 1.000 124.56194 228 VAL D C 1
ATOM 8781 O O . VAL D 1 261 ? 40.80273 -94.95018 -2.33061 1.000 124.58592 228 VAL D O 1
ATOM 8785 N N . VAL D 1 262 ? 41.33370 -96.98431 -1.49356 1.000 127.53795 229 VAL D N 1
ATOM 8786 C CA . VAL D 1 262 ? 40.97772 -97.73082 -2.69625 1.000 126.91237 229 VAL D CA 1
ATOM 8787 C C . VAL D 1 262 ? 40.20251 -98.97929 -2.28483 1.000 127.34380 229 VAL D C 1
ATOM 8788 O O . VAL D 1 262 ? 40.64859 -99.74181 -1.41939 1.000 127.35043 229 VAL D O 1
ATOM 8792 N N . ARG D 1 263 ? 39.02448 -99.16284 -2.88131 1.000 131.59650 230 ARG D N 1
ATOM 8793 C CA . ARG D 1 263 ? 38.16656 -100.30017 -2.57493 1.000 132.10648 230 ARG D CA 1
ATOM 8794 C C . ARG D 1 263 ? 38.61117 -101.52192 -3.36674 1.000 131.17536 230 ARG D C 1
ATOM 8795 O O . ARG D 1 263 ? 38.87919 -101.42626 -4.56877 1.000 130.54386 230 ARG D O 1
ATOM 8803 N N . HIS D 1 264 ? 38.68753 -102.67038 -2.69505 1.000 138.26934 231 HIS D N 1
ATOM 8804 C CA . HIS D 1 264 ? 38.96370 -103.94503 -3.34351 1.000 137.67405 231 HIS D CA 1
ATOM 8805 C C . HIS D 1 264 ? 37.84827 -104.92436 -3.01128 1.000 138.59775 231 HIS D C 1
ATOM 8806 O O . HIS D 1 264 ? 37.54653 -105.15580 -1.83278 1.000 139.30321 231 HIS D O 1
ATOM 8813 N N . GLN D 1 265 ? 37.24796 -105.49711 -4.04876 1.000 135.34284 232 GLN D N 1
ATOM 8814 C CA . GLN D 1 265 ? 36.17561 -106.47933 -3.92084 1.000 136.28498 232 GLN D CA 1
ATOM 8815 C C . GLN D 1 265 ? 36.73907 -107.83385 -4.34084 1.000 135.85084 232 GLN D C 1
ATOM 8816 O O . GLN D 1 265 ? 36.81302 -108.14014 -5.53415 1.000 135.51061 232 GLN D O 1
ATOM 8822 N N . GLY D 1 266 ? 37.14317 -108.64071 -3.36104 1.000 140.17171 233 GLY D N 1
ATOM 8823 C CA . GLY D 1 266 ? 37.70971 -109.94166 -3.66036 1.000 139.84059 233 GLY D CA 1
ATOM 8824 C C . GLY D 1 266 ? 38.26605 -110.68357 -2.46137 1.000 140.06031 233 GLY D C 1
ATOM 8825 O O . GLY D 1 266 ? 37.55433 -110.91870 -1.48059 1.000 141.09590 233 GLY D O 1
ATOM 8826 N N . SER D 1 267 ? 39.54293 -111.05495 -2.52598 1.000 143.24336 234 SER D N 1
ATOM 8827 C CA . SER D 1 267 ? 40.17199 -111.89370 -1.51609 1.000 143.54041 234 SER D CA 1
ATOM 8828 C C . SER D 1 267 ? 41.45875 -111.24358 -1.02341 1.000 142.91280 234 SER D C 1
ATOM 8829 O O . SER D 1 267 ? 41.93795 -110.25465 -1.58416 1.000 142.09512 234 SER D O 1
ATOM 8832 N N . LEU D 1 268 ? 42.02283 -111.81886 0.04450 1.000 138.99365 235 LEU D N 1
ATOM 8833 C CA . LEU D 1 268 ? 43.30229 -111.33301 0.55519 1.000 138.58602 235 LEU D CA 1
ATOM 8834 C C . LEU D 1 268 ? 44.43253 -111.61592 -0.42784 1.000 137.68460 235 LEU D C 1
ATOM 8835 O O . LEU D 1 268 ? 45.42410 -110.87901 -0.45376 1.000 137.08976 235 LEU D O 1
ATOM 8840 N N . ASP D 1 269 ? 44.30142 -112.66471 -1.24651 1.000 146.84582 236 ASP D N 1
ATOM 8841 C CA . ASP D 1 269 ? 45.30381 -112.93179 -2.27527 1.000 146.10637 236 ASP D CA 1
ATOM 8842 C C . ASP D 1 269 ? 45.24866 -111.90323 -3.40066 1.000 145.20362 236 ASP D C 1
ATOM 8843 O O . ASP D 1 269 ? 46.28451 -111.58041 -3.99424 1.000 144.52824 236 ASP D O 1
ATOM 8848 N N . SER D 1 270 ? 44.05761 -111.38185 -3.71018 1.000 133.00520 237 SER D N 1
ATOM 8849 C CA . SER D 1 270 ? 43.91372 -110.38531 -4.76485 1.000 132.31511 237 SER D CA 1
ATOM 8850 C C . SER D 1 270 ? 44.22203 -108.97097 -4.28965 1.000 132.06681 237 SER D C 1
ATOM 8851 O O . SER D 1 270 ? 44.47950 -108.09789 -5.12470 1.000 131.53291 237 SER D O 1
ATOM 8854 N N . LEU D 1 271 ? 44.19408 -108.72454 -2.97905 1.000 133.55081 238 LEU D N 1
ATOM 8855 C CA . LEU D 1 271 ? 44.51097 -107.39082 -2.47383 1.000 133.44478 238 LEU D CA 1
ATOM 8856 C C . LEU D 1 271 ? 45.87854 -106.88532 -2.91511 1.000 132.65506 238 LEU D C 1
ATOM 8857 O O . LEU D 1 271 ? 45.98823 -105.67805 -3.18865 1.000 132.36951 238 LEU D O 1
ATOM 8862 N N . PRO D 1 272 ? 46.94586 -107.69970 -2.96759 1.000 128.00597 239 PRO D N 1
ATOM 8863 C CA . PRO D 1 272 ? 48.20995 -107.19073 -3.52084 1.000 127.35186 239 PRO D CA 1
ATOM 8864 C C . PRO D 1 272 ? 48.07237 -106.56776 -4.89658 1.000 126.74318 239 PRO D C 1
ATOM 8865 O O . PRO D 1 272 ? 48.75221 -105.57943 -5.18258 1.000 126.37792 239 PRO D O 1
ATOM 8869 N N . GLU D 1 273 ? 47.20286 -107.09904 -5.75596 1.000 133.93640 240 GLU D N 1
ATOM 8870 C CA . GLU D 1 273 ? 47.06267 -106.51602 -7.08580 1.000 133.51186 240 GLU D CA 1
ATOM 8871 C C . GLU D 1 273 ? 46.52122 -105.09198 -7.01199 1.000 133.54003 240 GLU D C 1
ATOM 8872 O O . GLU D 1 273 ? 47.01745 -104.19957 -7.70631 1.000 133.14704 240 GLU D O 1
ATOM 8878 N N . SER D 1 274 ? 45.53616 -104.84498 -6.14316 1.000 129.18659 241 SER D N 1
ATOM 8879 C CA . SER D 1 274 ? 45.00256 -103.49032 -6.00313 1.000 129.41251 241 SER D CA 1
ATOM 8880 C C . SER D 1 274 ? 45.98902 -102.57465 -5.28285 1.000 129.29239 241 SER D C 1
ATOM 8881 O O . SER D 1 274 ? 46.10637 -101.38612 -5.61725 1.000 129.20490 241 SER D O 1
ATOM 8884 N N . VAL D 1 275 ? 46.69391 -103.11130 -4.28306 1.000 123.24659 242 VAL D N 1
ATOM 8885 C CA . VAL D 1 275 ? 47.73459 -102.35562 -3.58945 1.000 123.25218 242 VAL D CA 1
ATOM 8886 C C . VAL D 1 275 ? 48.77140 -101.85217 -4.58413 1.000 122.59028 242 VAL D C 1
ATOM 8887 O O . VAL D 1 275 ? 49.12476 -100.66455 -4.60295 1.000 122.61205 242 VAL D O 1
ATOM 8891 N N . TRP D 1 276 ? 49.26620 -102.75462 -5.43326 1.000 130.37237 243 TRP D N 1
ATOM 8892 C CA . TRP D 1 276 ? 50.25879 -102.38439 -6.43083 1.000 129.89580 243 TRP D CA 1
ATOM 8893 C C . TRP D 1 276 ? 49.65721 -101.52938 -7.54092 1.000 129.71933 243 TRP D C 1
ATOM 8894 O O . TRP D 1 276 ? 50.37123 -100.71891 -8.13521 1.000 129.52673 243 TRP D O 1
ATOM 8905 N N . TYR D 1 277 ? 48.35572 -101.66858 -7.82563 1.000 125.95832 244 TYR D N 1
ATOM 8906 C CA . TYR D 1 277 ? 47.69228 -100.69880 -8.69532 1.000 126.01481 244 TYR D CA 1
ATOM 8907 C C . TYR D 1 277 ? 47.84826 -99.29035 -8.15820 1.000 126.28302 244 TYR D C 1
ATOM 8908 O O . TYR D 1 277 ? 48.26678 -98.37927 -8.88004 1.000 126.15094 244 TYR D O 1
ATOM 8917 N N . LEU D 1 278 ? 47.44040 -99.08189 -6.90820 1.000 124.07486 245 LEU D N 1
ATOM 8918 C CA . LEU D 1 278 ? 47.55227 -97.75438 -6.31641 1.000 124.51775 245 LEU D CA 1
ATOM 8919 C C . LEU D 1 278 ? 49.00430 -97.28940 -6.32415 1.000 124.22850 245 LEU D C 1
ATOM 8920 O O . LEU D 1 278 ? 49.30916 -96.19901 -6.81701 1.000 124.31579 245 LEU D O 1
ATOM 8925 N N . PHE D 1 279 ? 49.91755 -98.15306 -5.86858 1.000 122.00257 246 PHE D N 1
ATOM 8926 C CA . PHE D 1 279 ? 51.34670 -97.84343 -5.86005 1.000 121.85852 246 PHE D CA 1
ATOM 8927 C C . PHE D 1 279 ? 51.85287 -97.40988 -7.23064 1.000 121.49630 246 PHE D C 1
ATOM 8928 O O . PHE D 1 279 ? 52.63871 -96.46189 -7.34013 1.000 121.70236 246 PHE D O 1
ATOM 8936 N N . ARG D 1 280 ? 51.41405 -98.09420 -8.28598 1.000 120.02433 247 ARG D N 1
ATOM 8937 C CA . ARG D 1 280 ? 51.97322 -97.90195 -9.61692 1.000 119.78626 247 ARG D CA 1
ATOM 8938 C C . ARG D 1 280 ? 51.36920 -96.69488 -10.32112 1.000 119.89484 247 ARG D C 1
ATOM 8939 O O . ARG D 1 280 ? 52.08608 -95.93236 -10.97602 1.000 119.89574 247 ARG D O 1
ATOM 8947 N N . GLU D 1 281 ? 50.05201 -96.52294 -10.22417 1.000 129.85395 248 GLU D N 1
ATOM 8948 C CA . GLU D 1 281 ? 49.33017 -95.49877 -10.96814 1.000 130.17673 248 GLU D CA 1
ATOM 8949 C C . GLU D 1 281 ? 49.01413 -94.26203 -10.13309 1.000 130.71939 248 GLU D C 1
ATOM 8950 O O . GLU D 1 281 ? 49.28398 -93.13987 -10.57138 1.000 130.96654 248 GLU D O 1
ATOM 8956 N N . TRP D 1 282 ? 48.43228 -94.43452 -8.94191 1.000 127.73264 249 TRP D N 1
ATOM 8957 C CA . TRP D 1 282 ? 47.97223 -93.27846 -8.18336 1.000 128.43671 249 TRP D CA 1
ATOM 8958 C C . TRP D 1 282 ? 49.13780 -92.46870 -7.63037 1.000 128.57366 249 TRP D C 1
ATOM 8959 O O . TRP D 1 282 ? 49.06537 -91.23687 -7.56702 1.000 129.12908 249 TRP D O 1
ATOM 8970 N N . LEU D 1 283 ? 50.22216 -93.13618 -7.22511 1.000 130.64235 250 LEU D N 1
ATOM 8971 C CA . LEU D 1 283 ? 51.30293 -92.41073 -6.55840 1.000 130.98568 250 LEU D CA 1
ATOM 8972 C C . LEU D 1 283 ? 52.01931 -91.43526 -7.48314 1.000 131.04032 250 LEU D C 1
ATOM 8973 O O . LEU D 1 283 ? 52.23865 -90.28300 -7.07081 1.000 131.65552 250 LEU D O 1
ATOM 8978 N N . PRO D 1 284 ? 52.43305 -91.80498 -8.70134 1.000 122.15869 251 PRO D N 1
ATOM 8979 C CA . PRO D 1 284 ? 53.05080 -90.79038 -9.57230 1.000 122.40421 251 PRO D CA 1
ATOM 8980 C C . PRO D 1 284 ? 52.12341 -89.63079 -9.88329 1.000 122.93161 251 PRO D C 1
ATOM 8981 O O . PRO D 1 284 ? 52.55609 -88.47477 -9.85061 1.000 123.51730 251 PRO D O 1
ATOM 8985 N N . ALA D 1 285 ? 50.84922 -89.91037 -10.16715 1.000 125.84167 252 ALA D N 1
ATOM 8986 C CA . ALA D 1 285 ? 49.92631 -88.85850 -10.58347 1.000 126.46807 252 ALA D CA 1
ATOM 8987 C C . ALA D 1 285 ? 49.61123 -87.89537 -9.44299 1.000 127.24772 252 ALA D C 1
ATOM 8988 O O . ALA D 1 285 ? 49.57216 -86.67626 -9.64964 1.000 127.96551 252 ALA D O 1
ATOM 8990 N N . SER D 1 286 ? 49.38017 -88.41834 -8.23485 1.000 127.01406 253 SER D N 1
ATOM 8991 C CA . SER D 1 286 ? 49.03753 -87.55130 -7.11017 1.000 127.90847 253 SER D CA 1
ATOM 8992 C C . SER D 1 286 ? 50.18176 -86.60811 -6.75914 1.000 128.28711 253 SER D C 1
ATOM 8993 O O . SER D 1 286 ? 49.94700 -85.44950 -6.39852 1.000 129.13258 253 SER D O 1
ATOM 8996 N N . GLY D 1 287 ? 51.42141 -87.08182 -6.85121 1.000 127.77107 254 GLY D N 1
ATOM 8997 C CA . GLY D 1 287 ? 52.54269 -86.28554 -6.39858 1.000 128.27895 254 GLY D CA 1
ATOM 8998 C C . GLY D 1 287 ? 52.51098 -85.94252 -4.92591 1.000 129.01132 254 GLY D C 1
ATOM 8999 O O . GLY D 1 287 ? 53.22369 -85.03114 -4.49435 1.000 129.69461 254 GLY D O 1
ATOM 9000 N N . GLU D 1 288 ? 51.69721 -86.64617 -4.14092 1.000 118.95306 255 GLU D N 1
ATOM 9001 C CA . GLU D 1 288 ? 51.58090 -86.42657 -2.70640 1.000 119.78015 255 GLU D CA 1
ATOM 9002 C C . GLU D 1 288 ? 52.50455 -87.40056 -1.98624 1.000 119.49350 255 GLU D C 1
ATOM 9003 O O . GLU D 1 288 ? 52.34557 -88.61876 -2.11163 1.000 118.64208 255 GLU D O 1
ATOM 9009 N N . THR D 1 289 ? 53.46409 -86.85995 -1.24154 1.000 122.91273 256 THR D N 1
ATOM 9010 C CA . THR D 1 289 ? 54.47705 -87.68174 -0.58776 1.000 122.85095 256 THR D CA 1
ATOM 9011 C C . THR D 1 289 ? 53.83411 -88.63850 0.41409 1.000 123.06593 256 THR D C 1
ATOM 9012 O O . THR D 1 289 ? 52.96606 -88.22126 1.19199 1.000 123.95480 256 THR D O 1
ATOM 9016 N N . PRO D 1 290 ? 54.21515 -89.91666 0.42339 1.000 124.80390 257 PRO D N 1
ATOM 9017 C CA . PRO D 1 290 ? 53.62909 -90.84302 1.39776 1.000 125.16173 257 PRO D CA 1
ATOM 9018 C C . PRO D 1 290 ? 54.12702 -90.54546 2.80599 1.000 126.36558 257 PRO D C 1
ATOM 9019 O O . PRO D 1 290 ? 55.26587 -90.11619 3.00456 1.000 126.67766 257 PRO D O 1
ATOM 9023 N N . ARG D 1 291 ? 53.25189 -90.76466 3.78467 1.000 117.04008 258 ARG D N 1
ATOM 9024 C CA . ARG D 1 291 ? 53.59370 -90.58132 5.18750 1.000 118.38430 258 ARG D CA 1
ATOM 9025 C C . ARG D 1 291 ? 54.40342 -91.77255 5.68751 1.000 118.44282 258 ARG D C 1
ATOM 9026 O O . ARG D 1 291 ? 54.30158 -92.88284 5.15972 1.000 117.40993 258 ARG D O 1
ATOM 9034 N N . ASP D 1 292 ? 55.22946 -91.52838 6.70772 1.000 117.54704 259 ASP D N 1
ATOM 9035 C CA . ASP D 1 292 ? 56.01779 -92.58288 7.33809 1.000 117.90756 259 ASP D CA 1
ATOM 9036 C C . ASP D 1 292 ? 55.15487 -93.53445 8.16131 1.000 118.25912 259 ASP D C 1
ATOM 9037 O O . ASP D 1 292 ? 55.41660 -93.74611 9.34985 1.000 119.50855 259 ASP D O 1
ATOM 9042 N N . PHE D 1 293 ? 54.12779 -94.11458 7.54277 1.000 115.78273 260 PHE D N 1
ATOM 9043 C CA . PHE D 1 293 ? 53.33459 -95.15543 8.17076 1.000 115.85208 260 PHE D CA 1
ATOM 9044 C C . PHE D 1 293 ? 53.16594 -96.28846 7.16949 1.000 114.94056 260 PHE D C 1
ATOM 9045 O O . PHE D 1 293 ? 53.01760 -96.03457 5.97024 1.000 114.19973 260 PHE D O 1
ATOM 9053 N N . PRO D 1 294 ? 53.23966 -97.54043 7.61483 1.000 117.40793 261 PRO D N 1
ATOM 9054 C CA . PRO D 1 294 ? 52.98228 -98.65941 6.70217 1.000 116.06243 261 PRO D CA 1
ATOM 9055 C C . PRO D 1 294 ? 51.54734 -98.65822 6.19075 1.000 115.67243 261 PRO D C 1
ATOM 9056 O O . PRO D 1 294 ? 50.61711 -98.24712 6.88834 1.000 116.54677 261 PRO D O 1
ATOM 9060 N N . VAL D 1 295 ? 51.37791 -99.12773 4.94868 1.000 103.05490 262 VAL D N 1
ATOM 9061 C CA . VAL D 1 295 ? 50.04581 -99.24887 4.36960 1.000 102.91953 262 VAL D CA 1
ATOM 9062 C C . VAL D 1 295 ? 49.16475 -100.10292 5.26861 1.000 103.10774 262 VAL D C 1
ATOM 9063 O O . VAL D 1 295 ? 49.64148 -100.99914 5.98373 1.000 103.20662 262 VAL D O 1
ATOM 9067 N N . PHE D 1 296 ? 47.86021 -99.83450 5.23599 1.000 102.60377 263 PHE D N 1
ATOM 9068 C CA . PHE D 1 296 ? 46.97909 -100.68669 6.01919 1.000 103.28902 263 PHE D CA 1
ATOM 9069 C C . PHE D 1 296 ? 45.68770 -100.97477 5.26690 1.000 103.03898 263 PHE D C 1
ATOM 9070 O O . PHE D 1 296 ? 45.35841 -100.33065 4.27266 1.000 102.40920 263 PHE D O 1
ATOM 9078 N N . PHE D 1 297 ? 45.00678 -102.02545 5.71445 1.000 104.88229 264 PHE D N 1
ATOM 9079 C CA . PHE D 1 297 ? 43.69971 -102.41203 5.20670 1.000 104.82543 264 PHE D CA 1
ATOM 9080 C C . PHE D 1 297 ? 42.67492 -102.30221 6.32247 1.000 105.22840 264 PHE D C 1
ATOM 9081 O O . PHE D 1 297 ? 42.99591 -102.47202 7.49933 1.000 105.52102 264 PHE D O 1
ATOM 9089 N N . GLN D 1 298 ? 41.43774 -102.02227 5.93173 1.000 116.65367 265 GLN D N 1
ATOM 9090 C CA . GLN D 1 298 ? 40.29280 -102.03633 6.82987 1.000 118.03734 265 GLN D CA 1
ATOM 9091 C C . GLN D 1 298 ? 39.24361 -102.93872 6.20614 1.000 117.92731 265 GLN D C 1
ATOM 9092 O O . GLN D 1 298 ? 38.76065 -102.65821 5.10315 1.000 117.37312 265 GLN D O 1
ATOM 9098 N N . TYR D 1 299 ? 38.91288 -104.03103 6.88924 1.000 122.68363 266 TYR D N 1
ATOM 9099 C CA . TYR D 1 299 ? 37.95779 -104.99538 6.35182 1.000 123.00191 266 TYR D CA 1
ATOM 9100 C C . TYR D 1 299 ? 36.55212 -104.59195 6.78123 1.000 123.86775 266 TYR D C 1
ATOM 9101 O O . TYR D 1 299 ? 36.22437 -104.62016 7.97207 1.000 124.97416 266 TYR D O 1
ATOM 9110 N N . LEU D 1 300 ? 35.72733 -104.19951 5.80584 1.000 142.87241 267 LEU D N 1
ATOM 9111 C CA . LEU D 1 300 ? 34.34001 -103.83633 6.07957 1.000 144.15295 267 LEU D CA 1
ATOM 9112 C C . LEU D 1 300 ? 33.49510 -105.07325 6.36332 1.000 144.87734 267 LEU D C 1
ATOM 9113 O O . LEU D 1 300 ? 32.74652 -105.10930 7.34498 1.000 146.26784 267 LEU D O 1
ATOM 9118 N N . ASN D 1 301 ? 33.59680 -106.08656 5.50711 1.000 150.27170 268 ASN D N 1
ATOM 9119 C CA . ASN D 1 301 ? 33.07754 -107.42111 5.77692 1.000 150.90947 268 ASN D CA 1
ATOM 9120 C C . ASN D 1 301 ? 34.26416 -108.32314 6.07943 1.000 150.30381 268 ASN D C 1
ATOM 9121 O O . ASN D 1 301 ? 35.14745 -108.49161 5.23200 1.000 149.04058 268 ASN D O 1
ATOM 9126 N N . PHE D 1 302 ? 34.29674 -108.88269 7.28489 1.000 155.65175 269 PHE D N 1
ATOM 9127 C CA . PHE D 1 302 ? 35.41388 -109.73772 7.64336 1.000 155.32016 269 PHE D CA 1
ATOM 9128 C C . PHE D 1 302 ? 35.35298 -111.03638 6.84297 1.000 155.03529 269 PHE D C 1
ATOM 9129 O O . PHE D 1 302 ? 34.30217 -111.43670 6.33266 1.000 155.50861 269 PHE D O 1
ATOM 9137 N N . VAL D 1 303 ? 36.51065 -111.68940 6.72524 1.000 171.19272 270 VAL D N 1
ATOM 9138 C CA . VAL D 1 303 ? 36.62624 -112.87382 5.88298 1.000 170.81825 270 VAL D CA 1
ATOM 9139 C C . VAL D 1 303 ? 35.79123 -114.01552 6.45641 1.000 172.27618 270 VAL D C 1
ATOM 9140 O O . VAL D 1 303 ? 35.56951 -114.10972 7.67235 1.000 173.36430 270 VAL D O 1
ATOM 9144 N N . HIS D 1 304 ? 35.29744 -114.87523 5.55858 1.000 165.99762 271 HIS D N 1
ATOM 9145 C CA . HIS D 1 304 ? 34.53430 -116.08045 5.88122 1.000 167.36824 271 HIS D CA 1
ATOM 9146 C C . HIS D 1 304 ? 33.13658 -115.78115 6.42132 1.000 168.68975 271 HIS D C 1
ATOM 9147 O O . HIS D 1 304 ? 32.26455 -116.65560 6.39479 1.000 169.75063 271 HIS D O 1
ATOM 9154 N N . GLU D 1 305 ? 32.90368 -114.56099 6.91367 1.000 162.13650 272 GLU D N 1
ATOM 9155 C CA . GLU D 1 305 ? 31.56523 -114.20476 7.37668 1.000 163.44870 272 GLU D CA 1
ATOM 9156 C C . GLU D 1 305 ? 30.57891 -114.11005 6.21953 1.000 163.33170 272 GLU D C 1
ATOM 9157 O O . GLU D 1 305 ? 29.38446 -114.37429 6.40154 1.000 164.62228 272 GLU D O 1
ATOM 9163 N N . VAL D 1 306 ? 31.05521 -113.75077 5.03076 1.000 156.56481 273 VAL D N 1
ATOM 9164 C CA . VAL D 1 306 ? 30.22503 -113.58955 3.84839 1.000 156.40762 273 VAL D CA 1
ATOM 9165 C C . VAL D 1 306 ? 31.02423 -114.06853 2.63936 1.000 155.26503 273 VAL D C 1
ATOM 9166 O O . VAL D 1 306 ? 32.17442 -114.49962 2.76367 1.000 154.60742 273 VAL D O 1
ATOM 9170 N N . ALA D 1 307 ? 30.40022 -114.00368 1.46268 1.000 157.92334 274 ALA D N 1
ATOM 9171 C CA . ALA D 1 307 ? 30.98024 -114.57303 0.25282 1.000 157.09069 274 ALA D CA 1
ATOM 9172 C C . ALA D 1 307 ? 32.32459 -113.93302 -0.08184 1.000 155.45782 274 ALA D C 1
ATOM 9173 O O . ALA D 1 307 ? 32.58272 -112.76765 0.23162 1.000 154.94513 274 ALA D O 1
ATOM 9175 N N . GLU D 1 308 ? 33.18727 -114.72035 -0.73334 1.000 152.76603 275 GLU D N 1
ATOM 9176 C CA . GLU D 1 308 ? 34.50544 -114.22800 -1.12318 1.000 151.28096 275 GLU D CA 1
ATOM 9177 C C . GLU D 1 308 ? 34.40421 -113.14986 -2.19493 1.000 150.40402 275 GLU D C 1
ATOM 9178 O O . GLU D 1 308 ? 35.15954 -112.17159 -2.16938 1.000 149.51281 275 GLU D O 1
ATOM 9184 N N . HIS D 1 309 ? 33.48195 -113.30865 -3.14638 1.000 154.38751 276 HIS D N 1
ATOM 9185 C CA . HIS D 1 309 ? 33.28982 -112.27015 -4.15273 1.000 153.76818 276 HIS D CA 1
ATOM 9186 C C . HIS D 1 309 ? 32.63203 -111.03096 -3.55704 1.000 154.22799 276 HIS D C 1
ATOM 9187 O O . HIS D 1 309 ? 32.83881 -109.91885 -4.05689 1.000 153.63471 276 HIS D O 1
ATOM 9194 N N . GLU D 1 310 ? 31.85119 -111.20003 -2.48763 1.000 156.80610 277 GLU D N 1
ATOM 9195 C CA . GLU D 1 310 ? 31.20441 -110.07527 -1.82345 1.000 157.44525 277 GLU D CA 1
ATOM 9196 C C . GLU D 1 310 ? 32.12027 -109.36440 -0.83644 1.000 157.00952 277 GLU D C 1
ATOM 9197 O O . GLU D 1 310 ? 31.81040 -108.23776 -0.43197 1.000 157.47911 277 GLU D O 1
ATOM 9203 N N . LEU D 1 311 ? 33.22349 -110.00025 -0.43632 1.000 149.41040 278 LEU D N 1
ATOM 9204 C CA . LEU D 1 311 ? 34.14601 -109.40619 0.52309 1.000 149.03116 278 LEU D CA 1
ATOM 9205 C C . LEU D 1 311 ? 34.61169 -108.03989 0.04247 1.000 148.30726 278 LEU D C 1
ATOM 9206 O O . LEU D 1 311 ? 34.88667 -107.83969 -1.14293 1.000 147.62126 278 LEU D O 1
ATOM 9211 N N . LEU D 1 312 ? 34.70273 -107.09837 0.97570 1.000 132.89629 279 LEU D N 1
ATOM 9212 C CA . LEU D 1 312 ? 35.03837 -105.71848 0.65998 1.000 132.47447 279 LEU D CA 1
ATOM 9213 C C . LEU D 1 312 ? 36.13643 -105.25221 1.60195 1.000 132.18596 279 LEU D C 1
ATOM 9214 O O . LEU D 1 312 ? 36.04106 -105.45418 2.81621 1.000 133.03633 279 LEU D O 1
ATOM 9219 N N . THR D 1 313 ? 37.17701 -104.63579 1.04584 1.000 128.74965 280 THR D N 1
ATOM 9220 C CA . THR D 1 313 ? 38.28856 -104.14574 1.84670 1.000 128.48818 280 THR D CA 1
ATOM 9221 C C . THR D 1 313 ? 38.67221 -102.75251 1.36747 1.000 128.09777 280 THR D C 1
ATOM 9222 O O . THR D 1 313 ? 38.60993 -102.46080 0.17160 1.000 127.50133 280 THR D O 1
ATOM 9226 N N . ASP D 1 314 ? 39.04361 -101.88582 2.30547 1.000 112.04349 281 ASP D N 1
ATOM 9227 C CA . ASP D 1 314 ? 39.56036 -100.55625 2.00370 1.000 111.99642 281 ASP D CA 1
ATOM 9228 C C . ASP D 1 314 ? 41.06400 -100.54587 2.22867 1.000 111.88260 281 ASP D C 1
ATOM 9229 O O . ASP D 1 314 ? 41.52506 -100.81835 3.33860 1.000 112.08826 281 ASP D O 1
ATOM 9234 N N . ILE D 1 315 ? 41.82637 -100.23557 1.18593 1.000 113.00319 282 ILE D N 1
ATOM 9235 C CA . ILE D 1 315 ? 43.27064 -100.10446 1.30019 1.000 112.32295 282 ILE D CA 1
ATOM 9236 C C . ILE D 1 315 ? 43.59697 -98.63193 1.48713 1.000 112.67624 282 ILE D C 1
ATOM 9237 O O . ILE D 1 315 ? 43.12952 -97.77896 0.71648 1.000 112.63226 282 ILE D O 1
ATOM 9242 N N . TYR D 1 316 ? 44.39749 -98.33845 2.51148 1.000 106.47568 283 TYR D N 1
ATOM 9243 C CA . TYR D 1 316 ? 44.77163 -96.98875 2.90504 1.000 107.08574 283 TYR D CA 1
ATOM 9244 C C . TYR D 1 316 ? 46.27103 -96.82533 2.71776 1.000 106.34648 283 TYR D C 1
ATOM 9245 O O . TYR D 1 316 ? 47.06498 -97.53346 3.36116 1.000 106.33274 283 TYR D O 1
ATOM 9254 N N . LEU D 1 317 ? 46.63976 -95.89871 1.83169 1.000 107.93616 284 LEU D N 1
ATOM 9255 C CA . LEU D 1 317 ? 48.02131 -95.45622 1.67655 1.000 107.48895 284 LEU D CA 1
ATOM 9256 C C . LEU D 1 317 ? 48.25747 -94.21008 2.51876 1.000 108.59388 284 LEU D C 1
ATOM 9257 O O . LEU D 1 317 ? 47.63075 -93.17605 2.25614 1.000 108.96285 284 LEU D O 1
ATOM 9262 N N . PRO D 1 318 ? 49.12918 -94.25281 3.52360 1.000 110.62002 285 PRO D N 1
ATOM 9263 C CA . PRO D 1 318 ? 49.40719 -93.03817 4.30234 1.000 111.83988 285 PRO D CA 1
ATOM 9264 C C . PRO D 1 318 ? 50.11143 -91.99014 3.45550 1.000 111.39149 285 PRO D C 1
ATOM 9265 O O . PRO D 1 318 ? 51.02091 -92.29789 2.68048 1.000 110.56961 285 PRO D O 1
ATOM 9269 N N . LEU D 1 319 ? 49.68262 -90.74220 3.62116 1.000 113.03719 286 LEU D N 1
ATOM 9270 C CA . LEU D 1 319 ? 50.10141 -89.63721 2.77731 1.000 112.77684 286 LEU D CA 1
ATOM 9271 C C . LEU D 1 319 ? 50.47484 -88.45703 3.66233 1.000 114.09575 286 LEU D C 1
ATOM 9272 O O . LEU D 1 319 ? 49.87646 -88.24168 4.72132 1.000 115.33542 286 LEU D O 1
ATOM 9277 N N . ARG D 1 320 ? 51.46913 -87.69278 3.22755 1.000 111.03216 287 ARG D N 1
ATOM 9278 C CA . ARG D 1 320 ? 51.94953 -86.58031 4.03632 1.000 112.27187 287 ARG D CA 1
ATOM 9279 C C . ARG D 1 320 ? 51.09129 -85.33391 3.85524 1.000 112.86819 287 ARG D C 1
ATOM 9280 O O . ARG D 1 320 ? 50.87720 -84.57461 4.80047 1.000 114.17762 287 ARG D O 1
#

Nearest PDB structures (foldseek):
  7r3w-assembly4_D  TM=9.604E-01  e=3.298E-51  Salmonella enterica subsp. enterica serovar Typhimurium
  7r3w-assembly3_C  TM=5.487E-01  e=8.586E-53  Salmonella enterica subsp. enterica serovar Typhimurium
  6wl5-assembly4_D  TM=8.002E-01  e=2.765E-09  Escherichia coli
  1jyh-assembly1_A  TM=7.818E-01  e=8.615E-09  Escherichia coli
  7vwz-assembly1_I  TM=5.932E-01  e=5.030E-07  Escherichia coli K-12

GO terms:
  GO:0042277 peptide binding (F, IDA)
  GO:0071236 cellular response to antibiotic (P, IMP)